Protein AF-N1MIC0-F1 (afdb_monomer_lite)

Radius of gyration: 35.91 Å; chains: 1; bounding box: 96×60×116 Å

Sequence (1059 aa):
MDDAAGTAGYLASITGNVTGSTLSNDSNSARALARGNEVSNATTIDANSIATGSLASPSSGTVAAIASQQDVTVATGTQTIVAQVGGAGSDGPIVSNAITGDVTGSSAITASNNSVLADAAANRGGNAITASATTISTLGTEAPAAGVSGSVATANAAFAVANEQSVASGTSVRAGLTDAFTSQTKSTDVSTAISGSLTSS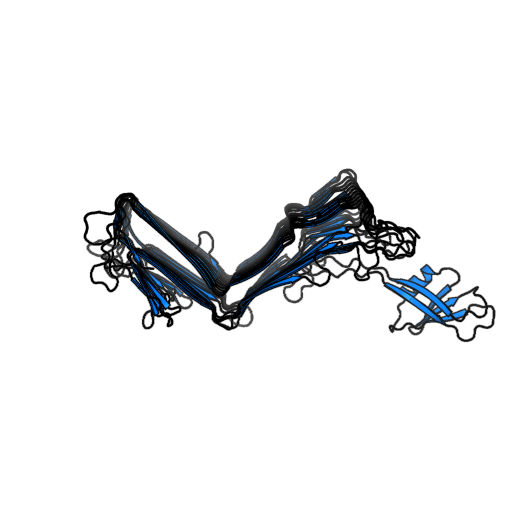SVASDGNSLAANAAGNATLGSGNAITLSGTNLGTSAAVANDQVMNGTAAVLIGKAGTAATAPTTHNFTFTSTGNTGSGPYTFNGATTDGGHTADEVTALTAQYGAGFTFTLSGGNIVVQATGQGANNPSIAASYNSGGSAGTPSTGGVIVTVGNDITGSSVTVDGNSTSGSARGNSATNTLSAMATNLTRGNGVSNSSQATANVTGTAAADMAVSSGQTNTGALSSTVGALFGVSATGVASPSLSDVSTSTVSVSNNAESSTVTGNAGTNSVALDATNVSTTSALANNQTSSGALTATISDFSGANVTVGRDIANSSVLVDGNVLSGATTGNAASNSIKVTGSSALAASDTTVGATAAPNAGTGPAAYATADHALANIQAVSGSETTTVTGTYNIATLGAGAPGAVDDTSDITGSTLSVSDNAQSATTAGNSAANSVSLSGGSVSTNGALLSKQSASTTVTFGAASTMTIAAPAANSSSTLSLDDNSNVASSTVNAASNSMTVAADTSLVSTTVSGSNYGANASLSGSSGNYTSAADYVVNNAQSVNSNVTVTAAAATNLWNNDGGATGQSQFVSNGINQSTVDLSGNATSSTALSNRSTNTLTLSANSDSASAGVINQQVSSATVTANATTKADVVVAGYDGATASDPSPLDTSSVALNSNATTARAGGNNATNALSASATSFANTSTGGAATLTSSRADSVSASFAVLNEQVNNGGVTAAANVTYGASFNNLGTAPSVTNSAVTVNGNSAVSVAYGNAATNSLTLTALNSPATGTTPTTTAIASNQSNTGAINASSGVTSGALAINAVASGTGNTGGVTNASLSINGNALASAAYGNSATNTLTIGGNNVNVTVAH

Organism: NCBI:txid1301087

Structure (mmCIF, N/CA/C/O backbone):
data_AF-N1MIC0-F1
#
_entry.id   AF-N1MIC0-F1
#
loop_
_atom_site.group_PDB
_atom_site.id
_atom_site.type_symbol
_atom_site.label_atom_id
_atom_site.label_alt_id
_atom_site.label_comp_id
_atom_site.label_asym_id
_atom_site.label_entity_id
_atom_site.label_seq_id
_atom_site.pdbx_PDB_ins_code
_atom_site.Cartn_x
_atom_site.Cartn_y
_atom_site.Cartn_z
_atom_site.occupancy
_atom_site.B_iso_or_equiv
_atom_site.auth_seq_id
_atom_site.auth_comp_id
_atom_site.auth_asym_id
_atom_site.auth_atom_id
_atom_site.pdbx_PDB_model_num
ATOM 1 N N . MET A 1 1 ? 30.772 8.398 11.815 1.00 34.84 1 MET A N 1
ATOM 2 C CA . MET A 1 1 ? 32.083 8.134 11.204 1.00 34.84 1 MET A CA 1
ATOM 3 C C . MET A 1 1 ? 32.574 9.465 10.699 1.00 34.84 1 MET A C 1
ATOM 5 O O . MET A 1 1 ? 32.035 9.959 9.723 1.00 34.84 1 MET A O 1
ATOM 9 N N . ASP A 1 2 ? 33.455 10.088 11.467 1.00 33.06 2 ASP A N 1
ATOM 10 C CA . ASP A 1 2 ? 34.136 11.314 11.073 1.00 33.06 2 ASP A CA 1
ATOM 11 C C . ASP A 1 2 ? 35.573 10.874 10.810 1.00 33.06 2 ASP A C 1
ATOM 13 O O . ASP A 1 2 ? 36.283 10.550 11.760 1.00 33.06 2 ASP A O 1
ATOM 17 N N . ASP A 1 3 ? 35.944 10.695 9.543 1.00 33.78 3 ASP A N 1
ATOM 18 C CA . ASP A 1 3 ? 37.356 10.713 9.183 1.00 33.78 3 ASP A CA 1
ATOM 19 C C . ASP A 1 3 ? 37.562 11.149 7.732 1.00 33.78 3 ASP A C 1
ATOM 21 O O . ASP A 1 3 ? 36.887 10.723 6.791 1.00 33.78 3 ASP A O 1
ATOM 25 N N . ALA A 1 4 ? 38.514 12.056 7.598 1.00 30.58 4 ALA A N 1
ATOM 26 C CA . ALA A 1 4 ? 38.891 12.764 6.403 1.00 30.58 4 ALA A CA 1
ATOM 27 C C . ALA A 1 4 ? 39.928 11.943 5.619 1.00 30.58 4 ALA A C 1
ATOM 29 O O . ALA A 1 4 ? 41.112 12.258 5.636 1.00 30.58 4 ALA A O 1
ATOM 30 N N . ALA A 1 5 ? 39.481 10.904 4.908 1.00 32.53 5 ALA A N 1
ATOM 31 C CA . ALA A 1 5 ? 40.191 10.315 3.765 1.00 32.53 5 ALA A CA 1
ATOM 32 C C . ALA A 1 5 ? 39.213 9.463 2.928 1.00 32.53 5 ALA A C 1
ATOM 34 O O . ALA A 1 5 ? 38.702 8.449 3.396 1.00 32.53 5 ALA A O 1
ATOM 35 N N . GLY A 1 6 ? 38.918 9.909 1.702 1.00 44.16 6 GLY A N 1
ATOM 36 C CA . GLY A 1 6 ? 37.890 9.351 0.814 1.00 44.16 6 GLY A CA 1
ATOM 37 C C . GLY A 1 6 ? 38.125 7.904 0.384 1.00 44.16 6 GLY A C 1
ATOM 38 O O . GLY A 1 6 ? 38.855 7.649 -0.569 1.00 44.16 6 GLY A O 1
ATOM 39 N N . THR A 1 7 ? 37.451 6.969 1.051 1.00 47.19 7 THR A N 1
ATOM 40 C CA . THR A 1 7 ? 37.430 5.548 0.689 1.00 47.19 7 THR A CA 1
ATOM 41 C C . THR A 1 7 ? 36.060 4.977 1.052 1.00 47.19 7 THR A C 1
ATOM 43 O O . THR A 1 7 ? 35.577 5.248 2.149 1.00 47.19 7 THR A O 1
ATOM 46 N N . ALA A 1 8 ? 35.444 4.197 0.153 1.00 55.41 8 ALA A N 1
ATOM 47 C CA . ALA A 1 8 ? 34.204 3.454 0.413 1.00 55.41 8 ALA A CA 1
ATOM 48 C C . ALA A 1 8 ? 34.219 2.778 1.801 1.00 55.41 8 ALA A C 1
ATOM 50 O O . ALA A 1 8 ? 35.267 2.307 2.245 1.00 55.41 8 ALA A O 1
ATOM 51 N N . GLY A 1 9 ? 33.063 2.730 2.481 1.00 69.81 9 GLY A N 1
ATOM 52 C CA . GLY A 1 9 ? 32.977 2.274 3.880 1.00 69.81 9 GLY A CA 1
ATOM 53 C C . GLY A 1 9 ? 33.548 0.867 4.094 1.00 69.81 9 GLY A C 1
ATOM 54 O O . GLY A 1 9 ? 34.279 0.639 5.056 1.00 69.81 9 GLY A O 1
ATOM 55 N N . TYR A 1 10 ? 33.268 -0.040 3.154 1.00 87.69 10 TYR A N 1
ATOM 56 C CA . TYR A 1 10 ? 33.809 -1.394 3.059 1.00 87.69 10 TYR A CA 1
ATOM 57 C C . TYR A 1 10 ? 34.303 -1.644 1.628 1.00 87.69 10 TYR A C 1
ATOM 59 O O . TYR A 1 10 ? 33.550 -2.096 0.761 1.00 87.69 10 TYR A O 1
ATOM 67 N N . LEU A 1 11 ? 35.566 -1.305 1.364 1.00 88.19 11 LEU A N 1
ATOM 68 C CA . LEU A 1 11 ? 36.197 -1.467 0.054 1.00 88.19 11 LEU A CA 1
ATOM 69 C C . LEU A 1 11 ? 37.034 -2.746 -0.015 1.00 88.19 11 LEU A C 1
ATOM 71 O O . LEU A 1 11 ? 37.969 -2.920 0.768 1.00 88.19 11 LEU A O 1
ATOM 75 N N . ALA A 1 12 ? 36.796 -3.557 -1.040 1.00 90.00 12 ALA A N 1
ATOM 76 C CA . ALA A 1 12 ? 37.769 -4.507 -1.546 1.00 90.00 12 ALA A CA 1
ATOM 77 C C . ALA A 1 12 ? 38.225 -4.087 -2.946 1.00 90.00 12 ALA A C 1
ATOM 79 O O . ALA A 1 12 ? 37.427 -4.013 -3.878 1.00 90.00 12 ALA A O 1
ATOM 80 N N . SER A 1 13 ? 39.518 -3.807 -3.102 1.00 90.50 13 SER A N 1
ATOM 81 C CA . SER A 1 13 ? 40.091 -3.380 -4.378 1.00 90.50 13 SER A CA 1
ATOM 82 C C . SER A 1 13 ? 41.230 -4.300 -4.804 1.00 90.50 13 SER A C 1
ATOM 84 O O . SER A 1 13 ? 42.121 -4.598 -4.008 1.00 90.50 13 SER A O 1
ATOM 86 N N . ILE A 1 14 ? 41.197 -4.743 -6.060 1.00 92.75 14 ILE A N 1
ATOM 87 C CA . ILE A 1 14 ? 42.231 -5.567 -6.684 1.00 92.75 14 ILE A CA 1
ATOM 88 C C . ILE A 1 14 ? 42.700 -4.878 -7.964 1.00 92.75 14 ILE A C 1
ATOM 90 O O . ILE A 1 14 ? 41.940 -4.695 -8.916 1.00 92.75 14 ILE A O 1
ATOM 94 N N . THR A 1 15 ? 43.987 -4.541 -8.005 1.00 93.25 15 THR A N 1
ATOM 95 C CA . THR A 1 15 ? 44.647 -4.095 -9.232 1.00 93.25 15 THR A CA 1
ATOM 96 C C . THR A 1 15 ? 45.141 -5.315 -10.011 1.00 93.25 15 THR A C 1
ATOM 98 O O . THR A 1 15 ? 46.029 -6.029 -9.546 1.00 93.25 15 THR A O 1
ATOM 101 N N . GLY A 1 16 ? 44.599 -5.534 -11.209 1.00 91.38 16 GLY A N 1
ATOM 102 C CA . GLY A 1 16 ? 44.935 -6.658 -12.088 1.00 91.38 16 GLY A CA 1
ATOM 103 C C . GLY A 1 16 ? 43.885 -7.774 -12.094 1.00 91.38 16 GLY A C 1
ATOM 104 O O . GLY A 1 16 ? 42.744 -7.567 -11.686 1.00 91.38 16 GLY A O 1
ATOM 105 N N . ASN A 1 17 ? 44.275 -8.942 -12.612 1.00 93.62 17 ASN A N 1
ATOM 106 C CA . ASN A 1 17 ? 43.369 -10.070 -12.844 1.00 93.62 17 ASN A CA 1
ATOM 107 C C . ASN A 1 17 ? 43.097 -10.875 -11.565 1.00 93.62 17 ASN A C 1
ATOM 109 O O . ASN A 1 17 ? 43.978 -11.043 -10.720 1.00 93.62 17 ASN A O 1
ATOM 113 N N . VAL A 1 18 ? 41.903 -11.458 -11.486 1.00 96.00 18 VAL A N 1
ATOM 114 C CA . VAL A 1 18 ? 41.501 -12.448 -10.482 1.00 96.00 18 VAL A CA 1
ATOM 115 C C . VAL A 1 18 ? 41.314 -13.792 -11.185 1.00 96.00 18 VAL A C 1
ATOM 117 O O . VAL A 1 18 ? 40.524 -13.905 -12.120 1.00 96.00 18 VAL A O 1
ATOM 120 N N . THR A 1 19 ? 42.038 -14.828 -10.758 1.00 96.94 19 THR A N 1
ATOM 121 C CA . THR A 1 19 ? 41.988 -16.155 -11.396 1.00 96.94 19 THR A CA 1
ATOM 122 C C . THR A 1 19 ? 41.838 -17.251 -10.348 1.00 96.94 19 THR A C 1
ATOM 124 O O . THR A 1 19 ? 42.628 -17.308 -9.405 1.00 96.94 19 THR A O 1
ATOM 127 N N . GLY A 1 20 ? 40.836 -18.124 -10.505 1.00 95.88 20 GLY A N 1
ATOM 128 C CA . GLY A 1 20 ? 40.560 -19.247 -9.596 1.00 95.88 20 GLY A CA 1
ATOM 129 C C . GLY A 1 20 ? 40.462 -18.868 -8.122 1.00 95.88 20 GLY A C 1
ATOM 130 O O . GLY A 1 20 ? 40.913 -19.625 -7.266 1.00 95.88 20 GLY A O 1
ATOM 131 N N . SER A 1 21 ? 39.946 -17.672 -7.835 1.00 97.12 21 SER A N 1
ATOM 132 C CA . SER A 1 21 ? 39.992 -17.064 -6.505 1.00 97.12 21 SER A CA 1
ATOM 133 C C . SER A 1 21 ? 38.614 -16.602 -6.040 1.00 97.12 21 SER A C 1
ATOM 135 O O . SER A 1 21 ? 37.717 -16.354 -6.840 1.00 97.12 21 SER A O 1
ATOM 137 N N . THR A 1 22 ? 38.456 -16.438 -4.729 1.00 96.75 22 THR A N 1
ATOM 138 C CA . THR A 1 22 ? 37.238 -15.887 -4.128 1.00 96.75 22 THR A CA 1
ATOM 139 C C . THR A 1 22 ? 37.527 -14.514 -3.539 1.00 96.75 22 THR A C 1
ATOM 141 O O . THR A 1 22 ? 38.457 -14.372 -2.746 1.00 96.75 22 THR A O 1
ATOM 144 N N . LEU A 1 23 ? 36.713 -13.521 -3.896 1.00 96.62 23 LEU A N 1
ATOM 145 C CA . LEU A 1 23 ? 36.648 -12.232 -3.219 1.00 96.62 23 LEU A CA 1
ATOM 146 C C . LEU A 1 23 ? 35.267 -12.096 -2.576 1.00 96.62 23 LEU A C 1
ATOM 148 O O . LEU A 1 23 ? 34.276 -12.050 -3.291 1.00 96.62 23 LEU A O 1
ATOM 152 N N . SER A 1 24 ? 35.209 -12.012 -1.248 1.00 96.06 24 SER A N 1
ATOM 153 C CA . SER A 1 24 ? 33.955 -11.863 -0.504 1.00 96.06 24 SER A CA 1
ATOM 154 C C . SER A 1 24 ? 33.959 -10.565 0.295 1.00 96.06 24 SER A C 1
ATOM 156 O O . SER A 1 24 ? 34.891 -10.297 1.055 1.00 96.06 24 SER A O 1
ATOM 158 N N . ASN A 1 25 ? 32.912 -9.768 0.099 1.00 96.00 25 ASN A N 1
ATOM 159 C CA . ASN A 1 25 ? 32.622 -8.526 0.809 1.00 96.00 25 ASN A CA 1
ATOM 160 C C . ASN A 1 25 ? 31.168 -8.565 1.306 1.00 96.00 25 ASN A C 1
ATOM 162 O O . ASN A 1 25 ? 30.322 -7.735 0.962 1.00 96.00 25 ASN A O 1
ATOM 166 N N . ASP A 1 26 ? 30.881 -9.614 2.071 1.00 97.19 26 ASP A N 1
ATOM 167 C CA . ASP A 1 26 ? 29.533 -10.001 2.468 1.00 97.19 26 ASP A CA 1
ATOM 168 C C . ASP A 1 26 ? 29.241 -9.658 3.930 1.00 97.19 26 ASP A C 1
ATOM 170 O O . ASP A 1 26 ? 30.139 -9.595 4.770 1.00 97.19 26 ASP A O 1
ATOM 174 N N . SER A 1 27 ? 27.955 -9.556 4.270 1.00 96.56 27 SER A N 1
ATOM 175 C CA . SER A 1 27 ? 27.478 -9.453 5.660 1.00 96.56 27 SER A CA 1
ATOM 176 C C . SER A 1 27 ? 28.039 -8.262 6.451 1.00 96.56 27 SER A C 1
ATOM 178 O O . SER A 1 27 ? 28.073 -8.285 7.685 1.00 96.56 27 SER A O 1
ATOM 180 N N . ASN A 1 28 ? 28.455 -7.194 5.768 1.00 94.75 28 ASN A N 1
ATOM 181 C CA . ASN A 1 28 ? 28.854 -5.953 6.420 1.00 94.75 28 ASN A CA 1
ATOM 182 C C . ASN A 1 28 ? 27.631 -5.214 6.971 1.00 94.75 28 ASN A C 1
ATOM 184 O O . ASN A 1 28 ? 26.521 -5.337 6.454 1.00 94.75 28 ASN A O 1
ATOM 188 N N . SER A 1 29 ? 27.825 -4.408 8.017 1.00 93.88 29 SER A N 1
ATOM 189 C CA . SER A 1 29 ? 26.738 -3.653 8.646 1.00 93.88 29 SER A CA 1
ATOM 190 C C . SER A 1 29 ? 27.142 -2.215 8.966 1.00 93.88 29 SER A C 1
ATOM 192 O O . SER A 1 29 ? 27.887 -1.987 9.917 1.00 93.88 29 SER A O 1
ATOM 194 N N . ALA A 1 30 ? 26.547 -1.239 8.278 1.00 91.19 30 ALA A N 1
ATOM 195 C CA . ALA A 1 30 ? 26.654 0.184 8.603 1.00 91.19 30 ALA A CA 1
ATOM 196 C C . ALA A 1 30 ? 25.367 0.679 9.277 1.00 91.19 30 ALA A C 1
ATOM 198 O O . ALA A 1 30 ? 24.276 0.540 8.727 1.00 91.19 30 ALA A O 1
ATOM 199 N N . ARG A 1 31 ? 25.469 1.263 10.479 1.00 93.44 31 ARG A N 1
ATOM 200 C CA . ARG A 1 31 ? 24.297 1.731 11.238 1.00 93.44 31 ARG A CA 1
ATOM 201 C C . ARG A 1 31 ? 24.505 3.128 11.811 1.00 93.44 31 ARG A C 1
ATOM 203 O O . ARG A 1 31 ? 25.509 3.379 12.472 1.00 93.44 31 ARG A O 1
ATOM 210 N N . ALA A 1 32 ? 23.524 4.002 11.620 1.00 93.75 32 ALA A N 1
ATOM 211 C CA . ALA A 1 32 ? 23.409 5.292 12.287 1.00 93.75 32 ALA A CA 1
ATOM 212 C C . ALA A 1 32 ? 22.111 5.326 13.097 1.00 93.75 32 ALA A C 1
ATOM 214 O O . ALA A 1 32 ? 21.033 5.085 12.557 1.00 93.75 32 ALA A O 1
ATOM 215 N N . LEU A 1 33 ? 22.222 5.629 14.390 1.00 95.81 33 LEU A N 1
ATOM 216 C CA . LEU A 1 33 ? 21.089 5.739 15.305 1.00 95.81 33 LEU A CA 1
ATOM 217 C C . LEU A 1 33 ? 21.069 7.140 15.912 1.00 95.81 33 LEU A C 1
ATOM 219 O O . LEU A 1 33 ? 22.070 7.580 16.473 1.00 95.81 33 LEU A O 1
ATOM 223 N N . ALA A 1 34 ? 19.925 7.814 15.836 1.00 95.19 34 ALA A N 1
ATOM 224 C CA . ALA A 1 34 ? 19.684 9.079 16.521 1.00 95.19 34 ALA A CA 1
ATOM 225 C C . ALA A 1 34 ? 18.398 8.980 17.350 1.00 95.19 34 ALA A C 1
ATOM 227 O O . ALA A 1 34 ? 17.358 8.536 16.853 1.00 95.19 34 ALA A O 1
ATOM 228 N N . ARG A 1 35 ? 18.476 9.366 18.626 1.00 93.31 35 ARG A N 1
ATOM 229 C CA . ARG A 1 35 ? 17.366 9.328 19.588 1.00 93.31 35 ARG A CA 1
ATOM 230 C C . ARG A 1 35 ? 17.304 10.655 20.331 1.00 93.31 35 ARG A C 1
ATOM 232 O O . ARG A 1 35 ? 18.340 11.116 20.801 1.00 93.31 35 ARG A O 1
ATOM 239 N N . GLY A 1 36 ? 16.119 11.257 20.416 1.00 92.94 36 GLY A N 1
ATOM 240 C CA . GLY A 1 36 ? 15.874 12.392 21.306 1.00 92.94 36 GLY A CA 1
ATOM 241 C C . GLY A 1 36 ? 15.725 11.907 22.745 1.00 92.94 36 GLY A C 1
ATOM 242 O O . GLY A 1 36 ? 16.673 11.966 23.520 1.00 92.94 36 GLY A O 1
ATOM 243 N N . ASN A 1 37 ? 14.553 11.365 23.073 1.00 93.62 37 ASN A N 1
ATOM 244 C CA . ASN A 1 37 ? 14.245 10.782 24.375 1.00 93.62 37 ASN A CA 1
ATOM 245 C C . ASN A 1 37 ? 13.895 9.298 24.236 1.00 93.62 37 ASN A C 1
ATOM 247 O O . ASN A 1 37 ? 13.144 8.910 23.338 1.00 93.62 37 ASN A O 1
ATOM 251 N N . GLU A 1 38 ? 14.389 8.472 25.156 1.00 94.44 38 GLU A N 1
ATOM 252 C CA . GLU A 1 38 ? 14.039 7.055 25.239 1.00 94.44 38 GLU A CA 1
ATOM 253 C C . GLU A 1 38 ? 13.780 6.662 26.698 1.00 94.44 38 GLU A C 1
ATOM 255 O O . GLU A 1 38 ? 14.634 6.862 27.560 1.00 94.44 38 GLU A O 1
ATOM 260 N N . VAL A 1 39 ? 12.588 6.136 26.986 1.00 92.38 39 VAL A N 1
ATOM 261 C CA . VAL A 1 39 ? 12.146 5.765 28.335 1.00 92.38 39 VAL A CA 1
ATOM 262 C C . VAL A 1 39 ? 11.490 4.388 28.309 1.00 92.38 39 VAL A C 1
ATOM 264 O O . VAL A 1 39 ? 10.628 4.107 27.479 1.00 92.38 39 VAL A O 1
ATOM 267 N N . SER A 1 40 ? 11.879 3.536 29.255 1.00 93.50 40 SER A N 1
ATOM 268 C CA . SER A 1 40 ? 11.259 2.235 29.500 1.00 93.50 40 SER A CA 1
ATOM 269 C C . SER A 1 40 ? 11.130 2.025 31.002 1.00 93.50 40 SER A C 1
ATOM 271 O O . SER A 1 40 ? 12.138 1.850 31.684 1.00 93.50 40 SER A O 1
ATOM 273 N N . ASN A 1 41 ? 9.904 2.005 31.515 1.00 94.56 41 ASN A N 1
ATOM 274 C CA . ASN A 1 41 ? 9.627 1.732 32.921 1.00 94.56 41 ASN A CA 1
ATOM 275 C C . ASN A 1 41 ? 8.881 0.409 33.063 1.00 94.56 41 ASN A C 1
ATOM 277 O O . ASN A 1 41 ? 7.958 0.119 32.303 1.00 94.56 41 ASN A O 1
ATOM 281 N N . ALA A 1 42 ? 9.237 -0.373 34.076 1.00 95.06 42 ALA A N 1
ATOM 282 C CA . ALA A 1 42 ? 8.537 -1.605 34.400 1.00 95.06 42 ALA A CA 1
ATOM 283 C C . ALA A 1 42 ? 8.403 -1.768 35.917 1.00 95.06 42 ALA A C 1
ATOM 285 O O . ALA A 1 42 ? 9.355 -1.531 36.657 1.00 95.06 42 ALA A O 1
ATOM 286 N N . THR A 1 43 ? 7.233 -2.203 36.380 1.00 95.62 43 THR A N 1
ATOM 287 C CA . THR A 1 43 ? 6.993 -2.639 37.762 1.00 95.62 43 THR A CA 1
ATOM 288 C C . THR A 1 43 ? 6.456 -4.061 37.743 1.00 95.62 43 THR A C 1
ATOM 290 O O . THR A 1 43 ? 5.499 -4.355 37.032 1.00 95.62 43 THR A O 1
ATOM 293 N N . THR A 1 44 ? 7.063 -4.945 38.535 1.00 96.81 44 THR A N 1
ATOM 294 C CA . THR A 1 44 ? 6.561 -6.305 38.763 1.00 96.81 44 THR A CA 1
ATOM 295 C C . THR A 1 44 ? 6.207 -6.468 40.234 1.00 96.81 44 THR A C 1
ATOM 297 O O . THR A 1 44 ? 7.033 -6.179 41.097 1.00 96.81 44 THR A O 1
ATOM 300 N N . ILE A 1 45 ? 4.989 -6.926 40.515 1.00 96.25 45 ILE A N 1
ATOM 301 C CA . ILE A 1 45 ? 4.513 -7.265 41.856 1.00 96.25 45 ILE A CA 1
ATOM 302 C C . ILE A 1 45 ? 4.173 -8.750 41.863 1.00 96.25 45 ILE A C 1
ATOM 304 O O . ILE A 1 45 ? 3.262 -9.182 41.163 1.00 96.25 45 ILE A O 1
ATOM 308 N N . ASP A 1 46 ? 4.893 -9.513 42.675 1.00 95.94 46 ASP A N 1
ATOM 309 C CA . ASP A 1 46 ? 4.588 -10.910 42.967 1.00 95.94 46 ASP A CA 1
ATOM 310 C C . ASP A 1 46 ? 4.328 -11.026 44.468 1.00 95.94 46 ASP A C 1
ATOM 312 O O . ASP A 1 46 ? 5.212 -10.775 45.293 1.00 95.94 46 ASP A O 1
ATOM 316 N N . ALA A 1 47 ? 3.075 -11.284 44.830 1.00 91.56 47 ALA A N 1
ATOM 317 C CA . ALA A 1 47 ? 2.625 -11.259 46.212 1.00 91.56 47 ALA A CA 1
ATOM 318 C C . ALA A 1 47 ? 1.584 -12.345 46.471 1.00 91.56 47 ALA A C 1
ATOM 320 O O . ALA A 1 47 ? 0.832 -12.743 45.594 1.00 91.56 47 ALA A O 1
ATOM 321 N N . ASN A 1 48 ? 1.442 -12.775 47.724 1.00 88.81 48 ASN A N 1
ATOM 322 C CA . ASN A 1 48 ? 0.343 -13.680 48.076 1.00 88.81 48 ASN A CA 1
ATOM 323 C C . ASN A 1 48 ? -1.025 -12.977 47.967 1.00 88.81 48 ASN A C 1
ATOM 325 O O . ASN A 1 48 ? -2.006 -13.584 47.540 1.00 88.81 48 ASN A O 1
ATOM 329 N N . SER A 1 49 ? -1.090 -11.696 48.347 1.00 90.44 49 SER A N 1
ATOM 330 C CA . SER A 1 49 ? -2.300 -10.871 48.309 1.00 90.44 49 SER A CA 1
ATOM 331 C C . SER A 1 49 ? -1.947 -9.394 48.121 1.00 90.44 49 SER A C 1
ATOM 333 O O . SER A 1 49 ? -0.958 -8.923 48.686 1.00 90.44 49 SER A O 1
ATOM 335 N N . ILE A 1 50 ? -2.771 -8.667 47.368 1.00 90.12 50 ILE A N 1
ATOM 336 C CA . ILE A 1 50 ? -2.680 -7.219 47.142 1.00 90.12 50 ILE A CA 1
ATOM 337 C C . ILE A 1 50 ? -4.016 -6.596 47.555 1.00 90.12 50 ILE A C 1
ATOM 339 O O . ILE A 1 50 ? -5.060 -6.982 47.031 1.00 90.12 50 ILE A O 1
ATOM 343 N N . ALA A 1 51 ? -4.007 -5.627 48.473 1.00 85.44 51 ALA A N 1
ATOM 344 C CA . ALA A 1 51 ? -5.230 -4.952 48.907 1.00 85.44 51 ALA A CA 1
ATOM 345 C C . ALA A 1 51 ? -5.001 -3.489 49.307 1.00 85.44 51 ALA A C 1
ATOM 347 O O . ALA A 1 51 ? -3.968 -3.152 49.882 1.00 85.44 51 ALA A O 1
ATOM 348 N N . THR A 1 52 ? -5.998 -2.637 49.053 1.00 74.50 52 THR A N 1
ATOM 349 C CA . THR A 1 52 ? -6.032 -1.226 49.479 1.00 74.50 52 THR A CA 1
ATOM 350 C C . THR A 1 52 ? -7.233 -1.013 50.406 1.00 74.50 52 THR A C 1
ATOM 352 O O . THR A 1 52 ? -8.307 -0.584 49.989 1.00 74.50 52 THR A O 1
ATOM 355 N N . GLY A 1 53 ? -7.075 -1.383 51.680 1.00 64.81 53 GLY A N 1
ATOM 356 C CA . GLY A 1 53 ? -8.127 -1.287 52.703 1.00 64.81 53 GLY A CA 1
ATOM 357 C C . GLY A 1 53 ? -8.988 -2.551 52.846 1.00 64.81 53 GLY A C 1
ATOM 358 O O . GLY A 1 53 ? -8.622 -3.625 52.372 1.00 64.81 53 GLY A O 1
ATOM 359 N N . SER A 1 54 ? -10.125 -2.438 53.545 1.00 59.09 54 SER A N 1
ATOM 360 C CA . SER A 1 54 ? -11.092 -3.538 53.744 1.00 59.09 54 SER A CA 1
ATOM 361 C C . SER A 1 54 ? -12.495 -3.147 53.268 1.00 59.09 54 SER A C 1
ATOM 363 O O . SER A 1 54 ? -12.802 -1.960 53.196 1.00 59.09 54 SER A O 1
ATOM 365 N N . LEU A 1 55 ? -13.384 -4.123 53.030 1.00 47.56 55 LEU A N 1
ATOM 366 C CA . LEU A 1 55 ? -14.805 -3.880 52.702 1.00 47.56 55 LEU A CA 1
ATOM 367 C C . LEU A 1 55 ? -15.527 -2.979 53.728 1.00 47.56 55 LEU A C 1
ATOM 369 O O . LEU A 1 55 ? -16.474 -2.288 53.372 1.00 47.56 55 LEU A O 1
ATOM 373 N N . ALA A 1 56 ? -15.075 -2.966 54.989 1.00 45.94 56 ALA A N 1
ATOM 374 C CA . ALA A 1 56 ? -15.644 -2.148 56.065 1.00 45.94 56 ALA A CA 1
ATOM 375 C C . ALA A 1 56 ? -14.997 -0.753 56.193 1.00 45.94 56 ALA A C 1
ATOM 377 O O . ALA A 1 56 ? -15.490 0.096 56.935 1.00 45.94 56 ALA A O 1
ATOM 378 N N . SER A 1 57 ? -13.867 -0.510 55.522 1.00 55.59 57 SER A N 1
ATOM 379 C CA . SER A 1 57 ? -13.129 0.760 55.522 1.00 55.59 57 SER A CA 1
ATOM 380 C C . SER A 1 57 ? -12.259 0.835 54.258 1.00 55.59 57 SER A C 1
ATOM 382 O O . SER A 1 57 ? -11.070 0.497 54.320 1.00 55.59 57 SER A O 1
ATOM 384 N N . PRO A 1 58 ? -12.840 1.193 53.096 1.00 55.59 58 PRO A N 1
ATOM 385 C CA . PRO A 1 58 ? -12.075 1.362 51.867 1.00 55.59 58 PRO A CA 1
ATOM 386 C C . PRO A 1 58 ? -11.089 2.521 52.048 1.00 55.59 58 PRO A C 1
ATOM 388 O O . PRO A 1 58 ? -11.479 3.623 52.432 1.00 55.59 58 PRO A O 1
ATOM 391 N N . SER A 1 59 ? -9.805 2.272 51.799 1.00 57.28 59 SER A N 1
ATOM 392 C CA . SER A 1 59 ? -8.798 3.330 51.699 1.00 57.28 59 SER A CA 1
ATOM 393 C C . SER A 1 59 ? -8.565 3.603 50.220 1.00 57.28 59 SER A C 1
ATOM 395 O O . SER A 1 59 ? -8.237 2.664 49.494 1.00 57.28 59 SER A O 1
ATOM 397 N N . SER A 1 60 ? -8.687 4.854 49.766 1.00 55.25 60 SER A N 1
ATOM 398 C CA . SER A 1 60 ? -8.257 5.213 48.411 1.00 55.25 60 SER A CA 1
ATOM 399 C C . SER A 1 60 ? -6.786 4.830 48.249 1.00 55.25 60 SER A C 1
ATOM 401 O O . SER A 1 60 ? -5.945 5.291 49.024 1.00 55.25 60 SER A O 1
ATOM 403 N N . GLY A 1 61 ? -6.466 3.975 47.285 1.00 64.31 61 GLY A N 1
ATOM 404 C CA . GLY A 1 61 ? -5.090 3.554 47.081 1.00 64.31 61 GLY A CA 1
ATOM 405 C C . GLY A 1 61 ? -4.842 3.122 45.651 1.00 64.31 61 GLY A C 1
ATOM 406 O O . GLY A 1 61 ? -5.377 2.119 45.191 1.00 64.31 61 GLY A O 1
ATOM 407 N N . THR A 1 62 ? -3.990 3.867 44.963 1.00 83.75 62 THR A N 1
ATOM 408 C CA . THR A 1 62 ? -3.214 3.344 43.844 1.00 83.75 62 THR A CA 1
ATOM 409 C C . THR A 1 62 ? -2.271 2.269 44.390 1.00 83.75 62 THR A C 1
ATOM 411 O O . THR A 1 62 ? -1.527 2.530 45.334 1.00 83.75 62 THR A O 1
ATOM 414 N N . VAL A 1 63 ? -2.301 1.062 43.824 1.00 90.00 63 VAL A N 1
ATOM 415 C CA . VAL A 1 63 ? -1.325 0.003 44.130 1.00 90.00 63 VAL A CA 1
ATOM 416 C C . VAL A 1 63 ? -0.016 0.284 43.410 1.00 90.00 63 VAL A C 1
ATOM 418 O O . VAL A 1 63 ? 1.046 0.276 44.026 1.00 90.00 63 VAL A O 1
ATOM 421 N N . ALA A 1 64 ? -0.097 0.535 42.105 1.00 93.06 64 ALA A N 1
ATOM 422 C CA . ALA A 1 64 ? 1.044 0.900 41.285 1.00 93.06 64 ALA A CA 1
ATOM 423 C C . ALA A 1 64 ? 0.603 1.865 40.189 1.00 93.06 64 ALA A C 1
ATOM 425 O O . ALA A 1 64 ? -0.380 1.621 39.489 1.00 93.06 64 ALA A O 1
ATOM 426 N N . ALA A 1 65 ? 1.355 2.947 40.029 1.00 93.62 65 ALA A N 1
ATOM 427 C CA . ALA A 1 65 ? 1.207 3.854 38.908 1.00 93.62 65 ALA A CA 1
ATOM 428 C C . ALA A 1 65 ? 2.567 4.112 38.276 1.00 93.62 65 ALA A C 1
ATOM 430 O O . ALA A 1 65 ? 3.550 4.353 38.977 1.00 93.62 65 ALA A O 1
ATOM 431 N N . ILE A 1 66 ? 2.602 4.080 36.950 1.00 95.38 66 ILE A N 1
ATOM 432 C CA . ILE A 1 66 ? 3.752 4.491 36.158 1.00 95.38 66 ILE A CA 1
ATOM 433 C C . ILE A 1 66 ? 3.271 5.570 35.198 1.00 95.38 66 ILE A C 1
ATOM 435 O O . ILE A 1 66 ? 2.362 5.341 34.403 1.00 95.38 66 ILE A O 1
ATOM 439 N N . ALA A 1 67 ? 3.896 6.739 35.270 1.00 93.50 67 ALA A N 1
ATOM 440 C CA . ALA A 1 67 ? 3.675 7.818 34.325 1.00 93.50 67 ALA A CA 1
ATOM 441 C C . ALA A 1 67 ? 5.010 8.240 33.716 1.00 93.50 67 ALA A C 1
ATOM 443 O O . ALA A 1 67 ? 6.013 8.339 34.427 1.00 93.50 67 ALA A O 1
ATOM 444 N N . SER A 1 68 ? 5.025 8.511 32.415 1.00 93.69 68 SER A N 1
ATOM 445 C CA . SER A 1 68 ? 6.180 9.114 31.757 1.00 93.69 68 SER A CA 1
ATOM 446 C C . SER A 1 68 ? 5.757 10.160 30.740 1.00 93.69 68 SER A C 1
ATOM 448 O O . SER A 1 68 ? 4.803 9.943 30.000 1.00 93.69 68 SER A O 1
ATOM 450 N N . GLN A 1 69 ? 6.513 11.252 30.683 1.00 93.69 69 GLN A N 1
ATOM 451 C CA . GLN A 1 69 ? 6.369 12.321 29.702 1.00 93.69 69 GLN A CA 1
ATOM 452 C C . GLN A 1 69 ? 7.703 12.479 28.963 1.00 93.69 69 GLN A C 1
ATOM 454 O O . GLN A 1 69 ? 8.759 12.496 29.604 1.00 93.69 69 GLN A O 1
ATOM 459 N N . GLN A 1 70 ? 7.676 12.546 27.632 1.00 94.00 70 GLN A N 1
ATOM 460 C CA . GLN A 1 70 ? 8.845 12.853 26.807 1.00 94.00 70 GLN A CA 1
ATOM 461 C C . GLN A 1 70 ? 8.533 13.968 25.815 1.00 94.00 70 GLN A C 1
ATOM 463 O O . GLN A 1 70 ? 7.785 13.764 24.861 1.00 94.00 70 GLN A O 1
ATOM 468 N N . ASP A 1 71 ? 9.192 15.110 25.991 1.00 92.25 71 ASP A N 1
ATOM 469 C CA . ASP A 1 71 ? 8.995 16.277 25.138 1.00 92.25 71 ASP A CA 1
ATOM 470 C C . ASP A 1 71 ? 10.284 16.655 24.411 1.00 92.25 71 ASP A C 1
ATOM 472 O O . ASP A 1 71 ? 11.332 16.870 25.026 1.00 92.25 71 ASP A O 1
ATOM 476 N N . VAL A 1 72 ? 10.202 16.799 23.086 1.00 92.50 72 VAL A N 1
ATOM 477 C CA . VAL A 1 72 ? 11.234 17.479 22.293 1.00 92.50 72 VAL A CA 1
ATOM 478 C C . VAL A 1 72 ? 10.771 18.905 22.032 1.00 92.50 72 VAL A C 1
ATOM 480 O O . VAL A 1 72 ? 9.918 19.158 21.175 1.00 92.50 72 VAL A O 1
ATOM 483 N N . THR A 1 73 ? 11.346 19.839 22.786 1.00 87.62 73 THR A N 1
ATOM 484 C CA . THR A 1 73 ? 11.035 21.272 22.724 1.00 87.62 73 THR A CA 1
ATOM 485 C C . THR A 1 73 ? 12.102 22.043 21.947 1.00 87.62 73 THR A C 1
ATOM 487 O O . THR A 1 73 ? 13.240 21.599 21.808 1.00 87.62 73 THR A O 1
ATOM 490 N N . VAL A 1 74 ? 11.737 23.217 21.422 1.00 82.31 74 VAL A N 1
ATOM 491 C CA . VAL A 1 74 ? 12.660 24.107 20.701 1.00 82.31 74 VAL A CA 1
ATOM 492 C C . VAL A 1 74 ? 12.591 25.493 21.328 1.00 82.31 74 VAL A C 1
ATOM 494 O O . VAL A 1 74 ? 11.551 26.143 21.269 1.00 82.31 74 VAL A O 1
ATOM 497 N N . ALA A 1 75 ? 13.691 25.945 21.939 1.00 72.31 75 ALA A N 1
ATOM 498 C CA . ALA A 1 75 ? 13.757 27.262 22.578 1.00 72.31 75 ALA A CA 1
ATOM 499 C C . ALA A 1 75 ? 13.867 28.404 21.547 1.00 72.31 75 ALA A C 1
ATOM 501 O O . ALA A 1 75 ? 13.180 29.415 21.672 1.00 72.31 75 ALA A O 1
ATOM 502 N N . THR A 1 76 ? 14.701 28.236 20.513 1.00 69.25 76 THR A N 1
ATOM 503 C CA . THR A 1 76 ? 14.829 29.119 19.339 1.00 69.25 76 THR A CA 1
ATOM 504 C C . THR A 1 76 ? 15.318 28.307 18.126 1.00 69.25 76 THR A C 1
ATOM 506 O O . THR A 1 76 ? 16.053 27.336 18.284 1.00 69.25 76 THR A O 1
ATOM 509 N N . GLY A 1 77 ? 14.932 28.691 16.903 1.00 75.50 77 GLY A N 1
ATOM 510 C CA . GLY A 1 77 ? 15.424 28.058 15.668 1.00 75.50 77 GLY A CA 1
ATOM 511 C C . GLY A 1 77 ? 14.766 26.713 15.324 1.00 75.50 77 GLY A C 1
ATOM 512 O O . GLY A 1 77 ? 13.556 26.559 15.462 1.00 75.50 77 GLY A O 1
ATOM 513 N N . THR A 1 78 ? 15.559 25.759 14.824 1.00 82.12 78 THR A N 1
ATOM 514 C CA . THR A 1 78 ? 15.122 24.406 14.437 1.00 82.12 78 THR A CA 1
ATOM 515 C C . THR A 1 78 ? 15.971 23.375 15.172 1.00 82.12 78 THR A C 1
ATOM 517 O O . THR A 1 78 ? 17.195 23.420 15.068 1.00 82.12 78 THR A O 1
ATOM 520 N N . GLN A 1 79 ? 15.345 22.429 15.874 1.00 89.81 79 GLN A N 1
ATOM 521 C CA . GLN A 1 79 ? 16.047 21.268 16.428 1.00 89.81 79 GLN A CA 1
ATOM 522 C C . GLN A 1 79 ? 16.063 20.155 15.384 1.00 89.81 79 GLN A C 1
ATOM 524 O O . GLN A 1 79 ? 15.015 19.764 14.874 1.00 89.81 79 GLN A O 1
ATOM 529 N N . THR A 1 80 ? 17.235 19.613 15.070 1.00 91.44 80 THR A N 1
ATOM 530 C CA . THR A 1 80 ? 17.367 18.486 14.142 1.00 91.44 80 THR A CA 1
ATOM 531 C C . THR A 1 80 ? 17.790 17.223 14.886 1.00 91.44 80 THR A C 1
ATOM 533 O O . THR A 1 80 ? 18.643 17.268 15.771 1.00 91.44 80 THR A O 1
ATOM 536 N N . ILE A 1 81 ? 17.169 16.094 14.548 1.00 95.12 81 ILE A N 1
ATOM 537 C CA . ILE A 1 81 ? 17.561 14.751 14.991 1.00 95.12 81 ILE A CA 1
ATOM 538 C C . ILE A 1 81 ? 17.842 13.970 13.718 1.00 95.12 81 ILE A C 1
ATOM 540 O O . ILE A 1 81 ? 16.920 13.686 12.956 1.00 95.12 81 ILE A O 1
ATOM 544 N N . VAL A 1 82 ? 19.115 13.688 13.451 1.00 94.44 82 VAL A N 1
ATOM 545 C CA . VAL A 1 82 ? 19.551 13.164 12.154 1.00 94.44 82 VAL A CA 1
ATOM 546 C C . VAL A 1 82 ? 20.288 11.849 12.342 1.00 94.44 82 VAL A C 1
ATOM 548 O O . VAL A 1 82 ? 21.322 11.808 13.004 1.00 94.44 82 VAL A O 1
ATOM 551 N N . ALA A 1 83 ? 19.776 10.791 11.722 1.00 95.06 83 ALA A N 1
ATOM 552 C CA . ALA A 1 83 ? 20.528 9.572 11.470 1.00 95.06 83 ALA A CA 1
ATOM 553 C C . ALA A 1 83 ? 20.907 9.547 9.992 1.00 95.06 83 ALA A C 1
ATOM 555 O O . ALA A 1 83 ? 20.050 9.603 9.113 1.00 95.06 83 ALA A O 1
ATOM 556 N N . GLN A 1 84 ? 22.196 9.484 9.704 1.00 91.19 84 GLN A N 1
ATOM 557 C CA . GLN A 1 84 ? 22.680 9.523 8.336 1.00 91.19 84 GLN A CA 1
ATOM 558 C C . GLN A 1 84 ? 23.778 8.491 8.170 1.00 91.19 84 GLN A C 1
ATOM 560 O O . GLN A 1 84 ? 24.733 8.461 8.946 1.00 91.19 84 GLN A O 1
ATOM 565 N N . VAL A 1 85 ? 23.634 7.665 7.143 1.00 87.06 85 VAL A N 1
ATOM 566 C CA . VAL A 1 85 ? 24.743 6.885 6.608 1.00 87.06 85 VAL A CA 1
ATOM 567 C C . VAL A 1 85 ? 25.016 7.463 5.229 1.00 87.06 85 VAL A C 1
ATOM 569 O O . VAL A 1 85 ? 24.246 7.248 4.303 1.00 87.06 85 VAL A O 1
ATOM 572 N N . GLY A 1 86 ? 26.062 8.275 5.127 1.00 72.06 86 GLY A N 1
ATOM 573 C CA . GLY A 1 86 ? 26.660 8.623 3.843 1.00 72.06 86 GLY A CA 1
ATOM 574 C C . GLY A 1 86 ? 27.812 7.662 3.566 1.00 72.06 86 GLY A C 1
ATOM 575 O O . GLY A 1 86 ? 28.423 7.156 4.512 1.00 72.06 86 GLY A O 1
ATOM 576 N N . GLY A 1 87 ? 28.124 7.407 2.292 1.00 54.88 87 GLY A N 1
ATOM 577 C CA . GLY A 1 87 ? 29.402 6.783 1.934 1.00 54.88 87 GLY A CA 1
ATOM 578 C C . GLY A 1 87 ? 30.550 7.548 2.605 1.00 54.88 87 GLY A C 1
ATOM 579 O O . GLY A 1 87 ? 30.514 8.777 2.685 1.00 54.88 87 GLY A O 1
ATOM 580 N N . ALA A 1 88 ? 31.519 6.840 3.183 1.00 43.66 88 ALA A N 1
ATOM 581 C CA . ALA A 1 88 ? 32.633 7.472 3.879 1.00 43.66 88 ALA A CA 1
ATOM 582 C C . ALA A 1 88 ? 33.486 8.292 2.886 1.00 43.66 88 ALA A C 1
ATOM 584 O O . ALA A 1 88 ? 34.110 7.750 1.979 1.00 43.66 88 ALA A O 1
ATOM 585 N N . GLY A 1 89 ? 33.505 9.617 3.049 1.00 50.66 89 GLY A N 1
ATOM 586 C CA . GLY A 1 89 ? 34.321 10.532 2.244 1.00 50.66 89 GLY A CA 1
ATOM 587 C C . GLY A 1 89 ? 33.937 10.635 0.757 1.00 50.66 89 GLY A C 1
ATOM 588 O O . GLY A 1 89 ? 32.885 10.179 0.313 1.00 50.66 89 GLY A O 1
ATOM 589 N N . SER A 1 90 ? 34.754 11.349 -0.023 1.00 42.69 90 SER A N 1
ATOM 590 C CA . SER A 1 90 ? 34.454 11.657 -1.422 1.00 42.69 90 SER A CA 1
ATOM 591 C C . SER A 1 90 ? 34.500 10.400 -2.303 1.00 42.69 90 SER A C 1
ATOM 593 O O . SER A 1 90 ? 35.573 9.857 -2.535 1.00 42.69 90 SER A O 1
ATOM 595 N N . ASP A 1 91 ? 33.336 10.022 -2.846 1.00 52.81 91 ASP A N 1
ATOM 596 C CA . ASP A 1 91 ? 33.151 9.452 -4.200 1.00 52.81 91 ASP A CA 1
ATOM 597 C C . ASP A 1 91 ? 32.824 7.949 -4.338 1.00 52.81 91 ASP A C 1
ATOM 599 O O . ASP A 1 91 ? 32.711 7.492 -5.471 1.00 52.81 91 ASP A O 1
ATOM 603 N N . GLY A 1 92 ? 32.603 7.179 -3.261 1.00 60.62 92 GLY A N 1
ATOM 604 C CA . GLY A 1 92 ? 32.410 5.717 -3.371 1.00 60.62 92 GLY A CA 1
ATOM 605 C C . GLY A 1 92 ? 31.114 5.126 -2.774 1.00 60.62 92 GLY A C 1
ATOM 606 O O . GLY A 1 92 ? 30.546 5.725 -1.855 1.00 60.62 92 GLY A O 1
ATOM 607 N N . PRO A 1 93 ? 30.699 3.921 -3.226 1.00 77.38 93 PRO A N 1
ATOM 608 C CA . PRO A 1 93 ? 29.644 3.108 -2.600 1.00 77.38 93 PRO A CA 1
ATOM 609 C C . PRO A 1 93 ? 29.929 2.829 -1.116 1.00 77.38 93 PRO A C 1
ATOM 611 O O . PRO A 1 93 ? 31.077 2.915 -0.676 1.00 77.38 93 PRO A O 1
ATOM 614 N N . ILE A 1 94 ? 28.931 2.432 -0.313 1.00 87.12 94 ILE A N 1
ATOM 615 C CA . ILE A 1 94 ? 29.217 2.033 1.085 1.00 87.12 94 ILE A CA 1
ATOM 616 C C . ILE A 1 94 ? 29.891 0.663 1.155 1.00 87.12 94 ILE A C 1
ATOM 618 O O . ILE A 1 94 ? 30.767 0.467 1.992 1.00 87.12 94 ILE A O 1
ATOM 622 N N . VAL A 1 95 ? 29.517 -0.255 0.264 1.00 91.25 95 VAL A N 1
ATOM 623 C CA . VAL A 1 95 ? 30.177 -1.548 0.056 1.00 91.25 95 VAL A CA 1
ATOM 624 C C . VAL A 1 95 ? 30.606 -1.592 -1.398 1.00 91.25 95 VAL A C 1
ATOM 626 O O . VAL A 1 95 ? 29.772 -1.435 -2.288 1.00 91.25 95 VAL A O 1
ATOM 629 N N . SER A 1 96 ? 31.902 -1.772 -1.636 1.00 91.25 96 SER A N 1
ATOM 630 C CA . SER A 1 96 ? 32.456 -1.741 -2.982 1.00 91.25 96 SER A CA 1
ATOM 631 C C . SER A 1 96 ? 33.449 -2.870 -3.214 1.00 91.25 96 SER A C 1
ATOM 633 O O . SER A 1 96 ? 34.392 -3.038 -2.441 1.00 91.25 96 SER A O 1
ATOM 635 N N . ASN A 1 97 ? 33.262 -3.603 -4.308 1.00 93.50 97 ASN A N 1
ATOM 636 C CA . ASN A 1 97 ? 34.291 -4.438 -4.917 1.00 93.50 97 ASN A CA 1
ATOM 637 C C . ASN A 1 97 ? 34.784 -3.749 -6.195 1.00 93.50 97 ASN A C 1
ATOM 639 O O . ASN A 1 97 ? 33.972 -3.437 -7.060 1.00 93.50 97 ASN A O 1
ATOM 643 N N . ALA A 1 98 ? 36.089 -3.519 -6.332 1.00 92.06 98 ALA A N 1
ATOM 644 C CA . ALA A 1 98 ? 36.680 -2.859 -7.496 1.00 92.06 98 ALA A CA 1
ATOM 645 C C . ALA A 1 98 ? 37.858 -3.671 -8.050 1.00 92.06 98 ALA A C 1
ATOM 647 O O . ALA A 1 98 ? 38.902 -3.772 -7.406 1.00 92.06 98 ALA A O 1
ATOM 648 N N . ILE A 1 99 ? 37.702 -4.235 -9.246 1.00 93.31 99 ILE A N 1
ATOM 649 C CA . ILE A 1 99 ? 38.697 -5.086 -9.908 1.00 93.31 99 ILE A CA 1
ATOM 650 C C . ILE A 1 99 ? 39.084 -4.437 -11.234 1.00 93.31 99 ILE A C 1
ATOM 652 O O . ILE A 1 99 ? 38.229 -4.227 -12.088 1.00 93.31 99 ILE A O 1
ATOM 656 N N . THR A 1 100 ? 40.363 -4.114 -11.430 1.00 91.81 100 THR A N 1
ATOM 657 C CA . THR A 1 100 ? 40.796 -3.404 -12.651 1.00 91.81 100 THR A CA 1
ATOM 658 C C . THR A 1 100 ? 41.121 -4.328 -13.830 1.00 91.81 100 THR A C 1
ATOM 660 O O . THR A 1 100 ? 41.341 -3.828 -14.928 1.00 91.81 100 THR A O 1
ATOM 663 N N . GLY A 1 101 ? 41.241 -5.641 -13.609 1.00 90.00 101 GLY A N 1
ATOM 664 C CA . GLY A 1 101 ? 41.541 -6.639 -14.643 1.00 90.00 101 GLY A CA 1
ATOM 665 C C . GLY A 1 101 ? 40.414 -7.650 -14.855 1.00 90.00 101 GLY A C 1
ATOM 666 O O . GLY A 1 101 ? 39.282 -7.432 -14.424 1.00 90.00 101 GLY A O 1
ATOM 667 N N . ASP A 1 102 ? 40.740 -8.758 -15.520 1.00 93.38 102 ASP A N 1
ATOM 668 C CA . ASP A 1 102 ? 39.792 -9.829 -15.846 1.00 93.38 102 ASP A CA 1
ATOM 669 C C . ASP A 1 102 ? 39.531 -10.751 -14.650 1.00 93.38 102 ASP A C 1
ATOM 671 O O . ASP A 1 102 ? 40.421 -11.002 -13.832 1.00 93.38 102 ASP A O 1
ATOM 675 N N . VAL A 1 103 ? 38.334 -11.332 -14.593 1.00 96.88 103 VAL A N 1
ATOM 676 C CA . VAL A 1 103 ? 37.939 -12.337 -13.600 1.00 96.88 103 VAL A CA 1
ATOM 677 C C . VAL A 1 103 ? 37.715 -13.676 -14.303 1.00 96.88 103 VAL A C 1
ATOM 679 O O . VAL A 1 103 ? 36.825 -13.815 -15.139 1.00 96.88 103 VAL A O 1
ATOM 682 N N . THR A 1 104 ? 38.549 -14.670 -13.991 1.00 96.56 104 THR A N 1
ATOM 683 C CA . THR A 1 104 ? 38.666 -15.921 -14.762 1.00 96.56 104 THR A CA 1
ATOM 684 C C . THR A 1 104 ? 38.812 -17.168 -13.885 1.00 96.56 104 THR A C 1
ATOM 686 O O . THR A 1 104 ? 39.054 -17.092 -12.678 1.00 96.56 104 THR A O 1
ATOM 689 N N . GLY A 1 105 ? 38.721 -18.350 -14.500 1.00 93.56 105 GLY A N 1
ATOM 690 C CA . GLY A 1 105 ? 39.147 -19.615 -13.892 1.00 93.56 105 GLY A CA 1
ATOM 691 C C . GLY A 1 105 ? 38.276 -20.099 -12.734 1.00 93.56 105 GLY A C 1
ATOM 692 O O . GLY A 1 105 ? 38.823 -20.643 -11.782 1.00 93.56 105 GLY A O 1
ATOM 693 N N . SER A 1 106 ? 36.955 -19.903 -12.800 1.00 96.44 106 SER A N 1
ATOM 694 C CA . SER A 1 106 ? 36.013 -20.235 -11.717 1.00 96.44 106 SER A CA 1
ATOM 695 C C . SER A 1 106 ? 36.214 -19.393 -10.462 1.00 96.44 106 SER A C 1
ATOM 697 O O . SER A 1 106 ? 36.122 -19.892 -9.342 1.00 96.44 106 SER A O 1
ATOM 699 N N . SER A 1 107 ? 36.489 -18.102 -10.658 1.00 98.12 107 SER A N 1
ATOM 700 C CA . SER A 1 107 ? 36.512 -17.141 -9.557 1.00 98.12 107 SER A CA 1
ATOM 701 C C . SER A 1 107 ? 35.095 -16.799 -9.090 1.00 98.12 107 SER A C 1
ATOM 703 O O . SER A 1 107 ? 34.152 -16.863 -9.876 1.00 98.12 107 SER A O 1
ATOM 705 N N . ALA A 1 108 ? 34.956 -16.406 -7.824 1.00 97.75 108 ALA A N 1
ATOM 706 C CA . ALA A 1 108 ? 33.686 -15.996 -7.224 1.00 97.75 108 ALA A CA 1
ATOM 707 C C . ALA A 1 108 ? 33.842 -14.643 -6.521 1.00 97.75 108 ALA A C 1
ATOM 709 O O . ALA A 1 108 ? 34.657 -14.518 -5.607 1.00 97.75 108 ALA A O 1
ATOM 710 N N . ILE A 1 109 ? 33.075 -13.642 -6.948 1.00 98.25 109 ILE A N 1
ATOM 711 C CA . ILE A 1 109 ? 33.080 -12.287 -6.387 1.00 98.25 109 ILE A CA 1
ATOM 712 C C . ILE A 1 109 ? 31.734 -12.032 -5.710 1.00 98.25 109 ILE A C 1
ATOM 714 O O . ILE A 1 109 ? 30.698 -12.134 -6.362 1.00 98.25 109 ILE A O 1
ATOM 718 N N . THR A 1 110 ? 31.718 -11.696 -4.423 1.00 98.00 110 THR A N 1
ATOM 719 C CA . THR A 1 110 ? 30.468 -11.504 -3.677 1.00 98.00 110 THR A CA 1
ATOM 720 C C . THR A 1 110 ? 30.433 -10.182 -2.907 1.00 98.00 110 THR A C 1
ATOM 722 O O . THR A 1 110 ? 31.437 -9.740 -2.340 1.00 98.00 110 THR A O 1
ATOM 725 N N . ALA A 1 111 ? 29.275 -9.518 -2.945 1.00 97.25 111 ALA A N 1
ATOM 726 C CA . ALA A 1 111 ? 28.903 -8.366 -2.122 1.00 97.25 111 ALA A CA 1
ATOM 727 C C . ALA A 1 111 ? 27.454 -8.532 -1.630 1.00 97.25 111 ALA A C 1
ATOM 729 O O . ALA A 1 111 ? 26.560 -7.759 -1.969 1.00 97.25 111 ALA A O 1
ATOM 730 N N . SER A 1 112 ? 27.213 -9.599 -0.875 1.00 98.38 112 SER A N 1
ATOM 731 C CA . SER A 1 112 ? 25.888 -10.100 -0.511 1.00 98.38 112 SER A CA 1
ATOM 732 C C . SER A 1 112 ? 25.569 -9.945 0.980 1.00 98.38 112 SER A C 1
ATOM 734 O O . SER A 1 112 ? 26.454 -9.917 1.836 1.00 98.38 112 SER A O 1
ATOM 736 N N . ASN A 1 113 ? 24.281 -9.915 1.324 1.00 98.00 113 ASN A N 1
ATOM 737 C CA . ASN A 1 113 ? 23.762 -9.863 2.696 1.00 98.00 113 ASN A CA 1
ATOM 738 C C . ASN A 1 113 ? 24.248 -8.657 3.524 1.00 98.00 113 ASN A C 1
ATOM 740 O O . ASN A 1 113 ? 24.264 -8.708 4.756 1.00 98.00 113 ASN A O 1
ATOM 744 N N . ASN A 1 114 ? 24.661 -7.566 2.876 1.00 96.94 114 ASN A N 1
ATOM 745 C CA . ASN A 1 114 ? 25.086 -6.357 3.576 1.00 96.94 114 ASN A CA 1
ATOM 746 C C . ASN A 1 114 ? 23.876 -5.576 4.107 1.00 96.94 114 ASN A C 1
ATOM 748 O O . ASN A 1 114 ? 22.827 -5.513 3.471 1.00 96.94 114 ASN A O 1
ATOM 752 N N . SER A 1 115 ? 24.020 -4.946 5.272 1.00 96.25 115 SER A N 1
ATOM 753 C CA . SER A 1 115 ? 22.959 -4.202 5.954 1.00 96.25 115 SER A CA 1
ATOM 754 C C . SER A 1 115 ? 23.362 -2.746 6.187 1.00 96.25 115 SER A C 1
ATOM 756 O O . SER A 1 115 ? 24.372 -2.451 6.823 1.00 96.25 115 SER A O 1
ATOM 758 N N . VAL A 1 116 ? 22.546 -1.810 5.716 1.00 94.62 116 VAL A N 1
ATOM 759 C CA . VAL A 1 116 ? 22.729 -0.372 5.920 1.00 94.62 116 VAL A CA 1
ATOM 760 C C . VAL A 1 116 ? 21.469 0.182 6.568 1.00 94.62 116 VAL A C 1
ATOM 762 O O . VAL A 1 116 ? 20.378 0.030 6.028 1.00 94.62 116 VAL A O 1
ATOM 765 N N . LEU A 1 117 ? 21.601 0.819 7.731 1.00 96.25 117 LEU A N 1
ATOM 766 C CA . LEU A 1 117 ? 20.466 1.346 8.488 1.00 96.25 117 LEU A CA 1
ATOM 767 C C . LEU A 1 117 ? 20.733 2.767 8.985 1.00 96.25 117 LEU A C 1
ATOM 769 O O . LEU A 1 117 ? 21.638 2.987 9.786 1.00 96.25 117 LEU A O 1
ATOM 773 N N . ALA A 1 118 ? 19.879 3.710 8.601 1.00 96.69 118 ALA A N 1
ATOM 774 C CA . ALA A 1 118 ? 19.741 5.002 9.265 1.00 96.69 118 ALA A CA 1
ATOM 775 C C . ALA A 1 118 ? 18.414 5.032 10.034 1.00 96.69 118 ALA A C 1
ATOM 777 O O . ALA A 1 118 ? 17.352 4.888 9.442 1.00 96.69 118 ALA A O 1
ATOM 778 N N . ASP A 1 119 ? 18.437 5.210 11.351 1.00 97.44 119 ASP A N 1
ATOM 779 C CA . ASP A 1 119 ? 17.222 5.219 12.169 1.00 97.44 119 ASP A CA 1
ATOM 780 C C . ASP A 1 119 ? 17.241 6.391 13.160 1.00 97.44 119 ASP A C 1
ATOM 782 O O . ASP A 1 119 ? 18.047 6.443 14.091 1.00 97.44 119 ASP A O 1
ATOM 786 N N . ALA A 1 120 ? 16.336 7.344 12.942 1.00 97.69 120 ALA A N 1
ATOM 787 C CA . ALA A 1 120 ? 16.140 8.537 13.749 1.00 97.69 120 ALA A CA 1
ATOM 788 C C . ALA A 1 120 ? 14.764 8.502 14.425 1.00 97.69 120 ALA A C 1
ATOM 790 O O . ALA A 1 120 ? 13.747 8.298 13.766 1.00 97.69 120 ALA A O 1
ATOM 791 N N . ALA A 1 121 ? 14.716 8.759 15.731 1.00 97.12 121 ALA A N 1
ATOM 792 C CA . ALA A 1 121 ? 13.466 8.879 16.476 1.00 97.12 121 ALA A CA 1
ATOM 793 C C . ALA A 1 121 ? 13.515 10.075 17.434 1.00 97.12 121 ALA A C 1
ATOM 795 O O . ALA A 1 121 ? 14.523 10.257 18.120 1.00 97.12 121 ALA A O 1
ATOM 796 N N . ALA A 1 122 ? 12.443 10.869 17.512 1.00 97.06 122 ALA A N 1
ATOM 797 C CA . ALA A 1 122 ? 12.355 11.940 18.503 1.00 97.06 122 ALA A CA 1
ATOM 798 C C . ALA A 1 122 ? 12.071 11.378 19.900 1.00 97.06 122 ALA A C 1
ATOM 800 O O . ALA A 1 122 ? 12.937 11.485 20.762 1.00 97.06 122 ALA A O 1
ATOM 801 N N . ASN A 1 123 ? 10.931 10.719 20.114 1.00 96.31 123 ASN A N 1
ATOM 802 C CA . ASN A 1 123 ? 10.579 10.126 21.405 1.00 96.31 123 ASN A CA 1
ATOM 803 C C . ASN A 1 123 ? 10.263 8.633 21.281 1.00 96.31 123 ASN A C 1
ATOM 805 O O . ASN A 1 123 ? 9.518 8.205 20.396 1.00 96.31 123 ASN A O 1
ATOM 809 N N . ARG A 1 124 ? 10.783 7.840 22.221 1.00 95.31 124 ARG A N 1
ATOM 810 C CA . ARG A 1 124 ? 10.445 6.427 22.418 1.00 95.31 124 ARG A CA 1
ATOM 811 C C . ARG A 1 124 ? 10.095 6.176 23.884 1.00 95.31 124 ARG A C 1
ATOM 813 O O . ARG A 1 124 ? 10.885 6.513 24.754 1.00 95.31 124 ARG A O 1
ATOM 820 N N . GLY A 1 125 ? 8.924 5.616 24.172 1.00 93.62 125 GLY A N 1
ATOM 821 C CA . GLY A 1 125 ? 8.402 5.546 25.545 1.00 93.62 125 GLY A CA 1
ATOM 822 C C . GLY A 1 125 ? 7.586 4.284 25.788 1.00 93.62 125 GLY A C 1
ATOM 823 O O . GLY A 1 125 ? 6.795 3.897 24.936 1.00 93.62 125 GLY A O 1
ATOM 824 N N . GLY A 1 126 ? 7.773 3.611 26.917 1.00 94.81 126 GLY A N 1
ATOM 825 C CA . GLY A 1 126 ? 6.980 2.436 27.278 1.00 94.81 126 GLY A CA 1
ATOM 826 C C . GLY A 1 126 ? 6.906 2.245 28.785 1.00 94.81 126 GLY A C 1
ATOM 827 O O . GLY A 1 126 ? 7.899 2.425 29.489 1.00 94.81 126 GLY A O 1
ATOM 828 N N . ASN A 1 127 ? 5.725 1.874 29.274 1.00 96.00 127 ASN A N 1
ATOM 829 C CA . ASN A 1 127 ? 5.438 1.709 30.695 1.00 96.00 127 ASN A CA 1
ATOM 830 C C . ASN A 1 127 ? 4.691 0.394 30.921 1.00 96.00 127 ASN A C 1
ATOM 832 O O . ASN A 1 127 ? 3.610 0.199 30.372 1.00 96.00 127 ASN A O 1
ATOM 836 N N . ALA A 1 128 ? 5.235 -0.496 31.746 1.00 96.88 128 ALA A N 1
ATOM 837 C CA . ALA A 1 128 ? 4.653 -1.811 31.988 1.00 96.88 128 ALA A CA 1
ATOM 838 C C . ALA A 1 128 ? 4.420 -2.086 33.479 1.00 96.88 128 ALA A C 1
ATOM 840 O O . ALA A 1 128 ? 5.316 -1.921 34.304 1.00 96.88 128 ALA A O 1
ATOM 841 N N . ILE A 1 129 ? 3.236 -2.582 33.830 1.00 97.88 129 ILE A N 1
ATOM 842 C CA . ILE A 1 129 ? 2.931 -3.137 35.152 1.00 97.88 129 ILE A CA 1
ATOM 843 C C . ILE A 1 129 ? 2.550 -4.604 34.985 1.00 97.88 129 ILE A C 1
ATOM 845 O O . ILE A 1 129 ? 1.650 -4.937 34.219 1.00 97.88 129 ILE A O 1
ATOM 849 N N . THR A 1 130 ? 3.207 -5.483 35.733 1.00 97.88 130 THR A N 1
ATOM 850 C CA . THR A 1 130 ? 2.801 -6.884 35.889 1.00 97.88 130 THR A CA 1
ATOM 851 C C . THR A 1 130 ? 2.518 -7.149 37.360 1.00 97.88 130 THR A C 1
ATOM 853 O O . THR A 1 130 ? 3.382 -6.905 38.199 1.00 97.88 130 THR A O 1
ATOM 856 N N . ALA A 1 131 ? 1.323 -7.633 37.693 1.00 97.38 131 ALA A N 1
ATOM 857 C CA . ALA A 1 131 ? 0.954 -7.978 39.061 1.00 97.38 131 ALA A CA 1
ATOM 858 C C . ALA A 1 131 ? 0.339 -9.378 39.125 1.00 97.38 131 ALA A C 1
ATOM 860 O O . ALA A 1 131 ? -0.657 -9.658 38.460 1.00 97.38 131 ALA A O 1
ATOM 861 N N . SER A 1 132 ? 0.916 -10.238 39.960 1.00 97.31 132 SER A N 1
ATOM 862 C CA . SER A 1 132 ? 0.427 -11.586 40.224 1.00 97.31 132 SER A CA 1
ATOM 863 C C . SER A 1 132 ? 0.175 -11.763 41.714 1.00 97.31 132 SER A C 1
ATOM 865 O O . SER A 1 132 ? 1.054 -11.489 42.534 1.00 97.31 132 SER A O 1
ATOM 867 N N . ALA A 1 133 ? -1.030 -12.207 42.069 1.00 94.19 133 ALA A N 1
ATOM 868 C CA . ALA A 1 133 ? -1.350 -12.605 43.432 1.00 94.19 133 ALA A CA 1
ATOM 869 C C . ALA A 1 133 ? -2.505 -13.597 43.492 1.00 94.19 133 ALA A C 1
ATOM 871 O O . ALA A 1 133 ? -3.330 -13.650 42.591 1.00 94.19 133 ALA A O 1
ATOM 872 N N . THR A 1 134 ? -2.639 -14.350 44.589 1.00 94.56 134 THR A N 1
ATOM 873 C CA . THR A 1 134 ? -3.831 -15.207 44.766 1.00 94.56 134 THR A CA 1
ATOM 874 C C . THR A 1 134 ? -5.102 -14.352 44.810 1.00 94.56 134 THR A C 1
ATOM 876 O O . THR A 1 134 ? -6.102 -14.679 44.164 1.00 94.56 134 THR A O 1
ATOM 879 N N . THR A 1 135 ? -5.038 -13.221 45.517 1.00 92.00 135 THR A N 1
ATOM 880 C CA . THR A 1 135 ? -6.127 -12.244 45.603 1.00 92.00 135 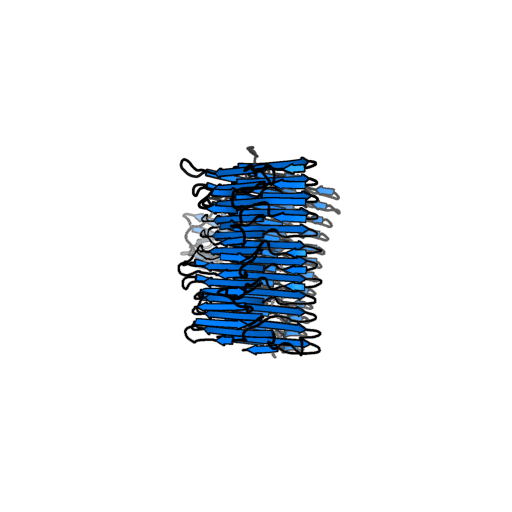THR A CA 1
ATOM 881 C C . THR A 1 135 ? -5.601 -10.835 45.347 1.00 92.00 135 THR A C 1
ATOM 883 O O . THR A 1 135 ? -4.651 -10.400 45.995 1.00 92.00 135 THR A O 1
ATOM 886 N N . ILE A 1 136 ? -6.260 -10.103 44.451 1.00 91.94 136 ILE A N 1
ATOM 887 C CA . ILE A 1 136 ? -6.082 -8.663 44.246 1.00 91.94 136 ILE A CA 1
ATOM 888 C C . ILE A 1 136 ? -7.426 -8.003 44.551 1.00 91.94 136 ILE A C 1
ATOM 890 O O . ILE A 1 136 ? -8.396 -8.236 43.840 1.00 91.94 136 ILE A O 1
ATOM 894 N N . SER A 1 137 ? -7.503 -7.208 45.615 1.00 88.00 137 SER A N 1
ATOM 895 C CA . SER A 1 137 ? -8.739 -6.569 46.083 1.00 88.00 137 SER A CA 1
ATOM 896 C C . SER A 1 137 ? -8.491 -5.101 46.409 1.00 88.00 137 SER A C 1
ATOM 898 O O . SER A 1 137 ? -8.167 -4.741 47.543 1.00 88.00 137 SER A O 1
ATOM 900 N N . THR A 1 138 ? -8.645 -4.232 45.419 1.00 83.06 138 THR A N 1
ATOM 901 C CA . THR A 1 138 ? -8.309 -2.810 45.538 1.00 83.06 138 THR A CA 1
ATOM 902 C C . THR A 1 138 ? -9.585 -1.985 45.473 1.00 83.06 138 THR A C 1
ATOM 904 O O . THR A 1 138 ? -10.087 -1.716 44.384 1.00 83.06 138 THR A O 1
ATOM 907 N N . LEU A 1 139 ? -10.135 -1.623 46.632 1.00 67.75 139 LEU A N 1
ATOM 908 C CA . LEU A 1 139 ? -11.390 -0.878 46.717 1.00 67.75 139 LEU A CA 1
ATOM 909 C C . LEU A 1 139 ? -11.117 0.626 46.610 1.00 67.75 139 LEU A C 1
ATOM 911 O O . LEU A 1 139 ? -10.578 1.229 47.535 1.00 67.75 139 LEU A O 1
ATOM 915 N N . GLY A 1 140 ? -11.490 1.222 45.477 1.00 62.78 140 GLY A N 1
ATOM 916 C CA . GLY A 1 140 ? -11.395 2.666 45.238 1.00 62.78 140 GLY A CA 1
ATOM 917 C C . GLY A 1 140 ? -12.720 3.401 45.472 1.00 62.78 140 GLY A C 1
ATOM 918 O O . GLY A 1 140 ? -13.794 2.863 45.198 1.00 62.78 140 GLY A O 1
ATOM 919 N N . THR A 1 141 ? -12.644 4.645 45.956 1.00 61.91 141 THR A N 1
ATOM 920 C CA . THR A 1 141 ? -13.777 5.594 46.003 1.00 61.91 141 THR A CA 1
ATOM 921 C C . THR A 1 141 ? -13.911 6.425 44.723 1.00 61.91 141 THR A C 1
ATOM 923 O O . THR A 1 141 ? -14.917 7.107 44.549 1.00 61.91 141 THR A O 1
ATOM 926 N N . GLU A 1 142 ? -12.907 6.399 43.844 1.00 64.62 142 GLU A N 1
ATOM 927 C CA . GLU A 1 142 ? -12.900 7.130 42.573 1.00 64.62 142 GLU A CA 1
ATOM 928 C C . GLU A 1 142 ? -13.385 6.250 41.412 1.00 64.62 142 GLU A C 1
ATOM 930 O O . GLU A 1 142 ? -13.241 5.026 41.441 1.00 64.62 142 GLU A O 1
ATOM 935 N N . ALA A 1 143 ? -13.987 6.878 40.396 1.00 76.81 143 ALA A N 1
ATOM 936 C CA . ALA A 1 143 ? -14.448 6.199 39.189 1.00 76.81 143 ALA A CA 1
ATOM 937 C C . ALA A 1 143 ? -13.248 5.907 38.270 1.00 76.81 143 ALA A C 1
ATOM 939 O O . ALA A 1 143 ? -12.602 6.864 37.830 1.00 76.81 143 ALA A O 1
ATOM 940 N N . PRO A 1 144 ? -12.943 4.632 37.963 1.00 84.38 144 PRO A N 1
ATOM 941 C CA . PRO A 1 144 ? -11.784 4.323 37.146 1.00 84.38 144 PRO A CA 1
ATOM 942 C C . PRO A 1 144 ? -11.953 4.820 35.707 1.00 84.38 144 PRO A C 1
ATOM 944 O O . PRO A 1 144 ? -13.023 4.679 35.105 1.00 84.38 144 PRO A O 1
ATOM 947 N N . ALA A 1 145 ? -10.899 5.429 35.167 1.00 89.75 145 ALA A N 1
ATOM 948 C CA . ALA A 1 145 ? -10.906 5.990 33.823 1.00 89.75 145 ALA A CA 1
ATOM 949 C C . ALA A 1 145 ? -9.494 6.146 33.246 1.00 89.75 145 ALA A C 1
ATOM 951 O O . ALA A 1 145 ? -8.535 6.436 33.961 1.00 89.75 145 ALA A O 1
ATOM 952 N N . ALA A 1 146 ? -9.398 6.035 31.926 1.00 92.00 146 ALA A N 1
ATOM 953 C CA . ALA A 1 146 ? -8.271 6.489 31.127 1.00 92.00 146 ALA A CA 1
ATOM 954 C C . ALA A 1 146 ? -8.729 7.666 30.256 1.00 92.00 146 ALA A C 1
ATOM 956 O O . ALA A 1 146 ? -9.778 7.608 29.614 1.00 92.00 146 ALA A O 1
ATOM 957 N N . GLY A 1 147 ? -7.959 8.745 30.224 1.00 91.00 147 GLY A N 1
ATOM 958 C CA . GLY A 1 147 ? -8.291 9.960 29.492 1.00 91.00 147 GLY A CA 1
ATOM 959 C C . GLY A 1 147 ? -7.078 10.547 28.792 1.00 91.00 147 GLY A C 1
ATOM 960 O O . GLY A 1 147 ? -5.972 10.503 29.327 1.00 91.00 147 GLY A O 1
ATOM 961 N N . VAL A 1 148 ? -7.301 11.121 27.614 1.00 85.31 148 VAL A N 1
ATOM 962 C CA . VAL A 1 148 ? -6.314 11.937 26.901 1.00 85.31 148 VAL A CA 1
ATOM 963 C C . VAL A 1 148 ? -6.939 13.289 26.582 1.00 85.31 148 VAL A C 1
ATOM 965 O O . VAL A 1 148 ? -7.973 13.357 25.924 1.00 85.31 148 VAL A O 1
ATOM 968 N N . SER A 1 149 ? -6.371 14.380 27.091 1.00 77.69 149 SER A N 1
ATOM 969 C CA . SER A 1 149 ? -6.912 15.719 26.838 1.00 77.69 149 SER A CA 1
ATOM 970 C C . SER A 1 149 ? -5.812 16.766 26.758 1.00 77.69 149 SER A C 1
ATOM 972 O O . SER A 1 149 ? -5.206 17.098 27.771 1.00 77.69 149 SER A O 1
ATOM 974 N N . GLY A 1 150 ? -5.618 17.339 25.567 1.00 66.25 150 GLY A N 1
ATOM 975 C CA . GLY A 1 150 ? -4.758 18.506 25.371 1.00 66.25 150 GLY A CA 1
ATOM 976 C C . GLY A 1 150 ? -3.292 18.274 25.734 1.00 66.25 150 GLY A C 1
ATOM 977 O O . GLY A 1 150 ? -2.746 19.099 26.460 1.00 66.25 150 GLY A O 1
ATOM 978 N N . SER A 1 151 ? -2.676 17.194 25.234 1.00 70.25 151 SER A N 1
ATOM 979 C CA . SER A 1 151 ? -1.306 16.798 25.603 1.00 70.25 151 SER A CA 1
ATOM 980 C C . SER A 1 151 ? -1.208 16.417 27.077 1.00 70.25 151 SER A C 1
ATOM 982 O O . SER A 1 151 ? -0.346 16.894 27.793 1.00 70.25 151 SER A O 1
ATOM 984 N N . VAL A 1 152 ? -2.157 15.614 27.561 1.00 82.50 152 VAL A N 1
ATOM 985 C CA . VAL A 1 152 ? -2.135 15.075 28.928 1.00 82.50 152 VAL A CA 1
ATOM 986 C C . VAL A 1 152 ? -2.766 13.693 28.910 1.00 82.50 152 VAL A C 1
ATOM 988 O O . VAL A 1 152 ? -3.958 13.554 28.623 1.00 82.50 152 VAL A O 1
ATOM 991 N N . ALA A 1 153 ? -1.989 12.678 29.283 1.00 90.50 153 ALA A N 1
ATOM 992 C CA . ALA A 1 153 ? -2.482 11.331 29.544 1.00 90.50 153 ALA A CA 1
ATOM 993 C C . ALA A 1 153 ? -2.802 11.166 31.040 1.00 90.50 153 ALA A C 1
ATOM 995 O O . ALA A 1 153 ? -1.924 11.283 31.892 1.00 90.50 153 ALA A O 1
ATOM 996 N N . THR A 1 154 ? -4.062 10.875 31.369 1.00 91.00 154 THR A N 1
ATOM 997 C CA . THR A 1 154 ? -4.522 10.643 32.747 1.00 91.00 154 THR A CA 1
ATOM 998 C C . THR A 1 154 ? -5.042 9.219 32.891 1.00 91.00 154 THR A C 1
ATOM 1000 O O . THR A 1 154 ? -5.979 8.827 32.200 1.00 91.00 154 THR A O 1
ATOM 1003 N N . ALA A 1 155 ? -4.474 8.454 33.819 1.00 92.38 155 ALA A N 1
ATOM 1004 C CA . ALA A 1 155 ? -4.959 7.130 34.192 1.00 92.38 155 ALA A CA 1
ATOM 1005 C C . ALA A 1 155 ? -5.336 7.137 35.678 1.00 92.38 155 ALA A C 1
ATOM 1007 O O . ALA A 1 155 ? -4.480 7.332 36.538 1.00 92.38 155 ALA A O 1
ATOM 1008 N N . ASN A 1 156 ? -6.620 6.936 35.970 1.00 89.19 156 ASN A N 1
ATOM 1009 C CA . ASN A 1 156 ? -7.149 6.841 37.322 1.00 89.19 156 ASN A CA 1
ATOM 1010 C C . ASN A 1 156 ? -7.643 5.417 37.577 1.00 89.19 156 ASN A C 1
ATOM 1012 O O . ASN A 1 156 ? -8.693 5.025 37.072 1.00 89.19 156 ASN A O 1
ATOM 1016 N N . ALA A 1 157 ? -6.860 4.635 38.314 1.00 89.62 157 ALA A N 1
ATOM 1017 C CA . ALA A 1 157 ? -7.169 3.258 38.676 1.00 89.62 157 ALA A CA 1
ATOM 1018 C C . ALA A 1 157 ? -6.228 2.771 39.790 1.00 89.62 157 ALA A C 1
ATOM 1020 O O . ALA A 1 157 ? -5.241 3.428 40.133 1.00 89.62 157 ALA A O 1
ATOM 1021 N N . ALA A 1 158 ? -6.504 1.581 40.328 1.00 91.06 158 ALA A N 1
ATOM 1022 C CA . ALA A 1 158 ? -5.594 0.918 41.260 1.00 91.06 158 ALA A CA 1
ATOM 1023 C C . ALA A 1 158 ? -4.253 0.563 40.595 1.00 91.06 158 ALA A C 1
ATOM 1025 O O . ALA A 1 158 ? -3.201 0.700 41.222 1.00 91.06 158 ALA A O 1
ATOM 1026 N N . PHE A 1 159 ? -4.293 0.161 39.324 1.00 94.44 159 PHE A N 1
ATOM 1027 C CA . PHE A 1 159 ? -3.122 0.010 38.467 1.00 94.44 159 PHE A CA 1
ATOM 1028 C C . PHE A 1 159 ? -3.212 1.002 37.311 1.00 94.44 159 PHE A C 1
ATOM 1030 O O . PHE A 1 159 ? -4.131 0.923 36.499 1.00 94.44 159 PHE A O 1
ATOM 1037 N N . ALA A 1 160 ? -2.279 1.944 37.233 1.00 95.06 160 ALA A N 1
ATOM 1038 C CA . ALA A 1 160 ? -2.355 3.038 36.272 1.00 95.06 160 ALA A CA 1
ATOM 1039 C C . ALA A 1 160 ? -1.076 3.145 35.438 1.00 95.06 160 ALA A C 1
ATOM 1041 O O . ALA A 1 160 ? 0.030 3.195 35.971 1.00 95.06 160 ALA A O 1
ATOM 1042 N N . VAL A 1 161 ? -1.232 3.218 34.120 1.00 97.06 161 VAL A N 1
ATOM 1043 C CA . VAL A 1 161 ? -0.150 3.520 33.184 1.00 97.06 161 VAL A CA 1
ATOM 1044 C C . VAL A 1 161 ? -0.538 4.744 32.367 1.00 97.06 161 VAL A C 1
ATOM 1046 O O . VAL A 1 161 ? -1.566 4.734 31.695 1.00 97.06 161 VAL A O 1
ATOM 1049 N N . ALA A 1 162 ? 0.289 5.785 32.404 1.00 95.56 162 ALA A N 1
ATOM 1050 C CA . ALA A 1 162 ? 0.131 6.978 31.581 1.00 95.56 162 ALA A CA 1
ATOM 1051 C C . ALA A 1 162 ? 1.411 7.250 30.781 1.00 95.56 162 ALA A C 1
ATOM 1053 O O . ALA A 1 162 ? 2.512 7.215 31.329 1.00 95.56 162 ALA A O 1
ATOM 1054 N N . ASN A 1 163 ? 1.285 7.522 29.487 1.00 95.69 163 ASN A N 1
ATOM 1055 C CA . ASN A 1 163 ? 2.415 7.884 28.639 1.00 95.69 163 ASN A CA 1
ATOM 1056 C C . ASN A 1 163 ? 2.069 9.083 27.765 1.00 95.69 163 ASN A C 1
ATOM 1058 O O . ASN A 1 163 ? 1.078 9.059 27.040 1.00 95.69 163 ASN A O 1
ATOM 1062 N N . GLU A 1 164 ? 2.900 10.112 27.819 1.00 95.31 164 GLU A N 1
ATOM 1063 C CA . GLU A 1 164 ? 2.767 11.304 26.993 1.00 95.31 164 GLU A CA 1
ATOM 1064 C C . GLU A 1 164 ? 4.049 11.519 26.190 1.00 95.31 164 GLU A C 1
ATOM 1066 O O . GLU A 1 164 ? 5.151 11.477 26.742 1.00 95.31 164 GLU A O 1
ATOM 1071 N N . GLN A 1 165 ? 3.915 11.746 24.884 1.00 95.44 165 GLN A N 1
ATOM 1072 C CA . GLN A 1 165 ? 5.050 12.065 24.021 1.00 95.44 165 GLN A CA 1
ATOM 1073 C C . GLN A 1 165 ? 4.715 13.223 23.090 1.00 95.44 165 GLN A C 1
ATOM 1075 O O . GLN A 1 165 ? 3.745 13.151 22.333 1.00 95.44 165 GLN A O 1
ATOM 1080 N N . SER A 1 166 ? 5.539 14.266 23.093 1.00 95.06 166 SER A N 1
ATOM 1081 C CA . SER A 1 166 ? 5.306 15.460 22.285 1.00 95.06 166 SER A CA 1
ATOM 1082 C C . SER A 1 166 ? 6.540 15.876 21.489 1.00 95.06 166 SER A C 1
ATOM 1084 O O . SER A 1 166 ? 7.671 15.888 21.985 1.00 95.06 166 SER A O 1
ATOM 1086 N N . VAL A 1 167 ? 6.323 16.254 20.228 1.00 96.19 167 VAL A N 1
ATOM 1087 C CA . VAL A 1 167 ? 7.339 16.832 19.340 1.00 96.19 167 VAL A CA 1
ATOM 1088 C C . VAL A 1 167 ? 6.862 18.195 18.854 1.00 96.19 167 VAL A C 1
ATOM 1090 O O . VAL A 1 167 ? 5.857 18.301 18.148 1.00 96.19 167 VAL A O 1
ATOM 1093 N N . ALA A 1 168 ? 7.610 19.245 19.191 1.00 94.38 168 ALA A N 1
ATOM 1094 C CA . ALA A 1 168 ? 7.300 20.615 18.793 1.00 94.38 168 ALA A CA 1
ATOM 1095 C C . ALA A 1 168 ? 7.458 20.863 17.276 1.00 94.38 168 ALA A C 1
ATOM 1097 O O . ALA A 1 168 ? 8.244 20.206 16.593 1.00 94.38 168 ALA A O 1
ATOM 1098 N N . SER A 1 169 ? 6.759 21.875 16.747 1.00 91.12 169 SER A N 1
ATOM 1099 C CA . SER A 1 169 ? 6.749 22.224 15.313 1.00 91.12 169 SER A CA 1
ATOM 1100 C C . SER A 1 169 ? 8.092 22.692 14.742 1.00 91.12 169 SER A C 1
ATOM 1102 O O . SER A 1 169 ? 8.308 22.612 13.536 1.00 91.12 169 SER A O 1
ATOM 1104 N N . GLY A 1 170 ? 9.020 23.135 15.593 1.00 90.44 170 GLY A N 1
ATOM 1105 C CA . GLY A 1 170 ? 10.391 23.486 15.209 1.00 90.44 170 GLY A CA 1
ATOM 1106 C C . GLY A 1 170 ? 11.346 22.292 15.088 1.00 90.44 170 GLY A C 1
ATOM 1107 O O . GLY A 1 170 ? 12.532 22.501 14.843 1.00 90.44 170 GLY A O 1
ATOM 1108 N N . THR A 1 171 ? 10.880 21.059 15.296 1.00 95.38 171 THR A N 1
ATOM 1109 C CA . THR A 1 171 ? 11.726 19.858 15.274 1.00 95.38 171 THR A CA 1
ATOM 1110 C C . THR A 1 171 ? 11.702 19.187 13.899 1.00 95.38 171 THR A C 1
ATOM 1112 O O . THR A 1 171 ? 10.648 19.048 13.280 1.00 95.38 171 THR A O 1
ATOM 1115 N N . SER A 1 172 ? 12.858 18.728 13.416 1.00 95.06 172 SER A N 1
ATOM 1116 C CA . SER A 1 172 ? 12.990 17.930 12.193 1.00 95.06 172 SER A CA 1
ATOM 1117 C C . SER A 1 172 ? 13.724 16.624 12.482 1.00 95.06 172 SER A C 1
ATOM 1119 O O . SER A 1 172 ? 14.909 16.632 12.820 1.00 95.06 172 SER A O 1
ATOM 1121 N N . VAL A 1 173 ? 13.021 15.502 12.340 1.00 97.69 173 VAL A N 1
ATOM 1122 C CA . VAL A 1 173 ? 13.585 14.151 12.428 1.00 97.69 173 VAL A CA 1
ATOM 1123 C C . VAL A 1 173 ? 13.928 13.686 11.020 1.00 97.69 173 VAL A C 1
ATOM 1125 O O . VAL A 1 173 ? 13.069 13.680 10.142 1.00 97.69 173 VAL A O 1
ATOM 1128 N N . ARG A 1 174 ? 15.184 13.323 10.770 1.00 96.38 174 ARG A N 1
ATOM 1129 C CA . ARG A 1 174 ? 15.648 12.947 9.433 1.00 96.38 174 ARG A CA 1
ATOM 1130 C C . ARG A 1 174 ? 16.431 11.652 9.472 1.00 96.38 174 ARG A C 1
ATOM 1132 O O . ARG A 1 174 ? 17.335 11.503 10.292 1.00 96.38 174 ARG A O 1
ATOM 1139 N N . ALA A 1 175 ? 16.114 10.750 8.556 1.00 96.75 175 ALA A N 1
ATOM 1140 C CA . ALA A 1 175 ? 16.910 9.560 8.311 1.00 96.75 175 ALA A CA 1
ATOM 1141 C C . ALA A 1 175 ? 17.250 9.463 6.830 1.00 96.75 175 ALA A C 1
ATOM 1143 O O . ALA A 1 175 ? 16.392 9.692 5.983 1.00 96.75 175 ALA A O 1
ATOM 1144 N N . GLY A 1 176 ? 18.495 9.154 6.491 1.00 94.38 176 GLY A N 1
ATOM 1145 C CA . GLY A 1 176 ? 18.866 9.130 5.085 1.00 94.38 176 GLY A CA 1
ATOM 1146 C C . GLY A 1 176 ? 20.123 8.348 4.776 1.00 94.38 176 GLY A C 1
ATOM 1147 O O . GLY A 1 176 ? 21.053 8.277 5.582 1.00 94.38 176 GLY A O 1
ATOM 1148 N N . LEU A 1 177 ? 20.114 7.791 3.571 1.00 92.50 177 LEU A N 1
ATOM 1149 C CA . LEU A 1 177 ? 21.223 7.083 2.942 1.00 92.50 177 LEU A CA 1
ATOM 1150 C C . LEU A 1 177 ? 21.815 7.992 1.860 1.00 92.50 177 LEU A C 1
ATOM 1152 O O . LEU A 1 177 ? 21.709 7.753 0.658 1.00 92.50 177 LEU A O 1
ATOM 1156 N N . THR A 1 178 ? 22.293 9.149 2.301 1.00 87.44 178 THR A N 1
ATOM 1157 C CA . THR A 1 178 ? 22.609 10.313 1.469 1.00 87.44 178 THR A CA 1
ATOM 1158 C C . THR A 1 178 ? 23.730 11.115 2.110 1.00 87.44 178 THR A C 1
ATOM 1160 O O . THR A 1 178 ? 23.928 11.023 3.321 1.00 87.44 178 THR A O 1
ATOM 1163 N N . ASP A 1 179 ? 24.435 11.936 1.336 1.00 80.12 179 ASP A N 1
ATOM 1164 C CA . ASP A 1 179 ? 25.456 12.861 1.841 1.00 80.12 179 ASP A CA 1
ATOM 1165 C C . ASP A 1 179 ? 24.855 14.134 2.463 1.00 80.12 179 ASP A C 1
ATOM 1167 O O . ASP A 1 179 ? 25.371 14.664 3.448 1.00 80.12 179 ASP A O 1
ATOM 1171 N N . ALA A 1 180 ? 23.712 14.589 1.950 1.00 82.25 180 ALA A N 1
ATOM 1172 C CA . ALA A 1 180 ? 22.971 15.731 2.470 1.00 82.25 180 ALA A CA 1
ATOM 1173 C C . ALA A 1 180 ? 21.462 15.613 2.197 1.00 82.25 180 ALA A C 1
ATOM 1175 O O . ALA A 1 180 ? 21.024 14.938 1.267 1.00 82.25 180 ALA A O 1
ATOM 1176 N N . PHE A 1 181 ? 20.656 16.322 2.996 1.00 82.81 181 PHE A N 1
ATOM 1177 C CA . PHE A 1 181 ? 19.188 16.360 2.865 1.00 82.81 181 PHE A CA 1
ATOM 1178 C C . PHE A 1 181 ? 18.656 17.554 2.058 1.00 82.81 181 PHE A C 1
ATOM 1180 O O . PHE A 1 181 ? 17.480 17.578 1.716 1.00 82.81 181 PHE A O 1
ATOM 1187 N N . THR A 1 182 ? 19.476 18.581 1.817 1.00 78.56 182 THR A N 1
ATOM 1188 C CA . THR A 1 182 ? 19.041 19.846 1.187 1.00 78.56 182 THR A CA 1
ATOM 1189 C C . THR A 1 182 ? 19.687 20.108 -0.169 1.00 78.56 182 THR A C 1
ATOM 1191 O O . THR A 1 182 ? 19.091 20.775 -1.004 1.00 78.56 182 THR A O 1
ATOM 1194 N N . SER A 1 183 ? 20.893 19.592 -0.394 1.00 77.12 183 SER A N 1
ATOM 1195 C CA . SER A 1 183 ? 21.622 19.693 -1.658 1.00 77.12 183 SER A CA 1
ATOM 1196 C C . SER A 1 183 ? 22.376 18.390 -1.871 1.00 77.12 183 SER A C 1
ATOM 1198 O O . SER A 1 183 ? 23.593 18.335 -1.709 1.00 77.12 183 SER A O 1
ATOM 1200 N N . GLN A 1 184 ? 21.624 17.327 -2.146 1.00 76.88 184 GLN A N 1
ATOM 1201 C CA . GLN A 1 184 ? 22.179 15.992 -2.304 1.00 76.88 184 GLN A CA 1
ATOM 1202 C C . GLN A 1 184 ? 23.184 15.972 -3.457 1.00 76.88 184 GLN A C 1
ATOM 1204 O O . GLN A 1 184 ? 22.831 16.167 -4.629 1.00 76.88 184 GLN A O 1
ATOM 1209 N N . THR A 1 185 ? 24.451 15.709 -3.145 1.00 73.06 185 THR A N 1
ATOM 1210 C CA . THR A 1 185 ? 25.437 15.464 -4.192 1.00 73.06 185 THR A CA 1
ATOM 1211 C C . THR A 1 185 ? 25.576 13.972 -4.477 1.00 73.06 185 THR A C 1
ATOM 1213 O O . THR A 1 185 ? 25.908 13.650 -5.619 1.00 73.06 185 THR A O 1
ATOM 1216 N N . LYS A 1 186 ? 25.251 13.078 -3.520 1.00 75.50 186 LYS A N 1
ATOM 1217 C CA . LYS A 1 186 ? 25.506 11.620 -3.590 1.00 75.50 186 LYS A CA 1
ATOM 1218 C C . LYS A 1 186 ? 24.518 10.794 -2.736 1.00 75.50 186 LYS A C 1
ATOM 1220 O O . LYS A 1 186 ? 23.895 11.323 -1.819 1.00 75.50 186 LYS A O 1
ATOM 1225 N N . SER A 1 187 ? 24.408 9.489 -2.996 1.00 83.38 187 SER A N 1
ATOM 1226 C CA . SER A 1 187 ? 23.649 8.528 -2.171 1.00 83.38 187 SER A CA 1
ATOM 1227 C C . SER A 1 187 ? 24.475 7.275 -1.856 1.00 83.38 187 SER A C 1
ATOM 1229 O O . SER A 1 187 ? 25.585 7.128 -2.355 1.00 83.38 187 SER A O 1
ATOM 1231 N N . THR A 1 188 ? 23.966 6.417 -0.973 1.00 86.69 188 THR A N 1
ATOM 1232 C CA . THR A 1 188 ? 24.602 5.166 -0.556 1.00 86.69 188 THR A CA 1
ATOM 1233 C C . THR A 1 188 ? 24.044 3.977 -1.334 1.00 86.69 188 THR A C 1
ATOM 1235 O O . THR A 1 188 ? 22.833 3.777 -1.379 1.00 86.69 188 THR A O 1
ATOM 1238 N N . ASP A 1 189 ? 24.944 3.164 -1.873 1.00 89.88 189 ASP A N 1
ATOM 1239 C CA . ASP A 1 189 ? 24.685 1.969 -2.676 1.00 89.88 189 ASP A CA 1
ATOM 1240 C C . ASP A 1 189 ? 25.704 0.850 -2.382 1.00 89.88 189 ASP A C 1
ATOM 1242 O O . ASP A 1 189 ? 26.736 1.071 -1.735 1.00 89.88 189 ASP A O 1
ATOM 1246 N N . VAL A 1 190 ? 25.401 -0.360 -2.853 1.00 93.19 190 VAL A N 1
ATOM 1247 C CA . VAL A 1 190 ? 26.345 -1.488 -2.928 1.00 93.19 190 VAL A CA 1
ATOM 1248 C C . VAL A 1 190 ? 26.771 -1.651 -4.381 1.00 93.19 190 VAL A C 1
ATOM 1250 O O . VAL A 1 190 ? 25.919 -1.729 -5.264 1.00 93.19 190 VAL A O 1
ATOM 1253 N N . SER A 1 191 ? 28.075 -1.730 -4.639 1.00 92.31 191 SER A N 1
ATOM 1254 C CA . SER A 1 191 ? 28.575 -1.838 -6.009 1.00 92.31 191 SER A CA 1
ATOM 1255 C C . SER A 1 191 ? 29.676 -2.879 -6.169 1.00 92.31 191 SER A C 1
ATOM 1257 O O . SER A 1 191 ? 30.626 -2.929 -5.389 1.00 92.31 191 SER A O 1
ATOM 1259 N N . THR A 1 192 ? 29.589 -3.669 -7.236 1.00 94.19 192 THR A N 1
ATOM 1260 C CA . THR A 1 192 ? 30.696 -4.501 -7.717 1.00 94.19 192 THR A CA 1
ATOM 1261 C C . THR A 1 192 ? 31.085 -4.049 -9.117 1.00 94.19 192 THR A C 1
ATOM 1263 O O . THR A 1 192 ? 30.291 -4.164 -10.041 1.00 94.19 192 THR A O 1
ATOM 1266 N N . ALA A 1 193 ? 32.307 -3.554 -9.286 1.00 92.00 193 ALA A N 1
ATOM 1267 C CA . ALA A 1 193 ? 32.840 -3.081 -10.555 1.00 92.00 193 ALA A CA 1
ATOM 1268 C C . ALA A 1 193 ? 34.051 -3.920 -10.985 1.00 92.00 193 ALA A C 1
ATOM 1270 O O . ALA A 1 193 ? 35.048 -4.018 -10.266 1.00 92.00 193 ALA A O 1
ATOM 1271 N N . ILE A 1 194 ? 33.976 -4.491 -12.183 1.00 92.38 194 ILE A N 1
ATOM 1272 C CA . ILE A 1 194 ? 35.053 -5.210 -12.863 1.00 92.38 194 ILE A CA 1
ATOM 1273 C C . ILE A 1 194 ? 35.354 -4.432 -14.138 1.00 92.38 194 ILE A C 1
ATOM 1275 O O . ILE A 1 194 ? 34.459 -4.245 -14.946 1.00 92.38 194 ILE A O 1
ATOM 1279 N N . SER A 1 195 ? 36.577 -3.947 -14.339 1.00 89.94 195 SER A N 1
ATOM 1280 C CA . SER A 1 195 ? 36.943 -3.238 -15.576 1.00 89.94 195 SER A CA 1
ATOM 1281 C C . SER A 1 195 ? 37.259 -4.188 -16.736 1.00 89.94 195 SER A C 1
ATOM 1283 O O . SER A 1 195 ? 37.127 -3.785 -17.885 1.00 89.94 195 SER A O 1
ATOM 1285 N N . GLY A 1 196 ? 37.692 -5.419 -16.447 1.00 88.75 196 GLY A N 1
ATOM 1286 C CA . GLY A 1 196 ? 37.974 -6.449 -17.449 1.00 88.75 196 GLY A CA 1
ATOM 1287 C C . GLY A 1 196 ? 36.762 -7.311 -17.818 1.00 88.75 196 GLY A C 1
ATOM 1288 O O . GLY A 1 196 ? 35.613 -6.962 -17.536 1.00 88.75 196 GLY A O 1
ATOM 1289 N N . SER A 1 197 ? 37.036 -8.456 -18.443 1.00 91.38 197 SER A N 1
ATOM 1290 C CA . SER A 1 197 ? 36.033 -9.469 -18.791 1.00 91.38 197 SER A CA 1
ATOM 1291 C C . SER A 1 197 ? 35.741 -10.403 -17.616 1.00 91.38 197 SER A C 1
ATOM 1293 O O . SER A 1 197 ? 36.600 -10.662 -16.768 1.00 91.38 197 SER A O 1
ATOM 1295 N N . LEU A 1 198 ? 34.535 -10.968 -17.598 1.00 95.69 198 LEU A N 1
ATOM 1296 C CA . LEU A 1 198 ? 34.130 -12.036 -16.689 1.00 95.69 198 LEU A CA 1
ATOM 1297 C C . LEU A 1 198 ? 34.023 -13.346 -17.478 1.00 95.69 198 LEU A C 1
ATOM 1299 O O . LEU A 1 198 ? 33.173 -13.488 -18.354 1.00 95.69 198 LEU A O 1
ATOM 1303 N N . THR A 1 199 ? 34.891 -14.319 -17.193 1.00 97.06 199 THR A N 1
ATOM 1304 C CA . THR A 1 199 ? 34.932 -15.593 -17.930 1.00 97.06 199 THR A CA 1
ATOM 1305 C C . THR A 1 199 ? 34.882 -16.795 -16.998 1.00 97.06 199 THR A C 1
ATOM 1307 O O . THR A 1 199 ? 35.724 -16.946 -16.107 1.00 97.06 199 THR A O 1
ATOM 1310 N N . SER A 1 200 ? 33.920 -17.692 -17.231 1.00 97.25 200 SER A N 1
ATOM 1311 C CA . SER A 1 200 ? 33.730 -18.932 -16.468 1.00 97.25 200 SER A CA 1
ATOM 1312 C C . SER A 1 200 ? 33.773 -18.719 -14.951 1.00 97.25 200 SER A C 1
ATOM 1314 O O . SER A 1 200 ? 34.448 -19.471 -14.250 1.00 97.25 200 SER A O 1
ATOM 1316 N N . SER A 1 201 ? 33.137 -17.652 -14.462 1.00 98.50 201 SER A N 1
ATOM 1317 C CA . SER A 1 201 ? 33.224 -17.155 -13.079 1.00 98.50 201 SER A CA 1
ATOM 1318 C C . SER A 1 201 ? 31.866 -16.616 -12.604 1.00 98.50 201 SER A C 1
ATOM 1320 O O . SER A 1 201 ? 30.924 -16.530 -13.393 1.00 98.50 201 SER A O 1
ATOM 1322 N N . SER A 1 202 ? 31.743 -16.259 -11.323 1.00 98.12 202 SER A N 1
ATOM 1323 C CA . SER A 1 202 ? 30.495 -15.747 -10.746 1.00 98.12 202 SER A CA 1
ATOM 1324 C C . SER A 1 202 ? 30.655 -14.406 -10.029 1.00 98.12 202 SER A C 1
ATOM 1326 O O . SER A 1 202 ? 31.673 -14.142 -9.386 1.00 98.12 202 SER A O 1
ATOM 1328 N N . VAL A 1 203 ? 29.619 -13.571 -10.123 1.00 98.56 203 VAL A N 1
ATOM 1329 C CA . VAL A 1 203 ? 29.434 -12.348 -9.337 1.00 98.56 203 VAL A CA 1
ATOM 1330 C C . VAL A 1 203 ? 28.056 -12.393 -8.681 1.00 98.56 203 VAL A C 1
ATOM 1332 O O . VAL A 1 203 ? 27.071 -12.585 -9.386 1.00 98.56 203 VAL A O 1
ATOM 1335 N N . ALA A 1 204 ? 27.982 -12.195 -7.365 1.00 98.38 204 ALA A N 1
ATOM 1336 C CA . ALA A 1 204 ? 26.717 -12.154 -6.629 1.00 98.38 204 ALA A CA 1
ATOM 1337 C C . ALA A 1 204 ? 26.656 -10.949 -5.684 1.00 98.38 204 ALA A C 1
ATOM 1339 O O . ALA A 1 204 ? 27.469 -10.821 -4.762 1.00 98.38 204 ALA A O 1
ATOM 1340 N N . SER A 1 205 ? 25.691 -10.061 -5.903 1.00 98.19 205 SER A N 1
ATOM 1341 C CA . SER A 1 205 ? 25.386 -8.937 -5.008 1.00 98.19 205 SER A CA 1
ATOM 1342 C C . SER A 1 205 ? 23.951 -9.075 -4.509 1.00 98.19 205 SER A C 1
ATOM 1344 O O . SER A 1 205 ? 23.082 -8.271 -4.841 1.00 98.19 205 SER A O 1
ATOM 1346 N N . ASP A 1 206 ? 23.716 -10.125 -3.724 1.00 98.44 206 ASP A N 1
ATOM 1347 C CA . ASP A 1 206 ? 22.377 -10.608 -3.395 1.00 98.44 206 ASP A CA 1
ATOM 1348 C C . ASP A 1 206 ? 22.002 -10.327 -1.935 1.00 98.44 206 ASP A C 1
ATOM 1350 O O . ASP A 1 206 ? 22.859 -10.248 -1.053 1.00 98.44 206 ASP A O 1
ATOM 1354 N N . GLY A 1 207 ? 20.708 -10.213 -1.635 1.00 98.25 207 GLY A N 1
ATOM 1355 C CA . GLY A 1 207 ? 20.213 -10.152 -0.253 1.00 98.25 207 GLY A CA 1
ATOM 1356 C C . GLY A 1 207 ? 20.638 -8.911 0.545 1.00 98.25 207 GLY A C 1
ATOM 1357 O O . GLY A 1 207 ? 20.588 -8.923 1.777 1.00 98.25 207 GLY A O 1
ATOM 1358 N N . ASN A 1 208 ? 21.096 -7.841 -0.108 1.00 98.38 208 ASN A N 1
ATOM 1359 C CA . ASN A 1 208 ? 21.491 -6.608 0.572 1.00 98.38 208 ASN A CA 1
ATOM 1360 C C . ASN A 1 208 ? 20.262 -5.818 1.048 1.00 98.38 208 ASN A C 1
ATOM 1362 O O . ASN A 1 208 ? 19.251 -5.751 0.358 1.00 98.38 208 ASN A O 1
ATOM 1366 N N . SER A 1 209 ? 20.351 -5.176 2.214 1.00 97.56 209 SER A N 1
ATOM 1367 C CA . SER A 1 209 ? 19.260 -4.422 2.844 1.00 97.56 209 SER A CA 1
ATOM 1368 C C . SER A 1 209 ? 19.689 -2.993 3.167 1.00 97.56 209 SER A C 1
ATOM 1370 O O . SER A 1 209 ? 20.487 -2.776 4.079 1.00 97.56 209 SER A O 1
ATOM 1372 N N . LEU A 1 210 ? 19.093 -2.007 2.500 1.00 96.38 210 LEU A N 1
ATOM 1373 C CA . LEU A 1 210 ? 19.318 -0.576 2.707 1.00 96.38 210 LEU A CA 1
ATOM 1374 C C . LEU A 1 210 ? 18.047 0.073 3.274 1.00 96.38 210 LEU A C 1
ATOM 1376 O O . LEU A 1 210 ? 17.023 0.134 2.603 1.00 96.38 210 LEU A O 1
ATOM 1380 N N . ALA A 1 211 ? 18.081 0.577 4.508 1.00 97.56 211 ALA A N 1
ATOM 1381 C CA . ALA A 1 211 ? 16.901 1.135 5.167 1.00 97.56 211 ALA A CA 1
ATOM 1382 C C . ALA A 1 211 ? 17.148 2.499 5.825 1.00 97.56 211 ALA A C 1
ATOM 1384 O O . ALA A 1 211 ? 18.157 2.710 6.501 1.00 97.56 211 ALA A O 1
ATOM 1385 N N . ALA A 1 212 ? 16.174 3.404 5.706 1.00 97.81 212 ALA A N 1
ATOM 1386 C CA . ALA A 1 212 ? 16.122 4.652 6.461 1.00 97.81 212 ALA A CA 1
ATOM 1387 C C . ALA A 1 212 ? 14.754 4.848 7.136 1.00 97.81 212 ALA A C 1
ATOM 1389 O O . ALA A 1 212 ? 13.709 4.758 6.494 1.00 97.81 212 ALA A O 1
ATOM 1390 N N . ASN A 1 213 ? 14.759 5.136 8.439 1.00 98.38 213 ASN A N 1
ATOM 1391 C CA . ASN A 1 213 ? 13.566 5.261 9.274 1.00 98.38 213 ASN A CA 1
ATOM 1392 C C . ASN A 1 213 ? 13.589 6.565 10.078 1.00 98.38 213 ASN A C 1
ATOM 1394 O O . ASN A 1 213 ? 14.495 6.769 10.880 1.00 98.38 213 ASN A O 1
ATOM 1398 N N . ALA A 1 214 ? 12.582 7.421 9.914 1.00 98.31 214 ALA A N 1
ATOM 1399 C CA . ALA A 1 214 ? 12.394 8.632 10.709 1.00 98.31 214 ALA A CA 1
ATOM 1400 C C . ALA A 1 214 ? 11.069 8.553 11.480 1.00 98.31 214 ALA A C 1
ATOM 1402 O O . ALA A 1 214 ? 10.007 8.427 10.877 1.00 98.31 214 ALA A O 1
ATOM 1403 N N . ALA A 1 215 ? 11.111 8.635 12.808 1.00 97.50 215 ALA A N 1
ATOM 1404 C CA . ALA A 1 215 ? 9.929 8.567 13.663 1.00 97.50 215 ALA A CA 1
ATOM 1405 C C . ALA A 1 215 ? 9.809 9.793 14.580 1.00 97.50 215 ALA A C 1
ATOM 1407 O O . ALA A 1 215 ? 10.779 10.207 15.211 1.00 97.50 215 ALA A O 1
ATOM 1408 N N . GLY A 1 216 ? 8.606 10.350 14.696 1.00 97.44 216 GLY A N 1
ATOM 1409 C CA . GLY A 1 216 ? 8.268 11.324 15.728 1.00 97.44 216 GLY A CA 1
ATOM 1410 C C . GLY A 1 216 ? 8.202 10.659 17.100 1.00 97.44 216 GLY A C 1
ATOM 1411 O O . GLY A 1 216 ? 9.201 10.568 17.812 1.00 97.44 216 GLY A O 1
ATOM 1412 N N . ASN A 1 217 ? 7.025 10.151 17.449 1.00 96.56 217 ASN A N 1
ATOM 1413 C CA . ASN A 1 217 ? 6.754 9.452 18.698 1.00 96.56 217 ASN A CA 1
ATOM 1414 C C . ASN A 1 217 ? 6.501 7.964 18.443 1.00 96.56 217 ASN A C 1
ATOM 1416 O O . ASN A 1 217 ? 5.750 7.594 17.538 1.00 96.56 217 ASN A O 1
ATOM 1420 N N . ALA A 1 218 ? 7.083 7.100 19.268 1.00 95.50 218 ALA A N 1
ATOM 1421 C CA . ALA A 1 218 ? 6.828 5.668 19.217 1.00 95.50 218 ALA A CA 1
ATOM 1422 C C . ALA A 1 218 ? 6.767 5.046 20.614 1.00 95.50 218 ALA A C 1
ATOM 1424 O O . ALA A 1 218 ? 7.556 5.376 21.500 1.00 95.50 218 ALA A O 1
ATOM 1425 N N . THR A 1 219 ? 5.885 4.069 20.799 1.00 92.38 219 THR A N 1
ATOM 1426 C CA . THR A 1 219 ? 5.934 3.213 21.983 1.00 92.38 219 THR A CA 1
ATOM 1427 C C . THR A 1 219 ? 7.090 2.215 21.902 1.00 92.38 219 THR A C 1
ATOM 1429 O O . THR A 1 219 ? 7.352 1.646 20.841 1.00 92.38 219 THR A O 1
ATOM 1432 N N . LEU A 1 220 ? 7.785 1.989 23.016 1.00 90.56 220 LEU A N 1
ATOM 1433 C CA . LEU A 1 220 ? 8.948 1.100 23.111 1.00 90.56 220 LEU A CA 1
ATOM 1434 C C . LEU A 1 220 ? 8.578 -0.270 23.709 1.00 90.56 220 LEU A C 1
ATOM 1436 O O . LEU A 1 220 ? 7.738 -0.358 24.601 1.00 90.56 220 LEU A O 1
ATOM 1440 N N . GLY A 1 221 ? 9.247 -1.339 23.263 1.00 84.44 221 GLY A N 1
ATOM 1441 C CA . GLY A 1 221 ? 9.129 -2.675 23.861 1.00 84.44 221 GLY A CA 1
ATOM 1442 C C . GLY A 1 221 ? 7.716 -3.254 23.756 1.00 84.44 221 GLY A C 1
ATOM 1443 O O . GLY A 1 221 ? 7.131 -3.264 22.676 1.00 84.44 221 GLY A O 1
ATOM 1444 N N . SER A 1 222 ? 7.161 -3.718 24.881 1.00 79.31 222 SER A N 1
ATOM 1445 C CA . SER A 1 222 ? 5.770 -4.194 24.986 1.00 79.31 222 SER A CA 1
ATOM 1446 C C . SER A 1 222 ? 4.722 -3.072 24.919 1.00 79.31 222 SER A C 1
ATOM 1448 O O . SER A 1 222 ? 3.532 -3.344 25.048 1.00 79.31 222 SER A O 1
ATOM 1450 N N . GLY A 1 223 ? 5.145 -1.817 24.742 1.00 90.56 223 GLY A N 1
ATOM 1451 C CA . GLY A 1 223 ? 4.278 -0.646 24.758 1.00 90.56 223 GLY A CA 1
ATOM 1452 C C . GLY A 1 223 ? 3.846 -0.249 26.167 1.00 90.56 223 GLY A C 1
ATOM 1453 O O . GLY A 1 223 ? 4.561 -0.488 27.143 1.00 90.56 223 GLY A O 1
ATOM 1454 N N . ASN A 1 224 ? 2.675 0.375 26.266 1.00 96.00 224 ASN A N 1
ATOM 1455 C CA . ASN A 1 224 ? 2.040 0.675 27.543 1.00 96.00 224 ASN A CA 1
ATOM 1456 C C . ASN A 1 224 ? 1.177 -0.514 27.960 1.00 96.00 224 ASN A C 1
ATOM 1458 O O . ASN A 1 224 ? 0.159 -0.797 27.325 1.00 96.00 224 ASN A O 1
ATOM 1462 N N . ALA A 1 225 ? 1.593 -1.229 29.001 1.00 97.19 225 ALA A N 1
ATOM 1463 C CA . ALA A 1 225 ? 1.035 -2.529 29.333 1.00 97.19 225 ALA A CA 1
ATOM 1464 C C . ALA A 1 225 ? 0.639 -2.653 30.807 1.00 97.19 225 ALA A C 1
ATOM 1466 O O . ALA A 1 225 ? 1.407 -2.300 31.699 1.00 97.19 225 ALA A O 1
ATOM 1467 N N . ILE A 1 226 ? -0.530 -3.237 31.071 1.00 98.31 226 ILE A N 1
ATOM 1468 C CA . ILE A 1 226 ? -0.904 -3.755 32.392 1.00 98.31 226 ILE A CA 1
ATOM 1469 C C . ILE A 1 226 ? -1.283 -5.227 32.240 1.00 98.31 226 ILE A C 1
ATOM 1471 O O . ILE A 1 226 ? -2.155 -5.560 31.442 1.00 98.31 226 ILE A O 1
ATOM 1475 N N . THR A 1 227 ? -0.640 -6.104 33.010 1.00 98.19 227 THR A N 1
ATOM 1476 C CA . THR A 1 227 ? -0.960 -7.537 33.084 1.00 98.19 227 THR A CA 1
ATOM 1477 C C . THR A 1 227 ? -1.257 -7.927 34.525 1.00 98.19 227 THR A C 1
ATOM 1479 O O . THR A 1 227 ? -0.406 -7.755 35.398 1.00 98.19 227 THR A O 1
ATOM 1482 N N . LEU A 1 228 ? -2.454 -8.460 34.774 1.00 97.88 228 LEU A N 1
ATOM 1483 C CA . LEU A 1 228 ? -2.913 -8.895 36.094 1.00 97.88 228 LEU A CA 1
ATOM 1484 C C . LEU A 1 228 ? -3.223 -10.398 36.087 1.00 97.88 228 LEU A C 1
ATOM 1486 O O . LEU A 1 228 ? -3.907 -10.883 35.187 1.00 97.88 228 LEU A O 1
ATOM 1490 N N . SER A 1 229 ? -2.779 -11.134 37.104 1.00 97.75 229 SER A N 1
ATOM 1491 C CA . SER A 1 229 ? -3.091 -12.562 37.246 1.00 97.75 229 SER A CA 1
ATOM 1492 C C . SER A 1 229 ? -3.404 -12.968 38.681 1.00 97.75 229 SER A C 1
ATOM 1494 O O . SER A 1 229 ? -2.770 -12.490 39.623 1.00 97.75 229 SER A O 1
ATOM 1496 N N . GLY A 1 230 ? -4.356 -13.887 38.858 1.00 95.12 230 GLY A N 1
ATOM 1497 C CA . GLY A 1 230 ? -4.681 -14.418 40.180 1.00 95.12 230 GLY A CA 1
ATOM 1498 C C . GLY A 1 230 ? -5.854 -15.383 40.234 1.00 95.12 230 GLY A C 1
ATOM 1499 O O . GLY A 1 230 ? -6.328 -15.863 39.215 1.00 95.12 230 GLY A O 1
ATOM 1500 N N . THR A 1 231 ? -6.341 -15.692 41.436 1.00 94.81 231 THR A N 1
ATOM 1501 C CA . THR A 1 231 ? -7.587 -16.459 41.612 1.00 94.81 231 THR A CA 1
ATOM 1502 C C . THR A 1 231 ? -8.782 -15.516 41.710 1.00 94.81 231 THR A C 1
ATOM 1504 O O . THR A 1 231 ? -9.772 -15.712 41.011 1.00 94.81 231 THR A O 1
ATOM 1507 N N . ASN A 1 232 ? -8.682 -14.469 42.535 1.00 93.00 232 ASN A N 1
ATOM 1508 C CA . ASN A 1 232 ? -9.750 -13.487 42.740 1.00 93.00 232 ASN A CA 1
ATOM 1509 C C . ASN A 1 232 ? -9.233 -12.071 42.474 1.00 93.00 232 ASN A C 1
ATOM 1511 O O . ASN A 1 232 ? -8.412 -11.563 43.239 1.00 93.00 232 ASN A O 1
ATOM 1515 N N . LEU A 1 233 ? -9.716 -11.435 41.410 1.00 93.19 233 LEU A N 1
ATOM 1516 C CA . LEU A 1 233 ? -9.375 -10.067 41.027 1.00 93.19 233 LEU A CA 1
ATOM 1517 C C . LEU A 1 233 ? -10.617 -9.178 41.173 1.00 93.19 233 LEU A C 1
ATOM 1519 O O . LEU A 1 233 ? -11.534 -9.261 40.367 1.00 93.19 233 LEU A O 1
ATOM 1523 N N . GLY A 1 234 ? -10.630 -8.318 42.188 1.00 89.38 234 GLY A N 1
ATOM 1524 C CA . GLY A 1 234 ? -11.573 -7.213 42.368 1.00 89.38 234 GLY A CA 1
ATOM 1525 C C . GLY A 1 234 ? -10.808 -5.896 42.344 1.00 89.38 234 GLY A C 1
ATOM 1526 O O . GLY A 1 234 ? -10.372 -5.400 43.383 1.00 89.38 234 GLY A O 1
ATOM 1527 N N . THR A 1 235 ? -10.556 -5.361 41.152 1.00 89.50 235 THR A N 1
ATOM 1528 C CA . THR A 1 235 ? -9.636 -4.231 40.962 1.00 89.50 235 THR A CA 1
ATOM 1529 C C . THR A 1 235 ? -10.030 -3.366 39.766 1.00 89.50 235 THR A C 1
ATOM 1531 O O . THR A 1 235 ? -11.074 -3.575 39.157 1.00 89.50 235 THR A O 1
ATOM 1534 N N . SER A 1 236 ? -9.221 -2.351 39.477 1.00 90.56 236 SER A N 1
ATOM 1535 C CA . SER A 1 236 ? -9.354 -1.492 38.305 1.00 90.56 236 SER A CA 1
ATOM 1536 C C . SER A 1 236 ? -7.981 -1.249 37.694 1.00 90.56 236 SER A C 1
ATOM 1538 O O . SER A 1 236 ? -6.983 -1.152 38.419 1.00 90.56 236 SER A O 1
ATOM 1540 N N . ALA A 1 237 ? -7.935 -1.126 36.373 1.00 94.12 237 ALA A N 1
ATOM 1541 C CA . ALA A 1 237 ? -6.725 -0.817 35.638 1.00 94.12 237 ALA A CA 1
ATOM 1542 C C . ALA A 1 237 ? -7.008 0.173 34.504 1.00 94.12 237 ALA A C 1
ATOM 1544 O O . ALA A 1 237 ? -8.014 0.064 33.804 1.00 94.12 237 ALA A O 1
ATOM 1545 N N . ALA A 1 238 ? -6.104 1.134 34.323 1.00 95.12 238 ALA A N 1
ATOM 1546 C CA . ALA A 1 238 ? -6.226 2.169 33.307 1.00 95.12 238 ALA A CA 1
ATOM 1547 C C . ALA A 1 238 ? -4.902 2.368 32.562 1.00 95.12 238 ALA A C 1
ATOM 1549 O O . ALA A 1 238 ? -3.861 2.572 33.187 1.00 95.12 238 ALA A O 1
ATOM 1550 N N . VAL A 1 239 ? -4.953 2.347 31.229 1.00 97.50 239 VAL A N 1
ATOM 1551 C CA . VAL A 1 239 ? -3.833 2.698 30.345 1.00 97.50 239 VAL A CA 1
ATOM 1552 C C . VAL A 1 239 ? -4.226 3.914 29.512 1.00 97.50 239 VAL A C 1
ATOM 1554 O O . VAL A 1 239 ? -5.182 3.845 28.744 1.00 97.50 239 VAL A O 1
ATOM 1557 N N . ALA A 1 240 ? -3.499 5.019 29.645 1.00 96.06 240 ALA A N 1
ATOM 1558 C CA . ALA A 1 240 ? -3.688 6.233 28.857 1.00 96.06 240 ALA A CA 1
ATOM 1559 C C . ALA A 1 240 ? -2.411 6.567 28.078 1.00 96.06 240 ALA A C 1
ATOM 1561 O O . ALA A 1 240 ? -1.322 6.593 28.650 1.00 96.06 240 ALA A O 1
ATOM 1562 N N . ASN A 1 241 ? -2.535 6.850 26.784 1.00 95.75 241 ASN A N 1
ATOM 1563 C CA . ASN A 1 241 ? -1.404 7.237 25.947 1.00 95.75 241 ASN A CA 1
ATOM 1564 C C . ASN A 1 241 ? -1.764 8.404 25.031 1.00 95.75 241 ASN A C 1
ATOM 1566 O O . ASN A 1 241 ? -2.647 8.254 24.191 1.00 95.75 241 ASN A O 1
ATOM 1570 N N . ASP A 1 242 ? -1.043 9.516 25.143 1.00 95.06 242 ASP A N 1
ATOM 1571 C CA . ASP A 1 242 ? -1.209 10.699 24.295 1.00 95.06 242 ASP A CA 1
ATOM 1572 C C . ASP A 1 242 ? 0.086 10.983 23.519 1.00 95.06 242 ASP A C 1
ATOM 1574 O O . ASP A 1 242 ? 1.161 11.104 24.107 1.00 95.06 242 ASP A O 1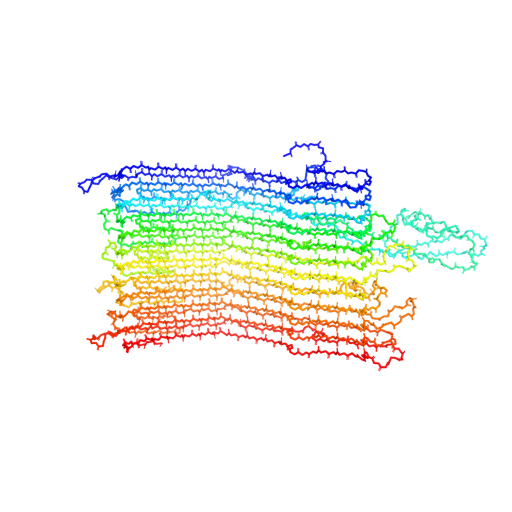
ATOM 1578 N N . GLN A 1 243 ? 0.009 11.049 22.190 1.00 95.81 243 GLN A N 1
ATOM 1579 C CA . GLN A 1 243 ? 1.158 11.333 21.327 1.00 95.81 243 GLN A CA 1
ATOM 1580 C C . GLN A 1 243 ? 0.855 12.488 20.373 1.00 95.81 243 GLN A C 1
ATOM 1582 O O . GLN A 1 243 ? -0.102 12.438 19.599 1.00 95.81 243 GLN A O 1
ATOM 1587 N N . VAL A 1 244 ? 1.709 13.511 20.370 1.00 96.12 244 VAL A N 1
ATOM 1588 C CA . VAL A 1 244 ? 1.559 14.695 19.517 1.00 96.12 244 VAL A CA 1
ATOM 1589 C C . VAL A 1 244 ? 2.816 14.919 18.677 1.00 96.12 244 VAL A C 1
ATOM 1591 O O . VAL A 1 244 ? 3.909 15.119 19.204 1.00 96.12 244 VAL A O 1
ATOM 1594 N N . MET A 1 245 ? 2.658 14.929 17.352 1.00 95.88 245 MET A N 1
ATOM 1595 C CA . MET A 1 245 ? 3.711 15.214 16.377 1.00 95.88 245 MET A CA 1
ATOM 1596 C C . MET A 1 245 ? 3.376 16.498 15.618 1.00 95.88 245 MET A C 1
ATOM 1598 O O . MET A 1 245 ? 2.563 16.493 14.692 1.00 95.88 245 MET A O 1
ATOM 1602 N N . ASN A 1 246 ? 4.013 17.607 15.992 1.00 95.31 246 ASN A N 1
ATOM 1603 C CA . ASN A 1 246 ? 3.882 18.877 15.272 1.00 95.31 246 ASN A CA 1
ATOM 1604 C C . ASN A 1 246 ? 5.093 19.184 14.376 1.00 95.31 246 ASN A C 1
ATOM 1606 O O . ASN A 1 246 ? 4.995 20.038 13.497 1.00 95.31 246 ASN A O 1
ATOM 1610 N N . GLY A 1 247 ? 6.235 18.528 14.613 1.00 94.31 247 GLY A N 1
ATOM 1611 C CA . GLY A 1 247 ? 7.465 18.682 13.826 1.00 94.31 247 GLY A CA 1
ATOM 1612 C C . GLY A 1 247 ? 7.419 17.965 12.474 1.00 94.31 247 GLY A C 1
ATOM 1613 O O . GLY A 1 247 ? 6.390 17.453 12.062 1.00 94.31 247 GLY A O 1
ATOM 1614 N N . THR A 1 248 ? 8.553 17.856 11.788 1.00 96.50 248 THR A N 1
ATOM 1615 C CA . THR A 1 248 ? 8.664 17.113 10.516 1.00 96.50 248 THR A CA 1
ATOM 1616 C C . THR A 1 248 ? 9.392 15.785 10.693 1.00 96.50 248 THR A C 1
ATOM 1618 O O . THR A 1 248 ? 10.303 15.692 11.519 1.00 96.50 248 THR A O 1
ATOM 1621 N N . ALA A 1 249 ? 9.035 14.777 9.894 1.00 97.81 249 ALA A N 1
ATOM 1622 C CA . ALA A 1 249 ? 9.827 13.558 9.730 1.00 97.81 249 ALA A CA 1
ATOM 1623 C C . ALA A 1 249 ? 10.104 13.324 8.242 1.00 97.81 249 ALA A C 1
ATOM 1625 O O . ALA A 1 249 ? 9.168 13.280 7.448 1.00 97.81 249 ALA A O 1
ATOM 1626 N N . ALA A 1 250 ? 11.373 13.197 7.860 1.00 97.19 250 ALA A N 1
ATOM 1627 C CA . ALA A 1 250 ? 11.766 13.062 6.462 1.00 97.19 250 ALA A CA 1
ATOM 1628 C C . ALA A 1 250 ? 12.745 11.904 6.257 1.00 97.19 250 ALA A C 1
ATOM 1630 O O . ALA A 1 250 ? 13.734 11.776 6.987 1.00 97.19 250 ALA A O 1
ATOM 1631 N N . VAL A 1 251 ? 12.491 11.106 5.224 1.00 97.75 251 VAL A N 1
ATOM 1632 C CA . VAL A 1 251 ? 13.404 10.076 4.732 1.00 97.75 251 VAL A CA 1
ATOM 1633 C C . VAL A 1 251 ? 13.881 10.403 3.323 1.00 97.75 251 VAL A C 1
ATOM 1635 O O . VAL A 1 251 ? 13.079 10.798 2.478 1.00 97.75 251 VAL A O 1
ATOM 1638 N N . LEU A 1 252 ? 15.186 10.237 3.085 1.00 95.12 252 LEU A N 1
ATOM 1639 C CA . LEU A 1 252 ? 15.798 10.409 1.768 1.00 95.12 252 LEU A CA 1
ATOM 1640 C C . LEU A 1 252 ? 16.805 9.290 1.470 1.00 95.12 252 LEU A C 1
ATOM 1642 O O . LEU A 1 252 ? 17.810 9.141 2.171 1.00 95.12 252 LEU A O 1
ATOM 1646 N N . ILE A 1 253 ? 16.542 8.533 0.410 1.00 93.81 253 ILE A N 1
ATOM 1647 C CA . ILE A 1 253 ? 17.429 7.519 -0.166 1.00 93.81 253 ILE A CA 1
ATOM 1648 C C . ILE A 1 253 ? 17.466 7.750 -1.676 1.00 93.81 253 ILE A C 1
ATOM 1650 O O . ILE A 1 253 ? 16.433 8.039 -2.273 1.00 93.81 253 ILE A O 1
ATOM 1654 N N . GLY A 1 254 ? 18.634 7.588 -2.285 1.00 88.81 254 GLY A N 1
ATOM 1655 C CA . GLY A 1 254 ? 18.809 7.642 -3.729 1.00 88.81 254 GLY A CA 1
ATOM 1656 C C . GLY A 1 254 ? 19.121 9.022 -4.275 1.00 88.81 254 GLY A C 1
ATOM 1657 O O . GLY A 1 254 ? 18.688 10.024 -3.711 1.00 88.81 254 GLY A O 1
ATOM 1658 N N . LYS A 1 255 ? 19.842 9.064 -5.397 1.00 86.38 255 LYS A N 1
ATOM 1659 C CA . LYS A 1 255 ? 20.033 10.246 -6.246 1.00 86.38 255 LYS A CA 1
ATOM 1660 C C . LYS A 1 255 ? 20.043 9.825 -7.712 1.00 86.38 255 LYS A C 1
ATOM 1662 O O . LYS A 1 255 ? 20.770 8.898 -8.069 1.00 86.38 255 LYS A O 1
ATOM 1667 N N . ALA A 1 256 ? 19.329 10.572 -8.552 1.00 81.94 256 ALA A N 1
ATOM 1668 C CA . ALA A 1 256 ? 19.354 10.388 -9.998 1.00 81.94 256 ALA A CA 1
ATOM 1669 C C . ALA A 1 256 ? 20.782 10.472 -10.563 1.00 81.94 256 ALA A C 1
ATOM 1671 O O . ALA A 1 256 ? 21.571 11.344 -10.177 1.00 81.94 256 ALA A O 1
ATOM 1672 N N . GLY A 1 257 ? 21.085 9.570 -11.490 1.00 73.81 257 GLY A N 1
ATOM 1673 C CA . GLY A 1 257 ? 22.295 9.605 -12.300 1.00 73.81 257 GLY A CA 1
ATOM 1674 C C . GLY A 1 257 ? 22.237 10.662 -13.407 1.00 73.81 257 GLY A C 1
ATOM 1675 O O . GLY A 1 257 ? 21.279 11.432 -13.512 1.00 73.81 257 GLY A O 1
ATOM 1676 N N . THR A 1 258 ? 23.261 10.707 -14.258 1.00 73.00 258 THR A N 1
ATOM 1677 C CA . THR A 1 258 ? 23.219 11.467 -15.513 1.00 73.00 258 THR A CA 1
ATOM 1678 C C . THR A 1 258 ? 22.810 10.533 -16.646 1.00 73.00 258 THR A C 1
ATOM 1680 O O . THR A 1 258 ? 23.296 9.409 -16.735 1.00 73.00 258 THR A O 1
ATOM 1683 N N . ALA A 1 259 ? 21.894 10.975 -17.506 1.00 65.12 259 ALA A N 1
ATOM 1684 C CA . ALA A 1 259 ? 21.448 10.165 -18.635 1.00 65.12 259 ALA A CA 1
ATOM 1685 C C . ALA A 1 259 ? 22.590 9.910 -19.631 1.00 65.12 259 ALA A C 1
ATOM 1687 O O . ALA A 1 259 ? 23.476 10.753 -19.805 1.00 65.12 259 ALA A O 1
ATOM 1688 N N . ALA A 1 260 ? 22.526 8.775 -20.326 1.00 56.41 260 ALA A N 1
ATOM 1689 C CA . ALA A 1 260 ? 23.376 8.526 -21.479 1.00 56.41 260 ALA A CA 1
ATOM 1690 C C . ALA A 1 260 ? 23.095 9.560 -22.583 1.00 56.41 260 ALA A C 1
ATOM 1692 O O . ALA A 1 260 ? 21.941 9.891 -22.865 1.00 56.41 260 ALA A O 1
ATOM 1693 N N . THR A 1 261 ? 24.144 10.067 -23.225 1.00 53.31 261 THR A N 1
ATOM 1694 C CA . THR A 1 261 ? 24.031 10.932 -24.404 1.00 53.31 261 THR A CA 1
ATOM 1695 C C . THR A 1 261 ? 24.348 10.114 -25.645 1.00 53.31 261 THR A C 1
ATOM 1697 O O . THR A 1 261 ? 25.426 9.527 -25.734 1.00 53.31 261 THR A O 1
ATOM 1700 N N . ALA A 1 262 ? 23.437 10.083 -26.618 1.00 46.19 262 ALA A N 1
ATOM 1701 C CA . ALA A 1 262 ? 23.693 9.423 -27.894 1.00 46.19 262 ALA A CA 1
ATOM 1702 C C . ALA A 1 262 ? 24.862 10.099 -28.649 1.00 46.19 262 ALA A C 1
ATOM 1704 O O . ALA A 1 262 ? 25.083 11.305 -28.478 1.00 46.19 262 ALA A O 1
ATOM 1705 N N . PRO A 1 263 ? 25.596 9.362 -29.501 1.00 49.88 263 PRO A N 1
ATOM 1706 C CA . PRO A 1 263 ? 26.542 9.960 -30.434 1.00 49.88 263 PRO A CA 1
ATOM 1707 C C . PRO A 1 263 ? 25.823 10.962 -31.343 1.00 49.88 263 PRO A C 1
ATOM 1709 O O . PRO A 1 263 ? 24.728 10.685 -31.836 1.00 49.88 263 PRO A O 1
ATOM 1712 N N . THR A 1 264 ? 26.432 12.118 -31.594 1.00 49.91 264 THR A N 1
ATOM 1713 C CA . THR A 1 264 ? 25.904 13.102 -32.548 1.00 49.91 264 THR A CA 1
ATOM 1714 C C . THR A 1 264 ? 26.854 13.236 -33.732 1.00 49.91 264 THR A C 1
ATOM 1716 O O . THR A 1 264 ? 28.068 13.359 -33.569 1.00 49.91 264 THR A O 1
ATOM 1719 N N . THR A 1 265 ? 26.306 13.159 -34.948 1.00 59.69 265 THR A N 1
ATOM 1720 C CA . THR A 1 265 ? 27.056 13.414 -36.183 1.00 59.69 265 THR A CA 1
ATOM 1721 C C . THR A 1 265 ? 27.061 14.907 -36.461 1.00 59.69 265 THR A C 1
ATOM 1723 O O . THR A 1 265 ? 26.032 15.498 -36.796 1.00 59.69 265 THR A O 1
ATOM 1726 N N . HIS A 1 266 ? 28.237 15.510 -36.359 1.00 64.81 266 HIS A N 1
ATOM 1727 C CA . HIS A 1 266 ? 28.467 16.909 -36.679 1.00 64.81 266 HIS A CA 1
ATOM 1728 C C . HIS A 1 266 ? 28.882 17.022 -38.138 1.00 64.81 266 HIS A C 1
ATOM 1730 O O . HIS A 1 266 ? 29.914 16.487 -38.542 1.00 64.81 266 HIS A O 1
ATOM 1736 N N . ASN A 1 267 ? 28.072 17.715 -38.938 1.00 67.50 267 ASN A N 1
ATOM 1737 C CA . ASN A 1 267 ? 28.331 17.938 -40.358 1.00 67.50 267 ASN A CA 1
ATOM 1738 C C . ASN A 1 267 ? 28.891 19.346 -40.592 1.00 67.50 267 ASN A C 1
ATOM 1740 O O . ASN A 1 267 ? 28.309 20.347 -40.177 1.00 67.50 267 ASN A O 1
ATOM 1744 N N . PHE A 1 268 ? 29.982 19.422 -41.343 1.00 68.38 268 PHE A N 1
ATOM 1745 C CA . PHE A 1 268 ? 30.681 20.638 -41.729 1.00 68.38 268 PHE A CA 1
ATOM 1746 C C . PHE A 1 268 ? 30.683 20.770 -43.247 1.00 68.38 268 PHE A C 1
ATOM 1748 O O . PHE A 1 268 ? 31.015 19.840 -43.981 1.00 68.38 268 PHE A O 1
ATOM 1755 N N . THR A 1 269 ? 30.358 21.965 -43.731 1.00 71.12 269 THR A N 1
ATOM 1756 C CA . THR A 1 269 ? 30.591 22.343 -45.126 1.00 71.12 269 THR A CA 1
ATOM 1757 C C . THR A 1 269 ? 31.585 23.490 -45.143 1.00 71.12 269 THR A C 1
ATOM 1759 O O . THR A 1 269 ? 31.286 24.597 -44.700 1.00 71.12 269 THR A O 1
ATOM 1762 N N . PHE A 1 270 ? 32.782 23.225 -45.650 1.00 73.50 270 PHE A N 1
ATOM 1763 C CA . PHE A 1 270 ? 33.818 24.227 -45.835 1.00 73.50 270 PHE A CA 1
ATOM 1764 C C . PHE A 1 270 ? 33.722 24.773 -47.255 1.00 73.50 270 PHE A C 1
ATOM 1766 O O . PHE A 1 270 ? 33.729 24.004 -48.211 1.00 73.50 270 PHE A O 1
ATOM 1773 N N . THR A 1 271 ? 33.645 26.090 -47.417 1.00 67.69 271 THR A N 1
ATOM 1774 C CA . THR A 1 271 ? 33.550 26.740 -48.736 1.00 67.69 271 THR A CA 1
ATOM 1775 C C . THR A 1 271 ? 34.832 27.505 -49.049 1.00 67.69 271 THR A C 1
ATOM 1777 O O . THR A 1 271 ? 35.520 27.969 -48.137 1.00 67.69 271 THR A O 1
ATOM 1780 N N . SER A 1 272 ? 35.189 27.614 -50.333 1.00 65.75 272 SER A N 1
ATOM 1781 C CA . SER A 1 272 ? 36.335 28.430 -50.763 1.00 65.75 272 SER A CA 1
ATOM 1782 C C . SER A 1 272 ? 35.909 29.635 -51.595 1.00 65.75 272 SER A C 1
ATOM 1784 O O . SER A 1 272 ? 35.001 29.561 -52.422 1.00 65.75 272 SER A O 1
ATOM 1786 N N . THR A 1 273 ? 36.614 30.749 -51.414 1.00 57.62 273 THR A N 1
ATOM 1787 C CA . THR A 1 273 ? 36.526 31.942 -52.261 1.00 57.62 273 THR A CA 1
ATOM 1788 C C . THR A 1 273 ? 37.787 32.041 -53.123 1.00 57.62 273 THR A C 1
ATOM 1790 O O . THR A 1 273 ? 38.824 32.507 -52.667 1.00 57.62 273 THR A O 1
ATOM 1793 N N . GLY A 1 274 ? 37.698 31.625 -54.394 1.00 57.00 274 GLY A N 1
ATOM 1794 C CA . GLY A 1 274 ? 38.675 32.010 -55.428 1.00 57.00 274 GLY A CA 1
ATOM 1795 C C . GLY A 1 274 ? 39.867 31.076 -55.691 1.00 57.00 274 GLY A C 1
ATOM 1796 O O . GLY A 1 274 ? 40.936 31.557 -56.056 1.00 57.00 274 GLY A O 1
ATOM 1797 N N . ASN A 1 275 ? 39.709 29.756 -55.574 1.00 56.59 275 ASN A N 1
ATOM 1798 C CA . ASN A 1 275 ? 40.793 28.797 -55.829 1.00 56.59 275 ASN A CA 1
ATOM 1799 C C . ASN A 1 275 ? 40.944 28.423 -57.322 1.00 56.59 275 ASN A C 1
ATOM 1801 O O . ASN A 1 275 ? 40.268 27.520 -57.812 1.00 56.59 275 ASN A O 1
ATOM 1805 N N . THR A 1 276 ? 41.848 29.096 -58.049 1.00 52.03 276 THR A N 1
ATOM 1806 C CA . THR A 1 276 ? 42.082 28.900 -59.502 1.00 52.03 276 THR A CA 1
ATOM 1807 C C . THR A 1 276 ? 43.462 28.320 -59.880 1.00 52.03 276 THR A C 1
ATOM 1809 O O . THR A 1 276 ? 43.823 28.339 -61.057 1.00 52.03 276 THR A O 1
ATOM 1812 N N . GLY A 1 277 ? 44.243 27.765 -58.939 1.00 56.62 277 GLY A N 1
ATOM 1813 C CA . GLY A 1 277 ? 45.576 27.191 -59.220 1.00 56.62 277 GLY A CA 1
ATOM 1814 C C . GLY A 1 277 ? 45.976 26.017 -58.314 1.00 56.62 277 GLY A C 1
ATOM 1815 O O . GLY A 1 277 ? 45.364 25.808 -57.280 1.00 56.62 277 GLY A O 1
ATOM 1816 N N . SER A 1 278 ? 47.011 25.250 -58.686 1.00 53.53 278 SER A N 1
ATOM 1817 C CA . SER A 1 278 ? 47.469 24.057 -57.950 1.00 53.53 278 SER A CA 1
ATOM 1818 C C . SER A 1 278 ? 48.293 24.410 -56.698 1.00 53.53 278 SER A C 1
ATOM 1820 O O . SER A 1 278 ? 49.468 24.761 -56.810 1.00 53.53 278 SER A O 1
ATOM 1822 N N . GLY A 1 279 ? 47.699 24.289 -55.508 1.00 58.41 279 GLY A N 1
ATOM 1823 C CA . GLY A 1 279 ? 48.350 24.487 -54.204 1.00 58.41 279 GLY A CA 1
ATOM 1824 C C . GLY A 1 279 ? 47.456 24.019 -53.044 1.00 58.41 279 GLY A C 1
ATOM 1825 O O . GLY A 1 279 ? 46.361 23.524 -53.309 1.00 58.41 279 GLY A O 1
ATOM 1826 N N . PRO A 1 280 ? 47.893 24.131 -51.770 1.00 55.09 280 PRO A N 1
ATOM 1827 C CA . PRO A 1 280 ? 47.023 23.869 -50.624 1.00 55.09 280 PRO A CA 1
ATOM 1828 C C . PRO A 1 280 ? 45.841 24.843 -50.644 1.00 55.09 280 PRO A C 1
ATOM 1830 O O . PRO A 1 280 ? 46.014 26.061 -50.599 1.00 55.09 280 PRO A O 1
ATOM 1833 N N . TYR A 1 281 ? 44.636 24.298 -50.727 1.00 60.22 281 TYR A N 1
ATOM 1834 C CA . TYR A 1 281 ? 43.403 25.064 -50.791 1.00 60.22 281 TYR A CA 1
ATOM 1835 C C . TYR A 1 281 ? 42.862 25.265 -49.378 1.00 60.22 281 TYR A C 1
ATOM 1837 O O . TYR A 1 281 ? 42.616 24.290 -48.670 1.00 60.22 281 TYR A O 1
ATOM 1845 N N . THR A 1 282 ? 42.687 26.524 -48.970 1.00 61.25 282 THR A N 1
ATOM 1846 C CA . THR A 1 282 ? 42.077 26.869 -47.677 1.00 61.25 282 THR A CA 1
ATOM 1847 C C . THR A 1 282 ? 40.570 27.016 -47.859 1.00 61.25 282 THR A C 1
ATOM 1849 O O . THR A 1 282 ? 40.127 27.770 -48.728 1.00 61.25 282 THR A O 1
ATOM 1852 N N . PHE A 1 283 ? 39.790 26.303 -47.051 1.00 65.19 283 PHE A N 1
ATOM 1853 C CA . PHE A 1 283 ? 38.335 26.406 -47.016 1.00 65.19 283 PHE A CA 1
ATOM 1854 C C . PHE A 1 283 ? 37.887 26.807 -45.609 1.00 65.19 283 PHE A C 1
ATOM 1856 O O . PHE A 1 283 ? 38.381 26.273 -44.612 1.00 65.19 283 PHE A O 1
ATOM 1863 N N . ASN A 1 284 ? 36.924 27.725 -45.536 1.00 63.53 284 ASN A N 1
ATOM 1864 C CA . ASN A 1 284 ? 36.363 28.201 -44.277 1.00 63.53 284 ASN A CA 1
ATOM 1865 C C . ASN A 1 284 ? 34.988 27.563 -44.073 1.00 63.53 284 ASN A C 1
ATOM 1867 O O . ASN A 1 284 ? 34.131 27.623 -44.958 1.00 63.53 284 ASN A O 1
ATOM 1871 N N . GLY A 1 285 ? 34.785 26.946 -42.914 1.00 59.16 285 GLY A N 1
ATOM 1872 C CA . GLY A 1 285 ? 33.491 26.430 -42.488 1.00 59.16 285 GLY A CA 1
ATOM 1873 C C . GLY A 1 285 ? 32.873 27.373 -41.464 1.00 59.16 285 GLY A C 1
ATOM 1874 O O . GLY A 1 285 ? 33.556 27.819 -40.544 1.00 59.16 285 GLY A O 1
ATOM 1875 N N . ALA A 1 286 ? 31.585 27.665 -41.619 1.00 53.88 286 ALA A N 1
ATOM 1876 C CA . ALA A 1 286 ? 30.749 28.191 -40.548 1.00 53.88 286 ALA A CA 1
ATOM 1877 C C . ALA A 1 286 ? 29.610 27.191 -40.330 1.00 53.88 286 ALA A C 1
ATOM 1879 O O . ALA A 1 286 ? 28.976 26.768 -41.298 1.00 53.88 286 ALA A O 1
ATOM 1880 N N . THR A 1 287 ? 29.370 26.798 -39.082 1.00 52.25 287 THR A N 1
ATOM 1881 C CA . THR A 1 287 ? 28.188 26.017 -38.693 1.00 52.25 287 THR A CA 1
ATOM 1882 C C . THR A 1 287 ? 27.141 26.945 -38.076 1.00 52.25 287 THR A C 1
ATOM 1884 O O . THR A 1 287 ? 27.414 28.106 -37.763 1.00 52.25 287 THR A O 1
ATOM 1887 N N . THR A 1 288 ? 25.920 26.444 -37.919 1.00 44.44 288 THR A N 1
ATOM 1888 C CA . THR A 1 288 ? 24.759 27.183 -37.404 1.00 44.44 288 THR A CA 1
ATOM 1889 C C . THR A 1 288 ? 24.703 27.324 -35.874 1.00 44.44 288 THR A C 1
ATOM 1891 O O . THR A 1 288 ? 23.761 27.949 -35.400 1.00 44.44 288 THR A O 1
ATOM 1894 N N . ASP A 1 289 ? 25.671 26.789 -35.110 1.00 47.50 289 ASP A N 1
ATOM 1895 C CA . ASP A 1 289 ? 25.536 26.581 -33.647 1.00 47.50 289 ASP A CA 1
ATOM 1896 C C . ASP A 1 289 ? 26.537 27.346 -32.742 1.00 47.50 289 ASP A C 1
ATOM 1898 O O . ASP A 1 289 ? 26.571 27.160 -31.535 1.00 47.50 289 ASP A O 1
ATOM 1902 N N . GLY A 1 290 ? 27.337 28.271 -33.284 1.00 45.69 290 GLY A N 1
ATOM 1903 C CA . GLY A 1 290 ? 28.020 29.293 -32.470 1.00 45.69 290 GLY A CA 1
ATOM 1904 C C . GLY A 1 290 ? 29.051 28.812 -31.425 1.00 45.69 290 GLY A C 1
ATOM 1905 O O . GLY A 1 290 ? 28.837 28.983 -30.230 1.00 45.69 290 GLY A O 1
ATOM 1906 N N . GLY A 1 291 ? 30.237 28.388 -31.885 1.00 55.62 291 GLY A N 1
ATOM 1907 C CA . GLY A 1 291 ? 31.477 28.290 -31.091 1.00 55.62 291 GLY A CA 1
ATOM 1908 C C . GLY A 1 291 ? 32.141 26.909 -31.155 1.00 55.62 291 GLY A C 1
ATOM 1909 O O . GLY A 1 291 ? 31.541 25.938 -30.723 1.00 55.62 291 GLY A O 1
ATOM 1910 N N . HIS A 1 292 ? 33.383 26.825 -31.658 1.00 68.81 292 HIS A N 1
ATOM 1911 C CA . HIS A 1 292 ? 34.085 25.540 -31.870 1.00 68.81 292 HIS A CA 1
ATOM 1912 C C . HIS A 1 292 ? 35.202 25.275 -30.852 1.00 68.81 292 HIS A C 1
ATOM 1914 O O . HIS A 1 292 ? 35.837 26.213 -30.354 1.00 68.81 292 HIS A O 1
ATOM 1920 N N . THR A 1 293 ? 35.495 23.995 -30.603 1.00 68.38 293 THR A N 1
ATOM 1921 C CA . THR A 1 293 ? 36.502 23.529 -29.633 1.00 68.38 293 THR A CA 1
ATOM 1922 C C . THR A 1 293 ? 37.697 22.822 -30.295 1.00 68.38 293 THR A C 1
ATOM 1924 O O . THR A 1 293 ? 37.678 22.459 -31.471 1.00 68.38 293 THR A O 1
ATOM 1927 N N . ALA A 1 294 ? 38.792 22.649 -29.545 1.00 71.06 294 ALA A N 1
ATOM 1928 C CA . ALA A 1 294 ? 39.994 21.957 -30.024 1.00 71.06 294 ALA A CA 1
ATOM 1929 C C . ALA A 1 294 ? 39.785 20.438 -30.209 1.00 71.06 294 ALA A C 1
ATOM 1931 O O . ALA A 1 294 ? 40.476 19.810 -31.018 1.00 71.06 294 ALA A O 1
ATOM 1932 N N . ASP A 1 295 ? 38.812 19.861 -29.502 1.00 64.50 295 ASP A N 1
ATOM 1933 C CA . ASP A 1 295 ? 38.496 18.432 -29.565 1.00 64.50 295 ASP A CA 1
ATOM 1934 C C . ASP A 1 295 ? 37.877 18.065 -30.922 1.00 64.50 295 ASP A C 1
ATOM 1936 O O . ASP A 1 295 ? 38.219 17.040 -31.511 1.00 64.50 295 ASP A O 1
ATOM 1940 N N . GLU A 1 296 ? 37.072 18.961 -31.496 1.00 70.75 296 GLU A N 1
ATOM 1941 C CA . GLU A 1 296 ? 36.461 18.787 -32.824 1.00 70.75 296 GLU A CA 1
ATOM 1942 C C . GLU A 1 296 ? 37.512 18.786 -33.938 1.00 70.75 296 GLU A C 1
ATOM 1944 O O . GLU A 1 296 ? 37.471 17.970 -34.859 1.00 70.75 296 GLU A O 1
ATOM 1949 N N . VAL A 1 297 ? 38.508 19.675 -33.835 1.00 73.94 297 VAL A N 1
ATOM 1950 C CA . VAL A 1 297 ? 39.648 19.718 -34.763 1.00 73.94 297 VAL A CA 1
ATOM 1951 C C . VAL A 1 297 ? 40.461 18.431 -34.678 1.00 73.94 297 VAL A C 1
ATOM 1953 O O . VAL A 1 297 ? 40.903 17.915 -35.706 1.00 73.94 297 VAL A O 1
ATOM 1956 N N . THR A 1 298 ? 40.640 17.900 -33.469 1.00 74.75 298 THR A N 1
ATOM 1957 C CA . THR A 1 298 ? 41.358 16.643 -33.242 1.00 74.75 298 THR A CA 1
ATOM 1958 C C . THR A 1 298 ? 40.610 15.467 -33.872 1.00 74.75 298 THR A C 1
ATOM 1960 O O . THR A 1 298 ? 41.225 14.685 -34.598 1.00 74.75 298 THR A O 1
ATOM 1963 N N . ALA A 1 299 ? 39.289 15.388 -33.686 1.00 70.31 299 ALA A N 1
ATOM 1964 C CA . ALA A 1 299 ? 38.441 14.354 -34.280 1.00 70.31 299 ALA A CA 1
ATOM 1965 C C . ALA A 1 299 ? 38.455 14.395 -35.819 1.00 70.31 299 ALA A C 1
ATOM 1967 O O . ALA A 1 299 ? 38.714 13.380 -36.466 1.00 70.31 299 ALA A O 1
ATOM 1968 N N . LEU A 1 300 ? 38.275 15.579 -36.416 1.00 73.94 300 LEU A N 1
ATOM 1969 C CA . LEU A 1 300 ? 38.346 15.765 -37.871 1.00 73.94 300 LEU A CA 1
ATOM 1970 C C . LEU A 1 300 ? 39.741 15.428 -38.425 1.00 73.94 300 LEU A C 1
ATOM 1972 O O . LEU A 1 300 ? 39.870 14.754 -39.444 1.00 73.94 300 LEU A O 1
ATOM 1976 N N . THR A 1 301 ? 40.810 15.847 -37.746 1.00 77.62 301 THR A N 1
ATOM 1977 C CA . THR A 1 301 ? 42.183 15.558 -38.194 1.00 77.62 301 THR A CA 1
ATOM 1978 C C . THR A 1 301 ? 42.489 14.061 -38.151 1.00 77.62 301 THR A C 1
ATOM 1980 O O . THR A 1 301 ? 43.103 13.536 -39.081 1.00 77.62 301 THR A O 1
ATOM 1983 N N . ALA A 1 302 ? 42.025 13.361 -37.112 1.00 71.88 302 ALA A N 1
ATOM 1984 C CA . ALA A 1 302 ? 42.164 11.912 -37.001 1.00 71.88 302 ALA A CA 1
ATOM 1985 C C . ALA A 1 302 ? 41.391 11.166 -38.103 1.00 71.88 302 ALA A C 1
ATOM 1987 O O . ALA A 1 302 ? 41.891 10.177 -38.633 1.00 71.88 302 ALA A O 1
ATOM 1988 N N . GLN A 1 303 ? 40.205 11.657 -38.476 1.00 73.38 303 GLN A N 1
ATOM 1989 C CA . GLN A 1 303 ? 39.325 10.987 -39.434 1.00 73.38 303 GLN A CA 1
ATOM 1990 C C . GLN A 1 303 ? 39.758 11.139 -40.902 1.00 73.38 303 GLN A C 1
ATOM 1992 O O . GLN A 1 303 ? 39.666 10.178 -41.661 1.00 73.38 303 GLN A O 1
ATOM 1997 N N . TYR A 1 304 ? 40.222 12.320 -41.327 1.00 75.75 304 TYR A N 1
ATOM 1998 C CA . TYR A 1 304 ? 40.519 12.586 -42.749 1.00 75.75 304 TYR A CA 1
ATOM 1999 C C . TYR A 1 304 ? 42.000 12.400 -43.130 1.00 75.75 304 TYR A C 1
ATOM 2001 O O . TYR A 1 304 ? 42.308 12.257 -44.314 1.00 75.75 304 TYR A O 1
ATOM 2009 N N . GLY A 1 305 ? 42.920 12.353 -42.158 1.00 67.00 305 GLY A N 1
ATOM 2010 C CA . GLY A 1 305 ? 44.306 11.921 -42.370 1.00 67.00 305 GLY A CA 1
ATOM 2011 C C . GLY A 1 305 ? 45.162 12.791 -43.313 1.00 67.00 305 GLY A C 1
ATOM 2012 O O . GLY A 1 305 ? 44.925 13.983 -43.515 1.00 67.00 305 GLY A O 1
ATOM 2013 N N . ALA A 1 306 ? 46.229 12.190 -43.865 1.00 63.47 306 ALA A N 1
ATOM 2014 C CA . ALA A 1 306 ? 47.260 12.887 -44.640 1.00 63.47 306 ALA A CA 1
ATOM 2015 C C . ALA A 1 306 ? 46.703 13.487 -45.944 1.00 63.47 306 ALA A C 1
ATOM 2017 O O . ALA A 1 306 ? 46.318 12.768 -46.862 1.00 63.47 306 ALA A O 1
ATOM 2018 N N . GLY A 1 307 ? 46.702 14.818 -46.028 1.00 67.62 307 GLY A N 1
ATOM 2019 C CA . GLY A 1 307 ? 46.137 15.571 -47.150 1.00 67.62 307 GLY A CA 1
ATOM 2020 C C . GLY A 1 307 ? 45.193 16.686 -46.704 1.00 67.62 307 GLY A C 1
ATOM 2021 O O . GLY A 1 307 ? 45.029 17.652 -47.450 1.00 67.62 307 GLY A O 1
ATOM 2022 N N . PHE A 1 308 ? 44.650 16.592 -45.484 1.00 78.19 308 PHE A N 1
ATOM 2023 C CA . PHE A 1 308 ? 43.794 17.593 -44.850 1.00 78.19 308 PHE A CA 1
ATOM 2024 C C . PHE A 1 308 ? 44.386 18.045 -43.513 1.00 78.19 308 PHE A C 1
ATOM 2026 O O . PHE A 1 308 ? 44.718 17.228 -42.660 1.00 78.19 308 PHE A O 1
ATOM 2033 N N . THR A 1 309 ? 44.479 19.355 -43.311 1.00 82.94 309 THR A N 1
ATOM 2034 C CA . THR A 1 309 ? 44.913 19.957 -42.047 1.00 82.94 309 THR A CA 1
ATOM 2035 C C . THR A 1 309 ? 43.792 20.834 -41.514 1.00 82.94 309 THR A C 1
ATOM 2037 O O . THR A 1 309 ? 43.507 21.880 -42.099 1.00 82.94 309 THR A O 1
ATOM 2040 N N . PHE A 1 310 ? 43.160 20.424 -40.414 1.00 83.50 310 PHE A N 1
ATOM 2041 C CA . PHE A 1 310 ? 42.142 21.221 -39.727 1.00 83.50 310 PHE A CA 1
ATOM 2042 C C . PHE A 1 310 ? 42.800 22.077 -38.642 1.00 83.50 310 PHE A C 1
ATOM 2044 O O . PHE A 1 310 ? 43.677 21.615 -37.917 1.00 83.50 310 PHE A O 1
ATOM 2051 N N . THR A 1 311 ? 42.394 23.340 -38.524 1.00 82.06 311 THR A N 1
ATOM 2052 C CA . THR A 1 311 ? 42.902 24.273 -37.506 1.00 82.06 311 THR A CA 1
ATOM 2053 C C . THR A 1 311 ? 41.776 25.139 -36.954 1.00 82.06 311 THR A C 1
ATOM 2055 O O . THR A 1 311 ? 40.882 25.541 -37.697 1.00 82.06 311 THR A O 1
ATOM 2058 N N . LEU A 1 312 ? 41.821 25.446 -35.655 1.00 79.94 312 LEU A N 1
ATOM 2059 C CA . LEU A 1 312 ? 40.894 26.382 -35.020 1.00 79.94 312 LEU A CA 1
ATOM 2060 C C . LEU A 1 312 ? 41.463 27.804 -35.110 1.00 79.94 312 LEU A C 1
ATOM 2062 O O . LEU A 1 312 ? 42.526 28.083 -34.559 1.00 79.94 312 LEU A O 1
ATOM 2066 N N . SER A 1 313 ? 40.762 28.712 -35.789 1.00 73.06 313 SER A N 1
ATOM 2067 C CA . SER A 1 313 ? 41.183 30.107 -35.961 1.00 73.06 313 SER A CA 1
ATOM 2068 C C . SER A 1 313 ? 40.008 31.061 -35.764 1.00 73.06 313 SER A C 1
ATOM 2070 O O . SER A 1 313 ? 39.017 31.001 -36.488 1.00 73.06 313 SER A O 1
ATOM 2072 N N . GLY A 1 314 ? 40.097 31.942 -34.761 1.00 66.00 314 GLY A N 1
ATOM 2073 C CA . GLY A 1 314 ? 39.076 32.965 -34.494 1.00 66.00 314 GLY A CA 1
ATOM 2074 C C . GLY A 1 314 ? 37.681 32.408 -34.188 1.00 66.00 314 GLY A C 1
ATOM 2075 O O . GLY A 1 314 ? 36.693 33.057 -34.514 1.00 66.00 314 GLY A O 1
ATOM 2076 N N . GLY A 1 315 ? 37.602 31.200 -33.617 1.00 68.62 315 GLY A N 1
ATOM 2077 C CA . GLY A 1 315 ? 36.332 30.515 -33.378 1.00 68.62 315 GLY A CA 1
ATOM 2078 C C . GLY A 1 315 ? 35.690 29.940 -34.642 1.00 68.62 315 GLY A C 1
ATOM 2079 O O . GLY A 1 315 ? 34.492 29.706 -34.618 1.00 68.62 315 GLY A O 1
ATOM 2080 N N . ASN A 1 316 ? 36.463 29.711 -35.717 1.00 69.50 316 ASN A N 1
ATOM 2081 C CA . ASN A 1 316 ? 36.089 28.962 -36.925 1.00 69.50 316 ASN A CA 1
ATOM 2082 C C . ASN A 1 316 ? 37.061 27.795 -37.165 1.00 69.50 316 ASN A C 1
ATOM 2084 O O . ASN A 1 316 ? 38.269 27.956 -36.978 1.00 69.50 316 ASN A O 1
ATOM 2088 N N . ILE A 1 317 ? 36.556 26.636 -37.599 1.00 74.06 317 ILE A N 1
ATOM 2089 C CA . ILE A 1 317 ? 37.406 25.543 -38.092 1.00 74.06 317 ILE A CA 1
ATOM 2090 C C . ILE A 1 317 ? 37.772 25.849 -39.550 1.00 74.06 317 ILE A C 1
ATOM 2092 O O . ILE A 1 317 ? 36.911 26.116 -40.392 1.00 74.06 317 ILE A O 1
ATOM 2096 N N . VAL A 1 318 ? 39.067 25.823 -39.848 1.00 76.31 318 VAL A N 1
ATOM 2097 C CA . VAL A 1 318 ? 39.633 26.040 -41.181 1.00 76.31 318 VAL A CA 1
ATOM 2098 C C . VAL A 1 318 ? 40.295 24.750 -41.635 1.00 76.31 318 VAL A C 1
ATOM 2100 O O . VAL A 1 318 ? 41.101 24.189 -40.892 1.00 76.31 318 VAL A O 1
ATOM 2103 N N . VAL A 1 319 ? 39.994 24.300 -42.854 1.00 80.25 319 VAL A N 1
ATOM 2104 C CA . VAL A 1 319 ? 40.642 23.128 -43.457 1.00 80.25 319 VAL A CA 1
ATOM 2105 C C . VAL A 1 319 ? 41.554 23.553 -44.604 1.00 80.25 319 VAL A C 1
ATOM 2107 O O . VAL A 1 319 ? 41.142 24.274 -45.514 1.00 80.25 319 VAL A O 1
ATOM 2110 N N . GLN A 1 320 ? 42.804 23.100 -44.569 1.00 78.44 320 GLN A N 1
ATOM 2111 C CA . GLN A 1 320 ? 43.709 23.126 -45.715 1.00 78.44 320 GLN A CA 1
ATOM 2112 C C . GLN A 1 320 ? 43.755 21.747 -46.355 1.00 78.44 320 GLN A C 1
ATOM 2114 O O . GLN A 1 320 ? 44.189 20.794 -45.718 1.00 78.44 320 GLN A O 1
ATOM 2119 N N . ALA A 1 321 ? 43.339 21.645 -47.615 1.00 71.88 321 ALA A N 1
ATOM 2120 C CA . ALA A 1 321 ? 43.399 20.401 -48.375 1.00 71.88 321 ALA A CA 1
ATOM 2121 C C . ALA A 1 321 ? 44.482 20.467 -49.464 1.00 71.88 321 ALA A C 1
ATOM 2123 O O . ALA A 1 321 ? 44.585 21.450 -50.200 1.00 71.88 321 ALA A O 1
ATOM 2124 N N . THR A 1 322 ? 45.271 19.405 -49.607 1.00 70.31 322 THR A N 1
ATOM 2125 C CA . THR A 1 322 ? 46.303 19.237 -50.643 1.00 70.31 322 THR A CA 1
ATOM 2126 C C . THR A 1 322 ? 45.900 18.127 -51.615 1.00 70.31 322 THR A C 1
ATOM 2128 O O . THR A 1 322 ? 45.328 17.124 -51.207 1.00 70.31 322 THR A O 1
ATOM 2131 N N . GLY A 1 323 ? 46.155 18.313 -52.918 1.00 65.19 323 GLY A N 1
ATOM 2132 C CA . GLY A 1 323 ? 45.841 17.308 -53.950 1.00 65.19 323 GLY A CA 1
ATOM 2133 C C . GLY A 1 323 ? 44.412 17.338 -54.516 1.00 65.19 323 GLY A C 1
ATOM 2134 O O . GLY A 1 323 ? 44.035 16.426 -55.244 1.00 65.19 323 GLY A O 1
ATOM 2135 N N . GLN A 1 324 ? 43.618 18.373 -54.220 1.00 62.94 324 GLN A N 1
ATOM 2136 C CA . GLN A 1 324 ? 42.249 18.500 -54.739 1.00 62.94 324 GLN A CA 1
ATOM 2137 C C . GLN A 1 324 ? 42.216 18.970 -56.207 1.00 62.94 324 GLN A C 1
ATOM 2139 O O . GLN A 1 324 ? 43.095 19.706 -56.664 1.00 62.94 324 GLN A O 1
ATOM 2144 N N . GLY A 1 325 ? 41.184 18.566 -56.954 1.00 58.41 325 GLY A N 1
ATOM 2145 C CA . GLY A 1 325 ? 40.957 19.023 -58.331 1.00 58.41 325 GLY A CA 1
ATOM 2146 C C . GLY A 1 325 ? 40.654 20.527 -58.413 1.00 58.41 325 GLY A C 1
ATOM 2147 O O . GLY A 1 325 ? 40.018 21.089 -57.520 1.00 58.41 325 GLY A O 1
ATOM 2148 N N . ALA A 1 326 ? 41.105 21.193 -59.483 1.00 57.81 326 ALA A N 1
ATOM 2149 C CA . ALA A 1 326 ? 40.802 22.607 -59.722 1.00 57.81 326 ALA A CA 1
ATOM 2150 C C . ALA A 1 326 ? 39.277 22.840 -59.824 1.00 57.81 326 ALA A C 1
ATOM 2152 O O . ALA A 1 326 ? 38.580 22.053 -60.464 1.00 57.81 326 ALA A O 1
ATOM 2153 N N . ASN A 1 327 ? 38.783 23.944 -59.244 1.00 61.12 327 ASN A N 1
ATOM 2154 C CA . ASN A 1 327 ? 37.368 24.360 -59.187 1.00 61.12 327 ASN A CA 1
ATOM 2155 C C . ASN A 1 327 ? 36.446 23.610 -58.205 1.00 61.12 327 ASN A C 1
ATOM 2157 O O . ASN A 1 327 ? 35.236 23.617 -58.418 1.00 61.12 327 ASN A O 1
ATOM 2161 N N . ASN A 1 328 ? 36.949 22.994 -57.129 1.00 63.19 328 ASN A N 1
ATOM 2162 C CA . ASN A 1 328 ? 36.065 22.453 -56.089 1.00 63.19 328 ASN A CA 1
ATOM 2163 C C . ASN A 1 328 ? 35.520 23.585 -55.175 1.00 63.19 328 ASN A C 1
ATOM 2165 O O . ASN A 1 328 ? 36.309 24.188 -54.441 1.00 63.19 328 ASN A O 1
ATOM 2169 N N . PRO A 1 329 ? 34.209 23.914 -55.200 1.00 65.88 329 PRO A N 1
ATOM 2170 C CA . PRO A 1 329 ? 33.666 25.049 -54.448 1.00 65.88 329 PRO A CA 1
ATOM 2171 C C . PRO A 1 329 ? 33.498 24.765 -52.946 1.00 65.88 329 PRO A C 1
ATOM 2173 O O . PRO A 1 329 ? 33.441 25.713 -52.157 1.00 65.88 329 PRO A O 1
ATOM 2176 N N . SER A 1 330 ? 33.448 23.492 -52.532 1.00 72.00 330 SER A N 1
ATOM 2177 C CA . SER A 1 330 ? 33.214 23.111 -51.137 1.00 72.00 330 SER A CA 1
ATOM 2178 C C . SER A 1 330 ? 33.745 21.725 -50.776 1.00 72.00 330 SER A C 1
ATOM 2180 O O . SER A 1 330 ? 33.680 20.800 -51.579 1.00 72.00 330 SER A O 1
ATOM 2182 N N . ILE A 1 331 ? 34.172 21.552 -49.528 1.00 72.50 331 ILE A N 1
ATOM 2183 C CA . ILE A 1 331 ? 34.485 20.254 -48.927 1.00 72.50 331 ILE A CA 1
ATOM 2184 C C . ILE A 1 331 ? 33.444 19.975 -47.848 1.00 72.50 331 ILE A C 1
ATOM 2186 O O . ILE A 1 331 ? 33.277 20.778 -46.931 1.00 72.50 331 ILE A O 1
ATOM 2190 N N . ALA A 1 332 ? 32.756 18.842 -47.955 1.00 71.44 332 ALA A N 1
ATOM 2191 C CA . ALA A 1 332 ? 31.959 18.314 -46.858 1.00 71.44 332 ALA A CA 1
ATOM 2192 C C . ALA A 1 332 ? 32.864 17.457 -45.970 1.00 71.44 332 ALA A C 1
ATOM 2194 O O . ALA A 1 332 ? 33.582 16.594 -46.475 1.00 71.44 332 ALA A O 1
ATOM 2195 N N . ALA A 1 333 ? 32.834 17.704 -44.667 1.00 71.94 333 ALA A N 1
ATOM 2196 C CA . ALA A 1 333 ? 33.431 16.823 -43.679 1.00 71.94 333 ALA A CA 1
ATOM 2197 C C . ALA A 1 333 ? 32.42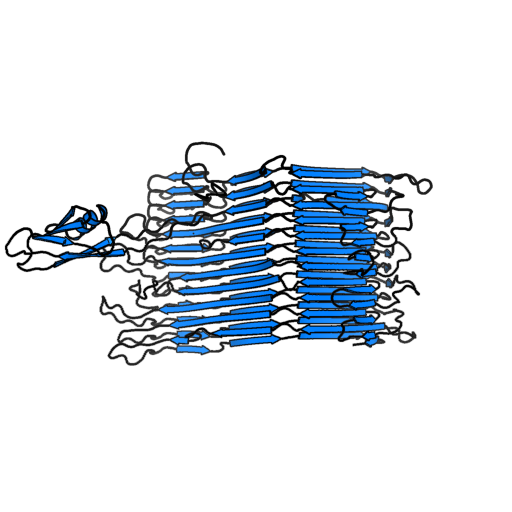3 16.612 -42.556 1.00 71.94 333 ALA A C 1
ATOM 2199 O O . ALA A 1 333 ? 31.708 17.530 -42.183 1.00 71.94 333 ALA A O 1
ATOM 2200 N N . SER A 1 334 ? 32.372 15.427 -41.990 1.00 69.56 334 SER A N 1
ATOM 2201 C CA . SER A 1 334 ? 31.661 15.145 -40.756 1.00 69.56 334 SER A CA 1
ATOM 2202 C C . SER A 1 334 ? 32.570 14.430 -39.777 1.00 69.56 334 SER A C 1
ATOM 2204 O O . SER A 1 334 ? 33.516 13.763 -40.202 1.00 69.56 334 SER A O 1
ATOM 2206 N N . TYR A 1 335 ? 32.263 14.567 -38.490 1.00 63.16 335 TYR A N 1
ATOM 2207 C CA . TYR A 1 335 ? 32.756 13.675 -37.448 1.00 63.16 335 TYR A CA 1
ATOM 2208 C C . TYR A 1 335 ? 31.612 13.317 -36.499 1.00 63.16 335 TYR A C 1
ATOM 2210 O O . TYR A 1 335 ? 30.661 14.082 -36.339 1.00 63.16 335 TYR A O 1
ATOM 2218 N N . ASN A 1 336 ? 31.701 12.156 -35.861 1.00 57.12 336 ASN A N 1
ATOM 2219 C CA . ASN A 1 336 ? 30.766 11.769 -34.812 1.00 57.12 336 ASN A CA 1
ATOM 2220 C C . ASN A 1 336 ? 31.409 12.082 -33.462 1.00 57.12 336 ASN A C 1
ATOM 2222 O O . ASN A 1 336 ? 32.481 11.550 -33.166 1.00 57.12 336 ASN A O 1
ATOM 2226 N N . SER A 1 337 ? 30.779 12.914 -32.630 1.00 55.03 337 SER A N 1
ATOM 2227 C CA . SER A 1 337 ? 31.167 12.949 -31.220 1.00 55.03 337 SER A CA 1
ATOM 2228 C C . SER A 1 337 ? 30.693 11.653 -30.566 1.00 55.03 337 SER A C 1
ATOM 2230 O O . SER A 1 337 ? 29.562 11.221 -30.804 1.00 55.03 337 SER A O 1
ATOM 2232 N N . GLY A 1 338 ? 31.551 11.021 -29.763 1.00 50.75 338 GLY A N 1
ATOM 2233 C CA . GLY A 1 338 ? 31.186 9.808 -29.034 1.00 50.75 338 GLY A CA 1
ATOM 2234 C C . GLY A 1 338 ? 29.974 10.042 -28.133 1.00 50.75 338 GLY A C 1
ATOM 2235 O O . GLY A 1 338 ? 29.829 11.116 -27.548 1.00 50.75 338 GLY A O 1
ATOM 2236 N N . GLY A 1 339 ? 29.101 9.038 -28.032 1.00 48.88 339 GLY A N 1
ATOM 2237 C CA . GLY A 1 339 ? 28.096 9.016 -26.977 1.00 48.88 339 GLY A CA 1
ATOM 2238 C C . GLY A 1 339 ? 28.755 8.912 -25.597 1.00 48.88 339 GLY A C 1
ATOM 2239 O O . GLY A 1 339 ? 29.914 8.517 -25.475 1.00 48.88 339 GLY A O 1
ATOM 2240 N N . SER A 1 340 ? 28.017 9.255 -24.548 1.00 53.56 340 SER A N 1
ATOM 2241 C CA . SER A 1 340 ? 28.400 8.986 -23.161 1.00 53.56 340 SER A CA 1
ATOM 2242 C C . SER A 1 340 ? 27.395 8.004 -22.582 1.00 53.56 340 SER A C 1
ATOM 2244 O O . SER A 1 340 ? 26.199 8.171 -22.798 1.00 53.56 340 SER A O 1
ATOM 2246 N N . ALA A 1 341 ? 27.852 7.009 -21.822 1.00 51.62 341 ALA A N 1
ATOM 2247 C CA . ALA A 1 341 ? 26.970 6.054 -21.146 1.00 51.62 341 ALA A CA 1
ATOM 2248 C C . ALA A 1 341 ? 26.159 6.686 -19.991 1.00 51.62 341 ALA A C 1
ATOM 2250 O O . ALA A 1 341 ? 25.288 6.029 -19.427 1.00 51.62 341 ALA A O 1
ATOM 2251 N N . GLY A 1 342 ? 26.424 7.954 -19.647 1.00 61.91 342 GLY A N 1
ATOM 2252 C CA . GLY A 1 342 ? 25.874 8.588 -18.450 1.00 61.91 342 GLY A CA 1
ATOM 2253 C C . GLY A 1 342 ? 26.512 8.034 -17.173 1.00 61.91 342 GLY A C 1
ATOM 2254 O O . GLY A 1 342 ? 27.497 7.296 -17.221 1.00 61.91 342 GLY A O 1
ATOM 2255 N N . THR A 1 343 ? 25.968 8.393 -16.013 1.00 70.31 343 THR A N 1
ATOM 2256 C CA . THR A 1 343 ? 26.301 7.759 -14.730 1.00 70.31 343 THR A CA 1
ATOM 2257 C C . THR A 1 343 ? 25.056 7.079 -14.180 1.00 70.31 343 THR A C 1
ATOM 2259 O O . THR A 1 343 ? 23.994 7.704 -14.199 1.00 70.31 343 THR A O 1
ATOM 2262 N N . PRO A 1 344 ? 25.150 5.855 -13.631 1.00 69.94 344 PRO A N 1
ATOM 2263 C CA . PRO A 1 344 ? 24.016 5.228 -12.971 1.00 69.94 344 PRO A CA 1
ATOM 2264 C C . PRO A 1 344 ? 23.476 6.092 -11.833 1.00 69.94 344 PRO A C 1
ATOM 2266 O O . PRO A 1 344 ? 24.202 6.882 -11.218 1.00 69.94 344 PRO A O 1
ATOM 2269 N N . SER A 1 345 ? 22.191 5.926 -11.542 1.00 79.00 345 SER A N 1
ATOM 2270 C CA . SER A 1 345 ? 21.624 6.449 -10.306 1.00 79.00 345 SER A CA 1
ATOM 2271 C C . SER A 1 345 ? 22.284 5.790 -9.107 1.00 79.00 345 SER A C 1
ATOM 2273 O O . SER A 1 345 ? 22.638 4.616 -9.142 1.00 79.00 345 SER A O 1
ATOM 2275 N N . THR A 1 346 ? 22.447 6.564 -8.043 1.00 77.06 346 THR A N 1
ATOM 2276 C CA . THR A 1 346 ? 22.960 6.052 -6.769 1.00 77.06 346 THR A CA 1
ATOM 2277 C C . THR A 1 346 ? 21.786 5.731 -5.853 1.00 77.06 346 THR A C 1
ATOM 2279 O O . THR A 1 346 ? 20.758 6.407 -5.917 1.00 77.06 346 THR A O 1
ATOM 2282 N N . GLY A 1 347 ? 21.948 4.713 -5.012 1.00 80.81 347 GLY A N 1
ATOM 2283 C CA . GLY A 1 347 ? 20.868 4.046 -4.280 1.00 80.81 347 GLY A CA 1
ATOM 2284 C C . GLY A 1 347 ? 20.578 2.671 -4.886 1.00 80.81 347 GLY A C 1
ATOM 2285 O O . GLY A 1 347 ? 20.437 2.557 -6.100 1.00 80.81 347 GLY A O 1
ATOM 2286 N N . GLY A 1 348 ? 20.497 1.630 -4.054 1.00 91.75 348 GLY A N 1
ATOM 2287 C CA . GLY A 1 348 ? 20.294 0.247 -4.504 1.00 91.75 348 GLY A CA 1
ATOM 2288 C C . GLY A 1 348 ? 21.590 -0.558 -4.631 1.00 91.75 348 GLY A C 1
ATOM 2289 O O . GLY A 1 348 ? 22.498 -0.410 -3.805 1.00 91.75 348 GLY A O 1
ATOM 2290 N N . VAL A 1 349 ? 21.642 -1.450 -5.625 1.00 95.38 349 VAL A N 1
ATOM 2291 C CA . VAL A 1 349 ? 22.730 -2.421 -5.826 1.00 95.38 349 VAL A CA 1
ATOM 2292 C C . VAL A 1 349 ? 23.061 -2.545 -7.309 1.00 95.38 349 VAL A C 1
ATOM 2294 O O . VAL A 1 349 ? 22.183 -2.840 -8.116 1.00 95.38 349 VAL A O 1
ATOM 2297 N N . ILE A 1 350 ? 24.326 -2.337 -7.674 1.00 93.12 350 ILE A N 1
ATOM 2298 C CA . ILE A 1 350 ? 24.750 -2.321 -9.078 1.00 93.12 350 ILE A CA 1
ATOM 2299 C C . ILE A 1 350 ? 25.984 -3.197 -9.283 1.00 93.12 350 ILE A C 1
ATOM 2301 O O . ILE A 1 350 ? 26.987 -3.062 -8.580 1.00 93.12 350 ILE A O 1
ATOM 2305 N N . VAL A 1 351 ? 25.945 -4.050 -10.302 1.00 95.06 351 VAL A N 1
ATOM 2306 C CA . VAL A 1 351 ? 27.122 -4.757 -10.813 1.00 95.06 351 VAL A CA 1
ATOM 2307 C C . VAL A 1 351 ? 27.496 -4.189 -12.178 1.00 95.06 351 VAL A C 1
ATOM 2309 O O . VAL A 1 351 ? 26.668 -4.143 -13.081 1.00 95.06 351 VAL A O 1
ATOM 2312 N N . THR A 1 352 ? 28.753 -3.796 -12.350 1.00 92.00 352 THR A N 1
ATOM 2313 C CA . THR A 1 352 ? 29.295 -3.324 -13.626 1.00 92.00 352 THR A CA 1
ATOM 2314 C C . THR A 1 352 ? 30.425 -4.241 -14.072 1.00 92.00 352 THR A C 1
ATOM 2316 O O . THR A 1 352 ? 31.398 -4.423 -13.340 1.00 92.00 352 THR A O 1
ATOM 2319 N N . VAL A 1 353 ? 30.324 -4.781 -15.284 1.00 90.81 353 VAL A N 1
ATOM 2320 C CA . VAL A 1 353 ? 31.394 -5.507 -15.975 1.00 90.81 353 VAL A CA 1
ATOM 2321 C C . VAL A 1 353 ? 31.830 -4.675 -17.174 1.00 90.81 353 VAL A C 1
ATOM 2323 O O . VAL A 1 353 ? 31.018 -4.210 -17.967 1.00 90.81 353 VAL A O 1
ATOM 2326 N N . GLY A 1 354 ? 33.124 -4.408 -17.261 1.00 84.25 354 GLY A N 1
ATOM 2327 C CA . GLY A 1 354 ? 33.668 -3.451 -18.206 1.00 84.25 354 GLY A CA 1
ATOM 2328 C C . GLY A 1 354 ? 33.838 -4.020 -19.602 1.00 84.25 354 GLY A C 1
ATOM 2329 O O . GLY A 1 354 ? 33.809 -3.239 -20.542 1.00 84.25 354 GLY A O 1
ATOM 2330 N N . ASN A 1 355 ? 33.976 -5.340 -19.728 1.00 86.81 355 ASN A N 1
ATOM 2331 C CA . ASN A 1 355 ? 34.051 -6.068 -20.992 1.00 86.81 355 ASN A CA 1
ATOM 2332 C C . ASN A 1 355 ? 33.072 -7.265 -20.976 1.00 86.81 355 ASN A C 1
ATOM 2334 O O . ASN A 1 355 ? 32.071 -7.257 -20.259 1.00 86.81 355 ASN A O 1
ATOM 2338 N N . ASP A 1 356 ? 33.349 -8.297 -21.773 1.00 90.12 356 ASP A N 1
ATOM 2339 C CA . ASP A 1 356 ? 32.434 -9.413 -22.018 1.00 90.12 356 ASP A CA 1
ATOM 2340 C C . ASP A 1 356 ? 32.133 -10.258 -20.775 1.00 90.12 356 ASP A C 1
ATOM 2342 O O . ASP A 1 356 ? 33.002 -10.518 -19.936 1.00 90.12 356 ASP A O 1
ATOM 2346 N N . ILE A 1 357 ? 30.909 -10.785 -20.726 1.00 95.00 357 ILE A N 1
ATOM 2347 C CA . ILE A 1 357 ? 30.476 -11.827 -19.794 1.00 95.00 357 ILE A CA 1
ATOM 2348 C C . ILE A 1 357 ? 30.346 -13.131 -20.587 1.00 95.00 357 ILE A C 1
ATOM 2350 O O . ILE A 1 357 ? 29.464 -13.275 -21.429 1.00 95.00 357 ILE A O 1
ATOM 2354 N N . THR A 1 358 ? 31.230 -14.097 -20.337 1.00 96.31 358 THR A N 1
ATOM 2355 C CA . THR A 1 358 ? 31.277 -15.369 -21.078 1.00 96.31 358 THR A CA 1
ATOM 2356 C C . THR A 1 358 ? 31.258 -16.568 -20.135 1.00 96.31 358 THR A C 1
ATOM 2358 O O . THR A 1 358 ? 32.091 -16.668 -19.231 1.00 96.31 358 THR A O 1
ATOM 2361 N N . GLY A 1 359 ? 30.330 -17.507 -20.330 1.00 96.81 359 GLY A N 1
ATOM 2362 C CA . GLY A 1 359 ? 30.226 -18.732 -19.529 1.00 96.81 359 GLY A CA 1
ATOM 2363 C C . GLY A 1 359 ? 30.032 -18.491 -18.028 1.00 96.81 359 GLY A C 1
ATOM 2364 O O . GLY A 1 359 ? 30.522 -19.287 -17.230 1.00 96.81 359 GLY A O 1
ATOM 2365 N N . SER A 1 360 ? 29.443 -17.358 -17.637 1.00 98.44 360 SER A N 1
ATOM 2366 C CA . SER A 1 360 ? 29.497 -16.815 -16.272 1.00 98.44 360 SER A CA 1
ATOM 2367 C C . SER A 1 360 ? 28.108 -16.546 -15.689 1.00 98.44 360 SER A C 1
ATOM 2369 O O . SER A 1 360 ? 27.112 -16.548 -16.411 1.00 98.44 360 SER A O 1
ATOM 2371 N N . SER A 1 361 ? 28.036 -16.297 -14.379 1.00 98.06 361 SER A N 1
ATOM 2372 C CA . SER A 1 361 ? 26.794 -15.911 -13.695 1.00 98.06 361 SER A CA 1
ATOM 2373 C C . SER A 1 361 ? 26.938 -14.564 -12.988 1.00 98.06 361 SER A C 1
ATOM 2375 O O . SER A 1 361 ? 27.866 -14.392 -12.197 1.00 98.06 361 SER A O 1
ATOM 2377 N N . VAL A 1 362 ? 26.010 -13.638 -13.219 1.00 98.50 362 VAL A N 1
ATOM 2378 C CA . VAL A 1 362 ? 25.936 -12.347 -12.523 1.00 98.50 362 VAL A CA 1
ATOM 2379 C C . VAL A 1 362 ? 24.550 -12.181 -11.913 1.00 98.50 362 VAL A C 1
ATOM 2381 O O . VAL A 1 362 ? 23.564 -12.208 -12.645 1.00 98.50 362 VAL A O 1
ATOM 2384 N N . THR A 1 363 ? 24.473 -12.005 -10.595 1.00 98.44 363 THR A N 1
ATOM 2385 C CA . THR A 1 363 ? 23.206 -11.851 -9.866 1.00 98.44 363 THR A CA 1
ATOM 2386 C C . THR A 1 363 ? 23.177 -10.569 -9.035 1.00 98.44 363 THR A C 1
ATOM 2388 O O . THR A 1 363 ? 24.165 -10.178 -8.400 1.00 98.44 363 THR A O 1
ATOM 2391 N N . VAL A 1 364 ? 22.027 -9.898 -9.089 1.00 98.56 364 VAL A N 1
ATOM 2392 C CA . VAL A 1 364 ? 21.612 -8.806 -8.206 1.00 98.56 364 VAL A CA 1
ATOM 2393 C C . VAL A 1 364 ? 20.210 -9.159 -7.738 1.00 98.56 364 VAL A C 1
ATOM 2395 O O . VAL A 1 364 ? 19.225 -8.580 -8.193 1.00 98.56 364 VAL A O 1
ATOM 2398 N N . ASP A 1 365 ? 20.126 -10.163 -6.868 1.00 98.50 365 ASP A N 1
ATOM 2399 C CA . ASP A 1 365 ? 18.861 -10.795 -6.515 1.00 98.50 365 ASP A CA 1
ATOM 2400 C C . ASP A 1 365 ? 18.487 -10.608 -5.039 1.00 98.50 365 ASP A C 1
ATOM 2402 O O . ASP A 1 365 ? 19.330 -10.606 -4.140 1.00 98.50 365 ASP A O 1
ATOM 2406 N N . GLY A 1 366 ? 17.190 -10.485 -4.753 1.00 98.44 366 GLY A N 1
ATOM 2407 C CA . GLY A 1 366 ? 16.690 -10.475 -3.373 1.00 98.44 366 GLY A CA 1
ATOM 2408 C C . GLY A 1 366 ? 17.120 -9.259 -2.544 1.00 98.44 366 GLY A C 1
ATOM 2409 O O . GLY A 1 366 ? 17.099 -9.323 -1.313 1.00 98.44 366 GLY A O 1
ATOM 2410 N N . ASN A 1 367 ? 17.551 -8.167 -3.179 1.00 98.56 367 ASN A N 1
ATOM 2411 C CA . ASN A 1 367 ? 17.963 -6.955 -2.475 1.00 98.56 367 ASN A CA 1
ATOM 2412 C C . ASN A 1 367 ? 16.748 -6.119 -2.059 1.00 98.56 367 ASN A C 1
ATOM 2414 O O . ASN A 1 367 ? 15.702 -6.153 -2.699 1.00 98.56 367 ASN A O 1
ATOM 2418 N N . SER A 1 368 ? 16.879 -5.326 -0.996 1.00 98.12 368 SER A N 1
ATOM 2419 C CA . SER A 1 368 ? 15.810 -4.467 -0.493 1.00 98.12 368 SER A CA 1
ATOM 2420 C C . SER A 1 368 ? 16.292 -3.054 -0.184 1.00 98.12 368 SER A C 1
ATOM 2422 O O . SER A 1 368 ? 17.289 -2.872 0.516 1.00 98.12 368 SER A O 1
ATOM 2424 N N . THR A 1 369 ? 15.544 -2.051 -0.647 1.00 97.50 369 THR A N 1
ATOM 2425 C CA . THR A 1 369 ? 15.696 -0.650 -0.239 1.00 97.50 369 THR A CA 1
ATOM 2426 C C . THR A 1 369 ? 14.386 -0.122 0.354 1.00 97.50 369 THR A C 1
ATOM 2428 O O . THR A 1 369 ? 13.330 -0.232 -0.260 1.00 97.50 369 THR A O 1
ATOM 2431 N N . SER A 1 370 ? 14.414 0.452 1.559 1.00 98.06 370 SER A N 1
ATOM 2432 C CA . SER A 1 370 ? 13.196 0.856 2.276 1.00 98.06 370 SER A CA 1
ATOM 2433 C C . SER A 1 370 ? 13.327 2.205 2.978 1.00 98.06 370 SER A C 1
ATOM 2435 O O . SER A 1 370 ? 14.195 2.398 3.829 1.00 98.06 370 SER A O 1
ATOM 2437 N N . GLY A 1 371 ? 12.384 3.108 2.718 1.00 98.38 371 GLY A N 1
ATOM 2438 C CA . GLY A 1 371 ? 12.190 4.356 3.455 1.00 98.38 371 GLY A CA 1
ATOM 2439 C C . GLY A 1 371 ? 10.910 4.346 4.294 1.00 98.38 371 GLY A C 1
ATOM 2440 O O . GLY A 1 371 ? 9.857 3.905 3.828 1.00 98.38 371 GLY A O 1
ATOM 2441 N N . SER A 1 372 ? 10.970 4.826 5.541 1.00 98.50 372 SER A N 1
ATOM 2442 C CA . SER A 1 372 ? 9.778 4.956 6.390 1.00 98.50 372 SER A CA 1
ATOM 2443 C C . SER A 1 372 ? 9.773 6.222 7.249 1.00 98.50 372 SER A C 1
ATOM 2445 O O . SER A 1 372 ? 10.638 6.392 8.110 1.00 98.50 372 SER A O 1
ATOM 2447 N N . ALA A 1 373 ? 8.771 7.086 7.066 1.00 98.56 373 ALA A N 1
ATOM 2448 C CA . ALA A 1 373 ? 8.508 8.233 7.937 1.00 98.56 373 ALA A CA 1
ATOM 2449 C C . ALA A 1 373 ? 7.233 8.002 8.761 1.00 98.56 373 ALA A C 1
ATOM 2451 O O . ALA A 1 373 ? 6.166 7.732 8.210 1.00 98.56 373 ALA A O 1
ATOM 2452 N N . ARG A 1 374 ? 7.313 8.122 10.088 1.00 98.00 374 ARG A N 1
ATOM 2453 C CA . ARG A 1 374 ? 6.167 7.923 10.990 1.00 98.00 374 ARG A CA 1
ATOM 2454 C C . ARG A 1 374 ? 5.995 9.105 11.935 1.00 98.00 374 ARG A C 1
ATOM 2456 O O . ARG A 1 374 ? 6.973 9.562 12.520 1.00 98.00 374 ARG A O 1
ATOM 2463 N N . GLY A 1 375 ? 4.764 9.576 12.110 1.00 97.81 375 GLY A N 1
ATOM 2464 C CA . GLY A 1 375 ? 4.432 10.620 13.077 1.00 97.81 375 GLY A CA 1
ATOM 2465 C C . GLY A 1 375 ? 4.332 10.038 14.481 1.00 97.81 375 GLY A C 1
ATOM 2466 O O . GLY A 1 375 ? 5.265 10.166 15.266 1.00 97.81 375 GLY A O 1
ATOM 2467 N N . ASN A 1 376 ? 3.224 9.358 14.774 1.00 96.88 376 ASN A N 1
ATOM 2468 C CA . ASN A 1 376 ? 2.932 8.742 16.067 1.00 96.88 376 ASN A CA 1
ATOM 2469 C C . ASN A 1 376 ? 2.652 7.239 15.917 1.00 96.88 376 ASN A C 1
ATOM 2471 O O . ASN A 1 376 ? 1.898 6.830 15.035 1.00 96.88 376 ASN A O 1
ATOM 2475 N N . SER A 1 377 ? 3.213 6.415 16.802 1.00 96.81 377 SER A N 1
ATOM 2476 C CA . SER A 1 377 ? 2.948 4.974 16.879 1.00 96.81 377 SER A CA 1
ATOM 2477 C C . SER A 1 377 ? 2.723 4.544 18.326 1.00 96.81 377 SER A C 1
ATOM 2479 O O . SER A 1 377 ? 3.629 4.675 19.149 1.00 96.81 377 SER A O 1
ATOM 2481 N N . ALA A 1 378 ? 1.551 3.988 18.632 1.00 94.69 378 ALA A N 1
ATOM 2482 C CA . ALA A 1 378 ? 1.150 3.612 19.983 1.00 94.69 378 ALA A CA 1
ATOM 2483 C C . ALA A 1 378 ? 0.699 2.152 20.071 1.00 94.69 378 ALA A C 1
ATOM 2485 O O . ALA A 1 378 ? -0.133 1.703 19.284 1.00 94.69 378 ALA A O 1
ATOM 2486 N N . THR A 1 379 ? 1.196 1.446 21.083 1.00 96.88 379 THR A N 1
ATOM 2487 C CA . THR A 1 379 ? 0.727 0.120 21.493 1.00 96.88 379 THR A CA 1
ATOM 2488 C C . THR A 1 379 ? 0.287 0.180 22.952 1.00 96.88 379 THR A C 1
ATOM 2490 O O . THR A 1 379 ? 1.107 0.469 23.825 1.00 96.88 379 THR A O 1
ATOM 2493 N N . ASN A 1 380 ? -0.993 -0.100 23.215 1.00 97.19 380 ASN A N 1
ATOM 2494 C CA . ASN A 1 380 ? -1.586 -0.084 24.553 1.00 97.19 380 ASN A CA 1
ATOM 2495 C C . ASN A 1 380 ? -2.318 -1.403 24.825 1.00 97.19 380 ASN A C 1
ATOM 2497 O O . ASN A 1 380 ? -3.225 -1.791 24.086 1.00 97.19 380 ASN A O 1
ATOM 2501 N N . THR A 1 381 ? -1.938 -2.107 25.886 1.00 97.69 381 THR A N 1
ATOM 2502 C CA . THR A 1 381 ? -2.474 -3.439 26.190 1.00 97.69 381 THR A CA 1
ATOM 2503 C C . THR A 1 381 ? -2.860 -3.555 27.656 1.00 97.69 381 THR A C 1
ATOM 2505 O O . THR A 1 381 ? -2.051 -3.277 28.540 1.00 97.69 381 THR A O 1
ATOM 2508 N N . LEU A 1 382 ? -4.067 -4.035 27.923 1.00 98.25 382 LEU A N 1
ATOM 2509 C CA . LEU A 1 382 ? -4.525 -4.375 29.263 1.00 98.25 382 LEU A CA 1
ATOM 2510 C C . LEU A 1 382 ? -5.006 -5.824 29.260 1.00 98.25 382 LEU A C 1
ATOM 2512 O O . LEU A 1 382 ? -5.890 -6.182 28.485 1.00 98.25 382 LEU A O 1
ATOM 2516 N N . SER A 1 383 ? -4.425 -6.653 30.122 1.00 98.25 383 SER A N 1
ATOM 2517 C CA . SER A 1 383 ? -4.767 -8.068 30.254 1.00 98.25 383 SER A CA 1
ATOM 2518 C C . SER A 1 383 ? -5.034 -8.441 31.709 1.00 98.25 383 SER A C 1
ATOM 2520 O O . SER A 1 383 ? -4.274 -8.049 32.598 1.00 98.25 383 SER A O 1
ATOM 2522 N N . ALA A 1 384 ? -6.091 -9.213 31.960 1.00 97.69 384 ALA A N 1
ATOM 2523 C CA . ALA A 1 384 ? -6.388 -9.775 33.273 1.00 97.69 384 ALA A CA 1
ATOM 2524 C C . ALA A 1 384 ? -6.864 -11.226 33.173 1.00 97.69 384 ALA A C 1
ATOM 2526 O O . ALA A 1 384 ? -7.815 -11.521 32.450 1.00 97.69 384 ALA A O 1
ATOM 2527 N N . MET A 1 385 ? -6.228 -12.110 33.945 1.00 98.00 385 MET A N 1
ATOM 2528 C CA . MET A 1 385 ? -6.555 -13.534 34.011 1.00 98.00 385 MET A CA 1
ATOM 2529 C C . MET A 1 385 ? -6.895 -13.954 35.445 1.00 98.00 385 MET A C 1
ATOM 2531 O O . MET A 1 385 ? -6.098 -13.732 36.361 1.00 98.00 385 MET A O 1
ATOM 2535 N N . ALA A 1 386 ? -8.065 -14.562 35.656 1.00 96.88 386 ALA A N 1
ATOM 2536 C CA . ALA A 1 386 ? -8.524 -14.942 36.992 1.00 96.88 386 ALA A CA 1
ATOM 2537 C C . ALA A 1 386 ? -9.392 -16.209 37.032 1.00 96.88 386 ALA A C 1
ATOM 2539 O O . ALA A 1 386 ? -9.827 -16.721 36.011 1.00 96.88 386 ALA A O 1
ATOM 2540 N N . THR A 1 387 ? -9.728 -16.705 38.225 1.00 96.50 387 THR A N 1
ATOM 2541 C CA . THR A 1 387 ? -10.927 -17.550 38.382 1.00 96.50 387 THR A CA 1
ATOM 2542 C C . THR A 1 387 ? -12.166 -16.663 38.478 1.00 96.50 387 THR A C 1
ATOM 2544 O O . THR A 1 387 ? -13.133 -16.871 37.751 1.00 96.50 387 THR A O 1
ATOM 2547 N N . ASN A 1 388 ? -12.115 -15.632 39.322 1.00 94.38 388 ASN A N 1
ATOM 2548 C CA . ASN A 1 388 ? -13.164 -14.628 39.466 1.00 94.38 388 ASN A CA 1
ATOM 2549 C C . ASN A 1 388 ? -12.591 -13.242 39.165 1.00 94.38 388 ASN A C 1
ATOM 2551 O O . ASN A 1 388 ? -11.661 -12.805 39.845 1.00 94.38 388 ASN A O 1
ATOM 2555 N N . LEU A 1 389 ? -13.165 -12.556 38.179 1.00 93.94 389 LEU A N 1
ATOM 2556 C CA . LEU A 1 389 ? -12.851 -11.176 37.832 1.00 93.94 389 LEU A CA 1
ATOM 2557 C C . LEU A 1 389 ? -14.085 -10.303 38.082 1.00 93.94 389 LEU A C 1
ATOM 2559 O O . LEU A 1 389 ? -15.047 -10.311 37.314 1.00 93.94 389 LEU A O 1
ATOM 2563 N N . THR A 1 390 ? -14.062 -9.567 39.184 1.00 88.25 390 THR A N 1
ATOM 2564 C CA . THR A 1 390 ? -15.173 -8.746 39.670 1.00 88.25 390 THR A CA 1
ATOM 2565 C C . THR A 1 390 ? -14.799 -7.268 39.667 1.00 88.25 390 THR A C 1
ATOM 2567 O O . THR A 1 390 ? -13.633 -6.903 39.512 1.00 88.25 390 THR A O 1
ATOM 2570 N N . ARG A 1 391 ? -15.784 -6.397 39.897 1.00 80.00 391 ARG A N 1
ATOM 2571 C CA . ARG A 1 391 ? -15.553 -4.953 40.036 1.00 80.00 391 ARG A CA 1
ATOM 2572 C C . ARG A 1 391 ? -14.556 -4.632 41.152 1.00 80.00 391 ARG A C 1
ATOM 2574 O O . ARG A 1 391 ? -14.549 -5.287 42.197 1.00 80.00 391 ARG A O 1
ATOM 2581 N N . GLY A 1 392 ? -13.769 -3.578 40.950 1.00 67.69 392 GLY A N 1
ATOM 2582 C CA . GLY A 1 392 ? -12.864 -3.018 41.960 1.00 67.69 392 GLY A CA 1
ATOM 2583 C C . GLY A 1 392 ? -13.414 -1.831 42.756 1.00 67.69 392 GLY A C 1
ATOM 2584 O O . GLY A 1 392 ? -12.782 -1.410 43.714 1.00 67.69 392 GLY A O 1
ATOM 2585 N N . ASN A 1 393 ? -14.565 -1.251 42.401 1.00 62.72 393 ASN A N 1
ATOM 2586 C CA . ASN A 1 393 ? -15.132 -0.088 43.102 1.00 62.72 393 ASN A CA 1
ATOM 2587 C C . ASN A 1 393 ? -16.427 -0.438 43.854 1.00 62.72 393 ASN A C 1
ATOM 2589 O O . ASN A 1 393 ? -17.224 -1.257 43.411 1.00 62.72 393 ASN A O 1
ATOM 2593 N N . GLY A 1 394 ? -16.636 0.201 45.010 1.00 50.69 394 GLY A N 1
ATOM 2594 C CA . GLY A 1 394 ? -17.875 0.103 45.797 1.00 50.69 394 GLY A CA 1
ATOM 2595 C C . GLY A 1 394 ? -18.914 1.183 45.462 1.00 50.69 394 GLY A C 1
ATOM 2596 O O . GLY A 1 394 ? -19.870 1.353 46.213 1.00 50.69 394 GLY A O 1
ATOM 2597 N N . VAL A 1 395 ? -18.709 1.958 44.387 1.00 47.50 395 VAL A N 1
ATOM 2598 C CA . VAL A 1 395 ? -19.531 3.122 44.010 1.00 47.50 395 VAL A CA 1
ATOM 2599 C C . VAL A 1 395 ? -20.271 2.840 42.695 1.00 47.50 395 VAL A C 1
ATOM 2601 O O . VAL A 1 395 ? -19.638 2.619 41.666 1.00 47.50 395 VAL A O 1
ATOM 2604 N N . SER A 1 396 ? -21.608 2.892 42.722 1.00 43.59 396 SER A N 1
ATOM 2605 C CA . SER A 1 396 ? -22.552 2.558 41.630 1.00 43.59 396 SER A CA 1
ATOM 2606 C C . SER A 1 396 ? -22.461 3.392 40.336 1.00 43.59 396 SER A C 1
ATOM 2608 O O . SER A 1 396 ? -23.290 3.228 39.447 1.00 43.59 396 SER A O 1
ATOM 2610 N N . ASN A 1 397 ? -21.485 4.290 40.178 1.00 40.28 397 ASN A N 1
ATOM 2611 C CA . ASN A 1 397 ? -21.481 5.258 39.069 1.00 40.28 397 ASN A CA 1
ATOM 2612 C C . ASN A 1 397 ? -20.766 4.756 37.798 1.00 40.28 397 ASN A C 1
ATOM 2614 O O . ASN A 1 397 ? -20.772 5.453 36.790 1.00 40.28 397 ASN A O 1
ATOM 2618 N N . SER A 1 398 ? -20.169 3.561 37.827 1.00 47.38 398 SER A N 1
ATOM 2619 C CA . SER A 1 398 ? -19.577 2.887 36.656 1.00 47.38 398 SER A CA 1
ATOM 2620 C C . SER A 1 398 ? -20.450 1.690 36.229 1.00 47.38 398 SER A C 1
ATOM 2622 O O . SER A 1 398 ? -19.960 0.607 35.919 1.00 47.38 398 SER A O 1
ATOM 2624 N N . SER A 1 399 ? -21.778 1.844 36.264 1.00 53.50 399 SER A N 1
ATOM 2625 C CA . SER A 1 399 ? -22.709 0.806 35.790 1.00 53.50 399 SER A CA 1
ATOM 2626 C C . SER A 1 399 ? -22.666 0.615 34.269 1.00 53.50 399 SER A C 1
ATOM 2628 O O . SER A 1 399 ? -23.170 -0.386 33.781 1.00 53.50 399 SER A O 1
ATOM 2630 N N . GLN A 1 400 ? -22.054 1.547 33.524 1.00 63.25 400 GLN A N 1
ATOM 2631 C CA . GLN A 1 400 ? -21.817 1.444 32.084 1.00 63.25 400 GLN A CA 1
ATOM 2632 C C . GLN A 1 400 ? -20.436 2.005 31.730 1.00 63.25 400 GLN A C 1
ATOM 2634 O O . GLN A 1 400 ? -20.094 3.130 32.107 1.00 63.25 400 GLN A O 1
ATOM 2639 N N . ALA A 1 401 ? -19.662 1.238 30.970 1.00 70.56 401 ALA A N 1
ATOM 2640 C CA . ALA A 1 401 ? -18.463 1.715 30.311 1.00 70.56 401 ALA A CA 1
ATOM 2641 C C . ALA A 1 401 ? -18.805 2.776 29.254 1.00 70.56 401 ALA A C 1
ATOM 2643 O O . ALA A 1 401 ? -19.810 2.662 28.555 1.00 70.56 401 ALA A O 1
ATOM 2644 N N . THR A 1 402 ? -17.975 3.812 29.117 1.00 82.31 402 THR A N 1
ATOM 2645 C CA . THR A 1 402 ? -18.134 4.845 28.077 1.00 82.31 402 THR A CA 1
ATOM 2646 C C . THR A 1 402 ? -16.816 5.116 27.367 1.00 82.31 402 THR A C 1
ATOM 2648 O O . THR A 1 402 ? -15.794 5.291 28.025 1.00 82.31 402 THR A O 1
ATOM 2651 N N . ALA A 1 403 ? -16.856 5.205 26.037 1.00 77.19 403 ALA A N 1
ATOM 2652 C CA . ALA A 1 403 ? -15.746 5.625 25.183 1.00 77.19 403 ALA A CA 1
ATOM 2653 C C . ALA A 1 403 ? -16.203 6.764 24.250 1.00 77.19 403 ALA A C 1
ATOM 2655 O O . ALA A 1 403 ? -17.283 6.656 23.667 1.00 77.19 403 ALA A O 1
ATOM 2656 N N . ASN A 1 404 ? -15.444 7.863 24.113 1.00 80.38 404 ASN A N 1
ATOM 2657 C CA . ASN A 1 404 ? -15.925 9.069 23.409 1.00 80.38 404 ASN A CA 1
ATOM 2658 C C . ASN A 1 404 ? -14.864 9.852 22.591 1.00 80.38 404 ASN A C 1
ATOM 2660 O O . ASN A 1 404 ? -13.669 9.558 22.631 1.00 80.38 404 ASN A O 1
ATOM 2664 N N . VAL A 1 405 ? -15.307 10.899 21.870 1.00 73.00 405 VAL A N 1
ATOM 2665 C CA . VAL A 1 405 ? -14.439 11.790 21.056 1.00 73.00 405 VAL A CA 1
ATOM 2666 C C . VAL A 1 405 ? -13.428 12.607 21.843 1.00 73.00 405 VAL A C 1
ATOM 2668 O O . VAL A 1 405 ? -12.484 13.114 21.247 1.00 73.00 405 VAL A O 1
ATOM 2671 N N . THR A 1 406 ? -13.610 12.787 23.149 1.00 75.31 406 THR A N 1
ATOM 2672 C CA . THR A 1 406 ? -12.623 13.498 23.966 1.00 75.31 406 THR A CA 1
ATOM 2673 C C . THR A 1 406 ? -11.511 12.561 24.414 1.00 75.31 406 THR A C 1
ATOM 2675 O O . THR A 1 406 ? -10.729 12.943 25.269 1.00 75.31 406 THR A O 1
ATOM 2678 N N . GLY A 1 407 ? -11.449 11.334 23.877 1.00 78.19 407 GLY A N 1
ATOM 2679 C CA . GLY A 1 407 ? -10.433 10.356 24.246 1.00 78.19 407 GLY A CA 1
ATOM 2680 C C . GLY A 1 407 ? -10.598 9.872 25.685 1.00 78.19 407 GLY A C 1
ATOM 2681 O O . GLY A 1 407 ? -9.616 9.619 26.376 1.00 78.19 407 GLY A O 1
ATOM 2682 N N . THR A 1 408 ? -11.829 9.784 26.185 1.00 87.94 408 THR A N 1
ATOM 2683 C CA . THR A 1 408 ? -12.105 9.258 27.525 1.00 87.94 408 THR A CA 1
ATOM 2684 C C . THR A 1 408 ? -12.666 7.848 27.420 1.00 87.94 408 THR A C 1
ATOM 2686 O O . THR A 1 408 ? -13.653 7.637 26.720 1.00 87.94 408 THR A O 1
ATOM 2689 N N . ALA A 1 409 ? -12.049 6.911 28.137 1.00 92.19 409 ALA A N 1
ATOM 2690 C CA . ALA A 1 409 ? -12.523 5.562 28.399 1.00 92.19 409 ALA A CA 1
ATOM 2691 C C . ALA A 1 409 ? -12.802 5.437 29.906 1.00 92.19 409 ALA A C 1
ATOM 2693 O O . ALA A 1 409 ? -11.877 5.471 30.712 1.00 92.19 409 ALA A O 1
ATOM 2694 N N . ALA A 1 410 ? -14.066 5.324 30.300 1.00 90.62 410 ALA A N 1
ATOM 2695 C CA . ALA A 1 410 ? -14.474 5.152 31.694 1.00 90.62 410 ALA A CA 1
ATOM 2696 C C . ALA A 1 410 ? -15.012 3.734 31.881 1.00 90.62 410 ALA A C 1
ATOM 2698 O O . ALA A 1 410 ? -16.032 3.409 31.285 1.00 90.62 410 ALA A O 1
ATOM 2699 N N . ALA A 1 411 ? -14.309 2.897 32.641 1.00 90.00 411 ALA A N 1
ATOM 2700 C CA . ALA A 1 411 ? -14.647 1.508 32.964 1.00 90.00 411 ALA A CA 1
ATOM 2701 C C . ALA A 1 411 ? -13.675 0.997 34.032 1.00 90.00 411 ALA A C 1
ATOM 2703 O O . ALA A 1 411 ? -12.616 1.594 34.213 1.00 90.00 411 ALA A O 1
ATOM 2704 N N . ASP A 1 412 ? -13.977 -0.129 34.682 1.00 89.50 412 ASP A N 1
ATOM 2705 C CA . ASP A 1 412 ? -13.018 -0.780 35.587 1.00 89.50 412 ASP A CA 1
ATOM 2706 C C . ASP A 1 412 ? -11.701 -1.118 34.866 1.00 89.50 412 ASP A C 1
ATOM 2708 O O . ASP A 1 412 ? -10.624 -0.934 35.433 1.00 89.50 412 ASP A O 1
ATOM 2712 N N . MET A 1 413 ? -11.803 -1.571 33.612 1.00 93.56 413 MET A N 1
ATOM 2713 C CA . MET A 1 413 ? -10.684 -1.866 32.720 1.00 93.56 413 MET A CA 1
ATOM 2714 C C . MET A 1 413 ? -10.704 -0.899 31.532 1.00 93.56 413 MET A C 1
ATOM 2716 O O . MET A 1 413 ? -11.456 -1.088 30.574 1.00 93.56 413 MET A O 1
ATOM 2720 N N . ALA A 1 414 ? -9.906 0.164 31.597 1.00 94.50 414 ALA A N 1
ATOM 2721 C CA . ALA A 1 414 ? -9.961 1.268 30.644 1.00 94.50 414 ALA A CA 1
ATOM 2722 C C . ALA A 1 414 ? -8.666 1.418 29.838 1.00 94.50 414 ALA A C 1
ATOM 2724 O O . ALA A 1 414 ? -7.568 1.461 30.391 1.00 94.50 414 ALA A O 1
ATOM 2725 N N . VAL A 1 415 ? -8.794 1.568 28.520 1.00 97.19 415 VAL A N 1
ATOM 2726 C CA . VAL A 1 415 ? -7.684 1.915 27.626 1.00 97.19 415 VAL A CA 1
ATOM 2727 C C . VAL A 1 415 ? -8.069 3.138 26.805 1.00 97.19 415 VAL A C 1
ATOM 2729 O O . VAL A 1 415 ? -9.100 3.143 26.135 1.00 97.19 415 VAL A O 1
ATOM 2732 N N . SER A 1 416 ? -7.238 4.176 26.837 1.00 95.62 416 SER A N 1
ATOM 2733 C CA . SER A 1 416 ? -7.389 5.359 25.995 1.00 95.62 416 SER A CA 1
ATOM 2734 C C . SER A 1 416 ? -6.106 5.666 25.230 1.00 95.62 416 SER A C 1
ATOM 2736 O O . SER A 1 416 ? -5.016 5.674 25.803 1.00 95.62 416 SER A O 1
ATOM 2738 N N . SER A 1 417 ? -6.244 5.937 23.934 1.00 95.31 417 SER A N 1
ATOM 2739 C CA . SER A 1 417 ? -5.150 6.321 23.047 1.00 95.31 417 SER A CA 1
ATOM 2740 C C . SER A 1 417 ? -5.530 7.551 22.227 1.00 95.31 417 SER A C 1
ATOM 2742 O O . SER A 1 417 ? -6.484 7.512 21.448 1.00 95.31 417 SER A O 1
ATOM 2744 N N . GLY A 1 418 ? -4.770 8.630 22.392 1.00 94.50 418 GLY A N 1
ATOM 2745 C CA . GLY A 1 418 ? -4.846 9.865 21.617 1.00 94.50 418 GLY A CA 1
ATOM 2746 C C . GLY A 1 418 ? -3.596 10.033 20.766 1.00 94.50 418 GLY A C 1
ATOM 2747 O O . GLY A 1 418 ? -2.482 9.888 21.265 1.00 94.50 418 GLY A O 1
ATOM 2748 N N . GLN A 1 419 ? -3.760 10.306 19.472 1.00 95.62 419 GLN A N 1
ATOM 2749 C CA . GLN A 1 419 ? -2.630 10.596 18.589 1.00 95.62 419 GLN A CA 1
ATOM 2750 C C . GLN A 1 419 ? -2.966 11.748 17.644 1.00 95.62 419 GLN A C 1
ATOM 2752 O O . GLN A 1 419 ? -3.957 11.702 16.915 1.00 95.62 419 GLN A O 1
ATOM 2757 N N . THR A 1 420 ? -2.136 12.786 17.639 1.00 95.75 420 THR A N 1
ATOM 2758 C CA . THR A 1 420 ? -2.309 13.960 16.776 1.00 95.75 420 THR A CA 1
ATOM 2759 C C . THR A 1 420 ? -1.049 14.207 15.959 1.00 95.75 420 THR A C 1
ATOM 2761 O O . THR A 1 420 ? 0.021 14.422 16.523 1.00 95.75 420 THR A O 1
ATOM 2764 N N . ASN A 1 421 ? -1.168 14.228 14.632 1.00 96.81 421 ASN A N 1
ATOM 2765 C CA . ASN A 1 421 ? -0.094 14.604 13.717 1.00 96.81 421 ASN A CA 1
ATOM 2766 C C . ASN A 1 421 ? -0.483 15.871 12.949 1.00 96.81 421 ASN A C 1
ATOM 2768 O O . ASN A 1 421 ? -1.349 15.829 12.079 1.00 96.81 421 ASN A O 1
ATOM 2772 N N . THR A 1 422 ? 0.169 16.992 13.239 1.00 96.06 422 THR A N 1
ATOM 2773 C CA . THR A 1 422 ? 0.068 18.217 12.422 1.00 96.06 422 THR A CA 1
ATOM 2774 C C . THR A 1 422 ? 1.305 18.430 11.546 1.00 96.06 422 THR A C 1
ATOM 2776 O O . THR A 1 422 ? 1.302 19.260 10.638 1.00 96.06 422 THR A O 1
ATOM 2779 N N . GLY A 1 423 ? 2.348 17.637 11.796 1.00 95.12 423 GLY A N 1
ATOM 2780 C CA . GLY A 1 423 ? 3.620 17.640 11.100 1.00 95.12 423 GLY A CA 1
ATOM 2781 C C . GLY A 1 423 ? 3.577 17.117 9.668 1.00 95.12 423 GLY A C 1
ATOM 2782 O O . GLY A 1 423 ? 2.899 16.131 9.377 1.00 95.12 423 GLY A O 1
ATOM 2783 N N . ALA A 1 424 ? 4.352 17.740 8.777 1.00 96.56 424 ALA A N 1
ATOM 2784 C CA . ALA A 1 424 ? 4.581 17.201 7.438 1.00 96.56 424 ALA A CA 1
ATOM 2785 C C . ALA A 1 424 ? 5.554 16.015 7.497 1.00 96.56 424 ALA A C 1
ATOM 2787 O O . ALA A 1 424 ? 6.643 16.130 8.073 1.00 96.56 424 ALA A O 1
ATOM 2788 N N . LEU A 1 425 ? 5.167 14.896 6.883 1.00 98.56 425 LEU A N 1
ATOM 2789 C CA . LEU A 1 425 ? 5.960 13.672 6.840 1.00 98.56 425 LEU A CA 1
ATOM 2790 C C . LEU A 1 425 ? 6.239 13.284 5.386 1.00 98.56 425 LEU A C 1
ATOM 2792 O O . LEU A 1 425 ? 5.325 13.259 4.558 1.00 98.56 425 LEU A O 1
ATOM 2796 N N . SER A 1 426 ? 7.489 12.953 5.073 1.00 98.31 426 SER A N 1
ATOM 2797 C CA . SER A 1 426 ? 7.874 12.547 3.724 1.00 98.31 426 SER A CA 1
ATOM 2798 C C . SER A 1 426 ? 8.862 11.389 3.705 1.00 98.31 426 SER A C 1
ATOM 2800 O O . SER A 1 426 ? 9.735 11.273 4.562 1.00 98.31 426 SER A O 1
ATOM 2802 N N . SER A 1 427 ? 8.746 10.545 2.689 1.00 98.50 427 SER A N 1
ATOM 2803 C CA . SER A 1 427 ? 9.730 9.519 2.364 1.00 98.50 427 SER A CA 1
ATOM 2804 C C . SER A 1 427 ? 9.969 9.543 0.862 1.00 98.50 427 SER A C 1
ATOM 2806 O O . SER A 1 427 ? 9.046 9.300 0.088 1.00 98.50 427 SER A O 1
ATOM 2808 N N . THR A 1 428 ? 11.197 9.845 0.455 1.00 97.19 428 THR A N 1
ATOM 2809 C CA . THR A 1 428 ? 11.641 9.744 -0.937 1.00 97.19 428 THR A CA 1
ATOM 2810 C C . THR A 1 428 ? 12.698 8.663 -1.017 1.00 97.19 428 THR A C 1
ATOM 2812 O O . THR A 1 428 ? 13.736 8.753 -0.358 1.00 97.19 428 THR A O 1
ATOM 2815 N N . VAL A 1 429 ? 12.416 7.645 -1.816 1.00 96.75 429 VAL A N 1
ATOM 2816 C CA . VAL A 1 429 ? 13.337 6.551 -2.102 1.00 96.75 429 VAL A CA 1
ATOM 2817 C C . VAL A 1 429 ? 13.603 6.559 -3.599 1.00 96.75 429 VAL A C 1
ATOM 2819 O O . VAL A 1 429 ? 12.726 6.888 -4.400 1.00 96.75 429 VAL A O 1
ATOM 2822 N N . GLY A 1 430 ? 14.846 6.319 -3.969 1.00 92.88 430 GLY A N 1
ATOM 2823 C CA . GLY A 1 430 ? 15.204 5.960 -5.321 1.00 92.88 430 GLY A CA 1
ATOM 2824 C C . GLY A 1 430 ? 16.302 4.919 -5.263 1.00 92.88 430 GLY A C 1
ATOM 2825 O O . GLY A 1 430 ? 17.334 5.137 -4.623 1.00 92.88 430 GLY A O 1
ATOM 2826 N N . ALA A 1 431 ? 16.075 3.782 -5.897 1.00 92.06 431 ALA A N 1
ATOM 2827 C CA . ALA A 1 431 ? 17.058 2.722 -5.967 1.00 92.06 431 ALA A CA 1
ATOM 2828 C C . ALA A 1 431 ? 17.067 2.092 -7.354 1.00 92.06 431 ALA A C 1
ATOM 2830 O O . ALA A 1 431 ? 16.026 1.783 -7.927 1.00 92.06 431 ALA A O 1
ATOM 2831 N N . LEU A 1 432 ? 18.269 1.886 -7.878 1.00 92.75 432 LEU A N 1
ATOM 2832 C CA . LEU A 1 432 ? 18.486 1.094 -9.070 1.00 92.75 432 LEU A CA 1
ATOM 2833 C C . LEU A 1 432 ? 19.082 -0.249 -8.653 1.00 92.75 432 LEU A C 1
ATOM 2835 O O . LEU A 1 432 ? 20.128 -0.303 -8.004 1.00 92.75 432 LEU A O 1
ATOM 2839 N N . PHE A 1 433 ? 18.419 -1.327 -9.050 1.00 96.19 433 PHE A N 1
ATOM 2840 C CA . PHE A 1 433 ? 19.012 -2.657 -9.079 1.00 96.19 433 PHE A CA 1
ATOM 2841 C C . PHE A 1 433 ? 19.465 -2.921 -10.504 1.00 96.19 433 PHE A C 1
ATOM 2843 O O . PHE A 1 433 ? 18.684 -2.739 -11.439 1.00 96.19 433 PHE A O 1
ATOM 2850 N N . GLY A 1 434 ? 20.717 -3.305 -10.723 1.00 94.44 434 GLY A N 1
ATOM 2851 C CA . GLY A 1 434 ? 21.092 -3.562 -12.103 1.00 94.44 434 GLY A CA 1
ATOM 2852 C C . GLY A 1 434 ? 22.434 -4.190 -12.368 1.00 94.44 434 GLY A C 1
ATOM 2853 O O . GLY A 1 434 ? 23.349 -4.159 -11.547 1.00 94.44 434 GLY A O 1
ATOM 2854 N N . VAL A 1 435 ? 22.529 -4.723 -13.582 1.00 93.00 435 VAL A N 1
ATOM 2855 C CA . VAL A 1 435 ? 23.762 -5.222 -14.180 1.00 93.00 435 VAL A CA 1
ATOM 2856 C C . VAL A 1 435 ? 24.058 -4.406 -15.431 1.00 93.00 435 VAL A C 1
ATOM 2858 O O . VAL A 1 435 ? 23.212 -4.270 -16.311 1.00 93.00 435 VAL A O 1
ATOM 2861 N N . SER A 1 436 ? 25.267 -3.866 -15.516 1.00 89.62 436 SER A N 1
ATOM 2862 C CA . SER A 1 436 ? 25.751 -3.115 -16.670 1.00 89.62 436 SER A CA 1
ATOM 2863 C C . SER A 1 436 ? 26.971 -3.805 -17.270 1.00 89.62 436 SER A C 1
ATOM 2865 O O . SER A 1 436 ? 27.954 -4.030 -16.569 1.00 89.62 436 SER A O 1
ATOM 2867 N N . ALA A 1 437 ? 26.918 -4.125 -18.559 1.00 85.31 437 ALA A N 1
ATOM 2868 C CA . ALA A 1 437 ? 28.003 -4.714 -19.337 1.00 85.31 437 ALA A CA 1
ATOM 2869 C C . ALA A 1 437 ? 28.197 -3.924 -20.639 1.00 85.31 437 ALA A C 1
ATOM 2871 O O . ALA A 1 437 ? 27.854 -4.403 -21.714 1.00 85.31 437 ALA A O 1
ATOM 2872 N N . THR A 1 438 ? 28.636 -2.664 -20.550 1.00 71.19 438 THR A N 1
ATOM 2873 C CA . THR A 1 438 ? 28.560 -1.704 -21.673 1.00 71.19 438 THR A CA 1
ATOM 2874 C C . THR A 1 438 ? 29.867 -1.455 -22.428 1.00 71.19 438 THR A C 1
ATOM 2876 O O . THR A 1 438 ? 29.813 -0.840 -23.489 1.00 71.19 438 THR A O 1
ATOM 2879 N N . GLY A 1 439 ? 31.027 -1.887 -21.925 1.00 66.50 439 GLY A N 1
ATOM 2880 C CA . GLY A 1 439 ? 32.338 -1.502 -22.472 1.00 66.50 439 GLY A CA 1
ATOM 2881 C C . GLY A 1 439 ? 32.943 -0.299 -21.733 1.00 66.50 439 GLY A C 1
ATOM 2882 O O . GLY A 1 439 ? 32.353 0.780 -21.740 1.00 66.50 439 GLY A O 1
ATOM 2883 N N . VAL A 1 440 ? 34.118 -0.434 -21.100 1.00 54.16 440 VAL A N 1
ATOM 2884 C CA . VAL A 1 440 ? 34.824 0.681 -20.407 1.00 54.16 440 VAL A CA 1
ATOM 2885 C C . VAL A 1 440 ? 35.839 1.426 -21.284 1.00 54.16 440 VAL A C 1
ATOM 2887 O O . VAL A 1 440 ? 36.383 2.447 -20.862 1.00 54.16 440 VAL A O 1
ATOM 2890 N N . ALA A 1 441 ? 36.079 0.968 -22.515 1.00 48.69 441 ALA A N 1
ATOM 2891 C CA . ALA A 1 441 ? 36.960 1.634 -23.469 1.00 48.69 441 ALA A CA 1
ATOM 2892 C C . ALA A 1 441 ? 36.319 1.678 -24.861 1.00 48.69 441 ALA A C 1
ATOM 2894 O O . ALA A 1 441 ? 36.122 0.655 -25.513 1.00 48.69 441 ALA A O 1
ATOM 2895 N N . SER A 1 442 ? 36.030 2.890 -25.337 1.00 45.28 442 SER A N 1
ATOM 2896 C CA . SER A 1 442 ? 35.706 3.115 -26.746 1.00 45.28 442 SER A CA 1
ATOM 2897 C C . SER A 1 442 ? 36.855 2.558 -27.611 1.00 45.28 442 SER A C 1
ATOM 2899 O O . SER A 1 442 ? 38.003 2.937 -27.352 1.00 45.28 442 SER A O 1
ATOM 2901 N N . PRO A 1 443 ? 36.612 1.665 -28.594 1.00 44.69 443 PRO A N 1
ATOM 2902 C CA . PRO A 1 443 ? 35.323 1.369 -29.230 1.00 44.69 443 PRO A CA 1
ATOM 2903 C C . PRO A 1 443 ? 34.696 -0.018 -28.929 1.00 44.69 443 PRO A C 1
ATOM 2905 O O . PRO A 1 443 ? 33.754 -0.387 -29.625 1.00 44.69 443 PRO A O 1
ATOM 2908 N N . SER A 1 444 ? 35.171 -0.819 -27.963 1.00 58.94 444 SER A N 1
ATOM 2909 C CA . SER A 1 444 ? 34.643 -2.186 -27.764 1.00 58.94 444 SER A CA 1
ATOM 2910 C C . SER A 1 444 ? 33.449 -2.222 -26.803 1.00 58.94 444 SER A C 1
ATOM 2912 O O . SER A 1 444 ? 33.621 -2.186 -25.583 1.00 58.94 444 SER A O 1
ATOM 2914 N N . LEU A 1 445 ? 32.240 -2.312 -27.358 1.00 69.75 445 LEU A N 1
ATOM 2915 C CA . LEU A 1 445 ? 31.039 -2.717 -26.621 1.00 69.75 445 LEU A CA 1
ATOM 2916 C C . LEU A 1 445 ? 31.171 -4.179 -26.162 1.00 69.75 445 LEU A C 1
ATOM 2918 O O . LEU A 1 445 ? 31.811 -4.974 -26.849 1.00 69.75 445 LEU A O 1
ATOM 2922 N N . SER A 1 446 ? 30.585 -4.516 -25.009 1.00 78.44 446 SER A N 1
ATOM 2923 C CA . SER A 1 446 ? 30.674 -5.860 -24.418 1.00 78.44 446 SER A CA 1
ATOM 2924 C C . SER A 1 446 ? 29.540 -6.789 -24.839 1.00 78.44 446 SER A C 1
ATOM 2926 O O . SER A 1 446 ? 28.394 -6.346 -24.963 1.00 78.44 446 SER A O 1
ATOM 2928 N N . ASP A 1 447 ? 29.854 -8.079 -24.936 1.00 86.38 447 ASP A N 1
ATOM 2929 C CA . ASP A 1 447 ? 28.903 -9.154 -25.221 1.00 86.38 447 ASP A CA 1
ATOM 2930 C C . ASP A 1 447 ? 28.572 -9.990 -23.978 1.00 86.38 447 ASP A C 1
ATOM 2932 O O . ASP A 1 447 ? 29.374 -10.133 -23.049 1.00 86.38 447 ASP A O 1
ATOM 2936 N N . VAL A 1 448 ? 27.396 -10.618 -23.990 1.00 92.31 448 VAL A N 1
ATOM 2937 C CA . VAL A 1 448 ? 26.972 -11.621 -23.006 1.00 92.31 448 VAL A CA 1
ATOM 2938 C C . VAL A 1 448 ? 26.741 -12.955 -23.710 1.00 92.31 448 VAL A C 1
ATOM 2940 O O . VAL A 1 448 ? 25.736 -13.154 -24.394 1.00 92.31 448 VAL A O 1
ATOM 2943 N N . SER A 1 449 ? 27.645 -13.915 -23.513 1.00 94.56 449 SER A N 1
ATOM 2944 C CA . SER A 1 449 ? 27.582 -15.217 -24.180 1.00 94.56 449 SER A CA 1
ATOM 2945 C C . SER A 1 449 ? 27.576 -16.394 -23.207 1.00 94.56 449 SER A C 1
ATOM 2947 O O . SER A 1 449 ? 28.353 -16.434 -22.251 1.00 94.56 449 SER A O 1
ATOM 2949 N N . THR A 1 450 ? 26.736 -17.405 -23.446 1.00 96.81 450 THR A N 1
ATOM 2950 C CA . THR A 1 450 ? 26.659 -18.641 -22.634 1.00 96.81 450 THR A CA 1
ATOM 2951 C C . THR A 1 450 ? 26.524 -18.392 -21.124 1.00 96.81 450 THR A C 1
ATOM 2953 O O . THR A 1 450 ? 27.078 -19.133 -20.315 1.00 96.81 450 THR A O 1
ATOM 2956 N N . SER A 1 451 ? 25.843 -17.310 -20.738 1.00 98.25 451 SER A N 1
ATOM 2957 C CA . SER A 1 451 ? 25.866 -16.772 -19.372 1.00 98.25 451 SER A CA 1
ATOM 2958 C C . SER A 1 451 ? 24.470 -16.586 -18.785 1.00 98.25 451 SER A C 1
ATOM 2960 O O . SER A 1 451 ? 23.468 -16.579 -19.500 1.00 98.25 451 SER A O 1
ATOM 2962 N N . THR A 1 452 ? 24.407 -16.396 -17.470 1.00 98.19 452 THR A N 1
ATOM 2963 C CA . THR A 1 452 ? 23.191 -15.991 -16.758 1.00 98.19 452 THR A CA 1
ATOM 2964 C C . THR A 1 452 ? 23.399 -14.619 -16.135 1.00 98.19 452 THR A C 1
ATOM 2966 O O . THR A 1 452 ? 24.360 -14.416 -15.396 1.00 98.19 452 THR A O 1
ATOM 2969 N N . VAL A 1 453 ? 22.493 -13.690 -16.415 1.00 98.31 453 VAL A N 1
ATOM 2970 C CA . VAL A 1 453 ? 22.433 -12.367 -15.793 1.00 98.31 453 VAL A CA 1
ATOM 2971 C C . VAL A 1 453 ? 21.047 -12.212 -15.179 1.00 98.31 453 VAL A C 1
ATOM 2973 O O . VAL A 1 453 ? 20.056 -12.297 -15.896 1.00 98.31 453 VAL A O 1
ATOM 2976 N N . SER A 1 454 ? 20.969 -12.022 -13.865 1.00 98.31 454 SER A N 1
ATOM 2977 C CA . SER A 1 454 ? 19.703 -11.902 -13.137 1.00 98.31 454 SER A CA 1
ATOM 2978 C C . SER A 1 454 ? 19.678 -10.637 -12.290 1.00 98.31 454 SER A C 1
ATOM 2980 O O . SER A 1 454 ? 20.637 -10.336 -11.577 1.00 98.31 454 SER A O 1
ATOM 2982 N N . VAL A 1 455 ? 18.568 -9.910 -12.382 1.00 98.56 455 VAL A N 1
ATOM 2983 C CA . VAL A 1 455 ? 18.194 -8.807 -11.497 1.00 98.56 455 VAL A CA 1
ATOM 2984 C C . VAL A 1 455 ? 16.770 -9.076 -11.031 1.00 98.56 455 VAL A C 1
ATOM 2986 O O . VAL A 1 455 ? 15.810 -8.512 -11.558 1.00 98.56 455 VAL A O 1
ATOM 2989 N N . SER A 1 456 ? 16.631 -9.996 -10.082 1.00 98.44 456 SER A N 1
ATOM 2990 C CA . SER A 1 456 ? 15.340 -10.593 -9.752 1.00 98.44 456 SER A CA 1
ATOM 2991 C C . SER A 1 456 ? 14.992 -10.505 -8.270 1.00 98.44 456 SER A C 1
ATOM 2993 O O . SER A 1 456 ? 15.854 -10.495 -7.393 1.00 98.44 456 SER A O 1
ATOM 2995 N N . ASN A 1 457 ? 13.699 -10.508 -7.951 1.00 98.44 457 ASN A N 1
ATOM 2996 C CA . ASN A 1 457 ? 13.192 -10.505 -6.573 1.00 98.44 457 ASN A CA 1
ATOM 2997 C C . ASN A 1 457 ? 13.692 -9.326 -5.715 1.00 98.44 457 ASN A C 1
ATOM 2999 O O . ASN A 1 457 ? 13.764 -9.440 -4.489 1.00 98.44 457 ASN A O 1
ATOM 3003 N N . ASN A 1 458 ? 14.061 -8.198 -6.329 1.00 98.62 458 ASN A N 1
ATOM 3004 C CA . ASN A 1 458 ? 14.458 -7.008 -5.584 1.00 98.62 458 ASN A CA 1
ATOM 3005 C C . ASN A 1 458 ? 13.228 -6.214 -5.142 1.00 98.62 458 ASN A C 1
ATOM 3007 O O . ASN A 1 458 ? 12.223 -6.165 -5.846 1.00 98.62 458 ASN A O 1
ATOM 3011 N N . ALA A 1 459 ? 13.306 -5.563 -3.986 1.00 98.25 459 ALA A N 1
ATOM 3012 C CA . ALA A 1 459 ? 12.201 -4.824 -3.398 1.00 98.25 459 ALA A CA 1
ATOM 3013 C C . ALA A 1 459 ? 12.589 -3.381 -3.065 1.00 98.25 459 ALA A C 1
ATOM 3015 O O . ALA A 1 459 ? 13.560 -3.128 -2.354 1.00 98.25 459 ALA A O 1
ATOM 3016 N N . GLU A 1 460 ? 11.772 -2.424 -3.480 1.00 97.81 460 GLU A N 1
ATOM 3017 C CA . GLU A 1 460 ? 11.858 -1.035 -3.051 1.00 97.81 460 GLU A CA 1
ATOM 3018 C C . GLU A 1 460 ? 10.555 -0.602 -2.383 1.00 97.81 460 GLU A C 1
ATOM 3020 O O . GLU A 1 460 ? 9.459 -0.890 -2.868 1.00 97.81 460 GLU A O 1
ATOM 3025 N N . SER A 1 461 ? 10.649 0.105 -1.256 1.00 98.38 461 SER A N 1
ATOM 3026 C CA . SER A 1 461 ? 9.461 0.632 -0.590 1.00 98.38 461 SER A CA 1
ATOM 3027 C C . SER A 1 461 ? 9.645 2.018 0.008 1.00 98.38 461 SER A C 1
ATOM 3029 O O . SER A 1 461 ? 10.698 2.355 0.544 1.00 98.38 461 SER A O 1
ATOM 3031 N N . SER A 1 462 ? 8.583 2.820 -0.048 1.00 98.62 462 SER A N 1
ATOM 3032 C CA . SER A 1 462 ? 8.518 4.145 0.566 1.00 98.62 462 SER A CA 1
ATOM 3033 C C . SER A 1 462 ? 7.211 4.275 1.337 1.00 98.62 462 SER A C 1
ATOM 3035 O O . SER A 1 462 ? 6.131 4.228 0.752 1.00 98.62 462 SER A O 1
ATOM 3037 N N . THR A 1 463 ? 7.291 4.397 2.662 1.00 98.69 463 THR A N 1
ATOM 3038 C CA . THR A 1 463 ? 6.115 4.374 3.544 1.00 98.69 463 THR A CA 1
ATOM 3039 C C . THR A 1 463 ? 6.032 5.627 4.401 1.00 98.69 463 THR A C 1
ATOM 3041 O O . THR A 1 463 ? 7.020 6.070 4.986 1.00 98.69 463 THR A O 1
ATOM 3044 N N . VAL A 1 464 ? 4.837 6.202 4.507 1.00 98.81 464 VAL A N 1
ATOM 3045 C CA . VAL A 1 464 ? 4.572 7.344 5.380 1.00 98.81 464 VAL A CA 1
ATOM 3046 C C . VAL A 1 464 ? 3.298 7.110 6.178 1.00 98.81 464 VAL A C 1
ATOM 3048 O O . VAL A 1 464 ? 2.243 6.850 5.607 1.00 98.81 464 VAL A O 1
ATOM 3051 N N . THR A 1 465 ? 3.372 7.223 7.502 1.00 98.50 465 THR A N 1
ATOM 3052 C CA . THR A 1 465 ? 2.209 7.047 8.383 1.00 98.50 465 THR A CA 1
ATOM 3053 C C . THR A 1 465 ? 2.095 8.191 9.382 1.00 98.50 465 THR A C 1
ATOM 3055 O O . THR A 1 465 ? 3.018 8.415 10.160 1.00 98.50 465 THR A O 1
ATOM 3058 N N . GLY A 1 466 ? 0.964 8.898 9.391 1.00 98.25 466 GLY A N 1
ATOM 3059 C CA . GLY A 1 466 ? 0.682 9.965 10.352 1.00 98.25 466 GLY A CA 1
ATOM 3060 C C . GLY A 1 466 ? 0.551 9.416 11.771 1.00 98.25 466 GLY A C 1
ATOM 3061 O O . GLY A 1 466 ? 1.421 9.646 12.608 1.00 98.25 466 GLY A O 1
ATOM 3062 N N . ASN A 1 467 ? -0.508 8.648 12.026 1.00 97.38 467 ASN A N 1
ATOM 3063 C CA . ASN A 1 467 ? -0.785 8.015 13.315 1.00 97.38 467 ASN A CA 1
ATOM 3064 C C . ASN A 1 467 ? -1.068 6.517 13.149 1.00 97.38 467 ASN A C 1
ATOM 3066 O O . ASN A 1 467 ? -1.864 6.127 12.298 1.00 97.38 467 ASN A O 1
ATOM 3070 N N . ALA A 1 468 ? -0.472 5.684 13.999 1.00 97.19 468 ALA A N 1
ATOM 3071 C CA . ALA A 1 468 ? -0.727 4.248 14.074 1.00 97.19 468 ALA A CA 1
ATOM 3072 C C . ALA A 1 468 ? -0.990 3.818 15.525 1.00 97.19 468 ALA A C 1
ATOM 3074 O O . ALA A 1 468 ? -0.184 4.113 16.405 1.00 97.19 468 ALA A O 1
ATOM 3075 N N . GLY A 1 469 ? -2.090 3.110 15.782 1.00 95.38 469 GLY A N 1
ATOM 3076 C CA . GLY A 1 469 ? -2.504 2.695 17.124 1.00 95.38 469 GLY A CA 1
ATOM 3077 C C . GLY A 1 469 ? -2.911 1.224 17.175 1.00 95.38 469 GLY A C 1
ATOM 3078 O O . GLY A 1 469 ? -3.735 0.784 16.376 1.00 95.38 469 GLY A O 1
ATOM 3079 N N . THR A 1 470 ? -2.360 0.464 18.119 1.00 97.12 470 THR A N 1
ATOM 3080 C CA . THR A 1 470 ? -2.788 -0.903 18.450 1.00 97.12 470 THR A CA 1
ATOM 3081 C C . THR A 1 470 ? -3.216 -0.949 19.910 1.00 97.12 470 THR A C 1
ATOM 3083 O O . THR A 1 470 ? -2.381 -0.840 20.805 1.00 97.12 470 THR A O 1
ATOM 3086 N N . ASN A 1 471 ? -4.514 -1.109 20.158 1.00 97.50 471 ASN A N 1
ATOM 3087 C CA . ASN A 1 471 ? -5.092 -1.050 21.497 1.00 97.50 471 ASN A CA 1
ATOM 3088 C C . ASN A 1 471 ? -5.865 -2.333 21.810 1.00 97.50 471 ASN A C 1
ATOM 3090 O O . ASN A 1 471 ? -6.650 -2.816 20.989 1.00 97.50 471 ASN A O 1
ATOM 3094 N N . SER A 1 472 ? -5.677 -2.887 23.006 1.00 98.00 472 SER A N 1
ATOM 3095 C CA . SER A 1 472 ? -6.375 -4.111 23.408 1.00 98.00 472 SER A CA 1
ATOM 3096 C C . SER A 1 472 ? -6.751 -4.147 24.885 1.00 98.00 472 SER A C 1
ATOM 3098 O O . SER A 1 472 ? -5.979 -3.725 25.747 1.00 98.00 472 SER A O 1
ATOM 3100 N N . VAL A 1 473 ? -7.932 -4.704 25.157 1.00 98.62 473 VAL A N 1
ATOM 3101 C CA . VAL A 1 473 ? -8.374 -5.158 26.480 1.00 98.62 473 VAL A CA 1
ATOM 3102 C C . VAL A 1 473 ? -8.705 -6.646 26.385 1.00 98.62 473 VAL A C 1
ATOM 3104 O O . VAL A 1 473 ? -9.570 -7.032 25.601 1.00 98.62 473 VAL A O 1
ATOM 3107 N N . ALA A 1 474 ? -8.029 -7.481 27.171 1.00 98.50 474 ALA A N 1
ATOM 3108 C CA . ALA A 1 474 ? -8.236 -8.926 27.215 1.00 98.50 474 ALA A CA 1
ATOM 3109 C C . ALA A 1 474 ? -8.544 -9.385 28.646 1.00 98.50 474 ALA A C 1
ATOM 3111 O O . ALA A 1 474 ? -7.710 -9.263 29.538 1.00 98.50 474 ALA A O 1
ATOM 3112 N N . LEU A 1 475 ? -9.741 -9.922 28.865 1.00 98.19 475 LEU A N 1
ATOM 3113 C CA . LEU A 1 475 ? -10.211 -10.406 30.160 1.00 98.19 475 LEU A CA 1
ATOM 3114 C C . LEU A 1 475 ? -10.561 -11.891 30.041 1.00 98.19 475 LEU A C 1
ATOM 3116 O O . LEU A 1 475 ? -11.373 -12.267 29.193 1.00 98.19 475 LEU A O 1
ATOM 3120 N N . ASP A 1 476 ? -9.960 -12.727 30.879 1.00 98.19 476 ASP A N 1
ATOM 3121 C CA . ASP A 1 476 ? -10.169 -14.175 30.861 1.00 98.19 476 ASP A CA 1
ATOM 3122 C C . ASP A 1 476 ? -10.375 -14.704 32.281 1.00 98.19 476 ASP A C 1
ATOM 3124 O O . ASP A 1 476 ? -9.474 -14.643 33.122 1.00 98.19 476 ASP A O 1
ATOM 3128 N N . ALA A 1 477 ? -11.580 -15.185 32.578 1.00 97.56 477 ALA A N 1
ATOM 3129 C CA . ALA A 1 477 ? -11.863 -15.818 33.852 1.00 97.56 477 ALA A CA 1
ATOM 3130 C C . ALA A 1 477 ? -12.950 -16.893 33.774 1.00 97.56 477 ALA A C 1
ATOM 3132 O O . ALA A 1 477 ? -13.644 -17.055 32.773 1.00 97.56 477 ALA A O 1
ATOM 3133 N N . THR A 1 478 ? -13.137 -17.631 34.872 1.00 96.81 478 THR A N 1
ATOM 3134 C CA . THR A 1 478 ? -14.309 -18.509 35.019 1.00 96.81 478 THR A CA 1
ATOM 3135 C C . THR A 1 478 ? -15.584 -17.688 35.175 1.00 96.81 478 THR A C 1
ATOM 3137 O O . THR A 1 478 ? -16.577 -17.956 34.502 1.00 96.81 478 THR A O 1
ATOM 3140 N N . ASN A 1 479 ? -15.542 -16.656 36.018 1.00 95.44 479 ASN A N 1
ATOM 3141 C CA . ASN A 1 479 ? -16.640 -15.717 36.215 1.00 95.44 479 ASN A CA 1
ATOM 3142 C C . ASN A 1 479 ? -16.141 -14.287 35.996 1.00 95.44 479 ASN A C 1
ATOM 3144 O O . ASN A 1 479 ? -15.174 -13.874 36.639 1.00 95.44 479 ASN A O 1
ATOM 3148 N N . VAL A 1 480 ? -16.815 -13.531 35.129 1.00 95.06 480 VAL A N 1
ATOM 3149 C CA . VAL A 1 480 ? -16.516 -12.120 34.847 1.00 95.06 480 VAL A CA 1
ATOM 3150 C C . VAL A 1 480 ? -17.747 -11.265 35.134 1.00 95.06 480 VAL A C 1
ATOM 3152 O O . VAL A 1 480 ? -18.838 -11.576 34.660 1.00 95.06 480 VAL A O 1
ATOM 3155 N N . SER A 1 481 ? -17.569 -10.179 35.887 1.00 90.38 481 SER A N 1
ATOM 3156 C CA . SER A 1 481 ? -18.617 -9.181 36.155 1.00 90.38 481 SER A CA 1
ATOM 3157 C C . SER A 1 481 ? -18.091 -7.736 36.163 1.00 90.38 481 SER A C 1
ATOM 3159 O O . SER A 1 481 ? -18.643 -6.866 36.841 1.00 90.38 481 SER A O 1
ATOM 3161 N N . THR A 1 482 ? -16.967 -7.486 35.491 1.00 89.12 482 THR A N 1
ATOM 3162 C CA . THR A 1 482 ? -16.312 -6.170 35.392 1.00 89.12 482 THR A CA 1
ATOM 3163 C C . THR A 1 482 ? -16.625 -5.499 34.052 1.00 89.12 482 THR A C 1
ATOM 3165 O O . THR A 1 482 ? -17.015 -6.175 33.102 1.00 89.12 482 THR A O 1
ATOM 3168 N N . THR A 1 483 ? -16.435 -4.182 33.960 1.00 91.31 483 THR A N 1
ATOM 3169 C CA . THR A 1 483 ? -16.655 -3.408 32.728 1.00 91.31 483 THR A CA 1
ATOM 3170 C C . THR A 1 483 ? -15.349 -3.128 31.986 1.00 91.31 483 THR A C 1
ATOM 3172 O O . THR A 1 483 ? -14.275 -3.057 32.590 1.00 91.31 483 THR A O 1
ATOM 3175 N N . SER A 1 484 ? -15.423 -2.920 30.667 1.00 94.44 484 SER A N 1
ATOM 3176 C CA . SER A 1 484 ? -14.263 -2.518 29.862 1.00 94.44 484 SER A CA 1
ATOM 3177 C C . SER A 1 484 ? -14.577 -1.410 28.861 1.00 94.44 484 SER A C 1
ATOM 3179 O O . SER A 1 484 ? -15.555 -1.504 28.122 1.00 94.44 484 SER A O 1
ATOM 3181 N N . ALA A 1 485 ? -13.696 -0.416 28.761 1.00 95.06 485 ALA A N 1
ATOM 3182 C CA . ALA A 1 485 ? -13.784 0.662 27.780 1.00 95.06 485 ALA A CA 1
ATOM 3183 C C . ALA A 1 485 ? -12.489 0.774 26.976 1.00 95.06 485 ALA A C 1
ATOM 3185 O O . ALA A 1 485 ? -11.397 0.745 27.545 1.00 95.06 485 ALA A O 1
ATOM 3186 N N . LEU A 1 486 ? -12.616 0.990 25.669 1.00 97.19 486 LEU A N 1
ATOM 3187 C CA . LEU A 1 486 ? -11.502 1.325 24.792 1.00 97.19 486 LEU A CA 1
ATOM 3188 C C . LEU A 1 486 ? -11.860 2.540 23.935 1.00 97.19 486 LEU A C 1
ATOM 3190 O O . LEU A 1 486 ? -12.782 2.480 23.120 1.00 97.19 486 LEU A O 1
ATOM 3194 N N . ALA A 1 487 ? -11.113 3.631 24.102 1.00 94.81 487 ALA A N 1
ATOM 3195 C CA . ALA A 1 487 ? -11.226 4.837 23.288 1.00 94.81 487 ALA A CA 1
ATOM 3196 C C . ALA A 1 487 ? -9.949 5.039 22.462 1.00 94.81 487 ALA A C 1
ATOM 3198 O O . ALA A 1 487 ? -8.856 5.144 23.012 1.00 94.81 487 ALA A O 1
ATOM 3199 N N . ASN A 1 488 ? -10.082 5.122 21.142 1.00 95.31 488 ASN A N 1
ATOM 3200 C CA . ASN A 1 488 ? -8.990 5.486 20.244 1.00 95.31 488 ASN A CA 1
ATOM 3201 C C . ASN A 1 488 ? -9.382 6.730 19.446 1.00 95.31 488 ASN A C 1
ATOM 3203 O O . ASN A 1 488 ? -10.390 6.711 18.739 1.00 95.31 488 ASN A O 1
ATOM 3207 N N . ASN A 1 489 ? -8.590 7.794 19.553 1.00 93.38 489 ASN A N 1
ATOM 3208 C CA . ASN A 1 489 ? -8.795 9.037 18.822 1.00 93.38 489 ASN A CA 1
ATOM 3209 C C . ASN A 1 489 ? -7.523 9.428 18.063 1.00 93.38 489 ASN A C 1
ATOM 3211 O O . ASN A 1 489 ? -6.479 9.656 18.674 1.00 93.38 489 ASN A O 1
ATOM 3215 N N . GLN A 1 490 ? -7.610 9.513 16.736 1.00 95.25 490 GLN A N 1
ATOM 3216 C CA . GLN A 1 490 ? -6.480 9.876 15.884 1.00 95.25 490 GLN A CA 1
ATOM 3217 C C . GLN A 1 490 ? -6.837 11.030 14.950 1.00 95.25 490 GLN A C 1
ATOM 3219 O O . GLN A 1 490 ? -7.845 10.989 14.247 1.00 95.25 490 GLN A O 1
ATOM 3224 N N . THR A 1 491 ? -5.992 12.057 14.907 1.00 94.44 491 THR A N 1
ATOM 3225 C CA . THR A 1 491 ? -6.147 13.193 13.991 1.00 94.44 491 THR A CA 1
ATOM 3226 C C . THR A 1 491 ? -4.861 13.426 13.207 1.00 94.44 491 THR A C 1
ATOM 3228 O O . THR A 1 491 ? -3.799 13.591 13.804 1.00 94.44 491 THR A O 1
ATOM 3231 N N . SER A 1 492 ? -4.946 13.489 11.877 1.00 96.38 492 SER A N 1
ATOM 3232 C CA . SER A 1 492 ? -3.816 13.829 11.002 1.00 96.38 492 SER A CA 1
ATOM 3233 C C . SER A 1 492 ? -4.170 15.013 10.102 1.00 96.38 492 SER A C 1
ATOM 3235 O O . SER A 1 492 ? -5.084 14.940 9.282 1.00 96.38 492 SER A O 1
ATOM 3237 N N . SER A 1 493 ? -3.462 16.126 10.259 1.00 95.44 493 SER A N 1
ATOM 3238 C CA . SER A 1 493 ? -3.649 17.350 9.471 1.00 95.44 493 SER A CA 1
ATOM 3239 C C . SER A 1 493 ? -2.406 17.775 8.689 1.00 95.44 493 SER A C 1
ATOM 3241 O O . SER A 1 493 ? -2.510 18.624 7.803 1.00 95.44 493 SER A O 1
ATOM 3243 N N . GLY A 1 494 ? -1.246 17.186 8.987 1.00 94.88 494 GLY A N 1
ATOM 3244 C CA . GLY A 1 494 ? -0.019 17.404 8.230 1.00 94.88 494 GLY A CA 1
ATOM 3245 C C . GLY A 1 494 ? -0.046 16.737 6.853 1.00 94.88 494 GLY A C 1
ATOM 3246 O O . GLY A 1 494 ? -0.777 15.773 6.631 1.00 94.88 494 GLY A O 1
ATOM 3247 N N . ALA A 1 495 ? 0.751 17.257 5.918 1.00 96.56 495 ALA A N 1
ATOM 3248 C CA . ALA A 1 495 ? 0.893 16.657 4.594 1.00 96.56 495 ALA A CA 1
ATOM 3249 C C . ALA A 1 495 ? 1.725 15.367 4.661 1.00 96.56 495 ALA A C 1
ATOM 3251 O O . ALA A 1 495 ? 2.774 15.352 5.309 1.00 96.56 495 ALA A O 1
ATOM 3252 N N . LEU A 1 496 ? 1.278 14.319 3.967 1.00 98.56 496 LEU A N 1
ATOM 3253 C CA . LEU A 1 496 ? 1.967 13.031 3.876 1.00 98.56 496 LEU A CA 1
ATOM 3254 C C . LEU A 1 496 ? 2.369 12.747 2.424 1.00 98.56 496 LEU A C 1
ATOM 3256 O O . LEU A 1 496 ? 1.521 12.760 1.527 1.00 98.56 496 LEU A O 1
ATOM 3260 N N . THR A 1 497 ? 3.649 12.458 2.189 1.00 98.62 497 THR A N 1
ATOM 3261 C CA . THR A 1 497 ? 4.161 12.192 0.835 1.00 98.62 497 THR A CA 1
ATOM 3262 C C . THR A 1 497 ? 5.114 11.005 0.806 1.00 98.62 497 THR A C 1
ATOM 3264 O O . THR A 1 497 ? 6.208 11.075 1.361 1.00 98.62 497 THR A O 1
ATOM 3267 N N . ALA A 1 498 ? 4.726 9.939 0.112 1.00 98.75 498 ALA A N 1
ATOM 3268 C CA . ALA A 1 498 ? 5.600 8.816 -0.211 1.00 98.75 498 ALA A CA 1
ATOM 3269 C C . ALA A 1 498 ? 5.952 8.843 -1.702 1.00 98.75 498 ALA A C 1
ATOM 3271 O O . ALA A 1 498 ? 5.062 8.841 -2.551 1.00 98.75 498 ALA A O 1
ATOM 3272 N N . THR A 1 499 ? 7.242 8.837 -2.016 1.00 98.56 499 THR A N 1
ATOM 3273 C CA . THR A 1 499 ? 7.750 8.857 -3.388 1.00 98.56 499 THR A CA 1
ATOM 3274 C C . THR A 1 499 ? 8.755 7.730 -3.591 1.00 98.56 499 THR A C 1
ATOM 3276 O O . THR A 1 499 ? 9.684 7.590 -2.792 1.00 98.56 499 THR A O 1
ATOM 3279 N N . ILE A 1 500 ? 8.573 6.964 -4.665 1.00 97.62 500 ILE A N 1
ATOM 3280 C CA . ILE A 1 500 ? 9.622 6.187 -5.331 1.00 97.62 500 ILE A CA 1
ATOM 3281 C C . ILE A 1 500 ? 9.973 6.937 -6.619 1.00 97.62 500 ILE A C 1
ATOM 3283 O O . ILE A 1 500 ? 9.084 7.284 -7.402 1.00 97.62 500 ILE A O 1
ATOM 3287 N N . SER A 1 501 ? 11.251 7.271 -6.770 1.00 93.94 501 SER A N 1
ATOM 3288 C CA . SER A 1 501 ? 11.754 8.209 -7.779 1.00 93.94 501 SER A CA 1
ATOM 3289 C C . SER A 1 501 ? 11.743 7.598 -9.181 1.00 93.94 501 SER A C 1
ATOM 3291 O O . SER A 1 501 ? 11.804 6.387 -9.331 1.00 93.94 501 SER A O 1
ATOM 3293 N N . ASP A 1 502 ? 11.700 8.421 -10.225 1.00 88.56 502 ASP A N 1
ATOM 3294 C CA . ASP A 1 502 ? 11.572 7.981 -11.625 1.00 88.56 502 ASP A CA 1
ATOM 3295 C C . ASP A 1 502 ? 12.756 7.190 -12.186 1.00 88.56 502 ASP A C 1
ATOM 3297 O O . ASP A 1 502 ? 12.595 6.417 -13.127 1.00 88.56 502 ASP A O 1
ATOM 3301 N N . PHE A 1 503 ? 13.926 7.340 -11.581 1.00 87.19 503 PHE A N 1
ATOM 3302 C CA . PHE A 1 503 ? 15.118 6.574 -11.911 1.00 87.19 503 PHE A CA 1
ATOM 3303 C C . PHE A 1 503 ? 15.187 5.195 -11.235 1.00 87.19 503 PHE A C 1
ATOM 3305 O O . PHE A 1 503 ? 16.221 4.530 -11.332 1.00 87.19 503 PHE A O 1
ATOM 3312 N N . SER A 1 504 ? 14.134 4.796 -10.518 1.00 94.06 504 SER A N 1
ATOM 3313 C CA . SER A 1 504 ? 14.089 3.537 -9.776 1.00 94.06 504 SER A CA 1
ATOM 3314 C C . SER A 1 504 ? 13.703 2.348 -10.651 1.00 94.06 504 SER A C 1
ATOM 3316 O O . SER A 1 504 ? 13.094 2.506 -11.714 1.00 94.06 504 SER A O 1
ATOM 3318 N N . GLY A 1 505 ? 14.004 1.146 -10.169 1.00 94.69 505 GLY A N 1
ATOM 3319 C CA . GLY A 1 505 ? 13.596 -0.109 -10.794 1.00 94.69 505 GLY A CA 1
ATOM 3320 C C . GLY A 1 505 ? 14.748 -1.092 -10.962 1.00 94.69 505 GLY A C 1
ATOM 3321 O O . GLY A 1 505 ? 15.729 -1.046 -10.215 1.00 94.69 505 GLY A O 1
ATOM 3322 N N . ALA A 1 506 ? 14.612 -1.998 -11.926 1.00 96.19 506 ALA A N 1
ATOM 3323 C CA . ALA A 1 506 ? 15.544 -3.094 -12.152 1.00 96.19 506 ALA A CA 1
ATOM 3324 C C . ALA A 1 506 ? 15.953 -3.156 -13.625 1.00 96.19 506 ALA A C 1
ATOM 3326 O O . ALA A 1 506 ? 15.095 -3.224 -14.500 1.00 96.19 506 ALA A O 1
ATOM 3327 N N . ASN A 1 507 ? 17.253 -3.109 -13.914 1.00 92.50 507 ASN A N 1
ATOM 3328 C CA . ASN A 1 507 ? 17.730 -2.995 -15.290 1.00 92.50 507 ASN A CA 1
ATOM 3329 C C . ASN A 1 507 ? 18.925 -3.903 -15.587 1.00 92.50 507 ASN A C 1
ATOM 3331 O O . ASN A 1 507 ? 19.869 -3.985 -14.800 1.00 92.50 507 ASN A O 1
ATOM 3335 N N . VAL A 1 508 ? 18.934 -4.492 -16.780 1.00 92.44 508 VAL A N 1
ATOM 3336 C CA . VAL A 1 508 ? 20.134 -5.073 -17.388 1.00 92.44 508 VAL A CA 1
ATOM 3337 C C . VAL A 1 508 ? 20.471 -4.294 -18.650 1.00 92.44 508 VAL A C 1
ATOM 3339 O O . VAL A 1 508 ? 19.643 -4.174 -19.549 1.00 92.44 508 VAL A O 1
ATOM 3342 N N . THR A 1 509 ? 21.698 -3.791 -18.739 1.00 87.44 509 THR A N 1
ATOM 3343 C CA . THR A 1 509 ? 22.197 -3.105 -19.936 1.00 87.44 509 THR A CA 1
ATOM 3344 C C . THR A 1 509 ? 23.396 -3.855 -20.493 1.00 87.44 509 THR A C 1
ATOM 3346 O O . THR A 1 509 ? 24.389 -4.043 -19.793 1.00 87.44 509 THR A O 1
ATOM 3349 N N . VAL A 1 510 ? 23.322 -4.243 -21.762 1.00 84.56 510 VAL A N 1
ATOM 3350 C CA . VAL A 1 510 ? 24.388 -4.928 -22.502 1.00 84.56 510 VAL A CA 1
ATOM 3351 C C . VAL A 1 510 ? 24.918 -4.016 -23.607 1.00 84.56 510 VAL A C 1
ATOM 3353 O O . VAL A 1 510 ? 24.176 -3.235 -24.199 1.00 84.56 510 VAL A O 1
ATOM 3356 N N . GLY A 1 511 ? 26.218 -4.080 -23.874 1.00 76.75 511 GLY A N 1
ATOM 3357 C CA . GLY A 1 511 ? 26.876 -3.270 -24.887 1.00 76.75 511 GLY A CA 1
ATOM 3358 C C . GLY A 1 511 ? 26.398 -3.634 -26.287 1.00 76.75 511 GLY A C 1
ATOM 3359 O O . GLY A 1 511 ? 25.793 -2.798 -26.956 1.00 76.75 511 GLY A O 1
ATOM 3360 N N . ARG A 1 512 ? 26.659 -4.872 -26.719 1.00 76.38 512 ARG A N 1
ATOM 3361 C CA . ARG A 1 512 ? 26.378 -5.329 -28.083 1.00 76.38 512 ARG A CA 1
ATOM 3362 C C . ARG A 1 512 ? 25.563 -6.624 -28.114 1.00 76.38 512 ARG A C 1
ATOM 3364 O O . ARG A 1 512 ? 24.350 -6.510 -28.258 1.00 76.38 512 ARG A O 1
ATOM 3371 N N . ASP A 1 513 ? 26.157 -7.808 -27.975 1.00 82.62 513 ASP A N 1
ATOM 3372 C CA . ASP A 1 513 ? 25.458 -9.069 -28.293 1.00 82.62 513 ASP A CA 1
ATOM 3373 C C . ASP A 1 513 ? 24.970 -9.853 -27.069 1.00 82.62 513 ASP A C 1
ATOM 3375 O O . ASP A 1 513 ? 25.585 -9.831 -26.001 1.00 82.62 513 ASP A O 1
ATOM 3379 N N . ILE A 1 514 ? 23.879 -10.612 -27.240 1.00 90.00 514 ILE A N 1
ATOM 3380 C CA . ILE A 1 514 ? 23.393 -11.591 -26.253 1.00 90.00 514 ILE A CA 1
ATOM 3381 C C . ILE A 1 514 ? 23.218 -12.955 -26.932 1.00 90.00 514 ILE A C 1
ATOM 3383 O O . ILE A 1 514 ? 22.237 -13.199 -27.639 1.00 90.00 514 ILE A O 1
ATOM 3387 N N . ALA A 1 515 ? 24.138 -13.887 -26.679 1.00 92.69 515 ALA A N 1
ATOM 3388 C CA . ALA A 1 515 ? 24.182 -15.178 -27.367 1.00 92.69 515 ALA A CA 1
ATOM 3389 C C . ALA A 1 515 ? 24.128 -16.382 -26.414 1.00 92.69 515 ALA A C 1
ATOM 3391 O O . ALA A 1 515 ? 25.003 -16.549 -25.568 1.00 92.69 515 ALA A O 1
ATOM 3392 N N . ASN A 1 516 ? 23.172 -17.294 -26.600 1.00 95.62 516 ASN A N 1
ATOM 3393 C CA . ASN A 1 516 ? 23.017 -18.510 -25.787 1.00 95.62 516 ASN A CA 1
ATOM 3394 C C . ASN A 1 516 ? 22.952 -18.231 -24.272 1.00 95.62 516 ASN A C 1
ATOM 3396 O O . ASN A 1 516 ? 23.506 -18.991 -23.477 1.00 95.62 516 ASN A O 1
ATOM 3400 N N . SER A 1 517 ? 22.338 -17.115 -23.879 1.00 97.81 517 SER A N 1
ATOM 3401 C CA . SER A 1 517 ? 22.350 -16.606 -22.502 1.00 97.81 517 SER A CA 1
ATOM 3402 C C . SER A 1 517 ? 20.939 -16.473 -21.930 1.00 97.81 517 SER A C 1
ATOM 3404 O O . SER A 1 517 ? 19.960 -16.410 -22.669 1.00 97.81 517 SER A O 1
ATOM 3406 N N . SER A 1 518 ? 20.839 -16.397 -20.604 1.00 98.12 518 SER A N 1
ATOM 3407 C CA . SER A 1 518 ? 19.606 -16.071 -19.881 1.00 98.12 518 SER A CA 1
ATOM 3408 C C . SER A 1 518 ? 19.757 -14.706 -19.219 1.00 98.12 518 SER A C 1
ATOM 3410 O O . SER A 1 518 ? 20.643 -14.540 -18.382 1.00 98.12 518 SER A O 1
ATOM 3412 N N . VAL A 1 519 ? 18.906 -13.745 -19.572 1.00 97.88 519 VAL A N 1
ATOM 3413 C CA . VAL A 1 519 ? 18.887 -12.393 -19.000 1.00 97.88 519 VAL A CA 1
ATOM 3414 C C . VAL A 1 519 ? 17.517 -12.135 -18.384 1.00 97.88 519 VAL A C 1
ATOM 3416 O O . VAL A 1 519 ? 16.519 -12.117 -19.100 1.00 97.88 519 VAL A O 1
ATOM 3419 N N . LEU A 1 520 ? 17.475 -11.973 -17.063 1.00 98.38 520 LEU A N 1
ATOM 3420 C CA . LEU A 1 520 ? 16.247 -11.968 -16.269 1.00 98.38 520 LEU A CA 1
ATOM 3421 C C . LEU A 1 520 ? 16.124 -10.674 -15.462 1.00 98.38 520 LEU A C 1
ATOM 3423 O O . LEU A 1 520 ? 17.066 -10.273 -14.774 1.00 98.38 520 LEU A O 1
ATOM 3427 N N . VAL A 1 521 ? 14.952 -10.050 -15.522 1.00 98.56 521 VAL A N 1
ATOM 3428 C CA . VAL A 1 521 ? 14.532 -8.915 -14.695 1.00 98.56 521 VAL A CA 1
ATOM 3429 C C . VAL A 1 521 ? 13.158 -9.261 -14.129 1.00 98.56 521 VAL A C 1
ATOM 3431 O O . VAL A 1 521 ? 12.143 -8.694 -14.534 1.00 98.56 521 VAL A O 1
ATOM 3434 N N . ASP A 1 522 ? 13.127 -10.244 -13.227 1.00 98.56 522 ASP A N 1
ATOM 3435 C CA . ASP A 1 522 ? 11.879 -10.908 -12.846 1.00 98.56 522 ASP A CA 1
ATOM 3436 C C . ASP A 1 522 ? 11.508 -10.715 -11.371 1.00 98.56 522 ASP A C 1
ATOM 3438 O O . ASP A 1 522 ? 12.361 -10.666 -10.483 1.00 98.56 522 ASP A O 1
ATOM 3442 N N . GLY A 1 523 ? 10.211 -10.642 -11.073 1.00 98.56 523 GLY A N 1
ATOM 3443 C CA . GLY A 1 523 ? 9.717 -10.665 -9.691 1.00 98.56 523 GLY A CA 1
ATOM 3444 C C . GLY A 1 523 ? 10.125 -9.458 -8.835 1.00 98.56 523 GLY A C 1
ATOM 3445 O O . GLY A 1 523 ? 10.100 -9.539 -7.605 1.00 98.56 523 GLY A O 1
ATOM 3446 N N . ASN A 1 524 ? 10.545 -8.344 -9.442 1.00 98.75 524 ASN A N 1
ATOM 3447 C CA . ASN A 1 524 ? 10.927 -7.146 -8.697 1.00 98.75 524 ASN A CA 1
ATOM 3448 C C . ASN A 1 524 ? 9.683 -6.374 -8.226 1.00 98.75 524 ASN A C 1
ATOM 3450 O O . ASN A 1 524 ? 8.670 -6.325 -8.920 1.00 98.75 524 ASN A O 1
ATOM 3454 N N . VAL A 1 525 ? 9.752 -5.753 -7.046 1.00 98.56 525 VAL A N 1
ATOM 3455 C CA . VAL A 1 525 ? 8.602 -5.135 -6.372 1.00 98.56 525 VAL A CA 1
ATOM 3456 C C . VAL A 1 525 ? 8.894 -3.700 -5.945 1.00 98.56 525 VAL A C 1
ATOM 3458 O O . VAL A 1 525 ? 9.736 -3.472 -5.083 1.00 98.56 525 VAL A O 1
ATOM 3461 N N . LEU A 1 526 ? 8.129 -2.730 -6.446 1.00 98.44 526 LEU A N 1
ATOM 3462 C CA . LEU A 1 526 ? 8.163 -1.328 -6.006 1.00 98.44 526 LEU A CA 1
ATOM 3463 C C . LEU A 1 526 ? 6.846 -0.955 -5.306 1.00 98.44 526 LEU A C 1
ATOM 3465 O O . LEU A 1 526 ? 5.773 -1.032 -5.904 1.00 98.44 526 LEU A O 1
ATOM 3469 N N . SER A 1 527 ? 6.896 -0.517 -4.044 1.00 98.44 527 SER A N 1
ATOM 3470 C CA . SER A 1 527 ? 5.694 -0.221 -3.248 1.00 98.44 527 SER A CA 1
ATOM 3471 C C . SER A 1 527 ? 5.771 1.100 -2.477 1.00 98.44 527 SER A C 1
ATOM 3473 O O . SER A 1 527 ? 6.483 1.232 -1.482 1.00 98.44 527 SER A O 1
ATOM 3475 N N . GLY A 1 528 ? 4.947 2.068 -2.866 1.00 98.62 528 GLY A N 1
ATOM 3476 C CA . GLY A 1 528 ? 4.727 3.317 -2.141 1.00 98.62 528 GLY A CA 1
ATOM 3477 C C . GLY A 1 528 ? 3.440 3.272 -1.318 1.00 98.62 528 GLY A C 1
ATOM 3478 O O . GLY A 1 528 ? 2.414 2.781 -1.797 1.00 98.62 528 GLY A O 1
ATOM 3479 N N . ALA A 1 529 ? 3.459 3.827 -0.102 1.00 98.69 529 ALA A N 1
ATOM 3480 C CA . ALA A 1 529 ? 2.255 3.957 0.713 1.00 98.69 529 ALA A CA 1
ATOM 3481 C C . ALA A 1 529 ? 2.221 5.212 1.600 1.00 98.69 529 ALA A C 1
ATOM 3483 O O . ALA A 1 529 ? 3.175 5.501 2.322 1.00 98.69 529 ALA A O 1
ATOM 3484 N N . THR A 1 530 ? 1.075 5.893 1.636 1.00 98.69 530 THR A N 1
ATOM 3485 C CA . THR A 1 530 ? 0.728 6.889 2.661 1.00 98.69 530 THR A CA 1
ATOM 3486 C C . THR A 1 530 ? -0.475 6.433 3.477 1.00 98.69 530 THR A C 1
ATOM 3488 O O . THR A 1 530 ? -1.424 5.847 2.949 1.00 98.69 530 THR A O 1
ATOM 3491 N N . THR A 1 531 ? -0.449 6.684 4.786 1.00 98.38 531 THR A N 1
ATOM 3492 C CA . THR A 1 531 ? -1.601 6.460 5.661 1.00 98.38 531 THR A CA 1
ATOM 3493 C C . THR A 1 531 ? -1.750 7.563 6.702 1.00 98.38 531 THR A C 1
ATOM 3495 O O . THR A 1 531 ? -0.859 7.740 7.531 1.00 98.38 531 THR A O 1
ATOM 3498 N N . GLY A 1 532 ? -2.872 8.282 6.701 1.00 97.94 532 GLY A N 1
ATOM 3499 C CA . GLY A 1 532 ? -3.175 9.318 7.690 1.00 97.94 532 GLY A CA 1
ATOM 3500 C C . GLY A 1 532 ? -3.269 8.767 9.108 1.00 97.94 532 GLY A C 1
ATOM 3501 O O . GLY A 1 532 ? -2.425 9.050 9.958 1.00 97.94 532 GLY A O 1
ATOM 3502 N N . ASN A 1 533 ? -4.292 7.951 9.350 1.00 97.44 533 ASN A N 1
ATOM 3503 C CA . ASN A 1 533 ? -4.591 7.315 10.626 1.00 97.44 533 ASN A CA 1
ATOM 3504 C C . ASN A 1 533 ? -4.852 5.818 10.424 1.00 97.44 533 ASN A C 1
ATOM 3506 O O . ASN A 1 533 ? -5.709 5.434 9.629 1.00 97.44 533 ASN A O 1
ATOM 3510 N N . ALA A 1 534 ? -4.169 4.971 11.187 1.00 97.62 534 ALA A N 1
ATOM 3511 C CA . ALA A 1 534 ? -4.372 3.528 11.222 1.00 97.62 534 ALA A CA 1
ATOM 3512 C C . ALA A 1 534 ? -4.636 3.065 12.658 1.00 97.62 534 ALA A C 1
ATOM 3514 O O . ALA A 1 534 ? -3.858 3.370 13.562 1.00 97.62 534 ALA A O 1
ATOM 3515 N N . ALA A 1 535 ? -5.705 2.302 12.877 1.00 96.62 535 ALA A N 1
ATOM 3516 C CA . ALA A 1 535 ? -6.048 1.792 14.199 1.00 96.62 535 ALA A CA 1
ATOM 3517 C C . ALA A 1 535 ? -6.482 0.326 14.165 1.00 96.62 535 ALA A C 1
ATOM 3519 O O . ALA A 1 535 ? -7.332 -0.054 13.360 1.00 96.62 535 ALA A O 1
ATOM 3520 N N . SER A 1 536 ? -5.946 -0.462 15.094 1.00 97.81 536 SER A N 1
ATOM 3521 C CA . SER A 1 536 ? -6.399 -1.811 15.425 1.00 97.81 536 SER A CA 1
ATOM 3522 C C . SER A 1 536 ? -6.828 -1.838 16.889 1.00 97.81 536 SER A C 1
ATOM 3524 O O . SER A 1 536 ? -6.006 -1.630 17.781 1.00 97.81 536 SER A O 1
ATOM 3526 N N . ASN A 1 537 ? -8.118 -2.050 17.143 1.00 98.19 537 ASN A N 1
ATOM 3527 C CA . ASN A 1 537 ? -8.696 -2.027 18.483 1.00 98.19 537 ASN A CA 1
ATOM 3528 C C . ASN A 1 537 ? -9.422 -3.338 18.777 1.00 98.19 537 ASN A C 1
ATOM 3530 O O . ASN A 1 537 ? -10.213 -3.821 17.961 1.00 98.19 537 ASN A O 1
ATOM 3534 N N . SER A 1 538 ? -9.189 -3.901 19.959 1.00 98.44 538 SER A N 1
ATOM 3535 C CA . SER A 1 538 ? -9.836 -5.144 20.377 1.00 98.44 538 SER A CA 1
ATOM 3536 C C . SER A 1 538 ? -10.281 -5.115 21.836 1.00 98.44 538 SER A C 1
ATOM 3538 O O . SER A 1 538 ? -9.540 -4.694 22.722 1.00 98.44 538 SER A O 1
ATOM 3540 N N . ILE A 1 539 ? -11.494 -5.597 22.089 1.00 98.69 539 ILE A N 1
ATOM 3541 C CA . ILE A 1 539 ? -11.961 -5.987 23.419 1.00 98.69 539 ILE A CA 1
ATOM 3542 C C . ILE A 1 539 ? -12.305 -7.471 23.349 1.00 98.69 539 ILE A C 1
ATOM 3544 O O . ILE A 1 539 ? -13.150 -7.875 22.552 1.00 98.69 539 ILE A O 1
ATOM 3548 N N . LYS A 1 540 ? -11.658 -8.288 24.176 1.00 98.56 540 LYS A N 1
ATOM 3549 C CA . LYS A 1 540 ? -11.938 -9.719 24.298 1.00 98.56 540 LYS A CA 1
ATOM 3550 C C . LYS A 1 540 ? -12.252 -10.047 25.750 1.00 98.56 540 LYS A C 1
ATOM 3552 O O . LYS A 1 540 ? -11.426 -9.797 26.620 1.00 98.56 540 LYS A O 1
ATOM 3557 N N . VAL A 1 541 ? -13.415 -10.642 25.999 1.00 98.38 541 VAL A N 1
ATOM 3558 C CA . VAL A 1 541 ? -13.879 -11.012 27.339 1.00 98.38 541 VAL A CA 1
ATOM 3559 C C . VAL A 1 541 ? -14.390 -12.447 27.329 1.00 98.38 541 VAL A C 1
ATOM 3561 O O . VAL A 1 541 ? -15.264 -12.804 26.538 1.00 98.38 541 VAL A O 1
ATOM 3564 N N . THR A 1 542 ? -13.824 -13.276 28.203 1.00 98.12 542 THR A N 1
ATOM 3565 C CA . THR A 1 542 ? -14.169 -14.693 28.349 1.00 98.12 542 THR A CA 1
ATOM 3566 C C . THR A 1 542 ? -14.539 -14.976 29.800 1.00 98.12 542 THR A C 1
ATOM 3568 O O . THR A 1 542 ? -13.720 -14.782 30.692 1.00 98.12 542 THR A O 1
ATOM 3571 N N . GLY A 1 543 ? -15.776 -15.416 30.026 1.00 96.94 543 GLY A N 1
ATOM 3572 C CA . GLY A 1 543 ? -16.290 -15.892 31.308 1.00 96.94 543 GLY A CA 1
ATOM 3573 C C . GLY A 1 543 ? -16.721 -17.348 31.181 1.00 96.94 543 GLY A C 1
ATOM 3574 O O . GLY A 1 543 ? -17.898 -17.608 30.943 1.00 96.94 543 GLY A O 1
ATOM 3575 N N . SER A 1 544 ? -15.789 -18.301 31.281 1.00 95.00 544 SER A N 1
ATOM 3576 C CA . SER A 1 544 ? -16.032 -19.697 30.864 1.00 95.00 544 SER A CA 1
ATOM 3577 C C . SER A 1 544 ? -17.230 -20.370 31.548 1.00 95.00 544 SER A C 1
ATOM 3579 O O . SER A 1 544 ? -17.864 -21.230 30.949 1.00 95.00 544 SER A O 1
ATOM 3581 N N . SER A 1 545 ? -17.600 -19.939 32.757 1.00 95.00 545 SER A N 1
ATOM 3582 C CA . SER A 1 545 ? -18.879 -20.268 33.396 1.00 95.00 545 SER A CA 1
ATOM 3583 C C . SER A 1 545 ? -19.909 -19.156 33.191 1.00 95.00 545 SER A C 1
ATOM 3585 O O . SER A 1 545 ? -21.011 -19.418 32.710 1.00 95.00 545 SER A O 1
ATOM 3587 N N . ALA A 1 546 ? -19.574 -17.914 33.549 1.00 93.50 546 ALA A N 1
ATOM 3588 C CA . ALA A 1 546 ? -20.496 -16.787 33.441 1.00 93.50 546 ALA A CA 1
ATOM 3589 C C . ALA A 1 546 ? -19.796 -15.479 33.054 1.00 93.50 546 ALA A C 1
ATOM 3591 O O . ALA A 1 546 ? -18.780 -15.102 33.642 1.00 93.50 546 ALA A O 1
ATOM 3592 N N . LEU A 1 547 ? -20.410 -14.754 32.120 1.00 94.81 547 LEU A N 1
ATOM 3593 C CA . LEU A 1 547 ? -20.127 -13.359 31.806 1.00 94.81 547 LEU A CA 1
ATOM 3594 C C . LEU A 1 547 ? -21.378 -12.538 32.130 1.00 94.81 547 LEU A C 1
ATOM 3596 O O . LEU A 1 547 ? -22.369 -12.577 31.400 1.00 94.81 547 LEU A O 1
ATOM 3600 N N . ALA A 1 548 ? -21.351 -11.836 33.254 1.00 90.88 548 ALA A N 1
ATOM 3601 C CA . ALA A 1 548 ? -22.496 -11.109 33.780 1.00 90.88 548 ALA A CA 1
ATOM 3602 C C . ALA A 1 548 ? -22.291 -9.599 33.684 1.00 90.88 548 ALA A C 1
ATOM 3604 O O . ALA A 1 548 ? -21.172 -9.098 33.793 1.00 90.88 548 ALA A O 1
ATOM 3605 N N . ALA A 1 549 ? -23.399 -8.881 33.539 1.00 84.00 549 ALA A N 1
ATOM 3606 C CA . ALA A 1 549 ? -23.437 -7.445 33.677 1.00 84.00 549 ALA A CA 1
ATOM 3607 C C . ALA A 1 549 ? -22.973 -7.040 35.067 1.00 84.00 549 ALA A C 1
ATOM 3609 O O . ALA A 1 549 ? -23.117 -7.762 36.060 1.00 84.00 549 ALA A O 1
ATOM 3610 N N . SER A 1 550 ? -22.414 -5.845 35.116 1.00 74.25 550 SER A N 1
ATOM 3611 C CA . SER A 1 550 ? -21.823 -5.331 36.333 1.00 74.25 550 SER A CA 1
ATOM 3612 C C . SER A 1 550 ? -22.862 -4.747 37.307 1.00 74.25 550 SER A C 1
ATOM 3614 O O . SER A 1 550 ? -22.602 -4.680 38.507 1.00 74.25 550 SER A O 1
ATOM 3616 N N . ASP A 1 551 ? -24.037 -4.354 36.796 1.00 70.56 551 ASP A N 1
ATOM 3617 C CA . ASP A 1 551 ? -25.227 -3.883 37.528 1.00 70.56 551 ASP A CA 1
ATOM 3618 C C . ASP A 1 551 ? -26.487 -4.038 36.629 1.00 70.56 551 ASP A C 1
ATOM 3620 O O . ASP A 1 551 ? -26.432 -4.643 35.559 1.00 70.56 551 ASP A O 1
ATOM 3624 N N . THR A 1 552 ? -27.632 -3.482 37.032 1.00 61.97 552 THR A N 1
ATOM 3625 C CA . THR A 1 552 ? -28.836 -3.278 36.211 1.00 61.97 552 THR A CA 1
ATOM 3626 C C . THR A 1 552 ? -28.563 -2.287 35.070 1.00 61.97 552 THR A C 1
ATOM 3628 O O . THR A 1 552 ? -28.809 -1.086 35.163 1.00 61.97 552 THR A O 1
ATOM 3631 N N . THR A 1 553 ? -27.993 -2.783 33.975 1.00 60.88 553 THR A N 1
ATOM 3632 C CA . THR A 1 553 ? -27.597 -1.961 32.826 1.00 60.88 553 THR A CA 1
ATOM 3633 C C . THR A 1 553 ? -28.793 -1.455 32.023 1.00 60.88 553 THR A C 1
ATOM 3635 O O . THR A 1 553 ? -29.763 -2.173 31.800 1.00 60.88 553 THR A O 1
ATOM 3638 N N . VAL A 1 554 ? -28.688 -0.234 31.501 1.00 66.25 554 VAL A N 1
ATOM 3639 C CA . VAL A 1 554 ? -29.481 0.218 30.348 1.00 66.25 554 VAL A CA 1
ATOM 3640 C C . VAL A 1 554 ? -28.825 -0.380 29.090 1.00 66.25 554 VAL A C 1
ATOM 3642 O O . VAL A 1 554 ? -27.615 -0.598 29.098 1.00 66.25 554 VAL A O 1
ATOM 3645 N N . GLY A 1 555 ? -29.591 -0.722 28.047 1.00 77.25 555 GLY A N 1
ATOM 3646 C CA . GLY A 1 555 ? -29.044 -1.325 26.819 1.00 77.25 555 GLY A CA 1
ATOM 3647 C C . GLY A 1 555 ? -27.879 -0.526 26.206 1.00 77.25 555 GLY A C 1
ATOM 3648 O O . GLY A 1 555 ? -27.752 0.683 26.412 1.00 77.25 555 GLY A O 1
ATOM 3649 N N . ALA A 1 556 ? -27.033 -1.203 25.433 1.00 90.50 556 ALA A N 1
ATOM 3650 C CA . ALA A 1 556 ? -25.904 -0.620 24.722 1.00 90.50 556 ALA A CA 1
ATOM 3651 C C . ALA A 1 556 ? -26.336 0.478 23.733 1.00 90.50 556 ALA A C 1
ATOM 3653 O O . ALA A 1 556 ? -27.332 0.344 23.025 1.00 90.50 556 ALA A O 1
ATOM 3654 N N . THR A 1 557 ? -25.559 1.560 23.649 1.00 91.38 557 THR A N 1
ATOM 3655 C CA . THR A 1 557 ? -25.782 2.696 22.741 1.00 91.38 557 THR A CA 1
ATOM 3656 C C . THR A 1 557 ? -24.499 3.055 21.992 1.00 91.38 557 THR A C 1
ATOM 3658 O O . THR A 1 557 ? -23.432 3.150 22.593 1.00 91.38 557 THR A O 1
ATOM 3661 N N . ALA A 1 558 ? -24.603 3.327 20.690 1.00 93.38 558 ALA A N 1
ATOM 3662 C CA . ALA A 1 558 ? -23.527 3.904 19.884 1.00 93.38 558 ALA A CA 1
ATOM 3663 C C . ALA A 1 558 ? -24.055 5.083 19.051 1.00 93.38 558 ALA A C 1
ATOM 3665 O O . ALA A 1 558 ? -24.981 4.931 18.247 1.00 93.38 558 ALA A O 1
ATOM 3666 N N . ALA A 1 559 ? -23.466 6.263 19.258 1.00 90.75 559 ALA A N 1
ATOM 3667 C CA . ALA A 1 559 ? -23.920 7.530 18.695 1.00 90.75 559 ALA A CA 1
ATOM 3668 C C . ALA A 1 559 ? -22.751 8.301 18.040 1.00 90.75 559 ALA A C 1
ATOM 3670 O O . ALA A 1 559 ? -21.852 8.762 18.743 1.00 90.75 559 ALA A O 1
ATOM 3671 N N . PRO A 1 560 ? -22.748 8.513 16.709 1.00 87.94 560 PRO A N 1
ATOM 3672 C CA . PRO A 1 560 ? -21.697 9.241 15.995 1.00 87.94 560 PRO A CA 1
ATOM 3673 C C . PRO A 1 560 ? -21.786 10.769 16.178 1.00 87.94 560 PRO A C 1
ATOM 3675 O O . PRO A 1 560 ? -20.826 11.493 15.884 1.00 87.94 560 PRO A O 1
ATOM 3678 N N . ASN A 1 561 ? -22.927 11.267 16.661 1.00 78.00 561 ASN A N 1
ATOM 3679 C CA . ASN A 1 561 ? -23.176 12.652 17.046 1.00 78.00 561 ASN A CA 1
ATOM 3680 C C . ASN A 1 561 ? -24.420 12.705 17.948 1.00 78.00 561 ASN A C 1
ATOM 3682 O O . ASN A 1 561 ? -25.444 12.134 17.588 1.00 78.00 561 ASN A O 1
ATOM 3686 N N . ALA A 1 562 ? -24.360 13.378 19.096 1.00 54.12 562 ALA A N 1
ATOM 3687 C CA . ALA A 1 562 ? -25.449 13.354 20.076 1.00 54.12 562 ALA A CA 1
ATOM 3688 C C . ALA A 1 562 ? -26.355 14.596 20.059 1.00 54.12 562 ALA A C 1
ATOM 3690 O O . ALA A 1 562 ? -27.112 14.816 21.005 1.00 54.12 562 ALA A O 1
ATOM 3691 N N . GLY A 1 563 ? -26.277 15.448 19.032 1.00 57.38 563 GLY A N 1
ATOM 3692 C CA . GLY A 1 563 ? -26.999 16.724 19.048 1.00 57.38 563 GLY A CA 1
ATOM 3693 C C . GLY A 1 563 ? -26.527 17.602 20.217 1.00 57.38 563 GLY A C 1
ATOM 3694 O O . GLY A 1 563 ? -25.366 17.991 20.248 1.00 57.38 563 GLY A O 1
ATOM 3695 N N . THR A 1 564 ? -27.405 17.905 21.182 1.00 42.66 564 THR A N 1
ATOM 3696 C CA . THR A 1 564 ? -27.106 18.725 22.380 1.00 42.66 564 THR A CA 1
ATOM 3697 C C . THR A 1 564 ? -26.408 17.967 23.530 1.00 42.66 564 THR A C 1
ATOM 3699 O O . THR A 1 564 ? -26.232 18.543 24.602 1.00 42.66 564 THR A O 1
ATOM 3702 N N . GLY A 1 565 ? -26.052 16.686 23.354 1.00 49.12 565 GLY A N 1
ATOM 3703 C CA . GLY A 1 565 ? -25.321 15.856 24.333 1.00 49.12 565 GLY A CA 1
ATOM 3704 C C . GLY A 1 565 ? -23.793 15.803 24.120 1.00 49.12 565 GLY A C 1
ATOM 3705 O O . GLY A 1 565 ? -23.276 16.518 23.259 1.00 49.12 565 GLY A O 1
ATOM 3706 N N . PRO A 1 566 ? -23.044 14.963 24.875 1.00 49.19 566 PRO A N 1
ATOM 3707 C CA . PRO A 1 566 ? -21.609 14.772 24.651 1.00 49.19 566 PRO A CA 1
ATOM 3708 C C . PRO A 1 566 ? -21.351 14.293 23.219 1.00 49.19 566 PRO A C 1
ATOM 3710 O O . PRO A 1 566 ? -22.114 13.505 22.665 1.00 49.19 566 PRO A O 1
ATOM 3713 N N . ALA A 1 567 ? -20.278 14.787 22.604 1.00 74.88 567 ALA A N 1
ATOM 3714 C CA . ALA A 1 567 ? -19.897 14.403 21.250 1.00 74.88 567 ALA A CA 1
ATOM 3715 C C . ALA A 1 567 ? -19.607 12.882 21.139 1.00 74.88 567 ALA A C 1
ATOM 3717 O O . ALA A 1 567 ? -19.513 12.207 22.157 1.00 74.88 567 ALA A O 1
ATOM 3718 N N . ALA A 1 568 ? -19.542 12.345 19.910 1.00 87.81 568 ALA A N 1
ATOM 3719 C CA . ALA A 1 568 ? -19.673 10.911 19.574 1.00 87.81 568 ALA A CA 1
ATOM 3720 C C . ALA A 1 568 ? -19.180 9.894 20.633 1.00 87.81 568 ALA A C 1
ATOM 3722 O O . ALA A 1 568 ? -18.064 10.025 21.139 1.00 87.81 568 ALA A O 1
ATOM 3723 N N . TYR A 1 569 ? -19.982 8.865 20.928 1.00 90.12 569 TYR A N 1
ATOM 3724 C CA . TYR A 1 569 ? -19.708 7.923 22.017 1.00 90.12 569 TYR A CA 1
ATOM 3725 C C . TYR A 1 569 ? -20.279 6.511 21.808 1.00 90.12 569 TYR A C 1
ATOM 3727 O O . TYR A 1 569 ? -21.234 6.306 21.057 1.00 90.12 569 TYR A O 1
ATOM 3735 N N . ALA A 1 570 ? -19.704 5.554 22.537 1.00 92.44 570 ALA A N 1
ATOM 3736 C CA . ALA A 1 570 ? -20.240 4.219 22.779 1.00 92.44 570 ALA A CA 1
ATOM 3737 C C . ALA A 1 570 ? -20.418 4.005 24.291 1.00 92.44 570 ALA A C 1
ATOM 3739 O O . ALA A 1 570 ? -19.520 4.351 25.062 1.00 92.44 570 ALA A O 1
ATOM 3740 N N . THR A 1 571 ? -21.549 3.428 24.698 1.00 90.88 571 THR A N 1
ATOM 3741 C CA . THR A 1 571 ? -21.883 3.142 26.100 1.00 90.88 571 THR A CA 1
ATOM 3742 C C . THR A 1 571 ? -22.483 1.742 26.222 1.00 90.88 571 THR A C 1
ATOM 3744 O O . THR A 1 571 ? -23.438 1.436 25.515 1.00 90.88 571 THR A O 1
ATOM 3747 N N . ALA A 1 572 ? -21.899 0.895 27.068 1.00 91.38 572 ALA A N 1
ATOM 3748 C CA . ALA A 1 572 ? -22.275 -0.505 27.334 1.00 91.38 572 ALA A CA 1
ATOM 3749 C C . ALA A 1 572 ? -21.447 -1.025 28.528 1.00 91.38 572 ALA A C 1
ATOM 3751 O O . ALA A 1 572 ? -20.592 -0.296 29.001 1.00 91.38 572 ALA A O 1
ATOM 3752 N N . ASP A 1 573 ? -21.588 -2.263 28.996 1.00 91.44 573 ASP A N 1
ATOM 3753 C CA . ASP A 1 573 ? -20.605 -2.897 29.896 1.00 91.44 573 ASP A CA 1
ATOM 3754 C C . ASP A 1 573 ? -19.234 -3.022 29.217 1.00 91.44 573 ASP A C 1
ATOM 3756 O O . ASP A 1 573 ? -18.187 -2.817 29.839 1.00 91.44 573 ASP A O 1
ATOM 3760 N N . HIS A 1 574 ? -19.256 -3.321 27.915 1.00 94.81 574 HIS A N 1
ATOM 3761 C CA . HIS A 1 574 ? -18.081 -3.422 27.063 1.00 94.81 574 HIS A CA 1
ATOM 3762 C C . HIS A 1 574 ? -18.207 -2.451 25.882 1.00 94.81 574 HIS A C 1
ATOM 3764 O O . HIS A 1 574 ? -18.936 -2.707 24.920 1.00 94.81 574 HIS A O 1
ATOM 3770 N N . ALA A 1 575 ? -17.509 -1.316 25.959 1.00 95.38 575 ALA A N 1
ATOM 3771 C CA . ALA A 1 575 ? -17.639 -0.214 25.007 1.00 95.38 575 ALA A CA 1
ATOM 3772 C C . ALA A 1 575 ? -16.332 0.059 24.250 1.00 95.38 575 ALA A C 1
ATOM 3774 O O . ALA A 1 575 ? -15.283 0.285 24.852 1.00 95.38 575 ALA A O 1
ATOM 3775 N N . LEU A 1 576 ? -16.407 0.104 22.920 1.00 97.44 576 LEU A N 1
ATOM 3776 C CA . LEU A 1 576 ? -15.301 0.461 22.035 1.00 97.44 576 LEU A CA 1
ATOM 3777 C C . LEU A 1 576 ? -15.708 1.658 21.171 1.00 97.44 576 LEU A C 1
ATOM 3779 O O . LEU A 1 576 ? -16.685 1.579 20.427 1.00 97.44 576 LEU A O 1
ATOM 3783 N N . ALA A 1 577 ? -14.940 2.746 21.224 1.00 95.88 577 ALA A N 1
ATOM 3784 C CA . ALA A 1 577 ? -15.063 3.863 20.291 1.00 95.88 577 ALA A CA 1
ATOM 3785 C C . ALA A 1 577 ? -13.733 4.117 19.577 1.00 95.88 577 ALA A C 1
ATOM 3787 O O . ALA A 1 577 ? -12.704 4.347 20.212 1.00 95.88 577 ALA A O 1
ATOM 3788 N N . ASN A 1 578 ? -13.765 4.110 18.248 1.00 96.19 578 ASN A N 1
ATOM 3789 C CA . ASN A 1 578 ? -12.630 4.462 17.408 1.00 96.19 578 ASN A CA 1
ATOM 3790 C C . ASN A 1 578 ? -12.999 5.623 16.489 1.00 96.19 578 ASN A C 1
ATOM 3792 O O . ASN A 1 578 ? -13.899 5.505 15.653 1.00 96.19 578 ASN A O 1
ATOM 3796 N N . ILE A 1 579 ? -12.313 6.746 16.660 1.00 93.50 579 ILE A N 1
ATOM 3797 C CA . ILE A 1 579 ? -12.614 8.006 15.997 1.00 93.50 579 ILE A CA 1
ATOM 3798 C C . ILE A 1 579 ? -11.351 8.490 15.289 1.00 93.50 579 ILE A C 1
ATOM 3800 O O . ILE A 1 579 ? -10.315 8.684 15.916 1.00 93.50 579 ILE A O 1
ATOM 3804 N N . GLN A 1 580 ? -11.432 8.676 13.974 1.00 95.62 580 GLN A N 1
ATOM 3805 C CA . GLN A 1 580 ? -10.306 9.119 13.158 1.00 95.62 580 GLN A CA 1
ATOM 3806 C C . GLN A 1 580 ? -10.699 10.313 12.279 1.00 95.62 580 GLN A C 1
ATOM 3808 O O . GLN A 1 580 ? -11.801 10.367 11.719 1.00 95.62 580 GLN A O 1
ATOM 3813 N N . ALA A 1 581 ? -9.804 11.287 12.153 1.00 94.12 581 ALA A N 1
ATOM 3814 C CA . ALA A 1 581 ? -10.015 12.474 11.337 1.00 94.12 581 ALA A CA 1
ATOM 3815 C C . ALA A 1 581 ? -8.767 12.825 10.523 1.00 94.12 581 ALA A C 1
ATOM 3817 O O . ALA A 1 581 ? -7.659 12.885 11.058 1.00 94.12 581 ALA A O 1
ATOM 3818 N N . VAL A 1 582 ? -8.960 13.111 9.235 1.00 95.81 582 VAL A N 1
ATOM 3819 C CA . VAL A 1 582 ? -7.909 13.620 8.345 1.00 95.81 582 VAL A CA 1
ATOM 3820 C C . VAL A 1 582 ? -8.275 14.984 7.778 1.00 95.81 582 VAL A C 1
ATOM 3822 O O . VAL A 1 582 ? -9.429 15.258 7.442 1.00 95.81 582 VAL A O 1
ATOM 3825 N N . SER A 1 583 ? -7.286 15.863 7.675 1.00 94.44 583 SER A N 1
ATOM 3826 C CA . SER A 1 583 ? -7.457 17.198 7.096 1.00 94.44 583 SER A CA 1
ATOM 3827 C C . SER A 1 583 ? -6.212 17.726 6.373 1.00 94.44 583 SER A C 1
ATOM 3829 O O . SER A 1 583 ? -6.183 18.908 6.023 1.00 94.44 583 SER A O 1
ATOM 3831 N N . GLY A 1 584 ? -5.192 16.885 6.173 1.00 92.94 584 GLY A N 1
ATOM 3832 C CA . GLY A 1 584 ? -4.002 17.158 5.360 1.00 92.94 584 GLY A CA 1
ATOM 3833 C C . GLY A 1 584 ? -4.045 16.406 4.025 1.00 92.94 584 GLY A C 1
ATOM 3834 O O . GLY A 1 584 ? -4.813 15.458 3.876 1.00 92.94 584 GLY A O 1
ATOM 3835 N N . SER A 1 585 ? -3.257 16.848 3.042 1.00 95.50 585 SER A N 1
ATOM 3836 C CA . SER A 1 585 ? -3.114 16.126 1.768 1.00 95.50 585 SER A CA 1
ATOM 3837 C C . SER A 1 585 ? -2.215 14.905 1.929 1.00 95.50 585 SER A C 1
ATOM 3839 O O . SER A 1 585 ? -1.191 14.968 2.608 1.00 95.50 585 SER A O 1
ATOM 3841 N N . GLU A 1 586 ? -2.562 13.828 1.236 1.00 97.56 586 GLU A N 1
ATOM 3842 C CA . GLU A 1 586 ? -1.838 12.562 1.249 1.00 97.56 586 GLU A CA 1
ATOM 3843 C C . GLU A 1 586 ? -1.557 12.130 -0.188 1.00 97.56 586 GLU A C 1
ATOM 3845 O O . GLU A 1 586 ? -2.451 12.089 -1.038 1.00 97.56 586 GLU A O 1
ATOM 3850 N N . THR A 1 587 ? -0.290 11.867 -0.487 1.00 98.12 587 THR A N 1
ATOM 3851 C CA . THR A 1 587 ? 0.179 11.634 -1.855 1.00 98.12 587 THR A CA 1
ATOM 3852 C C . THR A 1 587 ? 1.161 10.483 -1.901 1.00 98.12 587 THR A C 1
ATOM 3854 O O . THR A 1 587 ? 2.120 10.424 -1.135 1.00 98.12 587 THR A O 1
ATOM 3857 N N . THR A 1 588 ? 0.936 9.554 -2.815 1.00 98.81 588 THR A N 1
ATOM 3858 C CA . THR A 1 588 ? 1.855 8.455 -3.081 1.00 98.81 588 THR A CA 1
ATOM 3859 C C . THR A 1 588 ? 2.149 8.398 -4.563 1.00 98.81 588 THR A C 1
ATOM 3861 O O . THR A 1 588 ? 1.227 8.265 -5.365 1.00 98.81 588 THR A O 1
ATOM 3864 N N . THR A 1 589 ? 3.427 8.491 -4.912 1.00 98.62 589 THR A N 1
ATOM 3865 C CA . THR A 1 589 ? 3.909 8.422 -6.290 1.00 98.62 589 THR A CA 1
ATOM 3866 C C . THR A 1 589 ? 4.937 7.313 -6.395 1.00 98.62 589 THR A C 1
ATOM 3868 O O . THR A 1 589 ? 5.912 7.299 -5.647 1.00 98.62 589 THR A O 1
ATOM 3871 N N . VAL A 1 590 ? 4.729 6.394 -7.326 1.00 98.75 590 VAL A N 1
ATOM 3872 C CA . VAL A 1 590 ? 5.678 5.332 -7.639 1.00 98.75 590 VAL A CA 1
ATOM 3873 C C . VAL A 1 590 ? 5.943 5.352 -9.128 1.00 98.75 590 VAL A C 1
ATOM 3875 O O . VAL A 1 590 ? 5.013 5.244 -9.927 1.00 98.75 590 VAL A O 1
ATOM 3878 N N . THR A 1 591 ? 7.208 5.490 -9.494 1.00 96.69 591 THR A N 1
ATOM 3879 C CA . THR A 1 591 ? 7.651 5.389 -10.878 1.00 96.69 591 THR A CA 1
ATOM 3880 C C . THR A 1 591 ? 8.772 4.365 -10.940 1.00 96.69 591 THR A C 1
ATOM 3882 O O . THR A 1 591 ? 9.716 4.455 -10.165 1.00 96.69 591 THR A O 1
ATOM 3885 N N . GLY A 1 592 ? 8.645 3.381 -11.825 1.00 94.56 592 GLY A N 1
ATOM 3886 C CA . GLY A 1 592 ? 9.605 2.293 -11.955 1.00 94.56 592 GLY A CA 1
ATOM 3887 C C . GLY A 1 592 ? 9.851 1.926 -13.410 1.00 94.56 592 GLY A C 1
ATOM 3888 O O . GLY A 1 592 ? 8.933 1.963 -14.237 1.00 94.56 592 GLY A O 1
ATOM 3889 N N . THR A 1 593 ? 11.096 1.568 -13.711 1.00 94.06 593 THR A N 1
ATOM 3890 C CA . THR A 1 593 ? 11.501 1.016 -15.007 1.00 94.06 593 THR A CA 1
ATOM 3891 C C . THR A 1 593 ? 12.104 -0.369 -14.808 1.00 94.06 593 THR A C 1
ATOM 3893 O O . THR A 1 593 ? 13.048 -0.529 -14.038 1.00 94.06 593 THR A O 1
ATOM 3896 N N . TYR A 1 594 ? 11.552 -1.354 -15.512 1.00 96.25 594 TYR A N 1
ATOM 3897 C CA . TYR A 1 594 ? 12.047 -2.724 -15.578 1.00 96.25 594 TYR A CA 1
ATOM 3898 C C . TYR A 1 594 ? 12.483 -2.981 -17.010 1.00 96.25 594 TYR A C 1
ATOM 3900 O O . TYR A 1 594 ? 11.653 -2.919 -17.921 1.00 96.25 594 TYR A O 1
ATOM 3908 N N . ASN A 1 595 ? 13.778 -3.160 -17.250 1.00 91.00 595 ASN A N 1
ATOM 3909 C CA . ASN A 1 595 ? 14.254 -3.144 -18.626 1.00 91.00 595 ASN A CA 1
ATOM 3910 C C . ASN A 1 595 ? 15.487 -4.007 -18.889 1.00 91.00 595 ASN A C 1
ATOM 3912 O O . ASN A 1 595 ? 16.451 -3.998 -18.126 1.00 91.00 595 ASN A O 1
ATOM 3916 N N . ILE A 1 596 ? 15.484 -4.658 -20.050 1.00 89.56 596 ILE A N 1
ATOM 3917 C CA . ILE A 1 596 ? 16.683 -5.179 -20.701 1.00 89.56 596 ILE A CA 1
ATOM 3918 C C . ILE A 1 596 ? 16.988 -4.253 -21.881 1.00 89.56 596 ILE A C 1
ATOM 3920 O O . ILE A 1 596 ? 16.158 -4.064 -22.763 1.00 89.56 596 ILE A O 1
ATOM 3924 N N . ALA A 1 597 ? 18.169 -3.649 -21.915 1.00 84.25 597 ALA A N 1
ATOM 3925 C CA . ALA A 1 597 ? 18.614 -2.823 -23.034 1.00 84.25 597 ALA A CA 1
ATOM 3926 C C . ALA A 1 597 ? 19.896 -3.371 -23.652 1.00 84.25 597 ALA A C 1
ATOM 3928 O O . ALA A 1 597 ? 20.779 -3.861 -22.949 1.00 84.25 597 ALA A O 1
ATOM 3929 N N . THR A 1 598 ? 20.022 -3.190 -24.962 1.00 76.56 598 THR A N 1
ATOM 3930 C CA . THR A 1 598 ? 21.289 -3.272 -25.689 1.00 76.56 598 THR A CA 1
ATOM 3931 C C . THR A 1 598 ? 21.619 -1.887 -26.257 1.00 76.56 598 THR A C 1
ATOM 3933 O O . THR A 1 598 ? 20.711 -1.130 -26.607 1.00 76.56 598 THR A O 1
ATOM 3936 N N . LEU A 1 599 ? 22.899 -1.505 -26.305 1.00 69.31 599 LEU A N 1
ATOM 3937 C CA . LEU A 1 599 ? 23.306 -0.176 -26.791 1.00 69.31 599 LEU A CA 1
ATOM 3938 C C . LEU A 1 599 ? 23.462 -0.091 -28.321 1.00 69.31 599 LEU A C 1
ATOM 3940 O O . LEU A 1 599 ? 23.591 1.013 -28.849 1.00 69.31 599 LEU A O 1
ATOM 3944 N N . GLY A 1 600 ? 23.416 -1.224 -29.030 1.00 57.34 600 GLY A N 1
ATOM 3945 C CA . GLY A 1 600 ? 23.442 -1.275 -30.496 1.00 57.34 600 GLY A CA 1
ATOM 3946 C C . GLY 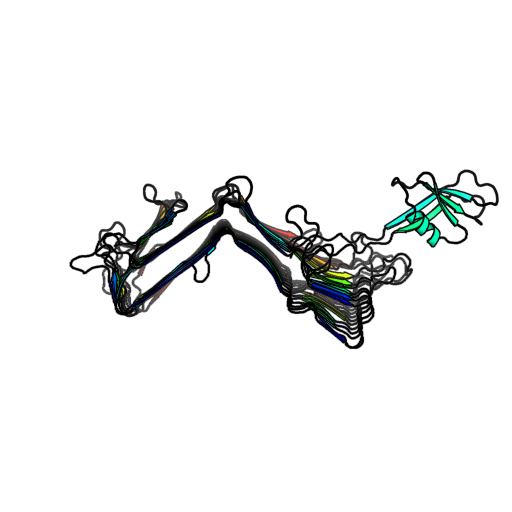A 1 600 ? 24.762 -0.808 -31.133 1.00 57.34 600 GLY A C 1
ATOM 3947 O O . GLY A 1 600 ? 25.735 -0.469 -30.458 1.00 57.34 600 GLY A O 1
ATOM 3948 N N . ALA A 1 601 ? 24.809 -0.773 -32.470 1.00 46.72 601 ALA A N 1
ATOM 3949 C CA . ALA A 1 601 ? 25.951 -0.260 -33.233 1.00 46.72 601 ALA A CA 1
ATOM 3950 C C . ALA A 1 601 ? 25.985 1.281 -33.209 1.00 46.72 601 ALA A C 1
ATOM 3952 O O . ALA A 1 601 ? 25.428 1.950 -34.078 1.00 46.72 601 ALA A O 1
ATOM 3953 N N . GLY A 1 602 ? 26.620 1.855 -32.185 1.00 41.50 602 GLY A N 1
ATOM 3954 C CA . GLY A 1 602 ? 26.728 3.309 -31.999 1.00 41.50 602 GLY A CA 1
ATOM 3955 C C . GLY A 1 602 ? 28.127 3.828 -31.652 1.00 41.50 602 GLY A C 1
ATOM 3956 O O . GLY A 1 602 ? 28.300 5.031 -31.456 1.00 41.50 602 GLY A O 1
ATOM 3957 N N . ALA A 1 603 ? 29.150 2.974 -31.580 1.00 34.84 603 ALA A N 1
ATOM 3958 C CA . ALA A 1 603 ? 30.521 3.448 -31.397 1.00 34.84 603 ALA A CA 1
ATOM 3959 C C . ALA A 1 603 ? 31.022 4.120 -32.698 1.00 34.84 603 ALA A C 1
ATOM 3961 O O . ALA A 1 603 ? 30.901 3.528 -33.774 1.00 34.84 603 ALA A O 1
ATOM 3962 N N . PRO A 1 604 ? 31.586 5.345 -32.654 1.00 32.78 604 PRO A N 1
ATOM 3963 C CA . PRO A 1 604 ? 32.140 5.988 -33.843 1.00 32.78 604 PRO A CA 1
ATOM 3964 C C . PRO A 1 604 ? 33.211 5.108 -34.510 1.00 32.78 604 PRO A C 1
ATOM 3966 O O . PRO A 1 604 ? 34.266 4.882 -33.925 1.00 32.78 604 PRO A O 1
ATOM 3969 N N . GLY A 1 605 ? 32.962 4.651 -35.744 1.00 40.38 605 GLY A N 1
ATOM 3970 C CA . GLY A 1 605 ? 33.998 4.087 -36.623 1.00 40.38 605 GLY A CA 1
ATOM 3971 C C . GLY A 1 605 ? 33.854 2.629 -37.076 1.00 40.38 605 GLY A C 1
ATOM 3972 O O . GLY A 1 605 ? 34.703 2.198 -37.853 1.00 40.38 605 GLY A O 1
ATOM 3973 N N . ALA A 1 606 ? 32.821 1.883 -36.677 1.00 37.12 606 ALA A N 1
ATOM 3974 C CA . ALA A 1 606 ? 32.557 0.554 -37.242 1.00 37.12 606 ALA A CA 1
ATOM 3975 C C . ALA A 1 606 ? 31.534 0.646 -38.386 1.00 37.12 606 ALA A C 1
ATOM 3977 O O . ALA A 1 606 ? 30.401 1.082 -38.194 1.00 37.12 606 ALA A O 1
ATOM 3978 N N . VAL A 1 607 ? 31.965 0.276 -39.590 1.00 37.75 607 VAL A N 1
ATOM 3979 C CA . VAL A 1 607 ? 31.104 0.033 -40.752 1.00 37.75 607 VAL A CA 1
ATOM 3980 C C . VAL A 1 607 ? 30.911 -1.488 -40.768 1.00 37.75 607 VAL A C 1
ATOM 3982 O O . VAL A 1 607 ? 31.892 -2.181 -41.014 1.00 37.75 607 VAL A O 1
ATOM 3985 N N . ASP A 1 608 ? 29.704 -1.969 -40.448 1.00 48.75 608 ASP A N 1
ATOM 3986 C CA . ASP A 1 608 ? 29.272 -3.386 -40.343 1.00 48.75 608 ASP A CA 1
ATOM 3987 C C . ASP A 1 608 ? 29.607 -4.183 -39.059 1.00 48.75 608 ASP A C 1
ATOM 3989 O O . ASP A 1 608 ? 30.206 -5.242 -39.162 1.00 48.75 608 ASP A O 1
ATOM 3993 N N . ASP A 1 609 ? 29.144 -3.773 -37.868 1.00 45.94 609 ASP A N 1
ATOM 3994 C CA . ASP A 1 609 ? 29.001 -4.705 -36.723 1.00 45.94 609 ASP A CA 1
ATOM 3995 C C . ASP A 1 609 ? 27.777 -4.333 -35.876 1.00 45.94 609 ASP A C 1
ATOM 3997 O O . ASP A 1 609 ? 27.748 -3.314 -35.185 1.00 45.94 609 ASP A O 1
ATOM 4001 N N . THR A 1 610 ? 26.743 -5.151 -35.954 1.00 54.78 610 THR A N 1
ATOM 4002 C CA . THR A 1 610 ? 25.404 -4.924 -35.400 1.00 54.78 610 THR A CA 1
ATOM 4003 C C . THR A 1 610 ? 25.135 -5.791 -34.191 1.00 54.78 610 THR A C 1
ATOM 4005 O O . THR A 1 610 ? 25.650 -6.896 -34.114 1.00 54.78 610 THR A O 1
ATOM 4008 N N . SER A 1 611 ? 24.322 -5.289 -33.260 1.00 56.91 611 SER A N 1
ATOM 4009 C CA . SER A 1 611 ? 23.881 -6.070 -32.103 1.00 56.91 611 SER A CA 1
ATOM 4010 C C . SER A 1 611 ? 22.986 -7.227 -32.566 1.00 56.91 611 SER A C 1
ATOM 4012 O O . SER A 1 611 ? 22.075 -7.007 -33.367 1.00 56.91 611 SER A O 1
ATOM 4014 N N . ASP A 1 612 ? 23.244 -8.430 -32.058 1.00 73.38 612 ASP A N 1
ATOM 4015 C CA . ASP A 1 612 ? 22.492 -9.655 -32.305 1.00 73.38 612 ASP A CA 1
ATOM 4016 C C . ASP A 1 612 ? 22.090 -10.328 -30.980 1.00 73.38 612 ASP A C 1
ATOM 4018 O O . ASP A 1 612 ? 22.895 -10.563 -30.073 1.00 73.38 612 ASP A O 1
ATOM 4022 N N . ILE A 1 613 ? 20.814 -10.711 -30.891 1.00 86.19 613 ILE A N 1
ATOM 4023 C CA . ILE A 1 613 ? 20.287 -11.568 -29.824 1.00 86.19 613 ILE A CA 1
ATOM 4024 C C . ILE A 1 613 ? 19.975 -12.926 -30.439 1.00 86.19 613 ILE A C 1
ATOM 4026 O O . ILE A 1 613 ? 19.094 -13.032 -31.294 1.00 86.19 613 ILE A O 1
ATOM 4030 N N . THR A 1 614 ? 20.701 -13.966 -30.023 1.00 90.19 614 THR A N 1
ATOM 4031 C CA . THR A 1 614 ? 20.614 -15.294 -30.649 1.00 90.19 614 THR A CA 1
ATOM 4032 C C . THR A 1 614 ? 20.633 -16.427 -29.631 1.00 90.19 614 THR A C 1
ATOM 4034 O O . THR A 1 614 ? 21.517 -16.479 -28.780 1.00 90.19 614 THR A O 1
ATOM 4037 N N . GLY A 1 615 ? 19.709 -17.386 -29.738 1.00 92.94 615 GLY A N 1
ATOM 4038 C CA . GLY A 1 615 ? 19.700 -18.573 -28.871 1.00 92.94 615 GLY A CA 1
ATOM 4039 C C . GLY A 1 615 ? 19.440 -18.278 -27.389 1.00 92.94 615 GLY A C 1
ATOM 4040 O O . GLY A 1 615 ? 19.814 -19.089 -26.545 1.00 92.94 615 GLY A O 1
ATOM 4041 N N . SER A 1 616 ? 18.881 -17.111 -27.057 1.00 96.44 616 SER A N 1
ATOM 4042 C CA . SER A 1 616 ? 18.850 -16.572 -25.692 1.00 96.44 616 SER A CA 1
ATOM 4043 C C . SER A 1 616 ? 17.435 -16.509 -25.113 1.00 96.44 616 SER A C 1
ATOM 4045 O O . SER A 1 616 ? 16.442 -16.454 -25.840 1.00 96.44 616 SER A O 1
ATOM 4047 N N . THR A 1 617 ? 17.347 -16.468 -23.785 1.00 97.88 617 THR A N 1
ATOM 4048 C CA . THR A 1 617 ? 16.114 -16.201 -23.039 1.00 97.88 617 THR A CA 1
ATOM 4049 C C . THR A 1 617 ? 16.213 -14.838 -22.374 1.00 97.88 617 THR A C 1
ATOM 4051 O O . THR A 1 617 ? 17.118 -14.598 -21.578 1.00 97.88 617 THR A O 1
ATOM 4054 N N . LEU A 1 618 ? 15.291 -13.945 -22.714 1.00 97.00 618 LEU A N 1
ATOM 4055 C CA . LEU A 1 618 ? 15.120 -12.635 -22.105 1.00 97.00 618 LEU A CA 1
ATOM 4056 C C . LEU A 1 618 ? 13.781 -12.631 -21.365 1.00 97.00 618 LEU A C 1
ATOM 4058 O O . LEU A 1 618 ? 12.768 -13.045 -21.931 1.00 97.00 618 LEU A O 1
ATOM 4062 N N . SER A 1 619 ? 13.771 -12.167 -20.121 1.00 98.12 619 SER A N 1
ATOM 4063 C CA . SER A 1 619 ? 12.556 -12.085 -19.310 1.00 98.12 619 SER A CA 1
ATOM 4064 C C . SER A 1 619 ? 12.513 -10.777 -18.532 1.00 98.12 619 SER A C 1
ATOM 4066 O O . SER A 1 619 ? 13.502 -10.397 -17.904 1.00 98.12 619 SER A O 1
ATOM 4068 N N . VAL A 1 620 ? 11.378 -10.084 -18.606 1.00 98.31 620 VAL A N 1
ATOM 4069 C CA . VAL A 1 620 ? 11.023 -8.959 -17.734 1.00 98.31 620 VAL A CA 1
ATOM 4070 C C . VAL A 1 620 ? 9.599 -9.202 -17.240 1.00 98.31 620 VAL A C 1
ATOM 4072 O O . VAL A 1 620 ? 8.645 -8.550 -17.676 1.00 98.31 620 VAL A O 1
ATOM 4075 N N . SER A 1 621 ? 9.461 -10.198 -16.372 1.00 98.44 621 SER A N 1
ATOM 4076 C CA . SER A 1 621 ? 8.174 -10.796 -16.010 1.00 98.44 621 SER A CA 1
ATOM 4077 C C . SER A 1 621 ? 7.929 -10.780 -14.504 1.00 98.44 621 SER A C 1
ATOM 4079 O O . SER A 1 621 ? 8.837 -10.557 -13.704 1.00 98.44 621 SER A O 1
ATOM 4081 N N . ASP A 1 622 ? 6.678 -10.969 -14.088 1.00 98.44 622 ASP A N 1
ATOM 4082 C CA . ASP A 1 622 ? 6.271 -11.011 -12.673 1.00 98.44 622 ASP A CA 1
ATOM 4083 C C . ASP A 1 622 ? 6.628 -9.749 -11.851 1.00 98.44 622 ASP A C 1
ATOM 4085 O O . ASP A 1 622 ? 6.577 -9.760 -10.616 1.00 98.44 622 ASP A O 1
ATOM 4089 N N . ASN A 1 623 ? 6.991 -8.631 -12.491 1.00 98.69 623 ASN A N 1
ATOM 4090 C CA . ASN A 1 623 ? 7.325 -7.409 -11.767 1.00 98.69 623 ASN A CA 1
ATOM 4091 C C . ASN A 1 623 ? 6.047 -6.748 -11.241 1.00 98.69 623 ASN A C 1
ATOM 4093 O O . ASN A 1 623 ? 5.042 -6.628 -11.946 1.00 98.69 623 ASN A O 1
ATOM 4097 N N . ALA A 1 624 ? 6.085 -6.273 -9.999 1.00 98.50 624 ALA A N 1
ATOM 4098 C CA . ALA A 1 624 ? 4.945 -5.677 -9.321 1.00 98.50 624 ALA A CA 1
ATOM 4099 C C . ALA A 1 624 ? 5.230 -4.236 -8.891 1.00 98.50 624 ALA A C 1
ATOM 4101 O O . ALA A 1 624 ? 6.250 -3.923 -8.281 1.00 98.50 624 ALA A O 1
ATOM 4102 N N . GLN A 1 625 ? 4.281 -3.343 -9.139 1.00 98.50 625 GLN A N 1
ATOM 4103 C CA . GLN A 1 625 ? 4.354 -1.951 -8.725 1.00 98.50 625 GLN A CA 1
ATOM 4104 C C . GLN A 1 625 ? 3.046 -1.509 -8.066 1.00 98.50 625 GLN A C 1
ATOM 4106 O O . GLN A 1 625 ? 1.961 -1.792 -8.574 1.00 98.50 625 GLN A O 1
ATOM 4111 N N . SER A 1 626 ? 3.125 -0.806 -6.934 1.00 98.62 626 SER A N 1
ATOM 4112 C CA . SER A 1 626 ? 1.941 -0.353 -6.198 1.00 98.62 626 SER A CA 1
ATOM 4113 C C . SER A 1 626 ? 2.111 1.027 -5.570 1.00 98.62 626 SER A C 1
ATOM 4115 O O . SER A 1 626 ? 3.059 1.263 -4.827 1.00 98.62 626 SER A O 1
ATOM 4117 N N . ALA A 1 627 ? 1.144 1.917 -5.796 1.00 98.88 627 ALA A N 1
ATOM 4118 C CA . ALA A 1 627 ? 0.974 3.168 -5.060 1.00 98.88 627 ALA A CA 1
ATOM 4119 C C . ALA A 1 627 ? -0.328 3.123 -4.248 1.00 98.88 627 ALA A C 1
ATOM 4121 O O . ALA A 1 627 ? -1.409 2.987 -4.822 1.00 98.88 627 ALA A O 1
ATOM 4122 N N . THR A 1 628 ? -0.250 3.262 -2.921 1.00 98.81 628 THR A N 1
ATOM 4123 C CA . THR A 1 628 ? -1.427 3.227 -2.034 1.00 98.81 628 THR A CA 1
ATOM 4124 C C . THR A 1 628 ? -1.538 4.465 -1.142 1.00 98.81 628 THR A C 1
ATOM 4126 O O . THR A 1 628 ? -0.627 4.777 -0.388 1.00 98.81 628 THR A O 1
ATOM 4129 N N . THR A 1 629 ? -2.695 5.120 -1.141 1.00 98.62 629 THR A N 1
ATOM 4130 C CA . THR A 1 629 ? -3.006 6.259 -0.264 1.00 98.62 629 THR A CA 1
ATOM 4131 C C . THR A 1 629 ? -4.248 5.950 0.564 1.00 98.62 629 THR A C 1
ATOM 4133 O O . THR A 1 629 ? -5.299 5.621 0.010 1.00 98.62 629 THR A O 1
ATOM 4136 N N . ALA A 1 630 ? -4.146 6.038 1.891 1.00 97.81 630 ALA A N 1
ATOM 4137 C CA . ALA A 1 630 ? -5.234 5.710 2.809 1.00 97.81 630 ALA A CA 1
ATOM 4138 C C . ALA A 1 630 ? -5.412 6.768 3.911 1.00 97.81 630 ALA A C 1
ATOM 4140 O O . ALA A 1 630 ? -4.612 6.823 4.833 1.00 97.81 630 ALA A O 1
ATOM 4141 N N . GLY A 1 631 ? -6.504 7.534 3.900 1.00 97.56 631 GLY A N 1
ATOM 4142 C CA . GLY A 1 631 ? -6.736 8.566 4.922 1.00 97.56 631 GLY A CA 1
ATOM 4143 C C . GLY A 1 631 ? -6.913 7.988 6.331 1.00 97.56 631 GLY A C 1
ATOM 4144 O O . GLY A 1 631 ? -6.042 8.086 7.188 1.00 97.56 631 GLY A O 1
ATOM 4145 N N . ASN A 1 632 ? -8.056 7.362 6.583 1.00 97.19 632 ASN A N 1
ATOM 4146 C CA . ASN A 1 632 ? -8.412 6.704 7.833 1.00 97.19 632 ASN A CA 1
ATOM 4147 C C . ASN A 1 632 ? -8.623 5.206 7.586 1.00 97.19 632 ASN A C 1
ATOM 4149 O O . ASN A 1 632 ? -9.436 4.818 6.745 1.00 97.19 632 ASN A O 1
ATOM 4153 N N . SER A 1 633 ? -7.944 4.365 8.360 1.00 97.00 633 SER A N 1
ATOM 4154 C CA . SER A 1 633 ? -8.082 2.910 8.352 1.00 97.00 633 SER A CA 1
ATOM 4155 C C . SER A 1 633 ? -8.323 2.389 9.767 1.00 97.00 633 SER A C 1
ATOM 4157 O O . SER A 1 633 ? -7.554 2.675 10.687 1.00 97.00 633 SER A O 1
ATOM 4159 N N . ALA A 1 634 ? -9.392 1.620 9.952 1.00 96.62 634 ALA A N 1
ATOM 4160 C CA . ALA A 1 634 ? -9.818 1.109 11.247 1.00 96.62 634 ALA A CA 1
ATOM 4161 C C . ALA A 1 634 ? -10.167 -0.381 11.182 1.00 96.62 634 ALA A C 1
ATOM 4163 O O . ALA A 1 634 ? -10.995 -0.796 10.373 1.00 96.62 634 ALA A O 1
ATOM 4164 N N . ALA A 1 635 ? -9.602 -1.167 12.093 1.00 98.12 635 ALA A N 1
ATOM 4165 C CA . ALA A 1 635 ? -10.033 -2.521 12.410 1.00 98.12 635 ALA A CA 1
ATOM 4166 C C . ALA A 1 635 ? -10.469 -2.557 13.880 1.00 98.12 635 ALA A C 1
ATOM 4168 O O . ALA A 1 635 ? -9.658 -2.335 14.775 1.00 98.12 635 ALA A O 1
ATOM 4169 N N . ASN A 1 636 ? -11.753 -2.800 14.138 1.00 98.44 636 ASN A N 1
ATOM 4170 C CA . ASN A 1 636 ? -12.312 -2.824 15.488 1.00 98.44 636 ASN A CA 1
ATOM 4171 C C . ASN A 1 636 ? -12.987 -4.170 15.743 1.00 98.44 636 ASN A C 1
ATOM 4173 O O . ASN A 1 636 ? -13.779 -4.637 14.923 1.00 98.44 636 ASN A O 1
ATOM 4177 N N . SER A 1 637 ? -12.694 -4.779 16.889 1.00 98.44 637 SER A N 1
ATOM 4178 C CA . SER A 1 637 ? -13.256 -6.072 17.274 1.00 98.44 637 SER A CA 1
ATOM 4179 C C . SER A 1 637 ? -13.730 -6.084 18.726 1.00 98.44 637 SER A C 1
ATOM 4181 O O . SER A 1 637 ? -13.032 -5.610 19.621 1.00 98.44 637 SER A O 1
ATOM 4183 N N . VAL A 1 638 ? -14.915 -6.642 18.964 1.00 98.75 638 VAL A N 1
ATOM 4184 C CA . VAL A 1 638 ? -15.439 -6.943 20.304 1.00 98.75 638 VAL A CA 1
ATOM 4185 C C . VAL A 1 638 ? -15.839 -8.416 20.342 1.00 98.75 638 VAL A C 1
ATOM 4187 O O . VAL A 1 638 ? -16.666 -8.856 19.554 1.00 98.75 638 VAL A O 1
ATOM 4190 N N . SER A 1 639 ? -15.249 -9.196 21.239 1.00 98.44 639 SER A N 1
ATOM 4191 C CA . SER A 1 639 ? -15.539 -10.622 21.398 1.00 98.44 639 SER A CA 1
ATOM 4192 C C . SER A 1 639 ? -15.943 -10.903 22.836 1.00 98.44 639 SER A C 1
ATOM 4194 O O . SER A 1 639 ? -15.120 -10.764 23.738 1.00 98.44 639 SER A O 1
ATOM 4196 N N . LEU A 1 640 ? -17.181 -11.341 23.038 1.00 98.00 640 LEU A N 1
ATOM 4197 C CA . LEU A 1 640 ? -17.752 -11.674 24.339 1.00 98.00 640 LEU A CA 1
ATOM 4198 C C . LEU A 1 640 ? -18.140 -13.152 24.337 1.00 98.00 640 LEU A C 1
ATOM 4200 O O . LEU A 1 640 ? -18.875 -13.600 23.458 1.00 98.00 640 LEU A O 1
ATOM 4204 N N . SER A 1 641 ? -17.632 -13.925 25.290 1.00 97.44 641 SER A N 1
ATOM 4205 C CA . SER A 1 641 ? -17.922 -15.357 25.360 1.00 97.44 641 SER A CA 1
ATOM 4206 C C . SER A 1 641 ? -18.075 -15.855 26.788 1.00 97.44 641 SER A C 1
ATOM 4208 O O . SER A 1 641 ? -17.395 -15.366 27.690 1.00 97.44 641 SER A O 1
ATOM 4210 N N . GLY A 1 642 ? -18.945 -16.840 26.998 1.00 96.06 642 GLY A N 1
ATOM 4211 C CA . GLY A 1 642 ? -19.059 -17.501 28.291 1.00 96.06 642 GLY A CA 1
ATOM 4212 C C . GLY A 1 642 ? -20.073 -18.635 28.349 1.00 96.06 642 GLY A C 1
ATOM 4213 O O . GLY A 1 642 ? -20.808 -18.873 27.395 1.00 96.06 642 GLY A O 1
ATOM 4214 N N . GLY A 1 643 ? -20.139 -19.321 29.491 1.00 93.88 643 GLY A N 1
ATOM 4215 C CA . GLY A 1 643 ? -21.124 -20.382 29.708 1.00 93.88 643 GLY A CA 1
ATOM 4216 C C . GLY A 1 643 ? -22.552 -19.828 29.653 1.00 93.88 643 GLY A C 1
ATOM 4217 O O . GLY A 1 643 ? -23.359 -20.237 28.819 1.00 93.88 643 GLY A O 1
ATOM 4218 N N . SER A 1 644 ? -22.854 -18.829 30.483 1.00 93.06 644 SER A N 1
ATOM 4219 C CA . SER A 1 644 ? -24.016 -17.937 30.347 1.00 93.06 644 SER A CA 1
ATOM 4220 C C . SER A 1 644 ? -23.546 -16.496 30.144 1.00 93.06 644 SER A C 1
ATOM 4222 O O . SER A 1 644 ? -22.625 -16.050 30.828 1.00 93.06 644 SER A O 1
ATOM 4224 N N . VAL A 1 645 ? -24.190 -15.754 29.241 1.00 94.38 645 VAL A N 1
ATOM 4225 C CA . VAL A 1 645 ? -23.868 -14.351 28.943 1.00 94.38 645 VAL A CA 1
ATOM 4226 C C . VAL A 1 645 ? -25.081 -13.474 29.255 1.00 94.38 645 VAL A C 1
ATOM 4228 O O . VAL A 1 645 ? -26.165 -13.676 28.716 1.00 94.38 645 VAL A O 1
ATOM 4231 N N . SER A 1 646 ? -24.897 -12.499 30.139 1.00 90.81 646 SER A N 1
ATOM 4232 C CA . SER A 1 646 ? -25.922 -11.550 30.585 1.00 90.81 646 SER A CA 1
ATOM 4233 C C . SER A 1 646 ? -25.305 -10.159 30.735 1.00 90.81 646 SER A C 1
ATOM 4235 O O . SER A 1 646 ? -25.363 -9.580 31.813 1.00 90.81 646 SER A O 1
ATOM 4237 N N . THR A 1 647 ? -24.671 -9.656 29.677 1.00 91.00 647 THR A N 1
ATOM 4238 C CA . THR A 1 647 ? -24.005 -8.340 29.580 1.00 91.00 647 THR A CA 1
ATOM 4239 C C . THR A 1 647 ? -24.362 -7.684 28.242 1.00 91.00 647 THR A C 1
ATOM 4241 O O . THR A 1 647 ? -25.041 -8.310 27.429 1.00 91.00 647 THR A O 1
ATOM 4244 N N . ASN A 1 648 ? -23.895 -6.468 27.964 1.00 92.00 648 ASN A N 1
ATOM 4245 C CA . ASN A 1 648 ? -24.144 -5.767 26.704 1.00 92.00 648 ASN A CA 1
ATOM 4246 C C . ASN A 1 648 ? -22.857 -5.172 26.092 1.00 92.00 648 ASN A C 1
ATOM 4248 O O . ASN A 1 648 ? -21.814 -5.081 26.744 1.00 92.00 648 ASN A O 1
ATOM 4252 N N . GLY A 1 649 ? -22.903 -4.820 24.802 1.00 94.38 649 GLY A N 1
ATOM 4253 C CA . GLY A 1 649 ? -21.719 -4.395 24.048 1.00 94.38 649 GLY A CA 1
ATOM 4254 C C . GLY A 1 649 ? -22.002 -3.314 23.007 1.00 94.38 649 GLY A C 1
ATOM 4255 O O . GLY A 1 649 ? -22.945 -3.419 22.224 1.00 94.38 649 GLY A O 1
ATOM 4256 N N . ALA A 1 650 ? -21.148 -2.291 22.951 1.00 95.50 650 ALA A N 1
ATOM 4257 C CA . ALA A 1 650 ? -21.246 -1.204 21.977 1.00 95.50 650 ALA A CA 1
ATOM 4258 C C . ALA A 1 650 ? -19.929 -1.007 21.222 1.00 95.50 650 ALA A C 1
ATOM 4260 O O . ALA A 1 650 ? -18.869 -0.861 21.830 1.00 95.50 650 ALA A O 1
ATOM 4261 N N . LEU A 1 651 ? -20.010 -0.936 19.893 1.00 97.75 651 LEU A N 1
ATOM 4262 C CA . LEU A 1 651 ? -18.898 -0.594 19.012 1.00 97.75 651 LEU A CA 1
ATOM 4263 C C . LEU A 1 651 ? -19.290 0.607 18.145 1.00 97.75 651 LEU A C 1
ATOM 4265 O O . LEU A 1 651 ? -20.217 0.523 17.339 1.00 97.75 651 LEU A O 1
ATOM 4269 N N . LEU A 1 652 ? -18.559 1.713 18.286 1.00 96.25 652 LEU A N 1
ATOM 4270 C CA . LEU A 1 652 ? -18.643 2.880 17.411 1.00 96.25 652 LEU A CA 1
ATOM 4271 C C . LEU A 1 652 ? -17.345 3.041 16.612 1.00 96.25 652 LEU A C 1
ATOM 4273 O O . LEU A 1 652 ? -16.266 3.170 17.189 1.00 96.25 652 LEU A O 1
ATOM 4277 N N . SER A 1 653 ? -17.454 3.130 15.289 1.00 96.94 653 SER A N 1
ATOM 4278 C CA . SER A 1 653 ? -16.372 3.595 14.421 1.00 96.94 653 SER A CA 1
ATOM 4279 C C . SER A 1 653 ? -16.801 4.853 13.681 1.00 96.94 653 SER A C 1
ATOM 4281 O O . SER A 1 653 ? -17.830 4.863 13.009 1.00 96.94 653 SER A O 1
ATOM 4283 N N . LYS A 1 654 ? -16.024 5.930 13.812 1.00 94.62 654 LYS A N 1
ATOM 4284 C CA . LYS A 1 654 ? -16.278 7.206 13.143 1.00 94.62 654 LYS A CA 1
ATOM 4285 C C . LYS A 1 654 ? -15.035 7.676 12.399 1.00 94.62 654 LYS A C 1
ATOM 4287 O O . LYS A 1 654 ? -14.001 7.888 13.020 1.00 94.62 654 LYS A O 1
ATOM 4292 N N . GLN A 1 655 ? -15.139 7.901 11.095 1.00 95.94 655 GLN A N 1
ATOM 4293 C CA . GLN A 1 655 ? -14.035 8.408 10.275 1.00 95.94 655 GLN A CA 1
ATOM 4294 C C . GLN A 1 655 ? -14.474 9.642 9.485 1.00 95.94 655 GLN A C 1
ATOM 4296 O O . GLN A 1 655 ? -15.600 9.706 8.987 1.00 95.94 655 GLN A O 1
ATOM 4301 N N . SER A 1 656 ? -13.614 10.655 9.390 1.00 94.19 656 SER A N 1
ATOM 4302 C CA . SER A 1 656 ? -13.972 11.913 8.727 1.00 94.19 656 SER A CA 1
ATOM 4303 C C . SER A 1 656 ? -12.825 12.571 7.964 1.00 94.19 656 SER A C 1
ATOM 4305 O O . SER A 1 656 ? -11.667 12.465 8.367 1.00 94.19 656 SER A O 1
ATOM 4307 N N . ALA A 1 657 ? -13.174 13.285 6.889 1.00 94.88 657 ALA A N 1
ATOM 4308 C CA . ALA A 1 657 ? -12.281 14.157 6.128 1.00 94.88 657 ALA A CA 1
ATOM 4309 C C . ALA A 1 657 ? -12.972 15.496 5.808 1.00 94.88 657 ALA A C 1
ATOM 4311 O O . ALA A 1 657 ? -14.027 15.505 5.164 1.00 94.88 657 ALA A O 1
ATOM 4312 N N . SER A 1 658 ? -12.426 16.619 6.294 1.00 81.31 658 SER A N 1
ATOM 4313 C CA . SER A 1 658 ? -13.214 17.855 6.472 1.00 81.31 658 SER A CA 1
ATOM 4314 C C . SER A 1 658 ? -12.736 19.117 5.732 1.00 81.31 658 SER A C 1
ATOM 4316 O O . SER A 1 658 ? -13.526 20.058 5.615 1.00 81.31 658 SER A O 1
ATOM 4318 N N . THR A 1 659 ? -11.513 19.152 5.195 1.00 82.00 659 THR A N 1
ATOM 4319 C CA . THR A 1 659 ? -10.887 20.334 4.556 1.00 82.00 659 THR A CA 1
ATOM 4320 C C . THR A 1 659 ? -10.594 20.123 3.064 1.00 82.00 659 THR A C 1
ATOM 4322 O O . THR A 1 659 ? -10.847 19.053 2.514 1.00 82.00 659 THR A O 1
ATOM 4325 N N . THR A 1 660 ? -10.090 21.161 2.382 1.00 77.19 660 THR A N 1
ATOM 4326 C CA . THR A 1 660 ? -9.608 21.059 0.995 1.00 77.19 660 THR A CA 1
ATOM 4327 C C . THR A 1 660 ? -8.294 20.291 0.949 1.00 77.19 660 THR A C 1
ATOM 4329 O O . THR A 1 660 ? -7.251 20.845 1.292 1.00 77.19 660 THR A O 1
ATOM 4332 N N . VAL A 1 661 ? -8.342 19.030 0.526 1.00 89.44 661 VAL A N 1
ATOM 4333 C CA . VAL A 1 661 ? -7.180 18.134 0.480 1.00 89.44 661 VAL A CA 1
ATOM 4334 C C . VAL A 1 661 ? -7.276 17.162 -0.686 1.00 89.44 661 VAL A C 1
ATOM 4336 O O . VAL A 1 661 ? -8.360 16.894 -1.210 1.00 89.44 661 VAL A O 1
ATOM 4339 N N . THR A 1 662 ? -6.128 16.626 -1.087 1.00 94.94 662 THR A N 1
ATOM 4340 C CA . THR A 1 662 ? -6.041 15.566 -2.097 1.00 94.94 662 THR A CA 1
ATOM 4341 C C . THR A 1 662 ? -5.548 14.279 -1.453 1.00 94.94 662 THR A C 1
ATOM 4343 O O . THR A 1 662 ? -4.552 14.311 -0.737 1.00 94.94 662 THR A O 1
ATOM 4346 N N . PHE A 1 663 ? -6.223 13.169 -1.747 1.00 98.12 663 PHE A N 1
ATOM 4347 C CA . PHE A 1 663 ? -5.764 11.802 -1.501 1.00 98.12 663 PHE A CA 1
ATOM 4348 C C . PHE A 1 663 ? -5.408 11.182 -2.850 1.00 98.12 663 PHE A C 1
ATOM 4350 O O . PHE A 1 663 ? -6.292 10.716 -3.574 1.00 98.12 663 PHE A O 1
ATOM 4357 N N . GLY A 1 664 ? -4.132 11.237 -3.219 1.00 98.06 664 GLY A N 1
ATOM 4358 C CA . GLY A 1 664 ? -3.657 10.843 -4.543 1.00 98.06 664 GLY A CA 1
ATOM 4359 C C . GLY A 1 664 ? -2.727 9.642 -4.501 1.00 98.06 664 GLY A C 1
ATOM 4360 O O . GLY A 1 664 ? -1.761 9.651 -3.744 1.00 98.06 664 GLY A O 1
ATOM 4361 N N . ALA A 1 665 ? -2.990 8.637 -5.330 1.00 98.81 665 ALA A N 1
ATOM 4362 C CA . ALA A 1 665 ? -2.080 7.530 -5.602 1.00 98.81 665 ALA A CA 1
ATOM 4363 C C . ALA A 1 665 ? -1.763 7.484 -7.103 1.00 98.81 665 ALA A C 1
ATOM 4365 O O . ALA A 1 665 ? -2.679 7.379 -7.919 1.00 98.81 665 ALA A O 1
ATOM 4366 N N . ALA A 1 666 ? -0.488 7.570 -7.473 1.00 98.75 666 ALA A N 1
ATOM 4367 C CA . ALA A 1 666 ? -0.017 7.534 -8.853 1.00 98.75 666 ALA A CA 1
ATOM 4368 C C . ALA A 1 666 ? 1.077 6.472 -9.012 1.00 98.75 666 ALA A C 1
ATOM 4370 O O . ALA A 1 666 ? 2.075 6.512 -8.300 1.00 98.75 666 ALA A O 1
ATOM 4371 N N . SER A 1 667 ? 0.895 5.541 -9.946 1.00 98.75 667 SER A N 1
ATOM 4372 C CA . SER A 1 667 ? 1.840 4.462 -10.229 1.00 98.75 667 SER A CA 1
ATOM 4373 C C . SER A 1 667 ? 2.126 4.372 -11.730 1.00 98.75 667 SER A C 1
ATOM 4375 O O . SER A 1 667 ? 1.238 4.020 -12.507 1.00 98.75 667 SER A O 1
ATOM 4377 N N . THR A 1 668 ? 3.350 4.702 -12.148 1.00 98.44 668 THR A N 1
ATOM 4378 C CA . THR A 1 668 ? 3.800 4.649 -13.551 1.00 98.44 668 THR A CA 1
ATOM 4379 C C . THR A 1 668 ? 4.866 3.574 -13.725 1.00 98.44 668 THR A C 1
ATOM 4381 O O . THR A 1 668 ? 5.938 3.684 -13.138 1.00 98.44 668 THR A O 1
ATOM 4384 N N . MET A 1 669 ? 4.575 2.541 -14.506 1.00 98.12 669 MET A N 1
ATOM 4385 C CA . MET A 1 669 ? 5.448 1.392 -14.734 1.00 98.12 669 MET A CA 1
ATOM 4386 C C . MET A 1 669 ? 5.882 1.356 -16.199 1.00 98.12 669 MET A C 1
ATOM 4388 O O . MET A 1 669 ? 5.041 1.448 -17.097 1.00 98.12 669 MET A O 1
ATOM 4392 N N . THR A 1 670 ? 7.181 1.209 -16.444 1.00 95.81 670 THR A N 1
ATOM 4393 C CA . THR A 1 670 ? 7.732 0.963 -17.783 1.00 95.81 670 THR A CA 1
ATOM 4394 C C . THR A 1 670 ? 8.395 -0.401 -17.813 1.00 95.81 670 THR A C 1
ATOM 4396 O O . THR A 1 670 ? 9.161 -0.726 -16.910 1.00 95.81 670 THR A O 1
ATOM 4399 N N . ILE A 1 671 ? 8.092 -1.176 -18.848 1.00 95.38 671 ILE A N 1
ATOM 4400 C CA . ILE A 1 671 ? 8.602 -2.526 -19.062 1.00 95.38 671 ILE A CA 1
ATOM 4401 C C . ILE A 1 671 ? 9.090 -2.621 -20.495 1.00 95.38 671 ILE A C 1
ATOM 4403 O O . ILE A 1 671 ? 8.362 -2.243 -21.420 1.00 95.38 671 ILE A O 1
ATOM 4407 N N . ALA A 1 672 ? 10.317 -3.095 -20.667 1.00 90.62 672 ALA A N 1
ATOM 4408 C CA . ALA A 1 672 ? 10.945 -3.082 -21.970 1.00 90.62 672 ALA A CA 1
ATOM 4409 C C . ALA A 1 672 ? 12.046 -4.131 -22.151 1.00 90.62 672 ALA A C 1
ATOM 4411 O O . ALA A 1 672 ? 12.808 -4.429 -21.235 1.00 90.62 672 ALA A O 1
ATOM 4412 N N . ALA A 1 673 ? 12.148 -4.661 -23.367 1.00 89.50 673 ALA A N 1
ATOM 4413 C CA . ALA A 1 673 ? 13.257 -5.498 -23.819 1.00 89.50 673 ALA A CA 1
ATOM 4414 C C . ALA A 1 673 ? 13.330 -5.503 -25.357 1.00 89.50 673 ALA A C 1
ATOM 4416 O O . ALA A 1 673 ? 12.332 -5.180 -26.002 1.00 89.50 673 ALA A O 1
ATOM 4417 N N . PRO A 1 674 ? 14.458 -5.865 -25.987 1.00 85.75 674 PRO A N 1
ATOM 4418 C CA . PRO A 1 674 ? 14.522 -5.987 -27.439 1.00 85.75 674 PRO A CA 1
ATOM 4419 C C . PRO A 1 674 ? 13.787 -7.255 -27.896 1.00 85.75 674 PRO A C 1
ATOM 4421 O O . PRO A 1 674 ? 14.054 -8.357 -27.408 1.00 85.75 674 PRO A O 1
ATOM 4424 N N . ALA A 1 675 ? 12.846 -7.104 -28.825 1.00 85.88 675 ALA A N 1
ATOM 4425 C CA . ALA A 1 675 ? 12.092 -8.201 -29.422 1.00 85.88 675 ALA A CA 1
ATOM 4426 C C . ALA A 1 675 ? 12.731 -8.704 -30.721 1.00 85.88 675 ALA A C 1
ATOM 4428 O O . ALA A 1 675 ? 12.520 -9.865 -31.064 1.00 85.88 675 ALA A O 1
ATOM 4429 N N . ALA A 1 676 ? 13.511 -7.883 -31.432 1.00 82.56 676 ALA A N 1
ATOM 4430 C CA . ALA A 1 676 ? 14.256 -8.322 -32.608 1.00 82.56 676 ALA A CA 1
ATOM 4431 C C . ALA A 1 676 ? 15.361 -9.302 -32.186 1.00 82.56 676 ALA A C 1
ATOM 4433 O O . ALA A 1 676 ? 16.322 -8.936 -31.512 1.00 82.56 676 ALA A O 1
ATOM 4434 N N . ASN A 1 677 ? 15.196 -10.577 -32.535 1.00 85.38 677 ASN A N 1
ATOM 4435 C CA . ASN A 1 677 ? 16.092 -11.652 -32.120 1.00 85.38 677 ASN A CA 1
ATOM 4436 C C . ASN A 1 677 ? 15.951 -12.883 -33.030 1.00 85.38 677 ASN A C 1
ATOM 4438 O O . ASN A 1 677 ? 14.995 -13.000 -33.807 1.00 85.38 677 ASN A O 1
ATOM 4442 N N . SER A 1 678 ? 16.886 -13.827 -32.895 1.00 88.75 678 SER A N 1
ATOM 4443 C CA . SER A 1 678 ? 16.869 -15.099 -33.613 1.00 88.75 678 SER A CA 1
ATOM 4444 C C . SER A 1 678 ? 16.950 -16.310 -32.676 1.00 88.75 678 SER A C 1
ATOM 4446 O O . SER A 1 678 ? 17.711 -16.316 -31.708 1.00 88.75 678 SER A O 1
ATOM 4448 N N . SER A 1 679 ? 16.163 -17.359 -32.930 1.00 92.19 679 SER A N 1
ATOM 4449 C CA . SER A 1 679 ? 16.152 -18.590 -32.114 1.00 92.19 679 SER A CA 1
ATOM 4450 C C . SER A 1 679 ? 16.029 -18.338 -30.598 1.00 92.19 679 SER A C 1
ATOM 4452 O O . SER A 1 679 ? 16.664 -19.028 -29.805 1.00 92.19 679 SER A O 1
ATOM 4454 N N . SER A 1 680 ? 15.283 -17.308 -30.192 1.00 94.62 680 SER A N 1
ATOM 4455 C CA . SER A 1 680 ? 15.264 -16.774 -28.822 1.00 94.62 680 SER A CA 1
ATOM 4456 C C . SER A 1 680 ? 13.845 -16.680 -28.257 1.00 94.62 680 SER A C 1
ATOM 4458 O O . SER A 1 680 ? 12.849 -16.758 -28.980 1.00 94.62 680 SER A O 1
ATOM 4460 N N . THR A 1 681 ? 13.746 -16.496 -26.944 1.00 96.62 681 THR A N 1
ATOM 4461 C CA . THR A 1 681 ? 12.479 -16.257 -26.243 1.00 96.62 681 THR A CA 1
ATOM 4462 C C . THR A 1 681 ? 12.542 -14.933 -25.497 1.00 96.62 681 THR A C 1
ATOM 4464 O O . THR A 1 681 ? 13.450 -14.744 -24.691 1.00 96.62 681 THR A O 1
ATOM 4467 N N . LEU A 1 682 ? 11.568 -14.056 -25.723 1.00 96.25 682 LEU A N 1
ATOM 4468 C CA . LEU A 1 682 ? 11.307 -12.875 -24.910 1.00 96.25 682 LEU A CA 1
ATOM 4469 C C . LEU A 1 682 ? 9.971 -13.050 -24.177 1.00 96.25 682 LEU A C 1
ATOM 4471 O O . LEU A 1 682 ? 8.957 -13.293 -24.827 1.00 96.25 682 LEU A O 1
ATOM 4475 N N . SER A 1 683 ? 9.976 -12.882 -22.859 1.00 97.12 683 SER A N 1
ATOM 4476 C CA . SER A 1 683 ? 8.780 -12.823 -22.013 1.00 97.12 683 SER A CA 1
ATOM 4477 C C . SER A 1 683 ? 8.718 -11.465 -21.311 1.00 97.12 683 SER A C 1
ATOM 4479 O O . SER A 1 683 ? 9.710 -11.004 -20.750 1.00 97.12 683 SER A O 1
ATOM 4481 N N . LEU A 1 684 ? 7.565 -10.809 -21.392 1.00 97.31 684 LEU A N 1
ATOM 4482 C CA . LEU A 1 684 ? 7.202 -9.579 -20.687 1.00 97.31 684 LEU A CA 1
ATOM 4483 C C . LEU A 1 684 ? 5.859 -9.820 -19.976 1.00 97.31 684 LEU A C 1
ATOM 4485 O O . LEU A 1 684 ? 4.909 -9.044 -20.127 1.00 97.31 684 LEU A O 1
ATOM 4489 N N . ASP A 1 685 ? 5.755 -10.951 -19.285 1.00 97.25 685 ASP A N 1
ATOM 4490 C CA . ASP A 1 685 ? 4.495 -11.541 -18.839 1.00 97.25 685 ASP A CA 1
ATOM 4491 C C . ASP A 1 685 ? 4.177 -11.217 -17.375 1.00 97.25 685 ASP A C 1
ATOM 4493 O O . ASP A 1 685 ? 5.059 -10.924 -16.569 1.00 97.25 685 ASP A O 1
ATOM 4497 N N . ASP A 1 686 ? 2.891 -11.287 -17.027 1.00 98.31 686 ASP A N 1
ATOM 4498 C CA . ASP A 1 686 ? 2.387 -11.272 -15.645 1.00 98.31 686 ASP A CA 1
ATOM 4499 C C . ASP A 1 686 ? 2.844 -10.070 -14.790 1.00 98.31 686 ASP A C 1
ATOM 4501 O O . ASP A 1 686 ? 2.794 -10.080 -13.557 1.00 98.31 686 ASP A O 1
ATOM 4505 N N . ASN A 1 687 ? 3.214 -8.963 -15.435 1.00 98.62 687 ASN A N 1
ATOM 4506 C CA . ASN A 1 687 ? 3.582 -7.745 -14.734 1.00 98.62 687 ASN A CA 1
ATOM 4507 C C . ASN A 1 687 ? 2.339 -7.006 -14.215 1.00 98.62 687 ASN A C 1
ATOM 4509 O O . ASN A 1 687 ? 1.333 -6.850 -14.914 1.00 98.62 687 ASN A O 1
ATOM 4513 N N . SER A 1 688 ? 2.414 -6.493 -12.988 1.00 98.62 688 SER A N 1
ATOM 4514 C CA . SER A 1 688 ? 1.278 -5.919 -12.265 1.00 98.62 688 SER A CA 1
ATOM 4515 C C . SER A 1 688 ? 1.550 -4.492 -11.810 1.00 98.62 688 SER A C 1
ATOM 4517 O O . SER A 1 688 ? 2.509 -4.224 -11.093 1.00 98.62 688 SER A O 1
ATOM 4519 N N . ASN A 1 689 ? 0.664 -3.565 -12.164 1.00 98.69 689 ASN A N 1
ATOM 4520 C CA . ASN A 1 689 ? 0.725 -2.176 -11.723 1.00 98.69 689 ASN A CA 1
ATOM 4521 C C . ASN A 1 689 ? -0.587 -1.751 -11.056 1.00 98.69 689 ASN A C 1
ATOM 4523 O O . ASN A 1 689 ? -1.659 -1.829 -11.661 1.00 98.69 689 ASN A O 1
ATOM 4527 N N . VAL A 1 690 ? -0.513 -1.261 -9.819 1.00 98.81 690 VAL A N 1
ATOM 4528 C CA . VAL A 1 690 ? -1.677 -0.911 -9.002 1.00 98.81 690 VAL A CA 1
ATOM 4529 C C . VAL A 1 690 ? -1.574 0.518 -8.468 1.00 98.81 690 VAL A C 1
ATOM 4531 O O . VAL A 1 690 ? -0.571 0.918 -7.887 1.00 98.81 690 VAL A O 1
ATOM 4534 N N . ALA A 1 691 ? -2.654 1.285 -8.586 1.00 98.88 691 ALA A N 1
ATOM 4535 C CA . ALA A 1 691 ? -2.852 2.526 -7.843 1.00 98.88 691 ALA A CA 1
ATOM 4536 C C . ALA A 1 691 ? -4.145 2.440 -7.024 1.00 98.88 691 ALA A C 1
ATOM 4538 O O . ALA A 1 691 ? -5.208 2.120 -7.558 1.00 98.88 691 ALA A O 1
ATOM 4539 N N . SER A 1 692 ? -4.076 2.734 -5.728 1.00 98.62 692 SER A N 1
ATOM 4540 C CA . SER A 1 692 ? -5.213 2.635 -4.812 1.00 98.62 692 SER A CA 1
ATOM 4541 C C . SER A 1 692 ? -5.298 3.858 -3.909 1.00 98.62 692 SER A C 1
ATOM 4543 O O . SER A 1 692 ? -4.347 4.178 -3.207 1.00 98.62 692 SER A O 1
ATOM 4545 N N . SER A 1 693 ? -6.441 4.537 -3.890 1.00 98.56 693 SER A N 1
ATOM 4546 C CA . SER A 1 693 ? -6.701 5.661 -2.989 1.00 98.56 693 SER A CA 1
ATOM 4547 C C . SER A 1 693 ? -8.022 5.447 -2.256 1.00 98.56 693 SER A C 1
ATOM 4549 O O . SER A 1 693 ? -9.055 5.201 -2.880 1.00 98.56 693 SER A O 1
ATOM 4551 N N . THR A 1 694 ? -8.009 5.477 -0.923 1.00 98.25 694 THR A N 1
ATOM 4552 C CA . THR A 1 694 ? -9.213 5.361 -0.087 1.00 98.25 694 THR A CA 1
ATOM 4553 C C . THR A 1 694 ? -9.193 6.389 1.038 1.00 98.25 694 THR A C 1
ATOM 4555 O O . THR A 1 694 ? -8.231 6.443 1.792 1.00 98.25 694 THR A O 1
ATOM 4558 N N . VAL A 1 695 ? -10.256 7.180 1.218 1.00 97.94 695 VAL A N 1
ATOM 4559 C CA . VAL A 1 695 ? -10.278 8.173 2.313 1.00 97.94 695 VAL A CA 1
ATOM 4560 C C . VAL A 1 695 ? -10.635 7.531 3.644 1.00 97.94 695 VAL A C 1
ATOM 4562 O O . VAL A 1 695 ? -9.884 7.682 4.593 1.00 97.94 695 VAL A O 1
ATOM 4565 N N . ASN A 1 696 ? -11.752 6.810 3.735 1.00 97.31 696 ASN A N 1
ATOM 4566 C CA . ASN A 1 696 ? -12.181 6.155 4.971 1.00 97.31 696 ASN A CA 1
ATOM 4567 C C . ASN A 1 696 ? -12.416 4.660 4.733 1.00 97.31 696 ASN A C 1
ATOM 4569 O O . ASN A 1 696 ? -13.218 4.281 3.875 1.00 97.31 696 ASN A O 1
ATOM 4573 N N . ALA A 1 697 ? -11.752 3.812 5.514 1.00 97.44 697 ALA A N 1
ATOM 4574 C CA . ALA A 1 697 ? -11.905 2.364 5.505 1.00 97.44 697 ALA A CA 1
ATOM 4575 C C . ALA A 1 697 ? -12.093 1.831 6.932 1.00 97.44 697 ALA A C 1
ATOM 4577 O O . ALA A 1 697 ? -11.226 2.025 7.782 1.00 97.44 697 ALA A O 1
ATOM 4578 N N . ALA A 1 698 ? -13.193 1.124 7.192 1.00 97.69 698 ALA A N 1
ATOM 4579 C CA . ALA A 1 698 ? -13.464 0.531 8.501 1.00 97.69 698 ALA A CA 1
ATOM 4580 C C . ALA A 1 698 ? -13.923 -0.927 8.387 1.00 97.69 698 ALA A C 1
ATOM 4582 O O . ALA A 1 698 ? -14.792 -1.258 7.581 1.00 97.69 698 ALA A O 1
ATOM 4583 N N . SER A 1 699 ? -13.360 -1.790 9.227 1.00 98.00 699 SER A N 1
ATOM 4584 C CA . SER A 1 699 ? -13.799 -3.166 9.443 1.00 98.00 699 SER A CA 1
ATOM 4585 C C . SER A 1 699 ? -14.171 -3.327 10.910 1.00 98.00 699 SER A C 1
ATOM 4587 O O . SER A 1 699 ? -13.300 -3.293 11.779 1.00 98.00 699 SER A O 1
ATOM 4589 N N . ASN A 1 700 ? -15.459 -3.493 11.190 1.00 98.44 700 ASN A N 1
ATOM 4590 C CA . ASN A 1 700 ? -15.999 -3.602 12.539 1.00 98.44 700 ASN A CA 1
ATOM 4591 C C . ASN A 1 700 ? -16.618 -4.982 12.729 1.00 98.44 700 ASN A C 1
ATOM 4593 O O . ASN A 1 700 ? -17.482 -5.384 11.953 1.00 98.44 700 ASN A O 1
ATOM 4597 N N . SER A 1 701 ? -16.202 -5.693 13.770 1.00 98.38 701 SER A N 1
ATOM 4598 C CA . SER A 1 701 ? -16.743 -7.009 14.091 1.00 98.38 701 SER A CA 1
ATOM 4599 C C . SER A 1 701 ? -17.112 -7.111 15.562 1.00 98.38 701 SER A C 1
ATOM 4601 O O . SER A 1 701 ? -16.342 -6.713 16.435 1.00 98.38 701 SER A O 1
ATOM 4603 N N . MET A 1 702 ? -18.285 -7.668 15.839 1.00 98.69 702 MET A N 1
ATOM 4604 C CA . MET A 1 702 ? -18.687 -8.070 17.175 1.00 98.69 702 MET A CA 1
ATOM 4605 C C . MET A 1 702 ? -19.176 -9.519 17.165 1.00 98.69 702 MET A C 1
ATOM 4607 O O . MET A 1 702 ? -20.023 -9.897 16.356 1.00 98.69 702 MET A O 1
ATOM 4611 N N . THR A 1 703 ? -18.656 -10.320 18.088 1.00 98.44 703 THR A N 1
ATOM 4612 C CA . THR A 1 703 ? -19.054 -11.715 18.286 1.00 98.44 703 THR A CA 1
ATOM 4613 C C . THR A 1 703 ? -19.474 -11.914 19.732 1.00 98.44 703 THR A C 1
ATOM 4615 O O . THR A 1 703 ? -18.727 -11.566 20.646 1.00 98.44 703 THR A O 1
ATOM 4618 N N . VAL A 1 704 ? -20.650 -12.501 19.931 1.00 97.75 704 VAL A N 1
ATOM 4619 C CA . VAL A 1 704 ? -21.209 -12.825 21.243 1.00 97.75 704 VAL A CA 1
ATOM 4620 C C . VAL A 1 704 ? -21.615 -14.294 21.258 1.00 97.75 704 VAL A C 1
ATOM 4622 O O . VAL A 1 704 ? -22.463 -14.717 20.472 1.00 97.75 704 VAL A O 1
ATOM 4625 N N . ALA A 1 705 ? -20.999 -15.081 22.136 1.00 96.75 705 ALA A N 1
ATOM 4626 C CA . ALA A 1 705 ? -21.220 -16.520 22.221 1.00 96.75 705 ALA A CA 1
ATOM 4627 C C . ALA A 1 705 ? -21.543 -16.960 23.653 1.00 96.75 705 ALA A C 1
ATOM 4629 O O . ALA A 1 705 ? -20.776 -16.697 24.577 1.00 96.75 705 ALA A O 1
ATOM 4630 N N . ALA A 1 706 ? -22.656 -17.667 23.825 1.00 95.44 706 ALA A N 1
ATOM 4631 C CA . ALA A 1 706 ? -23.040 -18.300 25.077 1.00 95.44 706 ALA A CA 1
ATOM 4632 C C . ALA A 1 706 ? -23.191 -19.816 24.890 1.00 95.44 706 ALA A C 1
ATOM 4634 O O . ALA A 1 706 ? -23.870 -20.255 23.965 1.00 95.44 706 ALA A O 1
ATOM 4635 N N . ASP A 1 707 ? -22.647 -20.630 25.794 1.00 93.38 707 ASP A N 1
ATOM 4636 C CA . ASP A 1 707 ? -22.876 -22.084 25.741 1.00 93.38 707 ASP A CA 1
ATOM 4637 C C . ASP A 1 707 ? -24.316 -22.448 26.134 1.00 93.38 707 ASP A C 1
ATOM 4639 O O . ASP A 1 707 ? -24.867 -23.458 25.700 1.00 93.38 707 ASP A O 1
ATOM 4643 N N . THR A 1 708 ? -24.952 -21.633 26.976 1.00 89.62 708 THR A N 1
ATOM 4644 C CA . THR A 1 708 ? -26.284 -21.893 27.537 1.00 89.62 708 THR A CA 1
ATOM 4645 C C . THR A 1 708 ? -27.274 -20.796 27.162 1.00 89.62 708 THR A C 1
ATOM 4647 O O . THR A 1 708 ? -28.118 -20.994 26.290 1.00 89.62 708 THR A O 1
ATOM 4650 N N . SER A 1 709 ? -27.188 -19.624 27.781 1.00 89.94 709 SER A N 1
ATOM 4651 C CA . SER A 1 709 ? -28.152 -18.544 27.589 1.00 89.94 709 SER A CA 1
ATOM 4652 C C . SER A 1 709 ? -27.471 -17.220 27.295 1.00 89.94 709 SER A C 1
ATOM 4654 O O . SER A 1 709 ? -26.563 -16.825 28.028 1.00 89.94 709 SER A O 1
ATOM 4656 N N . LEU A 1 710 ? -27.984 -16.525 26.287 1.00 91.19 710 LEU A N 1
ATOM 4657 C CA . LEU A 1 710 ? -27.764 -15.112 26.040 1.00 91.19 710 LEU A CA 1
ATOM 4658 C C . LEU A 1 710 ? -28.996 -14.345 26.534 1.00 91.19 710 LEU A C 1
ATOM 4660 O O . LEU A 1 710 ? -30.109 -14.568 26.056 1.00 91.19 710 LEU A O 1
ATOM 4664 N N . VAL A 1 711 ? -28.812 -13.506 27.550 1.00 88.31 711 VAL A N 1
ATOM 4665 C CA . VAL A 1 711 ? -29.909 -12.850 28.271 1.00 88.31 711 VAL A CA 1
ATOM 4666 C C . VAL A 1 711 ? -29.878 -11.350 28.006 1.00 88.31 711 VAL A C 1
ATOM 4668 O O . VAL A 1 711 ? -28.869 -10.701 28.272 1.00 88.31 711 VAL A O 1
ATOM 4671 N N . SER A 1 712 ? -30.996 -10.800 27.523 1.00 84.62 712 SER A N 1
ATOM 4672 C CA . SER A 1 712 ? -31.193 -9.349 27.418 1.00 84.62 712 SER A CA 1
ATOM 4673 C C . SER A 1 712 ? -30.997 -8.686 28.776 1.00 84.62 712 SER A C 1
ATOM 4675 O O . SER A 1 712 ? -31.634 -9.072 29.761 1.00 84.62 712 SER A O 1
ATOM 4677 N N . THR A 1 713 ? -30.193 -7.629 28.806 1.00 77.69 713 THR A N 1
ATOM 4678 C CA . THR A 1 713 ? -30.011 -6.800 30.001 1.00 77.69 713 THR A CA 1
ATOM 4679 C C . THR A 1 713 ? -30.842 -5.521 29.953 1.00 77.69 713 THR A C 1
ATOM 4681 O O . THR A 1 713 ? -30.876 -4.766 30.922 1.00 77.69 713 THR A O 1
ATOM 4684 N N . THR A 1 714 ? -31.572 -5.294 28.859 1.00 70.50 714 THR A N 1
ATOM 4685 C CA . THR A 1 714 ? -32.421 -4.117 28.666 1.00 70.50 714 THR A CA 1
ATOM 4686 C C . THR A 1 714 ? -33.617 -4.091 29.635 1.00 70.50 714 THR A C 1
ATOM 4688 O O . THR A 1 714 ? -34.439 -5.009 29.683 1.00 70.50 714 THR A O 1
ATOM 4691 N N . VAL A 1 715 ? -33.747 -3.008 30.412 1.00 59.72 715 VAL A N 1
ATOM 4692 C CA . VAL A 1 715 ? -34.814 -2.831 31.416 1.00 59.72 715 VAL A CA 1
ATOM 4693 C C . VAL A 1 715 ? -36.126 -2.367 30.766 1.00 59.72 715 VAL A C 1
ATOM 4695 O O . VAL A 1 715 ? -36.158 -1.398 29.999 1.00 59.72 715 VAL A O 1
ATOM 4698 N N . SER A 1 716 ? -37.238 -3.019 31.131 1.00 50.12 716 SER A N 1
ATOM 4699 C CA . SER A 1 716 ? -38.597 -2.636 30.714 1.00 50.12 716 SER A CA 1
ATOM 4700 C C . SER A 1 716 ? -38.936 -1.202 31.154 1.00 50.12 716 SER A C 1
ATOM 4702 O O . SER A 1 716 ? -38.898 -0.899 32.343 1.00 50.12 716 SER A O 1
ATOM 4704 N N . GLY A 1 717 ? -39.291 -0.326 30.205 1.00 48.78 717 GLY A N 1
ATOM 4705 C CA . GLY A 1 717 ? -39.643 1.080 30.467 1.00 48.78 717 GLY A CA 1
ATOM 4706 C C . GLY A 1 717 ? -38.510 2.099 30.274 1.00 48.78 717 GLY A C 1
ATOM 4707 O O . GLY A 1 717 ? -38.740 3.289 30.477 1.00 48.78 717 GLY A O 1
ATOM 4708 N N . SER A 1 718 ? -37.311 1.669 29.864 1.00 54.41 718 SER A N 1
ATOM 4709 C CA . SER A 1 718 ? -36.281 2.582 29.343 1.00 54.41 718 SER A CA 1
ATOM 4710 C C . SER A 1 718 ? -36.647 3.091 27.932 1.00 54.41 718 SER A C 1
ATOM 4712 O O . SER A 1 718 ? -37.530 2.533 27.281 1.00 54.41 718 SER A O 1
ATOM 4714 N N . ASN A 1 719 ? -35.993 4.159 27.442 1.00 48.44 719 ASN A N 1
ATOM 4715 C CA . ASN A 1 719 ? -36.247 4.735 26.102 1.00 48.44 719 ASN A CA 1
ATOM 4716 C C . ASN A 1 719 ? -36.021 3.739 24.941 1.00 48.44 719 ASN A C 1
ATOM 4718 O O . ASN A 1 719 ? -36.393 4.032 23.806 1.00 48.44 719 ASN A O 1
ATOM 4722 N N . TYR A 1 720 ? -35.426 2.577 25.222 1.00 56.66 720 TYR A N 1
ATOM 4723 C CA . TYR A 1 720 ? -35.109 1.522 24.271 1.00 56.66 720 TYR A CA 1
ATOM 4724 C C . TYR A 1 720 ? -35.741 0.218 24.793 1.00 56.66 720 TYR A C 1
ATOM 4726 O O . TYR A 1 720 ? -35.395 -0.259 25.869 1.00 56.66 720 TYR A O 1
ATOM 4734 N N . GLY A 1 721 ? -36.760 -0.303 24.101 1.00 58.47 721 GLY A N 1
ATOM 4735 C CA . GLY A 1 721 ? -37.444 -1.549 24.486 1.00 58.47 721 GLY A CA 1
ATOM 4736 C C . GLY A 1 721 ? -36.609 -2.801 24.179 1.00 58.47 721 GLY A C 1
ATOM 4737 O O . GLY A 1 721 ? -35.454 -2.694 23.799 1.00 58.47 721 GLY A O 1
ATOM 4738 N N . ALA A 1 722 ? -37.210 -3.996 24.232 1.00 71.06 722 ALA A N 1
ATOM 4739 C CA . ALA A 1 722 ? -36.583 -5.275 23.836 1.00 71.06 722 ALA A CA 1
ATOM 4740 C C . ALA A 1 722 ? -36.197 -5.387 22.334 1.00 71.06 722 ALA A C 1
ATOM 4742 O O . ALA A 1 722 ? -35.897 -6.473 21.830 1.00 71.06 722 ALA A O 1
ATOM 4743 N N . ASN A 1 723 ? -36.264 -4.278 21.598 1.00 86.81 723 ASN A N 1
ATOM 4744 C CA . ASN A 1 723 ? -35.894 -4.161 20.199 1.00 86.81 723 ASN A CA 1
ATOM 4745 C C . ASN A 1 723 ? -34.605 -3.347 20.080 1.00 86.81 723 ASN A C 1
ATOM 4747 O O . ASN A 1 723 ? -34.465 -2.308 20.726 1.00 86.81 723 ASN A O 1
ATOM 4751 N N . ALA A 1 724 ? -33.758 -3.723 19.128 1.00 90.69 724 ALA A N 1
ATOM 4752 C CA . ALA A 1 724 ? -32.809 -2.798 18.545 1.00 90.69 724 ALA A CA 1
ATOM 4753 C C . ALA A 1 724 ? -33.555 -1.596 17.939 1.00 90.69 724 ALA A C 1
ATOM 4755 O O . ALA A 1 724 ? -34.618 -1.749 17.333 1.00 90.69 724 ALA A O 1
ATOM 4756 N N . SER A 1 725 ? -33.003 -0.399 18.108 1.00 91.81 725 SER A N 1
ATOM 4757 C CA . SER A 1 725 ? -33.518 0.868 17.592 1.00 91.81 725 SER A CA 1
ATOM 4758 C C . SER A 1 725 ? -32.408 1.590 16.840 1.00 91.81 725 SER A C 1
ATOM 4760 O O . SER A 1 725 ? -31.439 2.044 17.447 1.00 91.81 725 SER A O 1
ATOM 4762 N N . LEU A 1 726 ? -32.552 1.697 15.521 1.00 93.69 726 LEU A N 1
ATOM 4763 C CA . LEU A 1 726 ? -31.627 2.375 14.616 1.00 93.69 726 LEU A CA 1
ATOM 4764 C C . LEU A 1 726 ? -32.346 3.594 14.040 1.00 93.69 726 LEU A C 1
ATOM 4766 O O . LEU A 1 726 ? -33.201 3.451 13.169 1.00 93.69 726 LEU A O 1
ATOM 4770 N N . SER A 1 727 ? -32.055 4.789 14.550 1.00 91.12 727 SER A N 1
ATOM 4771 C CA . SER A 1 727 ? -32.829 5.982 14.193 1.00 91.12 727 SER A CA 1
ATOM 4772 C C . SER A 1 727 ? -31.992 7.247 14.169 1.00 91.12 727 SER A C 1
ATOM 4774 O O . SER A 1 727 ? -31.096 7.422 14.996 1.00 91.12 727 SER A O 1
ATOM 4776 N N . GLY A 1 728 ? -32.328 8.166 13.272 1.00 89.38 728 GLY A N 1
ATOM 4777 C CA . GLY A 1 728 ? -31.729 9.491 13.259 1.00 89.38 728 GLY A CA 1
ATOM 4778 C C . GLY A 1 728 ? -31.921 10.201 11.936 1.00 89.38 728 GLY A C 1
ATOM 4779 O O . GLY A 1 728 ? -32.957 10.070 11.293 1.00 89.38 728 GLY A O 1
ATOM 4780 N N . SER A 1 729 ? -30.925 11.000 11.568 1.00 86.38 729 SER A N 1
ATOM 4781 C CA . SER A 1 729 ? -30.909 11.739 10.308 1.00 86.38 729 SER A CA 1
ATOM 4782 C C . SER A 1 729 ? -29.576 11.572 9.597 1.00 86.38 729 SER A C 1
ATOM 4784 O O . SER A 1 729 ? -28.600 11.173 10.229 1.00 86.38 729 SER A O 1
ATOM 4786 N N . SER A 1 730 ? -29.516 11.903 8.304 1.00 82.81 730 SER A N 1
ATOM 4787 C CA . SER A 1 730 ? -28.294 11.866 7.485 1.00 82.81 730 SER A CA 1
ATOM 4788 C C . SER A 1 730 ? -27.009 12.202 8.260 1.00 82.81 730 SER A C 1
ATOM 4790 O O . SER A 1 730 ? -26.790 13.350 8.645 1.00 82.81 730 SER A O 1
ATOM 4792 N N . GLY A 1 731 ? -26.134 11.207 8.443 1.00 79.00 731 GLY A N 1
ATOM 4793 C CA . GLY A 1 731 ? -24.837 11.366 9.116 1.00 79.00 731 GLY A CA 1
ATOM 4794 C C . GLY A 1 731 ? -24.878 11.362 10.652 1.00 79.00 731 GLY A C 1
ATOM 4795 O O . GLY A 1 731 ? -23.825 11.456 11.278 1.00 79.00 731 GLY A O 1
ATOM 4796 N N . ASN A 1 732 ? -26.049 11.200 11.273 1.00 85.81 732 ASN A N 1
ATOM 4797 C CA . ASN A 1 732 ? -26.277 11.297 12.719 1.00 85.81 732 ASN A CA 1
ATOM 4798 C C . ASN A 1 732 ? -27.306 10.257 13.220 1.00 85.81 732 ASN A C 1
ATOM 4800 O O . ASN A 1 732 ? -28.256 10.613 13.919 1.00 85.81 732 ASN A O 1
ATOM 4804 N N . TYR A 1 733 ? -27.168 8.987 12.843 1.00 91.25 733 TYR A N 1
ATOM 4805 C CA . TYR A 1 733 ? -28.018 7.907 13.345 1.00 91.25 733 TYR A CA 1
ATOM 4806 C C . TYR A 1 733 ? -27.445 7.302 14.624 1.00 91.25 733 TYR A C 1
ATOM 4808 O O . TYR A 1 733 ? -26.272 6.931 14.694 1.00 91.25 733 TYR A O 1
ATOM 4816 N N . THR A 1 734 ? -28.305 7.159 15.623 1.00 91.19 734 THR A N 1
ATOM 4817 C CA . THR A 1 734 ? -28.004 6.486 16.884 1.00 91.19 734 THR A CA 1
ATOM 4818 C C . THR A 1 734 ? -28.537 5.060 16.830 1.00 91.19 734 THR A C 1
ATOM 4820 O O . THR A 1 734 ? -29.651 4.823 16.358 1.00 91.19 734 THR A O 1
ATOM 4823 N N . SER A 1 735 ? -27.746 4.117 17.334 1.00 92.31 735 SER A N 1
ATOM 4824 C CA . SER A 1 735 ? -28.143 2.720 17.510 1.00 92.31 735 SER A CA 1
ATOM 4825 C C . SER A 1 735 ? -28.209 2.372 18.992 1.00 92.31 735 SER A C 1
ATOM 4827 O O . SER A 1 735 ? -27.250 2.656 19.713 1.00 92.31 735 SER A O 1
ATOM 4829 N N . ALA A 1 736 ? -29.286 1.715 19.416 1.00 91.38 736 ALA A N 1
ATOM 4830 C CA . ALA A 1 736 ? -29.436 1.168 20.763 1.00 91.38 736 ALA A CA 1
ATOM 4831 C C . ALA A 1 736 ? -30.004 -0.262 20.726 1.00 91.38 736 ALA A C 1
ATOM 4833 O O . ALA A 1 736 ? -30.931 -0.507 19.958 1.00 91.38 736 ALA A O 1
ATOM 4834 N N . ALA A 1 737 ? -29.440 -1.192 21.501 1.00 91.69 737 ALA A N 1
ATOM 4835 C CA . ALA A 1 737 ? -29.848 -2.605 21.642 1.00 91.69 737 ALA A CA 1
ATOM 4836 C C . ALA A 1 737 ? -29.069 -3.244 22.815 1.00 91.69 737 ALA A C 1
ATOM 4838 O O . ALA A 1 737 ? -28.358 -2.532 23.510 1.00 91.69 737 ALA A O 1
ATOM 4839 N N . ASP A 1 738 ? -29.095 -4.563 23.018 1.00 91.62 738 ASP A N 1
ATOM 4840 C CA . ASP A 1 738 ? -28.096 -5.215 23.889 1.00 91.62 738 ASP A CA 1
ATOM 4841 C C . ASP A 1 738 ? -26.714 -5.250 23.206 1.00 91.62 738 ASP A C 1
ATOM 4843 O O . ASP A 1 738 ? -25.684 -5.067 23.852 1.00 91.62 738 ASP A O 1
ATOM 4847 N N . TYR A 1 739 ? -26.673 -5.409 21.881 1.00 95.19 739 TYR A N 1
ATOM 4848 C CA . TYR A 1 739 ? -25.427 -5.389 21.110 1.00 95.19 739 TYR A CA 1
ATOM 4849 C C . TYR A 1 739 ? -25.538 -4.496 19.880 1.00 95.19 739 TYR A C 1
ATOM 4851 O O . TYR A 1 739 ? -26.404 -4.705 19.028 1.00 95.19 739 TYR A O 1
ATOM 4859 N N . VAL A 1 740 ? -24.655 -3.502 19.762 1.00 96.00 740 VAL A N 1
ATOM 4860 C CA . VAL A 1 740 ? -24.679 -2.554 18.638 1.00 96.00 740 VAL A CA 1
ATOM 4861 C C . VAL A 1 740 ? -23.321 -2.367 17.978 1.00 96.00 740 VAL A C 1
ATOM 4863 O O . VAL A 1 740 ? -22.297 -2.202 18.642 1.00 96.00 740 VAL A O 1
ATOM 4866 N N . VAL A 1 741 ? -23.340 -2.323 16.645 1.00 98.12 741 VAL A N 1
ATOM 4867 C CA . VAL A 1 741 ? -22.214 -1.911 15.801 1.00 98.12 741 VAL A CA 1
ATOM 4868 C C . VAL A 1 741 ? -22.666 -0.730 14.944 1.00 98.12 741 VAL A C 1
ATOM 4870 O O . VAL A 1 741 ? -23.560 -0.878 14.110 1.00 98.12 741 VAL A O 1
ATOM 4873 N N . ASN A 1 742 ? -22.051 0.437 15.145 1.00 96.12 742 ASN A N 1
ATOM 4874 C CA . ASN A 1 742 ? -22.339 1.659 14.396 1.00 96.12 742 ASN A CA 1
ATOM 4875 C C . ASN A 1 742 ? -21.086 2.166 13.683 1.00 96.12 742 ASN A C 1
ATOM 4877 O O . ASN A 1 742 ? -20.083 2.493 14.321 1.00 96.12 742 ASN A O 1
ATOM 4881 N N . ASN A 1 743 ? -21.159 2.250 12.358 1.00 97.12 743 ASN A N 1
ATOM 4882 C CA . ASN A 1 743 ? -20.098 2.793 11.528 1.00 97.12 743 ASN A CA 1
ATOM 4883 C C . ASN A 1 743 ? -20.538 4.070 10.814 1.00 97.12 743 ASN A C 1
ATOM 4885 O O . ASN A 1 743 ? -21.490 4.057 10.031 1.00 97.12 743 ASN A O 1
ATOM 4889 N N . ALA A 1 744 ? -19.787 5.149 11.027 1.00 95.12 744 ALA A N 1
ATOM 4890 C CA . ALA A 1 744 ? -20.043 6.460 10.460 1.00 95.12 744 ALA A CA 1
ATOM 4891 C C . ALA A 1 744 ? -18.842 7.028 9.713 1.00 95.12 744 ALA A C 1
ATOM 4893 O O . ALA A 1 744 ? -17.827 7.356 10.317 1.00 95.12 744 ALA A O 1
ATOM 4894 N N . GLN A 1 745 ? -18.972 7.212 8.400 1.00 96.19 745 GLN A N 1
ATOM 4895 C CA . GLN A 1 745 ? -17.906 7.786 7.578 1.00 96.19 745 GLN A CA 1
ATOM 4896 C C . GLN A 1 745 ? -18.405 9.014 6.813 1.00 96.19 745 GLN A C 1
ATOM 4898 O O . GLN A 1 745 ? -19.498 9.001 6.246 1.00 96.19 745 GLN A O 1
ATOM 4903 N N . SER A 1 746 ? -17.616 10.089 6.806 1.00 94.44 746 SER A N 1
ATOM 4904 C CA . SER A 1 746 ? -17.974 11.345 6.137 1.00 94.44 746 SER A CA 1
ATOM 4905 C C . SER A 1 746 ? -16.793 11.944 5.380 1.00 94.44 746 SER A C 1
ATOM 4907 O O . SER A 1 746 ? -15.700 12.062 5.932 1.00 94.44 746 SER A O 1
ATOM 4909 N N . VAL A 1 747 ? -17.022 12.391 4.145 1.00 96.50 747 VAL A N 1
ATOM 4910 C CA . VAL A 1 747 ? -16.024 13.101 3.330 1.00 96.50 747 VAL A CA 1
ATOM 4911 C C . VAL A 1 747 ? -16.651 14.340 2.688 1.00 96.50 747 VAL A C 1
ATOM 4913 O O . VAL A 1 747 ? -17.654 14.240 1.981 1.00 96.50 747 VAL A O 1
ATOM 4916 N N . ASN A 1 748 ? -16.061 15.510 2.943 1.00 93.94 748 ASN A N 1
ATOM 4917 C CA . ASN A 1 748 ? -16.582 16.810 2.505 1.00 93.94 748 ASN A CA 1
ATOM 4918 C C . ASN A 1 748 ? -16.334 17.112 1.012 1.00 93.94 748 ASN A C 1
ATOM 4920 O O . ASN A 1 748 ? -15.541 16.455 0.342 1.00 93.94 748 ASN A O 1
ATOM 4924 N N . SER A 1 749 ? -16.999 18.153 0.492 1.00 90.81 749 SER A N 1
ATOM 4925 C CA . SER A 1 749 ? -16.997 18.523 -0.937 1.00 90.81 749 SER A CA 1
ATOM 4926 C C . SER A 1 749 ? -15.653 18.979 -1.496 1.00 90.81 749 SER A C 1
ATOM 4928 O O . SER A 1 749 ? -15.432 18.909 -2.699 1.00 90.81 749 SER A O 1
ATOM 4930 N N . ASN A 1 750 ? -14.759 19.462 -0.637 1.00 89.81 750 ASN A N 1
ATOM 4931 C CA . ASN A 1 750 ? -13.468 20.001 -1.061 1.00 89.81 750 ASN A CA 1
ATOM 4932 C C . ASN A 1 750 ? -12.369 18.926 -1.112 1.00 89.81 750 ASN A C 1
ATOM 4934 O O . ASN A 1 750 ? -11.205 19.244 -1.350 1.00 89.81 750 ASN A O 1
ATOM 4938 N N . VAL A 1 751 ? -12.727 17.664 -0.874 1.00 96.12 751 VAL A N 1
ATOM 4939 C CA . VAL A 1 751 ? -11.808 16.531 -0.930 1.00 96.12 751 VAL A CA 1
ATOM 4940 C C . VAL A 1 751 ? -11.776 15.964 -2.345 1.00 96.12 751 VAL A C 1
ATOM 4942 O O . VAL A 1 751 ? -12.817 15.711 -2.957 1.00 96.12 751 VAL A O 1
ATOM 4945 N N . THR A 1 752 ? -10.567 15.730 -2.848 1.00 97.00 752 THR A N 1
ATOM 4946 C CA . THR A 1 752 ? -10.329 15.028 -4.113 1.00 97.00 752 THR A CA 1
ATOM 4947 C C . THR A 1 752 ? -9.644 13.696 -3.837 1.00 97.00 752 THR A C 1
ATOM 4949 O O . THR A 1 752 ? -8.669 13.645 -3.091 1.00 97.00 752 THR A O 1
ATOM 4952 N N . VAL A 1 753 ? -10.147 12.621 -4.437 1.00 98.50 753 VAL A N 1
ATOM 4953 C CA . VAL A 1 753 ? -9.616 11.260 -4.311 1.00 98.50 753 VAL A CA 1
ATOM 4954 C C . VAL A 1 753 ? -9.208 10.791 -5.698 1.00 98.50 753 VAL A C 1
ATOM 4956 O O . VAL A 1 753 ? -10.064 10.635 -6.568 1.00 98.50 753 VAL A O 1
ATOM 4959 N N . THR A 1 754 ? -7.916 10.582 -5.924 1.00 98.44 754 THR A N 1
ATOM 4960 C CA . THR A 1 754 ? -7.380 10.167 -7.223 1.00 98.44 754 THR A CA 1
ATOM 4961 C C . THR A 1 754 ? -6.565 8.890 -7.105 1.00 98.44 754 THR A C 1
ATOM 4963 O O . THR A 1 754 ? -5.720 8.750 -6.224 1.00 98.44 754 THR A O 1
ATOM 4966 N N . ALA A 1 755 ? -6.798 7.962 -8.027 1.00 98.81 755 ALA A N 1
ATOM 4967 C CA . ALA A 1 755 ? -5.920 6.834 -8.294 1.00 98.81 755 ALA A CA 1
ATOM 4968 C C . ALA A 1 755 ? -5.570 6.827 -9.788 1.00 98.81 755 ALA A C 1
ATOM 4970 O O . ALA A 1 755 ? -6.458 6.926 -10.638 1.00 98.81 755 ALA A O 1
ATOM 4971 N N . ALA A 1 756 ? -4.288 6.733 -10.123 1.00 98.69 756 ALA A N 1
ATOM 4972 C CA . ALA A 1 756 ? -3.792 6.734 -11.493 1.00 98.69 756 ALA A CA 1
ATOM 4973 C C . ALA A 1 756 ? -2.728 5.644 -11.668 1.00 98.69 756 ALA A C 1
ATOM 4975 O O . ALA A 1 756 ? -1.635 5.771 -11.130 1.00 98.69 756 ALA A O 1
ATOM 4976 N N . ALA A 1 757 ? -3.042 4.588 -12.415 1.00 98.81 757 ALA A N 1
ATOM 4977 C CA . ALA A 1 757 ? -2.084 3.551 -12.792 1.00 98.81 757 ALA A CA 1
ATOM 4978 C C . ALA A 1 757 ? -1.808 3.647 -14.297 1.00 98.81 757 ALA A C 1
ATOM 4980 O O . ALA A 1 757 ? -2.751 3.667 -15.089 1.00 98.81 757 ALA A O 1
ATOM 4981 N N . ALA A 1 758 ? -0.541 3.731 -14.689 1.00 98.44 758 ALA A N 1
ATOM 4982 C CA . ALA A 1 758 ? -0.104 3.797 -16.078 1.00 98.44 758 ALA A CA 1
ATOM 4983 C C . ALA A 1 758 ? 1.001 2.770 -16.331 1.00 98.44 758 ALA A C 1
ATOM 4985 O O . ALA A 1 758 ? 2.021 2.797 -15.650 1.00 98.44 758 ALA A O 1
ATOM 4986 N N . THR A 1 759 ? 0.810 1.892 -17.308 1.00 98.19 759 THR A N 1
ATOM 4987 C CA . THR A 1 759 ? 1.784 0.860 -17.667 1.00 98.19 759 THR A CA 1
ATOM 4988 C C . THR A 1 759 ? 2.136 0.966 -19.144 1.00 98.19 759 THR A C 1
ATOM 4990 O O . THR A 1 759 ? 1.246 0.936 -19.995 1.00 98.19 759 THR A O 1
ATOM 4993 N N . ASN A 1 760 ? 3.430 1.069 -19.440 1.00 94.81 760 ASN A N 1
ATOM 4994 C CA . ASN A 1 760 ? 3.975 1.073 -20.793 1.00 94.81 760 ASN A CA 1
ATOM 4995 C C . ASN A 1 760 ? 4.824 -0.188 -21.001 1.00 94.81 760 ASN A C 1
ATOM 4997 O O . ASN A 1 760 ? 5.897 -0.297 -20.417 1.00 94.81 760 ASN A O 1
ATOM 5001 N N . LEU A 1 761 ? 4.345 -1.106 -21.836 1.00 93.44 761 LEU A N 1
ATOM 5002 C CA . LEU A 1 761 ? 5.057 -2.282 -22.332 1.00 93.44 761 LEU A CA 1
ATOM 5003 C C . LEU A 1 761 ? 5.402 -2.052 -23.797 1.00 93.44 761 LEU A C 1
ATOM 5005 O O . LEU A 1 761 ? 4.526 -1.746 -24.611 1.00 93.44 761 LEU A O 1
ATOM 5009 N N . TRP A 1 762 ? 6.670 -2.190 -24.140 1.00 83.94 762 TRP A N 1
ATOM 5010 C CA . TRP A 1 762 ? 7.110 -2.047 -25.518 1.00 83.94 762 TRP A CA 1
ATOM 5011 C C . TRP A 1 762 ? 8.434 -2.757 -25.735 1.00 83.94 762 TRP A C 1
ATOM 5013 O O . TRP A 1 762 ? 9.202 -2.978 -24.804 1.00 83.94 762 TRP A O 1
ATOM 5023 N N . ASN A 1 763 ? 8.696 -3.115 -26.984 1.00 79.38 763 ASN A N 1
ATOM 5024 C CA . ASN A 1 763 ? 9.995 -3.610 -27.385 1.00 79.38 763 ASN A CA 1
ATOM 5025 C C . ASN A 1 763 ? 10.914 -2.440 -27.767 1.00 79.38 763 ASN A C 1
ATOM 5027 O O . ASN A 1 763 ? 10.538 -1.585 -28.572 1.00 79.38 763 ASN A O 1
ATOM 5031 N N . ASN A 1 764 ? 12.130 -2.397 -27.221 1.00 69.88 764 ASN A N 1
ATOM 5032 C CA . ASN A 1 764 ? 13.060 -1.270 -27.402 1.00 69.88 764 ASN A CA 1
ATOM 5033 C C . ASN A 1 764 ? 13.777 -1.260 -28.768 1.00 69.88 764 ASN A C 1
ATOM 5035 O O . ASN A 1 764 ? 14.821 -0.627 -28.915 1.00 69.88 764 ASN A O 1
ATOM 5039 N N . ASP A 1 765 ? 13.222 -1.926 -29.785 1.00 69.75 765 ASP A N 1
ATOM 5040 C CA . ASP A 1 765 ? 13.864 -2.085 -31.098 1.00 69.75 765 ASP A CA 1
ATOM 5041 C C . ASP A 1 765 ? 13.813 -0.830 -31.983 1.00 69.75 765 ASP A C 1
ATOM 5043 O O . ASP A 1 765 ? 14.519 -0.734 -32.988 1.00 69.75 765 ASP A O 1
ATOM 5047 N N . GLY A 1 766 ? 13.009 0.163 -31.595 1.00 51.81 766 GLY A N 1
ATOM 5048 C CA . GLY A 1 766 ? 12.968 1.482 -32.213 1.00 51.81 766 GLY A CA 1
ATOM 5049 C C . GLY A 1 766 ? 13.499 2.541 -31.256 1.00 51.81 766 GLY A C 1
ATOM 5050 O O . GLY A 1 766 ? 12.837 2.884 -30.277 1.00 51.81 766 GLY A O 1
ATOM 5051 N N . GLY A 1 767 ? 14.651 3.141 -31.569 1.00 42.69 767 GLY A N 1
ATOM 5052 C CA . GLY A 1 767 ? 14.967 4.456 -31.006 1.00 42.69 767 GLY A CA 1
ATOM 5053 C C . GLY A 1 767 ? 13.839 5.446 -31.338 1.00 42.69 767 GLY A C 1
ATOM 5054 O O . GLY A 1 767 ? 13.081 5.233 -32.287 1.00 42.69 767 GLY A O 1
ATOM 5055 N N . ALA A 1 768 ? 13.741 6.561 -30.608 1.00 29.62 768 ALA A N 1
ATOM 5056 C CA . ALA A 1 768 ? 12.723 7.613 -30.792 1.00 29.62 768 ALA A CA 1
ATOM 5057 C C . ALA A 1 768 ? 12.606 8.195 -32.231 1.00 29.62 768 ALA A C 1
ATOM 5059 O O . ALA A 1 768 ? 11.770 9.060 -32.488 1.00 29.62 768 ALA A O 1
ATOM 5060 N N . THR A 1 769 ? 13.442 7.740 -33.165 1.00 31.95 769 THR A N 1
ATOM 5061 C CA . THR A 1 769 ? 13.596 8.184 -34.551 1.00 31.95 769 THR A CA 1
ATOM 5062 C C . THR A 1 769 ? 13.209 7.138 -35.608 1.00 31.95 769 THR A C 1
ATOM 5064 O O . THR A 1 769 ? 13.302 7.442 -36.794 1.00 31.95 769 THR A O 1
ATOM 5067 N N . GLY A 1 770 ? 12.747 5.937 -35.232 1.00 34.16 770 GLY A N 1
ATOM 5068 C CA . GLY A 1 770 ? 12.172 4.972 -36.185 1.00 34.16 770 GLY A CA 1
ATOM 5069 C C . GLY A 1 770 ? 13.161 4.264 -37.124 1.00 34.16 770 GLY A C 1
ATOM 5070 O O . GLY A 1 770 ? 12.738 3.770 -38.164 1.00 34.16 770 GLY A O 1
ATOM 5071 N N . GLN A 1 771 ? 14.448 4.194 -36.771 1.00 38.97 771 GLN A N 1
ATOM 5072 C CA . GLN A 1 771 ? 15.451 3.375 -37.467 1.00 38.97 771 GLN A CA 1
ATOM 5073 C C . GLN A 1 771 ? 15.809 2.158 -36.595 1.00 38.97 771 GLN A C 1
ATOM 5075 O O . GLN A 1 771 ? 16.093 2.329 -35.407 1.00 38.97 771 GLN A O 1
ATOM 5080 N N . SER A 1 772 ? 15.769 0.954 -37.179 1.00 42.31 772 SER A N 1
ATOM 5081 C CA . SER A 1 772 ? 16.181 -0.306 -36.533 1.00 42.31 772 SER A CA 1
ATOM 5082 C C . SER A 1 772 ? 17.668 -0.261 -36.166 1.00 42.31 772 SER A C 1
ATOM 5084 O O . SER A 1 772 ? 18.482 0.163 -36.986 1.00 42.31 772 SER A O 1
ATOM 5086 N N . GLN A 1 773 ? 18.020 -0.689 -34.950 1.00 47.75 773 GLN A N 1
ATOM 5087 C CA . GLN A 1 773 ? 19.407 -0.756 -34.458 1.00 47.75 773 GLN A CA 1
ATOM 5088 C C . GLN A 1 773 ? 20.050 -2.158 -34.598 1.00 47.75 773 GLN A C 1
ATOM 5090 O O . GLN A 1 773 ? 21.201 -2.333 -34.197 1.00 47.75 773 GLN A O 1
ATOM 5095 N N . PHE A 1 774 ? 19.340 -3.142 -35.172 1.00 50.69 774 PHE A N 1
ATOM 5096 C CA . PHE A 1 774 ? 19.747 -4.559 -35.237 1.00 50.69 774 PHE A CA 1
ATOM 5097 C C . PHE A 1 774 ? 19.793 -5.087 -36.688 1.00 50.69 774 PHE A C 1
ATOM 5099 O O . PHE A 1 774 ? 18.928 -4.727 -37.488 1.00 50.69 774 PHE A O 1
ATOM 5106 N N . VAL A 1 775 ? 20.758 -5.968 -37.017 1.00 45.50 775 VAL A N 1
ATOM 5107 C CA . VAL A 1 775 ? 20.828 -6.726 -38.304 1.00 45.50 775 VAL A CA 1
ATOM 5108 C C . VAL A 1 775 ? 19.939 -7.960 -38.310 1.00 45.50 775 VAL A C 1
ATOM 5110 O O . VAL A 1 775 ? 19.581 -8.463 -39.378 1.00 45.50 775 VAL A O 1
ATOM 5113 N N . SER A 1 776 ? 19.476 -8.397 -37.138 1.00 53.69 776 SER A N 1
ATOM 5114 C CA . SER A 1 776 ? 18.240 -9.162 -37.031 1.00 53.69 776 SER A CA 1
ATOM 5115 C C . SER A 1 776 ? 17.082 -8.275 -37.488 1.00 53.69 776 SER A C 1
ATOM 5117 O O . SER A 1 776 ? 16.401 -7.639 -36.689 1.00 53.69 776 SER A O 1
ATOM 5119 N N . ASN A 1 777 ? 16.868 -8.209 -38.797 1.00 58.22 777 ASN A N 1
ATOM 5120 C CA . ASN A 1 777 ? 15.841 -7.422 -39.479 1.00 58.22 777 ASN A CA 1
ATOM 5121 C C . ASN A 1 777 ? 14.393 -7.923 -39.193 1.00 58.22 777 ASN A C 1
ATOM 5123 O O . ASN A 1 777 ? 13.528 -7.893 -40.071 1.00 58.22 777 ASN A O 1
ATOM 5127 N N . GLY A 1 778 ? 14.136 -8.453 -37.993 1.00 76.06 778 GLY A N 1
ATOM 5128 C CA . GLY A 1 778 ? 12.886 -9.070 -37.578 1.00 76.06 778 GLY A CA 1
ATOM 5129 C C . GLY A 1 778 ? 13.013 -9.974 -36.347 1.00 76.06 778 GLY A C 1
ATOM 5130 O O . GLY A 1 778 ? 14.060 -10.066 -35.710 1.00 76.06 778 GLY A O 1
ATOM 5131 N N . ILE A 1 779 ? 11.920 -10.667 -36.040 1.00 88.44 779 ILE A N 1
ATOM 5132 C CA . ILE A 1 779 ? 11.817 -11.744 -35.049 1.00 88.44 779 ILE A CA 1
ATOM 5133 C C . ILE A 1 779 ? 11.880 -13.077 -35.819 1.00 88.44 779 ILE A C 1
ATOM 5135 O O . ILE A 1 779 ? 10.934 -13.406 -36.547 1.00 88.44 779 ILE A O 1
ATOM 5139 N N . ASN A 1 780 ? 12.963 -13.852 -35.692 1.00 89.12 780 ASN A N 1
ATOM 5140 C CA . ASN A 1 780 ? 13.214 -15.053 -36.508 1.00 89.12 780 ASN A CA 1
ATOM 5141 C C . ASN A 1 780 ? 13.340 -16.343 -35.680 1.00 89.12 780 ASN A C 1
ATOM 5143 O O . ASN A 1 780 ? 14.238 -16.453 -34.856 1.00 89.12 780 ASN A O 1
ATOM 5147 N N . GLN A 1 781 ? 12.519 -17.365 -35.944 1.00 92.81 781 GLN A N 1
ATOM 5148 C CA . GLN A 1 781 ? 12.544 -18.624 -35.174 1.00 92.81 781 GLN A CA 1
ATOM 5149 C C . GLN A 1 781 ? 12.399 -18.410 -33.657 1.00 92.81 781 GLN A C 1
ATOM 5151 O O . GLN A 1 781 ? 12.969 -19.149 -32.854 1.00 92.81 781 GLN A O 1
ATOM 5156 N N . SER A 1 782 ? 11.638 -17.392 -33.266 1.00 94.75 782 SER A N 1
ATOM 5157 C CA . SER A 1 782 ? 11.605 -16.884 -31.898 1.00 94.75 782 SER A CA 1
ATOM 5158 C C . SER A 1 782 ? 10.192 -16.749 -31.349 1.00 94.75 782 SER A C 1
ATOM 5160 O O . SER A 1 782 ? 9.199 -16.803 -32.079 1.00 94.75 782 SER A O 1
ATOM 5162 N N . THR A 1 783 ? 10.101 -16.559 -30.036 1.00 96.62 783 THR A N 1
ATOM 5163 C CA . THR A 1 783 ? 8.844 -16.292 -29.327 1.00 96.62 783 THR A CA 1
ATOM 5164 C C . THR A 1 783 ? 8.937 -14.970 -28.581 1.00 96.62 783 THR A C 1
ATOM 5166 O O . THR A 1 783 ? 9.927 -14.726 -27.900 1.00 96.62 783 THR A O 1
ATOM 5169 N N . VAL A 1 784 ? 7.908 -14.135 -28.707 1.00 96.00 784 VAL A N 1
ATOM 5170 C CA . VAL A 1 784 ? 7.722 -12.907 -27.927 1.00 96.00 784 VAL A CA 1
ATOM 5171 C C . VAL A 1 784 ? 6.362 -12.986 -27.244 1.00 96.00 784 VAL A C 1
ATOM 5173 O O . VAL A 1 784 ? 5.343 -13.064 -27.930 1.00 96.00 784 VAL A O 1
ATOM 5176 N N . ASP A 1 785 ? 6.340 -12.969 -25.918 1.00 96.06 785 ASP A N 1
ATOM 5177 C CA . ASP A 1 785 ? 5.118 -13.030 -25.116 1.00 96.06 785 ASP A CA 1
ATOM 5178 C C . ASP A 1 785 ? 4.984 -11.785 -24.226 1.00 96.06 785 ASP A C 1
ATOM 5180 O O . ASP A 1 785 ? 5.947 -11.349 -23.596 1.00 96.06 785 ASP A O 1
ATOM 5184 N N . LEU A 1 786 ? 3.810 -11.158 -24.279 1.00 95.56 786 LEU A N 1
ATOM 5185 C CA . LEU A 1 786 ? 3.371 -10.008 -23.486 1.00 95.56 786 LEU A CA 1
ATOM 5186 C C . LEU A 1 786 ? 1.982 -10.339 -22.914 1.00 95.56 786 LEU A C 1
ATOM 5188 O O . LEU A 1 786 ? 0.998 -9.632 -23.175 1.00 95.56 786 LEU A O 1
ATOM 5192 N N . SER A 1 787 ? 1.859 -11.458 -22.214 1.00 96.19 787 SER A N 1
ATOM 5193 C CA . SER A 1 787 ? 0.596 -11.986 -21.708 1.00 96.19 787 SER A CA 1
ATOM 5194 C C . SER A 1 787 ? 0.393 -11.745 -20.212 1.00 96.19 787 SER A C 1
ATOM 5196 O O . SER A 1 787 ? 1.330 -11.570 -19.447 1.00 96.19 787 SER A O 1
ATOM 5198 N N . GLY A 1 788 ? -0.868 -11.710 -19.775 1.00 97.50 788 GLY A N 1
ATOM 5199 C CA . GLY A 1 788 ? -1.220 -11.677 -18.346 1.00 97.50 788 GLY A CA 1
ATOM 5200 C C . GLY A 1 788 ? -0.936 -10.357 -17.615 1.00 97.50 788 GLY A C 1
ATOM 5201 O O . GLY A 1 788 ? -1.228 -10.240 -16.425 1.00 97.50 788 GLY A O 1
ATOM 5202 N N . ASN A 1 789 ? -0.447 -9.323 -18.304 1.00 98.25 789 ASN A N 1
ATOM 5203 C CA . ASN A 1 789 ? -0.114 -8.056 -17.658 1.00 98.25 789 ASN A CA 1
ATOM 5204 C C . ASN A 1 789 ? -1.367 -7.326 -17.160 1.00 98.25 789 ASN A C 1
ATOM 5206 O O . ASN A 1 789 ? -2.357 -7.161 -17.883 1.00 98.25 789 ASN A O 1
ATOM 5210 N N . ALA A 1 790 ? -1.307 -6.827 -15.927 1.00 98.38 790 ALA A N 1
ATOM 5211 C CA . ALA A 1 790 ? -2.433 -6.229 -15.227 1.00 98.38 790 ALA A CA 1
ATOM 5212 C C . ALA A 1 790 ? -2.146 -4.778 -14.820 1.00 98.38 790 ALA A C 1
ATOM 5214 O O . ALA A 1 790 ? -1.128 -4.451 -14.218 1.00 98.38 790 ALA A O 1
ATOM 5215 N N . THR A 1 791 ? -3.079 -3.874 -15.107 1.00 98.75 791 THR A N 1
ATOM 5216 C CA . THR A 1 791 ? -3.046 -2.483 -14.635 1.00 98.75 791 THR A CA 1
ATOM 5217 C C . THR A 1 791 ? -4.355 -2.156 -13.936 1.00 98.75 791 THR A C 1
ATOM 5219 O O . THR A 1 791 ? -5.420 -2.209 -14.550 1.00 98.75 791 THR A O 1
ATOM 5222 N N . SER A 1 792 ? -4.299 -1.811 -12.652 1.00 98.62 792 SER A N 1
ATOM 5223 C CA . SER A 1 792 ? -5.480 -1.581 -11.820 1.00 98.62 792 SER A CA 1
ATOM 5224 C C . SER A 1 792 ? -5.437 -0.225 -11.131 1.00 98.62 792 SER A C 1
ATOM 5226 O O . SER A 1 792 ? -4.456 0.137 -10.490 1.00 98.62 792 SER A O 1
ATOM 5228 N N . SER A 1 793 ? -6.532 0.522 -11.218 1.00 98.75 793 SER A N 1
ATOM 5229 C CA . SER A 1 793 ? -6.717 1.780 -10.501 1.00 98.75 793 SER A CA 1
ATOM 5230 C C . SER A 1 793 ? -8.003 1.737 -9.687 1.00 98.75 793 SER A C 1
ATOM 5232 O O . SER A 1 793 ? -9.075 1.484 -10.235 1.00 98.75 793 SER A O 1
ATOM 5234 N N . THR A 1 794 ? -7.921 1.970 -8.376 1.00 98.75 794 THR A N 1
ATOM 5235 C CA . THR A 1 794 ? -9.079 1.986 -7.470 1.00 98.75 794 THR A CA 1
ATOM 5236 C C . THR A 1 794 ? -9.113 3.262 -6.636 1.00 98.75 794 THR A C 1
ATOM 5238 O O . THR A 1 794 ? -8.210 3.509 -5.847 1.00 98.75 794 THR A O 1
ATOM 5241 N N . ALA A 1 795 ? -10.181 4.050 -6.749 1.00 98.69 795 ALA A N 1
ATOM 5242 C CA . ALA A 1 795 ? -10.402 5.245 -5.933 1.00 98.69 795 ALA A CA 1
ATOM 5243 C C . ALA A 1 795 ? -11.734 5.141 -5.183 1.00 98.69 795 ALA A C 1
ATOM 5245 O O . ALA A 1 795 ? -12.783 4.967 -5.802 1.00 98.69 795 ALA A O 1
ATOM 5246 N N . LEU A 1 796 ? -11.711 5.245 -3.854 1.00 98.19 796 LEU A N 1
ATOM 5247 C CA . LEU A 1 796 ? -12.891 5.113 -2.998 1.00 98.19 796 LEU A CA 1
ATOM 5248 C C . LEU A 1 796 ? -12.959 6.243 -1.972 1.00 98.19 796 LEU A C 1
ATOM 5250 O O . LEU A 1 796 ? -11.983 6.534 -1.289 1.00 98.19 796 LEU A O 1
ATOM 5254 N N . SER A 1 797 ? -14.127 6.855 -1.793 1.00 97.75 797 SER A N 1
ATOM 5255 C CA . SER A 1 797 ? -14.294 7.812 -0.698 1.00 97.75 797 SER A CA 1
ATOM 5256 C C . SER A 1 797 ? -14.509 7.084 0.635 1.00 97.75 797 SER A C 1
ATOM 5258 O O . SER A 1 797 ? -13.662 7.177 1.521 1.00 97.75 797 SER A O 1
ATOM 5260 N N . ASN A 1 798 ? -15.576 6.294 0.763 1.00 97.12 798 ASN A N 1
ATOM 5261 C CA . ASN A 1 798 ? -15.894 5.549 1.981 1.00 97.12 798 ASN A CA 1
ATOM 5262 C C . ASN A 1 798 ? -16.059 4.050 1.697 1.00 97.12 798 ASN A C 1
ATOM 5264 O O . ASN A 1 798 ? -16.764 3.650 0.765 1.00 97.12 798 ASN A O 1
ATOM 5268 N N . ARG A 1 799 ? -15.452 3.207 2.537 1.00 96.88 799 ARG A N 1
ATOM 5269 C CA . ARG A 1 799 ? -15.602 1.749 2.513 1.00 96.88 799 ARG A CA 1
ATOM 5270 C C . ARG A 1 799 ? -15.786 1.198 3.921 1.00 96.88 799 ARG A C 1
ATOM 5272 O O . ARG A 1 799 ? -14.996 1.501 4.813 1.00 96.88 799 ARG A O 1
ATOM 5279 N N . SER A 1 800 ? -16.776 0.334 4.109 1.00 96.94 800 SER A N 1
ATOM 5280 C CA . SER A 1 800 ? -17.017 -0.299 5.403 1.00 96.94 800 SER A CA 1
ATOM 5281 C C . SER A 1 800 ? -17.462 -1.753 5.305 1.00 96.94 800 SER A C 1
ATOM 5283 O O . SER A 1 800 ? -18.115 -2.178 4.348 1.00 96.94 800 SER A O 1
ATOM 5285 N N . THR A 1 801 ? -17.111 -2.521 6.331 1.00 97.62 801 THR A N 1
ATOM 5286 C CA . THR A 1 801 ? -17.620 -3.869 6.577 1.00 97.62 801 THR A CA 1
ATOM 5287 C C . THR A 1 801 ? -17.969 -3.987 8.053 1.00 97.62 801 THR A C 1
ATOM 5289 O O . THR A 1 801 ? -17.110 -3.765 8.902 1.00 97.62 801 THR A O 1
ATOM 5292 N N . ASN A 1 802 ? -19.224 -4.307 8.358 1.00 98.19 802 ASN A N 1
ATOM 5293 C CA . ASN A 1 802 ? -19.731 -4.425 9.720 1.00 98.19 802 ASN A CA 1
ATOM 5294 C C . ASN A 1 802 ? -20.354 -5.803 9.915 1.00 98.19 802 ASN A C 1
ATOM 5296 O O . ASN A 1 802 ? -21.256 -6.184 9.169 1.00 98.19 802 ASN A O 1
ATOM 5300 N N . THR A 1 803 ? -19.893 -6.538 10.920 1.00 98.31 803 THR A N 1
ATOM 5301 C CA . THR A 1 803 ? -20.407 -7.868 11.248 1.00 98.31 803 THR A CA 1
ATOM 5302 C C . THR A 1 803 ? -20.800 -7.950 12.717 1.00 98.31 803 THR A C 1
ATOM 5304 O O . THR A 1 803 ? -20.022 -7.558 13.584 1.00 98.31 803 THR A O 1
ATOM 5307 N N . LEU A 1 804 ? -21.978 -8.498 13.007 1.00 98.50 804 LEU A N 1
ATOM 5308 C CA . LEU A 1 804 ? -22.427 -8.829 14.359 1.00 98.50 804 LEU A CA 1
ATOM 5309 C C . LEU A 1 804 ? -22.958 -10.265 14.369 1.00 98.50 804 LEU A C 1
ATOM 5311 O O . LEU A 1 804 ? -23.852 -10.602 13.596 1.00 98.50 804 LEU A O 1
ATOM 5315 N N . THR A 1 805 ? -22.380 -11.118 15.211 1.00 98.00 805 THR A N 1
ATOM 5316 C CA . THR A 1 805 ? -22.757 -12.535 15.319 1.00 98.00 805 THR A CA 1
ATOM 5317 C C . THR A 1 805 ? -23.138 -12.885 16.749 1.00 98.00 805 THR A C 1
ATOM 5319 O O . THR A 1 805 ? -22.336 -12.679 17.658 1.00 98.00 805 THR A O 1
ATOM 5322 N N . LEU A 1 806 ? -24.338 -13.437 16.934 1.00 95.94 806 LEU A N 1
ATOM 5323 C CA . LEU A 1 806 ? -24.858 -13.950 18.202 1.00 95.94 806 LEU A CA 1
ATOM 5324 C C . LEU A 1 806 ? -25.052 -15.471 18.109 1.00 95.94 806 LEU A C 1
ATOM 5326 O O . LEU A 1 806 ? -25.582 -15.979 17.118 1.00 95.94 806 LEU A O 1
ATOM 5330 N N . SER A 1 807 ? -24.643 -16.206 19.143 1.00 94.75 807 SER A N 1
ATOM 5331 C CA . SER A 1 807 ? -24.855 -17.654 19.239 1.00 94.75 807 SER A CA 1
ATOM 5332 C C . SER A 1 807 ? -25.148 -18.076 20.675 1.00 94.75 807 SER A C 1
ATOM 5334 O O . SER A 1 807 ? -24.368 -17.755 21.569 1.00 94.75 807 SER A O 1
ATOM 5336 N N . ALA A 1 808 ? -26.227 -18.829 20.894 1.00 91.19 808 ALA A N 1
ATOM 5337 C CA . ALA A 1 808 ? -26.581 -19.383 22.204 1.00 91.19 808 ALA A CA 1
ATOM 5338 C C . ALA A 1 808 ? -27.414 -20.672 22.100 1.00 91.19 808 ALA A C 1
ATOM 5340 O O . ALA A 1 808 ? -27.889 -21.015 21.023 1.00 91.19 808 ALA A O 1
ATOM 5341 N N . ASN A 1 809 ? -27.674 -21.375 23.210 1.00 85.94 809 ASN A N 1
ATOM 5342 C CA . ASN A 1 809 ? -28.780 -22.342 23.227 1.00 85.94 809 ASN A CA 1
ATOM 5343 C C . ASN A 1 809 ? -30.126 -21.609 23.380 1.00 85.94 809 ASN A C 1
ATOM 5345 O O . ASN A 1 809 ? -31.050 -21.870 22.615 1.00 85.94 809 ASN A O 1
ATOM 5349 N N . SER A 1 810 ? -30.240 -20.644 24.291 1.00 82.31 810 SER A N 1
ATOM 5350 C CA . SER A 1 810 ? -31.406 -19.754 24.409 1.00 82.31 810 SER A CA 1
ATOM 5351 C C . SER A 1 810 ? -30.979 -18.299 24.268 1.00 82.31 810 SER A C 1
ATOM 5353 O O . SER A 1 810 ? -30.016 -17.902 24.913 1.00 82.31 810 SER A O 1
ATOM 5355 N N . ASP A 1 811 ? -31.711 -17.499 23.497 1.00 82.69 811 ASP A N 1
ATOM 5356 C CA . ASP A 1 811 ? -31.374 -16.091 23.244 1.00 82.69 811 ASP A CA 1
ATOM 5357 C C . ASP A 1 811 ? -32.587 -15.176 23.465 1.00 82.69 811 ASP A C 1
ATOM 5359 O O . ASP A 1 811 ? -33.644 -15.408 22.877 1.00 82.69 811 ASP A O 1
ATOM 5363 N N . SER A 1 812 ? -32.456 -14.168 24.331 1.00 85.62 812 SER A N 1
ATOM 5364 C CA . SER A 1 812 ? -33.434 -13.083 24.488 1.00 85.62 812 SER A CA 1
ATOM 5365 C C . SER A 1 812 ? -32.884 -11.695 24.141 1.00 85.62 812 SER A C 1
ATOM 5367 O O . SER A 1 812 ? -33.607 -10.711 24.307 1.00 85.62 812 SER A O 1
ATOM 5369 N N . ALA A 1 813 ? -31.631 -11.605 23.687 1.00 88.62 813 ALA A N 1
ATOM 5370 C CA . ALA A 1 813 ? -30.939 -10.354 23.421 1.00 88.62 813 ALA A CA 1
ATOM 5371 C C . ALA A 1 813 ? -31.321 -9.742 22.069 1.00 88.62 813 ALA A C 1
ATOM 5373 O O . ALA A 1 813 ? -31.710 -10.413 21.113 1.00 88.62 813 ALA A O 1
ATOM 5374 N N . SER A 1 814 ? -31.205 -8.425 21.994 1.00 90.56 814 SER A N 1
ATOM 5375 C CA . SER A 1 814 ? -31.428 -7.616 20.804 1.00 90.56 814 SER A CA 1
ATOM 5376 C C . SER A 1 814 ? -30.107 -7.165 20.183 1.00 90.56 814 SER A C 1
ATOM 5378 O O . SER A 1 814 ? -29.121 -6.913 20.880 1.00 90.56 814 SER A O 1
ATOM 5380 N N . ALA A 1 815 ? -30.081 -7.038 18.856 1.00 94.06 815 ALA A N 1
ATOM 5381 C CA . ALA A 1 815 ? -28.864 -6.727 18.118 1.00 94.06 815 ALA A CA 1
ATOM 5382 C C . ALA A 1 815 ? -29.111 -5.784 16.934 1.00 94.06 815 ALA A C 1
ATOM 5384 O O . ALA A 1 815 ? -30.067 -5.944 16.172 1.00 94.06 815 ALA A O 1
ATOM 5385 N N . GLY A 1 816 ? -28.222 -4.803 16.770 1.00 95.31 816 GLY A N 1
ATOM 5386 C CA . GLY A 1 816 ? -28.324 -3.767 15.746 1.00 95.31 816 GLY A CA 1
ATOM 5387 C C . GLY A 1 816 ? -27.012 -3.532 15.002 1.00 95.31 816 GLY A C 1
ATOM 5388 O O . GLY A 1 816 ? -25.975 -3.300 15.622 1.00 95.31 816 GLY A O 1
ATOM 5389 N N . VAL A 1 817 ? -27.062 -3.524 13.669 1.00 97.69 817 VAL A N 1
ATOM 5390 C CA . VAL A 1 817 ? -25.936 -3.109 12.818 1.00 97.69 817 VAL A CA 1
ATOM 5391 C C . VAL A 1 817 ? -26.360 -1.926 11.968 1.00 97.69 817 VAL A C 1
ATOM 5393 O O . VAL A 1 817 ? -27.329 -2.012 11.213 1.00 97.69 817 VAL A O 1
ATOM 5396 N N . ILE A 1 818 ? -25.619 -0.826 12.060 1.00 95.25 818 ILE A N 1
ATOM 5397 C CA . ILE A 1 818 ? -25.842 0.346 11.223 1.00 95.25 818 ILE A CA 1
ATOM 5398 C C . ILE A 1 818 ? -24.566 0.794 10.524 1.00 95.25 818 ILE A C 1
ATOM 5400 O O . ILE A 1 818 ? -23.490 0.891 11.117 1.00 95.25 818 ILE A O 1
ATOM 5404 N N . ASN A 1 819 ? -24.722 1.126 9.248 1.00 95.62 819 ASN A N 1
ATOM 5405 C CA . ASN A 1 819 ? -23.718 1.829 8.479 1.00 95.62 819 ASN A CA 1
ATOM 5406 C C . ASN A 1 819 ? -24.298 3.111 7.894 1.00 95.62 819 ASN A C 1
ATOM 5408 O O . ASN A 1 819 ? -25.304 3.073 7.190 1.00 95.62 819 ASN A O 1
ATOM 5412 N N . GLN A 1 820 ? -23.619 4.226 8.136 1.00 94.50 820 GLN A N 1
ATOM 5413 C CA . GLN A 1 820 ? -23.953 5.530 7.585 1.00 94.50 820 GLN A CA 1
ATOM 5414 C C . GLN A 1 820 ? -22.727 6.137 6.890 1.00 94.50 820 GLN A C 1
ATOM 5416 O O . GLN A 1 820 ? -21.691 6.374 7.514 1.00 94.50 820 GLN A O 1
ATOM 5421 N N . GLN A 1 821 ? -22.827 6.399 5.588 1.00 95.75 821 GLN A N 1
ATOM 5422 C CA . GLN A 1 821 ? -21.738 6.988 4.805 1.00 95.75 821 GLN A CA 1
ATOM 5423 C C . GLN A 1 821 ? -22.229 8.199 4.012 1.00 95.75 821 GLN A C 1
ATOM 5425 O O . GLN A 1 821 ? -23.241 8.138 3.314 1.00 95.75 821 GLN A O 1
ATOM 5430 N N . VAL A 1 822 ? -21.499 9.307 4.107 1.00 95.00 822 VAL A N 1
ATOM 5431 C CA . VAL A 1 822 ? -21.752 10.522 3.327 1.00 95.00 822 VAL A CA 1
ATOM 5432 C C . VAL A 1 822 ? -20.477 10.892 2.582 1.00 95.00 822 VAL A C 1
ATOM 5434 O O . VAL A 1 822 ? -19.410 11.015 3.184 1.00 95.00 822 VAL A O 1
ATOM 5437 N N . SER A 1 823 ? -20.578 11.082 1.270 1.00 96.12 823 SER A N 1
ATOM 5438 C CA . SER A 1 823 ? -19.477 11.570 0.448 1.00 96.12 823 SER A CA 1
ATOM 5439 C C . SER A 1 823 ? -19.933 12.693 -0.466 1.00 96.12 823 SER A C 1
ATOM 5441 O O . SER A 1 823 ? -20.890 12.555 -1.227 1.00 96.12 823 SER A O 1
ATOM 5443 N N . SER A 1 824 ? -19.201 13.798 -0.420 1.00 95.62 824 SER A N 1
ATOM 5444 C CA . SER A 1 824 ? -19.290 14.886 -1.392 1.00 95.62 824 SER A CA 1
ATOM 5445 C C . SER A 1 824 ? -18.005 15.018 -2.220 1.00 95.62 824 SER A C 1
ATOM 5447 O O . SER A 1 824 ? -17.870 15.980 -2.971 1.00 95.62 824 SER A O 1
ATOM 5449 N N . ALA A 1 825 ? -17.064 14.077 -2.086 1.00 96.56 825 ALA A N 1
ATOM 5450 C CA . ALA A 1 825 ? -15.748 14.145 -2.715 1.00 96.56 825 ALA A CA 1
ATOM 5451 C C . ALA A 1 825 ? -15.799 13.945 -4.230 1.00 96.56 825 ALA A C 1
ATOM 5453 O O . ALA A 1 825 ? -16.613 13.179 -4.742 1.00 96.56 825 ALA A O 1
ATOM 5454 N N . THR A 1 826 ? -14.852 14.549 -4.942 1.00 97.50 826 THR A N 1
ATOM 5455 C CA . THR A 1 826 ? -14.588 14.153 -6.331 1.00 97.50 826 THR A CA 1
ATOM 5456 C C . THR A 1 826 ? -13.703 12.912 -6.326 1.00 97.50 826 THR A C 1
ATOM 5458 O O . THR A 1 826 ? -12.596 12.958 -5.792 1.00 97.50 826 THR A O 1
ATOM 5461 N N . VAL A 1 827 ? -14.182 11.807 -6.898 1.00 98.62 827 VAL A N 1
ATOM 5462 C CA . VAL A 1 827 ? -13.489 10.512 -6.913 1.00 98.62 827 VAL A CA 1
ATOM 5463 C C . VAL A 1 827 ? -13.145 10.122 -8.346 1.00 98.62 827 VAL A C 1
ATOM 5465 O O . VAL A 1 827 ? -14.039 9.965 -9.175 1.00 98.62 827 VAL A O 1
ATOM 5468 N N . THR A 1 828 ? -11.861 9.907 -8.628 1.00 98.62 828 THR A N 1
ATOM 5469 C CA . THR A 1 828 ? -11.370 9.568 -9.968 1.00 98.62 828 THR A CA 1
ATOM 5470 C C . THR A 1 828 ? -10.406 8.388 -9.923 1.00 98.62 828 THR A C 1
ATOM 5472 O O . THR A 1 828 ? -9.376 8.453 -9.258 1.00 98.62 828 THR A O 1
ATOM 5475 N N . ALA A 1 829 ? -10.702 7.336 -10.685 1.00 98.81 829 ALA A N 1
ATOM 5476 C CA . ALA A 1 829 ? -9.785 6.231 -10.952 1.00 98.81 829 ALA A CA 1
ATOM 5477 C C . ALA A 1 829 ? -9.454 6.184 -12.449 1.00 98.81 829 ALA A C 1
ATOM 5479 O O . ALA A 1 829 ? -10.358 6.041 -13.271 1.00 98.81 829 ALA A O 1
ATOM 5480 N N . ASN A 1 830 ? -8.177 6.298 -12.806 1.00 98.44 830 ASN A N 1
ATOM 5481 C CA . ASN A 1 830 ? -7.686 6.158 -14.176 1.00 98.44 830 ASN A CA 1
ATOM 5482 C C . ASN A 1 830 ? -6.674 5.008 -14.262 1.00 98.44 830 ASN A C 1
ATOM 5484 O O . ASN A 1 830 ? -5.672 5.023 -13.552 1.00 98.44 830 ASN A O 1
ATOM 5488 N N . ALA A 1 831 ? -6.927 4.028 -15.122 1.00 98.56 831 ALA A N 1
ATOM 5489 C CA . ALA A 1 831 ? -5.989 2.963 -15.460 1.00 98.56 831 ALA A CA 1
ATOM 5490 C C . ALA A 1 831 ? -5.649 3.072 -16.948 1.00 98.56 831 ALA A C 1
ATOM 5492 O O . ALA A 1 831 ? -6.548 3.186 -17.778 1.00 98.56 831 ALA A O 1
ATOM 5493 N N . THR A 1 832 ? -4.366 3.088 -17.294 1.00 97.75 832 THR A N 1
ATOM 5494 C CA . THR A 1 832 ? -3.897 3.197 -18.678 1.00 97.75 832 THR A CA 1
ATOM 5495 C C . THR A 1 832 ? -2.857 2.128 -18.962 1.00 97.75 832 THR A C 1
ATOM 5497 O O . THR A 1 832 ? -1.867 2.040 -18.244 1.00 97.75 832 THR A O 1
ATOM 5500 N N . THR A 1 833 ? -3.052 1.347 -20.018 1.00 96.31 833 THR A N 1
ATOM 5501 C CA . THR A 1 833 ? -2.061 0.367 -20.474 1.00 96.31 833 THR A CA 1
ATOM 5502 C C . THR A 1 833 ? -1.754 0.607 -21.937 1.00 96.31 833 THR A C 1
ATOM 5504 O O . THR A 1 833 ? -2.658 0.639 -22.769 1.00 96.31 833 THR A O 1
ATOM 5507 N N . LYS A 1 834 ? -0.476 0.758 -22.257 1.00 93.75 834 LYS A N 1
ATOM 5508 C CA . LYS A 1 834 ? 0.034 0.752 -23.621 1.00 93.75 834 LYS A CA 1
ATOM 5509 C C . LYS A 1 834 ? 0.971 -0.439 -23.741 1.00 93.75 834 LYS A C 1
ATOM 5511 O O . LYS A 1 834 ? 2.064 -0.376 -23.199 1.00 93.75 834 LYS A O 1
ATOM 5516 N N . ALA A 1 835 ? 0.533 -1.504 -24.398 1.00 92.19 835 ALA A N 1
ATOM 5517 C CA . ALA A 1 835 ? 1.340 -2.682 -24.679 1.00 92.19 835 ALA A CA 1
ATOM 5518 C C . ALA A 1 835 ? 1.397 -2.899 -26.191 1.00 92.19 835 ALA A C 1
ATOM 5520 O O . ALA A 1 835 ? 0.381 -3.219 -26.813 1.00 92.19 835 ALA A O 1
ATOM 5521 N N . ASP A 1 836 ? 2.577 -2.691 -26.770 1.00 87.75 836 ASP A N 1
ATOM 5522 C CA . ASP A 1 836 ? 2.785 -2.787 -28.211 1.00 87.75 836 ASP A CA 1
ATOM 5523 C C . ASP A 1 836 ? 4.044 -3.588 -28.547 1.00 87.75 836 ASP A C 1
ATOM 5525 O O . ASP A 1 836 ? 5.085 -3.399 -27.923 1.00 87.75 836 ASP A O 1
ATOM 5529 N N . VAL A 1 837 ? 3.965 -4.411 -29.594 1.00 88.00 837 VAL A N 1
ATOM 5530 C CA . VAL A 1 837 ? 5.142 -4.982 -30.265 1.00 88.00 837 VAL A CA 1
ATOM 5531 C C . VAL A 1 837 ? 5.271 -4.340 -31.640 1.00 88.00 837 VAL A C 1
ATOM 5533 O O . VAL A 1 837 ? 4.385 -4.486 -32.481 1.00 88.00 837 VAL A O 1
ATOM 5536 N N . VAL A 1 838 ? 6.357 -3.611 -31.882 1.00 83.94 838 VAL A N 1
ATOM 5537 C CA . VAL A 1 838 ? 6.604 -2.889 -33.133 1.00 83.94 838 VAL A CA 1
ATOM 5538 C C . VAL A 1 838 ? 7.982 -3.238 -33.675 1.00 83.94 838 VAL A C 1
ATOM 5540 O O . VAL A 1 838 ? 8.992 -2.818 -33.122 1.00 83.94 838 VAL A O 1
ATOM 5543 N N . VAL A 1 839 ? 8.026 -3.960 -34.792 1.00 79.94 839 VAL A N 1
ATOM 5544 C CA . VAL A 1 839 ? 9.272 -4.321 -35.485 1.00 79.94 839 VAL A CA 1
ATOM 5545 C C . VAL A 1 839 ? 9.122 -3.978 -36.966 1.00 79.94 839 VAL A C 1
ATOM 5547 O O . VAL A 1 839 ? 8.102 -4.297 -37.576 1.00 79.94 839 VAL A O 1
ATOM 5550 N N . ALA A 1 840 ? 10.100 -3.290 -37.553 1.00 69.06 840 ALA A N 1
ATOM 5551 C CA . ALA A 1 840 ? 10.065 -2.893 -38.961 1.00 69.06 840 ALA A CA 1
ATOM 5552 C C . ALA A 1 840 ? 11.016 -3.751 -39.802 1.00 69.06 840 ALA A C 1
ATOM 5554 O O . ALA A 1 840 ? 12.115 -4.073 -39.362 1.00 69.06 840 ALA A O 1
ATOM 5555 N N . GLY A 1 841 ? 10.585 -4.092 -41.017 1.00 64.19 841 GLY A N 1
ATOM 5556 C CA . GLY A 1 841 ? 11.436 -4.693 -42.042 1.00 64.19 841 GLY A CA 1
ATOM 5557 C C . GLY A 1 841 ? 11.932 -3.621 -43.009 1.00 64.19 841 GLY A C 1
ATOM 5558 O O . GLY A 1 841 ? 11.156 -2.731 -43.375 1.00 64.19 841 GLY A O 1
ATOM 5559 N N . TYR A 1 842 ? 13.205 -3.735 -43.400 1.00 55.31 842 TYR A N 1
ATOM 5560 C CA . TYR A 1 842 ? 13.932 -3.045 -44.480 1.00 55.31 842 TYR A CA 1
ATOM 5561 C C . TYR A 1 842 ? 15.171 -2.276 -43.996 1.00 55.31 842 TYR A C 1
ATOM 5563 O O . TYR A 1 842 ? 15.074 -1.171 -43.460 1.00 55.31 842 TYR A O 1
ATOM 5571 N N . ASP A 1 843 ? 16.342 -2.845 -44.292 1.00 56.44 843 ASP A N 1
ATOM 5572 C CA . ASP A 1 843 ? 17.639 -2.182 -44.197 1.00 56.44 843 ASP A CA 1
ATOM 5573 C C . ASP A 1 843 ? 18.071 -1.668 -45.585 1.00 56.44 843 ASP A C 1
ATOM 5575 O O . ASP A 1 843 ? 18.448 -2.423 -46.486 1.00 56.44 843 ASP A O 1
ATOM 5579 N N . GLY A 1 844 ? 18.022 -0.347 -45.763 1.00 49.00 844 GLY A N 1
ATOM 5580 C CA . GLY A 1 844 ? 18.443 0.312 -47.000 1.00 49.00 844 GLY A CA 1
ATOM 5581 C C . GLY A 1 844 ? 19.952 0.263 -47.271 1.00 49.00 844 GLY A C 1
ATOM 5582 O O . GLY A 1 844 ? 20.358 0.648 -48.369 1.00 49.00 844 GLY A O 1
ATOM 5583 N N . ALA A 1 845 ? 20.773 -0.183 -46.312 1.00 46.78 845 ALA A N 1
ATOM 5584 C CA . ALA A 1 845 ? 22.229 -0.236 -46.429 1.00 46.78 845 ALA A CA 1
ATOM 5585 C C . ALA A 1 845 ? 22.746 -1.549 -47.049 1.00 46.78 845 ALA A C 1
ATOM 5587 O O . ALA A 1 845 ? 23.683 -1.502 -47.846 1.00 46.78 845 ALA A O 1
ATOM 5588 N N . THR A 1 846 ? 22.123 -2.701 -46.760 1.00 50.19 846 THR A N 1
ATOM 5589 C CA . THR A 1 846 ? 22.610 -4.030 -47.203 1.00 50.19 846 THR A CA 1
ATOM 5590 C C . THR A 1 846 ? 21.853 -4.643 -48.387 1.00 50.19 846 THR A C 1
ATOM 5592 O O . THR A 1 846 ? 22.216 -5.722 -48.858 1.00 50.19 846 THR A O 1
ATOM 5595 N N . ALA A 1 847 ? 20.807 -3.979 -48.898 1.00 52.12 847 ALA A N 1
ATOM 5596 C CA . ALA A 1 847 ? 19.893 -4.512 -49.923 1.00 52.12 847 ALA A CA 1
ATOM 5597 C C . ALA A 1 847 ? 19.225 -5.855 -49.545 1.00 52.12 847 ALA A C 1
ATOM 5599 O O . ALA A 1 847 ? 18.684 -6.545 -50.415 1.00 52.12 847 ALA A O 1
ATOM 5600 N N . SER A 1 848 ? 19.247 -6.223 -48.258 1.00 58.28 848 SER A N 1
ATOM 5601 C CA . SER A 1 848 ? 18.522 -7.369 -47.723 1.00 58.28 848 SER A CA 1
ATOM 5602 C C . SER A 1 848 ? 17.128 -6.929 -47.269 1.00 58.28 848 SER A C 1
ATOM 5604 O O . SER A 1 848 ? 16.951 -5.927 -46.580 1.00 58.28 848 SER A O 1
ATOM 5606 N N . ASP A 1 849 ? 16.111 -7.667 -47.701 1.00 68.06 849 ASP A N 1
ATOM 5607 C CA . ASP A 1 849 ? 14.703 -7.362 -47.442 1.00 68.06 849 ASP A CA 1
ATOM 5608 C C . ASP A 1 849 ? 14.025 -8.577 -46.801 1.00 68.06 849 ASP A C 1
ATOM 5610 O O . ASP A 1 849 ? 13.379 -9.370 -47.487 1.00 68.06 849 ASP A O 1
ATOM 5614 N N . PRO A 1 850 ? 14.259 -8.816 -45.505 1.00 73.94 850 PRO A N 1
ATOM 5615 C CA . PRO A 1 850 ? 13.626 -9.914 -44.794 1.00 73.94 850 PRO A CA 1
ATOM 5616 C C . PRO A 1 850 ? 12.307 -9.485 -44.141 1.00 73.94 850 PRO A C 1
ATOM 5618 O O . PRO A 1 850 ? 12.035 -8.310 -43.893 1.00 73.94 850 PRO A O 1
ATOM 5621 N N . SER A 1 851 ? 11.481 -10.489 -43.857 1.00 83.06 851 SER A N 1
ATOM 5622 C CA . SER A 1 851 ? 10.203 -10.330 -43.164 1.00 83.06 851 SER A CA 1
ATOM 5623 C C . SER A 1 851 ? 10.443 -9.917 -41.702 1.00 83.06 851 SER A C 1
ATOM 5625 O O . SER A 1 851 ? 11.151 -10.649 -41.008 1.00 83.06 851 SER A O 1
ATOM 5627 N N . PRO A 1 852 ? 9.829 -8.828 -41.188 1.00 84.44 852 PRO A N 1
ATOM 5628 C CA . PRO A 1 852 ? 9.964 -8.427 -39.784 1.00 84.44 852 PRO A CA 1
ATOM 5629 C C . PRO A 1 852 ? 9.508 -9.496 -38.779 1.00 84.44 852 PRO A C 1
ATOM 5631 O O . PRO A 1 852 ? 9.908 -9.459 -37.619 1.00 84.44 852 PRO A O 1
ATOM 5634 N N . LEU A 1 853 ? 8.695 -10.466 -39.202 1.00 90.12 853 LEU A N 1
ATOM 5635 C CA . LEU A 1 853 ? 8.362 -11.655 -38.418 1.00 90.12 853 LEU A CA 1
ATOM 5636 C C . LEU A 1 853 ? 8.451 -12.908 -39.308 1.00 90.12 853 LEU A C 1
ATOM 5638 O O . LEU A 1 853 ? 7.721 -12.993 -40.299 1.00 90.12 853 LEU A O 1
ATOM 5642 N N . ASP A 1 854 ? 9.330 -13.865 -38.991 1.00 90.62 854 ASP A N 1
ATOM 5643 C CA . ASP A 1 854 ? 9.528 -15.101 -39.773 1.00 90.62 854 ASP A CA 1
ATOM 5644 C C . ASP A 1 854 ? 9.711 -16.351 -38.897 1.00 90.62 854 ASP A C 1
ATOM 5646 O O . ASP A 1 854 ? 10.600 -16.406 -38.053 1.00 90.62 854 ASP A O 1
ATOM 5650 N N . THR A 1 855 ? 8.903 -17.389 -39.139 1.00 94.12 855 THR A N 1
ATOM 5651 C CA . THR A 1 855 ? 8.957 -18.677 -38.421 1.00 94.12 855 THR A CA 1
ATOM 5652 C C . THR A 1 855 ? 8.863 -18.509 -36.893 1.00 94.12 855 THR A C 1
ATOM 5654 O O . THR A 1 855 ? 9.488 -19.229 -36.126 1.00 94.12 855 THR A O 1
ATOM 5657 N N . SER A 1 856 ? 8.075 -17.536 -36.440 1.00 95.56 856 SER A N 1
ATOM 5658 C CA . SER A 1 856 ? 8.074 -17.034 -35.062 1.00 95.56 856 SER A CA 1
ATOM 5659 C C . SER A 1 856 ? 6.664 -16.938 -34.478 1.00 95.56 856 SER A C 1
ATOM 5661 O O . SER A 1 856 ? 5.660 -17.107 -35.177 1.00 95.56 856 SER A O 1
ATOM 5663 N N . SER A 1 857 ? 6.565 -16.629 -33.186 1.00 96.31 857 SER A N 1
ATOM 5664 C CA . SER A 1 857 ? 5.291 -16.335 -32.530 1.00 96.31 857 SER A CA 1
ATOM 5665 C C . SER A 1 857 ? 5.341 -15.060 -31.690 1.00 96.31 857 SER A C 1
ATOM 5667 O O . SER A 1 857 ? 6.335 -14.789 -31.023 1.00 96.31 857 SER A O 1
ATOM 5669 N N . VAL A 1 858 ? 4.267 -14.269 -31.752 1.00 95.88 858 VAL A N 1
ATOM 5670 C CA . VAL A 1 858 ? 4.062 -13.069 -30.933 1.00 95.88 858 VAL A CA 1
ATOM 5671 C C . VAL A 1 858 ? 2.699 -13.151 -30.254 1.00 95.88 858 VAL A C 1
ATOM 5673 O O . VAL A 1 858 ? 1.672 -13.261 -30.932 1.00 95.88 858 VAL A O 1
ATOM 5676 N N . ALA A 1 859 ? 2.678 -13.077 -28.929 1.00 95.69 859 ALA A N 1
ATOM 5677 C CA . ALA A 1 859 ? 1.474 -13.142 -28.118 1.00 95.69 859 ALA A CA 1
ATOM 5678 C C . ALA A 1 859 ? 1.301 -11.874 -27.274 1.00 95.69 859 ALA A C 1
ATOM 5680 O O . ALA A 1 859 ? 2.199 -11.446 -26.567 1.00 95.69 859 ALA A O 1
ATOM 5681 N N . LEU A 1 860 ? 0.121 -11.263 -27.367 1.00 95.19 860 LEU A N 1
ATOM 5682 C CA . LEU A 1 860 ? -0.364 -10.214 -26.477 1.00 95.19 860 LEU A CA 1
ATOM 5683 C C . LEU A 1 860 ? -1.713 -10.694 -25.947 1.00 95.19 860 LEU A C 1
ATOM 5685 O O . LEU A 1 860 ? -2.762 -10.305 -26.475 1.00 95.19 860 LEU A O 1
ATOM 5689 N N . ASN A 1 861 ? -1.700 -11.619 -24.985 1.00 95.75 861 ASN A N 1
ATOM 5690 C CA . ASN A 1 861 ? -2.916 -12.299 -24.554 1.00 95.75 861 ASN A CA 1
ATOM 5691 C C . ASN A 1 861 ? -3.294 -12.005 -23.103 1.00 95.75 861 ASN A C 1
ATOM 5693 O O . ASN A 1 861 ? -2.450 -11.843 -22.233 1.00 95.75 861 ASN A O 1
ATOM 5697 N N . SER A 1 862 ? -4.594 -12.005 -22.814 1.00 96.81 862 SER A N 1
ATOM 5698 C CA . SER A 1 862 ? -5.118 -11.932 -21.442 1.00 96.81 862 SER A CA 1
ATOM 5699 C C . SER A 1 862 ? -4.641 -10.716 -20.631 1.00 96.81 862 SER A C 1
ATOM 5701 O O . SER A 1 862 ? -4.696 -10.746 -19.404 1.00 96.81 862 SER A O 1
ATOM 5703 N N . ASN A 1 863 ? -4.204 -9.633 -21.283 1.00 97.00 863 ASN A N 1
ATOM 5704 C CA . ASN A 1 863 ? -3.842 -8.403 -20.586 1.00 97.00 863 ASN A CA 1
ATOM 5705 C C . ASN A 1 863 ? -5.103 -7.707 -20.060 1.00 97.00 863 ASN A C 1
ATOM 5707 O O . ASN A 1 863 ? -6.145 -7.704 -20.723 1.00 97.00 863 ASN A O 1
ATOM 5711 N N . ALA A 1 864 ? -5.030 -7.102 -18.876 1.00 97.50 864 ALA A N 1
ATOM 5712 C CA . ALA A 1 864 ? -6.190 -6.532 -18.200 1.00 97.50 864 ALA A CA 1
ATOM 5713 C C . ALA A 1 864 ? -5.931 -5.117 -17.674 1.00 97.50 864 ALA A C 1
ATOM 5715 O O . ALA A 1 864 ? -5.057 -4.891 -16.840 1.00 97.50 864 ALA A O 1
ATOM 5716 N N . THR A 1 865 ? -6.771 -4.168 -18.076 1.00 98.19 865 THR A N 1
ATOM 5717 C CA . THR A 1 865 ? -6.775 -2.797 -17.551 1.00 98.19 865 THR A CA 1
ATOM 5718 C C . THR A 1 865 ? -8.092 -2.528 -16.840 1.00 98.19 865 THR A C 1
ATOM 5720 O O . THR A 1 865 ? -9.149 -2.486 -17.467 1.00 98.19 865 THR A O 1
ATOM 5723 N N . THR A 1 866 ? -8.051 -2.337 -15.522 1.00 98.44 866 THR A N 1
ATOM 5724 C CA . THR A 1 866 ? -9.247 -2.138 -14.694 1.00 98.44 866 THR A CA 1
ATOM 5725 C C . THR A 1 866 ? -9.213 -0.804 -13.961 1.00 98.44 866 THR A C 1
ATOM 5727 O O . THR A 1 866 ? -8.268 -0.505 -13.239 1.00 98.44 866 THR A O 1
ATOM 5730 N N . ALA A 1 867 ? -10.280 -0.017 -14.077 1.00 98.62 867 ALA A N 1
ATOM 5731 C CA . ALA A 1 867 ? -10.481 1.192 -13.285 1.00 98.62 867 ALA A CA 1
ATOM 5732 C C . ALA A 1 867 ? -11.772 1.098 -12.471 1.00 98.62 867 ALA A C 1
ATOM 5734 O O . ALA A 1 867 ? -12.841 0.813 -13.012 1.00 98.62 867 ALA A O 1
ATOM 5735 N N . ARG A 1 868 ? -11.701 1.371 -11.169 1.00 98.56 868 ARG A N 1
ATOM 5736 C CA . ARG A 1 868 ? -12.849 1.308 -10.265 1.00 98.56 868 ARG A CA 1
ATOM 5737 C C . ARG A 1 868 ? -12.926 2.543 -9.380 1.00 98.56 868 ARG A C 1
ATOM 5739 O O . ARG A 1 868 ? -12.052 2.776 -8.553 1.00 98.56 868 ARG A O 1
ATOM 5746 N N . ALA A 1 869 ? -14.002 3.307 -9.515 1.00 98.56 869 ALA A N 1
ATOM 5747 C CA . ALA A 1 869 ? -14.253 4.494 -8.706 1.00 98.56 869 ALA A CA 1
ATOM 5748 C C . ALA A 1 869 ? -15.554 4.344 -7.909 1.00 98.56 869 ALA A C 1
ATOM 5750 O O . ALA A 1 869 ? -16.553 3.842 -8.427 1.00 98.56 869 ALA A O 1
ATOM 5751 N N . GLY A 1 870 ? -15.553 4.774 -6.650 1.00 97.75 870 GLY A N 1
ATOM 5752 C CA . GLY A 1 870 ? -16.703 4.623 -5.763 1.00 97.75 870 GLY A CA 1
ATOM 5753 C C . GLY A 1 870 ? -16.849 5.754 -4.754 1.00 97.75 870 GLY A C 1
ATOM 5754 O O . GLY A 1 870 ? -15.887 6.104 -4.072 1.00 97.75 870 GLY A O 1
ATOM 5755 N N . GLY A 1 871 ? -18.065 6.278 -4.602 1.00 97.75 871 GLY A N 1
ATOM 5756 C CA . GLY A 1 871 ? -18.407 7.163 -3.487 1.00 97.75 871 GLY A CA 1
ATOM 5757 C C . GLY A 1 871 ? -18.441 6.374 -2.175 1.00 97.75 871 GLY A C 1
ATOM 5758 O O . GLY A 1 871 ? -17.485 6.385 -1.402 1.00 97.75 871 GLY A O 1
ATOM 5759 N N . ASN A 1 872 ? -19.520 5.627 -1.948 1.00 96.69 872 ASN A N 1
ATOM 5760 C CA . ASN A 1 872 ? -19.727 4.838 -0.733 1.00 96.69 872 ASN A CA 1
ATOM 5761 C C . ASN A 1 872 ? -19.889 3.347 -1.045 1.00 96.69 872 ASN A C 1
ATOM 5763 O O . ASN A 1 872 ? -20.658 2.972 -1.930 1.00 96.69 872 ASN A O 1
ATOM 5767 N N . ASN A 1 873 ? -19.198 2.488 -0.296 1.00 96.50 873 ASN A N 1
ATOM 5768 C CA . ASN A 1 873 ? -19.353 1.036 -0.354 1.00 96.50 873 ASN A CA 1
ATOM 5769 C C . ASN A 1 873 ? -19.511 0.455 1.052 1.00 96.50 873 ASN A C 1
ATOM 5771 O O . ASN A 1 873 ? -18.672 0.711 1.917 1.00 96.50 873 ASN A O 1
ATOM 5775 N N . ALA A 1 874 ? -20.542 -0.354 1.267 1.00 96.38 874 ALA A N 1
ATOM 5776 C CA . ALA A 1 874 ? -20.837 -0.920 2.574 1.00 96.38 874 ALA A CA 1
ATOM 5777 C C . ALA A 1 874 ? -21.269 -2.377 2.500 1.00 96.38 874 ALA A C 1
ATOM 5779 O O . ALA A 1 874 ? -22.009 -2.794 1.606 1.00 96.38 874 ALA A O 1
ATOM 5780 N N . THR A 1 875 ? -20.849 -3.142 3.498 1.00 97.06 875 THR A N 1
ATOM 5781 C CA . THR A 1 875 ? -21.354 -4.488 3.752 1.00 97.06 875 THR A CA 1
ATOM 5782 C C . THR A 1 875 ? -21.741 -4.606 5.216 1.00 97.06 875 THR A C 1
ATOM 5784 O O . THR A 1 875 ? -20.903 -4.372 6.083 1.00 97.06 875 THR A O 1
ATOM 5787 N N . ASN A 1 876 ? -22.992 -4.969 5.492 1.00 97.75 876 ASN A N 1
ATOM 5788 C CA . ASN A 1 876 ? -23.485 -5.218 6.842 1.00 97.75 876 ASN A CA 1
ATOM 5789 C C . ASN A 1 876 ? -23.987 -6.654 6.943 1.00 97.75 876 ASN A C 1
ATOM 5791 O O . ASN A 1 876 ? -24.825 -7.074 6.147 1.00 97.75 876 ASN A O 1
ATOM 5795 N N . ALA A 1 877 ? -23.508 -7.391 7.936 1.00 97.88 877 ALA A N 1
ATOM 5796 C CA . ALA A 1 877 ? -23.979 -8.733 8.227 1.00 97.88 877 ALA A CA 1
ATOM 5797 C C . ALA A 1 877 ? -24.366 -8.856 9.700 1.00 97.88 877 ALA A C 1
ATOM 5799 O O . ALA A 1 877 ? -23.554 -8.598 10.587 1.00 97.88 877 ALA A O 1
ATOM 5800 N N . LEU A 1 878 ? -25.600 -9.281 9.953 1.00 98.00 878 LEU A N 1
ATOM 5801 C CA . LEU A 1 878 ? -26.080 -9.672 11.272 1.00 98.00 878 LEU A CA 1
ATOM 5802 C C . LEU A 1 878 ? -26.508 -11.137 11.213 1.00 98.00 878 LEU A C 1
ATOM 5804 O O . LEU A 1 878 ? -27.334 -11.512 10.384 1.00 98.00 878 LEU A O 1
ATOM 5808 N N . SER A 1 879 ? -25.941 -11.970 12.078 1.00 96.69 879 SER A N 1
ATOM 5809 C CA . SER A 1 879 ? -26.323 -13.374 12.206 1.00 96.69 879 SER A CA 1
ATOM 5810 C C . SER A 1 879 ? -26.650 -13.695 13.656 1.00 96.69 879 SER A C 1
ATOM 5812 O O . SER A 1 879 ? -25.871 -13.358 14.543 1.00 96.69 879 SER A O 1
ATOM 5814 N N . ALA A 1 880 ? -27.761 -14.383 13.898 1.00 93.31 880 ALA A N 1
ATOM 5815 C CA . ALA A 1 880 ? -28.098 -14.914 15.212 1.00 93.31 880 ALA A CA 1
ATOM 5816 C C . ALA A 1 880 ? -28.531 -16.381 15.112 1.00 93.31 880 ALA A C 1
ATOM 5818 O O . ALA A 1 880 ? -29.324 -16.757 14.244 1.00 93.31 880 ALA A O 1
ATOM 5819 N N . SER A 1 881 ? -27.999 -17.218 16.001 1.00 92.75 881 SER A N 1
ATOM 5820 C CA . SER A 1 881 ? -28.303 -18.647 16.064 1.00 92.75 881 SER A CA 1
ATOM 5821 C C . SER A 1 881 ? -28.659 -19.063 17.486 1.00 92.75 881 SER A C 1
ATOM 5823 O O . SER A 1 881 ? -27.884 -18.827 18.411 1.00 92.75 881 SER A O 1
ATOM 5825 N N . ALA A 1 882 ? -29.804 -19.724 17.651 1.00 88.69 882 ALA A N 1
ATOM 5826 C CA . ALA A 1 882 ? -30.244 -20.257 18.934 1.00 88.69 882 ALA A CA 1
ATOM 5827 C C . ALA A 1 882 ? -30.944 -21.618 18.805 1.00 88.69 882 ALA A C 1
ATOM 5829 O O . ALA A 1 882 ? -31.456 -21.976 17.747 1.00 88.69 882 ALA A O 1
ATOM 5830 N N . THR A 1 883 ? -31.049 -22.392 19.889 1.00 86.38 883 THR A N 1
ATOM 5831 C CA . THR A 1 883 ? -32.054 -23.473 19.928 1.00 86.38 883 THR A CA 1
ATOM 5832 C C . THR A 1 883 ? -33.458 -22.899 20.093 1.00 86.38 883 THR A C 1
ATOM 5834 O O . THR A 1 883 ? -34.381 -23.410 19.471 1.00 86.38 883 THR A O 1
ATOM 5837 N N . SER A 1 884 ? -33.614 -21.795 20.830 1.00 82.31 884 SER A N 1
ATOM 5838 C CA . SER A 1 884 ? -34.866 -21.040 20.949 1.00 82.31 884 SER A CA 1
ATOM 5839 C C . SER A 1 884 ? -34.611 -19.544 21.134 1.00 82.31 884 SER A C 1
ATOM 5841 O O . SER A 1 884 ? -33.786 -19.162 21.964 1.00 82.31 884 SER A O 1
ATOM 5843 N N . PHE A 1 885 ? -35.377 -18.707 20.433 1.00 83.75 885 PHE A N 1
ATOM 5844 C CA . PHE A 1 885 ? -35.442 -17.268 20.698 1.00 83.75 885 PHE A CA 1
ATOM 5845 C C . PHE A 1 885 ? -36.571 -16.958 21.689 1.00 83.75 885 PHE A C 1
ATOM 5847 O O . PHE A 1 885 ? -37.678 -17.479 21.551 1.00 83.75 885 PHE A O 1
ATOM 5854 N N . ALA A 1 886 ? -36.292 -16.109 22.673 1.00 75.44 886 ALA A N 1
ATOM 5855 C CA . ALA A 1 886 ? -37.186 -15.725 23.763 1.00 75.44 886 ALA A CA 1
ATOM 5856 C C . ALA A 1 886 ? -37.348 -14.194 23.895 1.00 75.44 886 ALA A C 1
ATOM 5858 O O . ALA A 1 886 ? -37.786 -13.712 24.940 1.00 75.44 886 ALA A O 1
ATOM 5859 N N . ASN A 1 887 ? -37.000 -13.417 22.860 1.00 71.62 887 ASN A N 1
ATOM 5860 C CA . ASN A 1 887 ? -37.174 -11.960 22.863 1.00 71.62 887 ASN A CA 1
ATOM 5861 C C . ASN A 1 887 ? -38.642 -11.558 23.061 1.00 71.62 887 ASN A C 1
ATOM 5863 O O . ASN A 1 887 ? -39.552 -12.076 22.413 1.00 71.62 887 ASN A O 1
ATOM 5867 N N . THR A 1 888 ? -38.860 -10.541 23.889 1.00 67.69 888 THR A N 1
ATOM 5868 C CA . THR A 1 888 ? -40.168 -9.928 24.153 1.00 67.69 888 THR A CA 1
ATOM 5869 C C . THR A 1 888 ? -40.375 -8.687 23.278 1.00 67.69 888 THR A C 1
ATOM 5871 O O . THR A 1 888 ? -40.541 -7.574 23.772 1.00 67.69 888 THR A O 1
ATOM 5874 N N . SER A 1 889 ? -40.329 -8.857 21.952 1.00 70.56 889 SER A N 1
ATOM 5875 C CA . SER A 1 889 ? -40.483 -7.740 21.007 1.00 70.56 889 SER A CA 1
ATOM 5876 C C . SER A 1 889 ? -41.877 -7.103 21.077 1.00 70.56 889 SER A C 1
ATOM 5878 O O . SER A 1 889 ? -42.890 -7.798 21.153 1.00 70.56 889 SER A O 1
ATOM 5880 N N . THR A 1 890 ? -41.941 -5.773 20.969 1.00 67.06 890 THR A N 1
ATOM 5881 C CA . THR A 1 890 ? -43.190 -4.999 20.843 1.00 67.06 890 THR A CA 1
ATOM 5882 C C . THR A 1 890 ? -43.698 -4.891 19.395 1.00 67.06 890 THR A C 1
ATOM 5884 O O . THR A 1 890 ? -44.719 -4.246 19.156 1.00 67.06 890 THR A O 1
ATOM 5887 N N . GLY A 1 891 ? -43.016 -5.528 18.432 1.00 75.00 891 GLY A N 1
ATOM 5888 C CA . GLY A 1 891 ? -43.292 -5.460 16.991 1.00 75.00 891 GLY A CA 1
ATOM 5889 C C . GLY A 1 891 ? -42.078 -4.978 16.187 1.00 75.00 891 GLY A C 1
ATOM 5890 O O . GLY A 1 891 ? -41.192 -4.337 16.740 1.00 75.00 891 GLY A O 1
ATOM 5891 N N . GLY A 1 892 ? -42.018 -5.304 14.893 1.00 80.56 892 GLY A N 1
ATOM 5892 C CA . GLY A 1 892 ? -40.970 -4.835 13.976 1.00 80.56 892 GLY A CA 1
ATOM 5893 C C . GLY A 1 892 ? -41.465 -3.682 13.098 1.00 80.56 892 GLY A C 1
ATOM 5894 O O . GLY A 1 892 ? -42.597 -3.730 12.619 1.00 80.56 892 GLY A O 1
ATOM 5895 N N . ALA A 1 893 ? -40.637 -2.663 12.869 1.00 87.00 893 ALA A N 1
ATOM 5896 C CA . ALA A 1 893 ? -40.934 -1.517 12.013 1.00 87.00 893 ALA A CA 1
ATOM 5897 C C . ALA A 1 893 ? -39.689 -1.050 11.242 1.00 87.00 893 ALA A C 1
ATOM 5899 O O . ALA A 1 893 ? -38.599 -0.966 11.803 1.00 87.00 893 ALA A O 1
ATOM 5900 N N . ALA A 1 894 ? -39.870 -0.686 9.973 1.00 90.44 894 ALA A N 1
ATOM 5901 C CA . ALA A 1 894 ? -38.882 0.013 9.157 1.00 90.44 894 ALA A CA 1
ATOM 5902 C C . ALA A 1 894 ? -39.568 1.219 8.502 1.00 90.44 894 ALA A C 1
ATOM 5904 O O . ALA A 1 894 ? -40.602 1.084 7.854 1.00 90.44 894 ALA A O 1
ATOM 5905 N N . THR A 1 895 ? -39.045 2.419 8.738 1.00 91.12 895 THR A N 1
ATOM 5906 C CA . THR A 1 895 ? -39.557 3.678 8.190 1.00 91.12 895 THR A CA 1
ATOM 5907 C C . THR A 1 895 ? -38.416 4.407 7.508 1.00 91.12 895 THR A C 1
ATOM 5909 O O . THR A 1 895 ? -37.489 4.861 8.174 1.00 91.12 895 THR A O 1
ATOM 5912 N N . LEU A 1 896 ? -38.511 4.529 6.185 1.00 90.75 896 LEU A N 1
ATOM 5913 C CA . LEU A 1 896 ? -37.590 5.303 5.360 1.00 90.75 896 LEU A CA 1
ATOM 5914 C C . LEU A 1 896 ? -38.308 6.541 4.818 1.00 90.75 896 LEU A C 1
ATOM 5916 O O . LEU A 1 896 ? -39.464 6.469 4.399 1.00 90.75 896 LEU A O 1
ATOM 5920 N N . THR A 1 897 ? -37.633 7.684 4.808 1.00 87.12 897 THR A N 1
ATOM 5921 C CA . THR A 1 897 ? -38.192 8.965 4.365 1.00 87.12 897 THR A CA 1
ATOM 5922 C C . THR A 1 897 ? -37.269 9.644 3.357 1.00 87.12 897 THR A C 1
ATOM 5924 O O . THR A 1 897 ? -36.049 9.496 3.393 1.00 87.12 897 THR A O 1
ATOM 5927 N N . SER A 1 898 ? -37.834 10.463 2.468 1.00 82.69 898 SER A N 1
ATOM 5928 C CA . SER A 1 898 ? -37.040 11.282 1.538 1.00 82.69 898 SER A CA 1
ATOM 5929 C C . SER A 1 898 ? -36.230 12.372 2.251 1.00 82.69 898 SER A C 1
ATOM 5931 O O . SER A 1 898 ? -35.176 12.773 1.765 1.00 82.69 898 SER A O 1
ATOM 5933 N N . SER A 1 899 ? -36.692 12.817 3.426 1.00 81.12 899 SER A N 1
ATOM 5934 C CA . SER A 1 899 ? -35.942 13.674 4.353 1.00 81.12 899 SER A CA 1
ATOM 5935 C C . SER A 1 899 ? -34.836 12.933 5.105 1.00 81.12 899 SER A C 1
ATOM 5937 O O . SER A 1 899 ? -34.047 13.577 5.795 1.00 81.12 899 SER A O 1
ATOM 5939 N N . ARG A 1 900 ? -34.782 11.600 4.982 1.00 86.06 900 ARG A N 1
ATOM 5940 C CA . ARG A 1 900 ? -33.808 10.716 5.630 1.00 86.06 900 ARG A CA 1
ATOM 5941 C C . ARG A 1 900 ? -33.817 10.831 7.151 1.00 86.06 900 ARG A C 1
ATOM 5943 O O . ARG A 1 900 ? -32.776 10.854 7.790 1.00 86.06 900 ARG A O 1
ATOM 5950 N N . ALA A 1 901 ? -35.016 10.996 7.703 1.00 88.12 901 ALA A N 1
ATOM 5951 C CA . ALA A 1 901 ? -35.354 10.822 9.108 1.00 88.12 901 ALA A CA 1
ATOM 5952 C C . ALA A 1 901 ? -35.804 9.368 9.314 1.00 88.12 901 ALA A C 1
ATOM 5954 O O . ALA A 1 901 ? -36.992 9.091 9.491 1.00 88.12 901 ALA A O 1
ATOM 5955 N N . ASP A 1 902 ? -34.864 8.439 9.152 1.00 92.31 902 ASP A N 1
ATOM 5956 C CA . ASP A 1 902 ? -35.171 7.013 9.066 1.00 92.31 902 ASP A CA 1
ATOM 5957 C C . ASP A 1 902 ? -35.149 6.359 10.448 1.00 92.31 902 ASP A C 1
ATOM 5959 O O . ASP A 1 902 ? -34.442 6.798 11.362 1.00 92.31 902 ASP A O 1
ATOM 5963 N N . SER A 1 903 ? -35.960 5.316 10.605 1.00 91.44 903 SER A N 1
ATOM 5964 C CA . SER A 1 903 ? -36.102 4.569 11.851 1.00 91.44 903 SER A CA 1
ATOM 5965 C C . SER A 1 903 ? -36.358 3.096 11.564 1.00 91.44 903 SER A C 1
ATOM 5967 O O . SER A 1 903 ? -37.302 2.749 10.855 1.00 91.44 903 SER A O 1
ATOM 5969 N N . VAL A 1 904 ? -35.527 2.223 12.125 1.00 92.94 904 VAL A N 1
ATOM 5970 C CA . VAL A 1 904 ? -35.657 0.767 12.042 1.00 92.94 904 VAL A CA 1
ATOM 5971 C C . VAL A 1 904 ? -35.653 0.205 13.456 1.00 92.94 904 VAL A C 1
ATOM 5973 O O . VAL A 1 904 ? -34.711 0.435 14.212 1.00 92.94 904 VAL A O 1
ATOM 5976 N N . SER A 1 905 ? -36.698 -0.536 13.819 1.00 91.56 905 SER A N 1
ATOM 5977 C CA . SER A 1 905 ? -36.823 -1.163 15.130 1.00 91.56 905 SER A CA 1
ATOM 5978 C C . SER A 1 905 ? -37.317 -2.600 15.034 1.00 91.56 905 SER A C 1
ATOM 5980 O O . SER A 1 905 ? -38.368 -2.855 14.456 1.00 91.56 905 SER A O 1
ATOM 5982 N N . ALA A 1 906 ? -36.564 -3.540 15.597 1.00 90.94 906 ALA A N 1
ATOM 5983 C CA . ALA A 1 906 ? -36.885 -4.969 15.662 1.00 90.94 906 ALA A CA 1
ATOM 5984 C C . ALA A 1 906 ? -35.955 -5.657 16.675 1.00 90.94 906 ALA A C 1
ATOM 5986 O O . ALA A 1 906 ? -34.985 -5.044 17.100 1.00 90.94 906 ALA A O 1
ATOM 5987 N N . SER A 1 907 ? -36.182 -6.921 17.047 1.00 89.50 907 SER A N 1
ATOM 5988 C CA . SER A 1 907 ? -35.216 -7.679 17.867 1.00 89.50 907 SER A CA 1
ATOM 5989 C C . SER A 1 907 ? -33.831 -7.707 17.215 1.00 89.50 907 SER A C 1
ATOM 5991 O O . SER A 1 907 ? -32.829 -7.462 17.882 1.00 89.50 907 SER A O 1
ATOM 5993 N N . PHE A 1 908 ? -33.801 -7.922 15.898 1.00 92.69 908 PHE A N 1
ATOM 5994 C CA . PHE A 1 908 ? -32.598 -7.880 15.073 1.00 92.69 908 PHE A CA 1
ATOM 5995 C C . PHE A 1 908 ? -32.788 -6.870 13.942 1.00 92.69 908 PHE A C 1
ATOM 5997 O O . PHE A 1 908 ? -33.686 -7.036 13.113 1.00 92.69 908 PHE A O 1
ATOM 6004 N N . ALA A 1 909 ? -31.962 -5.825 13.909 1.00 94.38 909 ALA A N 1
ATOM 6005 C CA . ALA A 1 909 ? -32.100 -4.726 12.958 1.00 94.38 909 ALA A CA 1
ATOM 6006 C C . ALA A 1 909 ? -30.804 -4.464 12.178 1.00 94.38 909 ALA A C 1
ATOM 6008 O O . ALA A 1 909 ? -29.719 -4.386 12.756 1.00 94.38 909 ALA A O 1
ATOM 6009 N N . VAL A 1 910 ? -30.928 -4.270 10.864 1.00 97.00 910 VAL A N 1
ATOM 6010 C CA . VAL A 1 910 ? -29.838 -3.822 9.988 1.00 97.00 910 VAL A CA 1
ATOM 6011 C C . VAL A 1 910 ? -30.291 -2.593 9.204 1.00 97.00 910 VAL A C 1
ATOM 6013 O O . VAL A 1 910 ? -31.318 -2.638 8.528 1.00 97.00 910 VAL A O 1
ATOM 6016 N N . LEU A 1 911 ? -29.522 -1.504 9.267 1.00 95.25 911 LEU A N 1
ATOM 6017 C CA . LEU A 1 911 ? -29.776 -0.280 8.501 1.00 95.25 911 LEU A CA 1
ATOM 6018 C C . LEU A 1 911 ? -28.523 0.156 7.738 1.00 95.25 911 LEU A C 1
ATOM 6020 O O . LEU A 1 911 ? -27.439 0.279 8.309 1.00 95.25 911 LEU A O 1
ATOM 6024 N N . ASN A 1 912 ? -28.686 0.450 6.451 1.00 95.38 912 ASN A N 1
ATOM 6025 C CA . ASN A 1 912 ? -27.643 1.059 5.640 1.00 95.38 912 ASN A CA 1
ATOM 6026 C C . ASN A 1 912 ? -28.096 2.372 4.998 1.00 95.38 912 ASN A C 1
ATOM 6028 O O . ASN A 1 912 ? -28.982 2.391 4.146 1.00 95.38 912 ASN A O 1
ATOM 6032 N N . GLU A 1 913 ? -27.400 3.446 5.343 1.00 94.62 913 GLU A N 1
ATOM 6033 C CA . GLU A 1 913 ? -27.676 4.812 4.918 1.00 94.62 913 GLU A CA 1
ATOM 6034 C C . GLU A 1 913 ? -26.497 5.372 4.126 1.00 94.62 913 GLU A C 1
ATOM 6036 O O . GLU A 1 913 ? -25.401 5.533 4.663 1.00 94.62 913 GLU A O 1
ATOM 6041 N N . GLN A 1 914 ? -26.691 5.697 2.847 1.00 95.12 914 GLN A N 1
ATOM 6042 C CA . GLN A 1 914 ? -25.603 6.212 2.007 1.00 95.12 914 GLN A CA 1
ATOM 6043 C C . GLN A 1 914 ? -26.015 7.433 1.180 1.00 95.12 914 GLN A C 1
ATOM 6045 O O . GLN A 1 914 ? -27.067 7.444 0.538 1.00 95.12 914 GLN A O 1
ATOM 6050 N N . VAL A 1 915 ? -25.149 8.451 1.151 1.00 95.44 915 VAL A N 1
ATOM 6051 C CA . VAL A 1 915 ? -25.290 9.624 0.273 1.00 95.44 915 VAL A CA 1
ATOM 6052 C C . VAL A 1 915 ? -24.021 9.889 -0.498 1.00 95.44 915 VAL A C 1
ATOM 6054 O O . VAL A 1 915 ? -22.965 10.086 0.103 1.00 95.44 915 VAL A O 1
ATOM 6057 N N . ASN A 1 916 ? -24.157 10.016 -1.813 1.00 96.56 916 ASN A N 1
ATOM 6058 C CA . ASN A 1 916 ? -23.111 10.523 -2.680 1.00 96.56 916 ASN A CA 1
ATOM 6059 C C . ASN A 1 916 ? -23.575 11.802 -3.401 1.00 96.56 916 ASN A C 1
ATOM 6061 O O . ASN A 1 916 ? -24.474 11.779 -4.245 1.00 96.56 916 ASN A O 1
ATOM 6065 N N . ASN A 1 917 ? -22.967 12.935 -3.062 1.00 96.31 917 ASN A N 1
ATOM 6066 C CA . ASN A 1 917 ? -23.152 14.217 -3.745 1.00 96.31 917 ASN A CA 1
ATOM 6067 C C . ASN A 1 917 ? -22.002 14.536 -4.712 1.00 96.31 917 ASN A C 1
ATOM 6069 O O . ASN A 1 917 ? -22.172 15.361 -5.606 1.00 96.31 917 ASN A O 1
ATOM 6073 N N . GLY A 1 918 ? -20.840 13.906 -4.526 1.00 96.06 918 GLY A N 1
ATOM 6074 C CA . GLY A 1 918 ? -19.640 14.162 -5.313 1.00 96.06 918 GLY A CA 1
ATOM 6075 C C . GLY A 1 918 ? -19.600 13.401 -6.640 1.00 96.06 918 GLY A C 1
ATOM 6076 O O . GLY A 1 918 ? -20.252 12.368 -6.803 1.00 96.06 918 GLY A O 1
ATOM 6077 N N . GLY A 1 919 ? -18.857 13.926 -7.616 1.00 97.50 919 GLY A N 1
ATOM 6078 C CA . GLY A 1 919 ? -18.674 13.264 -8.910 1.00 97.50 919 GLY A CA 1
ATOM 6079 C C . GLY A 1 919 ? -17.765 12.038 -8.800 1.00 97.50 919 GLY A C 1
ATOM 6080 O O . GLY A 1 919 ? -16.733 12.098 -8.137 1.00 97.50 919 GLY A O 1
ATOM 6081 N N . VAL A 1 920 ? -18.123 10.945 -9.476 1.00 98.62 920 VAL A N 1
ATOM 6082 C CA . VAL A 1 920 ? -17.356 9.691 -9.507 1.00 98.62 920 VAL A CA 1
ATOM 6083 C C . VAL A 1 920 ? -17.029 9.337 -10.955 1.00 98.62 920 VAL A C 1
ATOM 6085 O O . VAL A 1 920 ? -17.933 9.184 -11.774 1.00 98.62 920 VAL A O 1
ATOM 6088 N N . THR A 1 921 ? -15.744 9.197 -11.278 1.00 98.56 921 THR A N 1
ATOM 6089 C CA . THR A 1 921 ? -15.263 8.874 -12.629 1.00 98.56 921 THR A CA 1
ATOM 6090 C C . THR A 1 921 ? -14.302 7.688 -12.611 1.00 98.56 921 THR A C 1
ATOM 6092 O O . THR A 1 921 ? -13.299 7.715 -11.904 1.00 98.56 921 THR A O 1
ATOM 6095 N N . ALA A 1 922 ? -14.574 6.665 -13.419 1.00 98.69 922 ALA A N 1
ATOM 6096 C CA . ALA A 1 922 ? -13.660 5.553 -13.678 1.00 98.69 922 ALA A CA 1
ATOM 6097 C C . ALA A 1 922 ? -13.303 5.494 -15.169 1.00 98.69 922 ALA A C 1
ATOM 6099 O O . ALA A 1 922 ? -14.201 5.423 -16.008 1.00 98.69 922 ALA A O 1
ATOM 6100 N N . ALA A 1 923 ? -12.014 5.486 -15.506 1.00 98.38 923 ALA A N 1
ATOM 6101 C CA . ALA A 1 923 ? -11.537 5.423 -16.885 1.00 98.38 923 ALA A CA 1
ATOM 6102 C C . ALA A 1 923 ? -10.477 4.329 -17.067 1.00 98.38 923 ALA A C 1
ATOM 6104 O O . ALA A 1 923 ? -9.465 4.335 -16.372 1.00 98.38 923 ALA A O 1
ATOM 6105 N N . ALA A 1 924 ? -10.708 3.405 -17.999 1.00 98.00 924 ALA A N 1
ATOM 6106 C CA . ALA A 1 924 ? -9.741 2.391 -18.414 1.00 98.00 924 ALA A CA 1
ATOM 6107 C C . ALA A 1 924 ? -9.348 2.651 -19.875 1.00 98.00 924 ALA A C 1
ATOM 6109 O O . ALA A 1 924 ? -10.190 2.534 -20.760 1.00 98.00 924 ALA A O 1
ATOM 6110 N N . ASN A 1 925 ? -8.101 3.036 -20.137 1.00 95.31 925 ASN A N 1
ATOM 6111 C CA . ASN A 1 925 ? -7.619 3.392 -21.473 1.00 95.31 925 ASN A CA 1
ATOM 6112 C C . ASN A 1 925 ? -6.568 2.390 -21.937 1.00 95.31 925 ASN A C 1
ATOM 6114 O O . ASN A 1 925 ? -5.612 2.129 -21.209 1.00 95.31 925 ASN A O 1
ATOM 6118 N N . VAL A 1 926 ? -6.735 1.834 -23.136 1.00 94.62 926 VAL A N 1
ATOM 6119 C CA . VAL A 1 926 ? -5.841 0.781 -23.626 1.00 94.62 926 VAL A CA 1
ATOM 6120 C C . VAL A 1 926 ? -5.320 1.025 -25.032 1.00 94.62 926 VAL A C 1
ATOM 6122 O O . VAL A 1 926 ? -6.027 1.517 -25.917 1.00 94.62 926 VAL A O 1
ATOM 6125 N N . THR A 1 927 ? -4.080 0.591 -25.227 1.00 90.69 927 THR A N 1
ATOM 6126 C CA . THR A 1 927 ? -3.494 0.256 -26.517 1.00 90.69 927 THR A CA 1
ATOM 6127 C C . THR A 1 927 ? -2.908 -1.145 -26.402 1.00 90.69 927 THR A C 1
ATOM 6129 O O . THR A 1 927 ? -2.001 -1.358 -25.607 1.00 90.69 927 THR A O 1
ATOM 6132 N N . TYR A 1 928 ? -3.460 -2.089 -27.165 1.00 90.44 928 TYR A N 1
ATOM 6133 C CA . TYR A 1 928 ? -2.916 -3.437 -27.338 1.00 90.44 928 TYR A CA 1
ATOM 6134 C C . TYR A 1 928 ? -2.650 -3.638 -28.824 1.00 90.44 928 TYR A C 1
ATOM 6136 O O . TYR A 1 928 ? -3.607 -3.691 -29.601 1.00 90.44 928 TYR A O 1
ATOM 6144 N N . GLY A 1 929 ? -1.391 -3.678 -29.240 1.00 87.38 929 GLY A N 1
ATOM 6145 C CA . GLY A 1 929 ? -1.052 -3.635 -30.659 1.00 87.38 929 GLY A CA 1
ATOM 6146 C C . GLY A 1 929 ? 0.137 -4.502 -31.038 1.00 87.38 929 GLY A C 1
ATOM 6147 O O . GLY A 1 929 ? 1.082 -4.673 -30.278 1.00 87.38 929 GLY A O 1
ATOM 6148 N N . ALA A 1 930 ? 0.107 -5.021 -32.260 1.00 88.06 930 ALA A N 1
ATOM 6149 C CA . ALA A 1 930 ? 1.281 -5.599 -32.901 1.00 88.06 930 ALA A CA 1
ATOM 6150 C C . ALA A 1 930 ? 1.432 -4.998 -34.301 1.00 88.06 930 ALA A C 1
ATOM 6152 O O . ALA A 1 930 ? 0.471 -4.985 -35.071 1.00 88.06 930 ALA A O 1
ATOM 6153 N N . SER A 1 931 ? 2.612 -4.485 -34.644 1.00 86.44 931 SER A N 1
ATOM 6154 C CA . SER A 1 931 ? 2.879 -3.852 -35.935 1.00 86.44 931 SER A CA 1
ATOM 6155 C C . SER A 1 931 ? 4.191 -4.344 -36.539 1.00 86.44 931 SER A C 1
ATOM 6157 O O . SER A 1 931 ? 5.258 -4.146 -35.968 1.00 86.44 931 SER A O 1
ATOM 6159 N N . PHE A 1 932 ? 4.100 -4.909 -37.741 1.00 85.38 932 PHE A N 1
ATOM 6160 C CA . PHE A 1 932 ? 5.197 -5.530 -38.484 1.00 85.38 932 PHE A CA 1
ATOM 6161 C C . PHE A 1 932 ? 5.337 -4.907 -39.876 1.00 85.38 932 PHE A C 1
ATOM 6163 O O . PHE A 1 932 ? 5.247 -5.596 -40.883 1.00 85.38 932 PHE A O 1
ATOM 6170 N N . ASN A 1 933 ? 5.449 -3.584 -39.995 1.00 77.62 933 ASN A N 1
ATOM 6171 C CA . ASN A 1 933 ? 5.446 -2.947 -41.320 1.00 77.62 933 ASN A CA 1
ATOM 6172 C C . ASN A 1 933 ? 6.763 -3.204 -42.068 1.00 77.62 933 ASN A C 1
ATOM 6174 O O . ASN A 1 933 ? 7.834 -3.053 -41.487 1.00 77.62 933 ASN A O 1
ATOM 6178 N N . ASN A 1 934 ? 6.682 -3.539 -43.358 1.00 73.94 934 ASN A N 1
ATOM 6179 C CA . ASN A 1 934 ? 7.840 -3.686 -44.239 1.00 73.94 934 ASN A CA 1
ATOM 6180 C C . ASN A 1 934 ? 7.778 -2.675 -45.403 1.00 73.94 934 ASN A C 1
ATOM 6182 O O . ASN A 1 934 ? 6.750 -2.521 -46.074 1.00 73.94 934 ASN A O 1
ATOM 6186 N N . LEU A 1 935 ? 8.880 -1.970 -45.660 1.00 69.00 935 LEU A N 1
ATOM 6187 C CA . LEU A 1 935 ? 8.999 -1.064 -46.814 1.00 69.00 935 LEU A CA 1
ATOM 6188 C C . LEU A 1 935 ? 9.576 -1.762 -48.057 1.00 69.00 935 LEU A C 1
ATOM 6190 O O . LEU A 1 935 ? 9.514 -1.200 -49.153 1.00 69.00 935 LEU A O 1
ATOM 6194 N N . GLY A 1 936 ? 10.084 -2.988 -47.908 1.00 71.50 936 GLY A N 1
ATOM 6195 C CA . GLY A 1 936 ? 10.592 -3.802 -49.005 1.00 71.50 936 GLY A CA 1
ATOM 6196 C C . GLY A 1 936 ? 9.550 -4.691 -49.706 1.00 71.50 936 GLY A C 1
ATOM 6197 O O . GLY A 1 936 ? 8.328 -4.548 -49.575 1.00 71.50 936 GLY A O 1
ATOM 6198 N N . THR A 1 937 ? 10.058 -5.583 -50.546 1.00 75.75 937 THR A N 1
ATOM 6199 C CA . THR A 1 937 ? 9.347 -6.590 -51.346 1.00 75.75 937 THR A CA 1
ATOM 6200 C C . THR A 1 937 ? 8.915 -7.838 -50.564 1.00 75.75 937 THR A C 1
ATOM 6202 O O . THR A 1 937 ? 7.978 -8.505 -51.008 1.00 75.75 937 THR A O 1
ATOM 6205 N N . ALA A 1 938 ? 9.527 -8.151 -49.416 1.00 77.75 938 ALA A N 1
ATOM 6206 C CA . ALA A 1 938 ? 9.155 -9.300 -48.595 1.00 77.75 938 ALA A CA 1
ATOM 6207 C C . ALA A 1 938 ? 7.817 -9.090 -47.863 1.00 77.75 938 ALA A C 1
ATOM 6209 O O . ALA A 1 938 ? 7.436 -7.952 -47.555 1.00 77.75 938 ALA A O 1
ATOM 6210 N N . PRO A 1 939 ? 7.078 -10.170 -47.552 1.00 84.88 939 PRO A N 1
ATOM 6211 C CA . PRO A 1 939 ? 5.922 -10.083 -46.667 1.00 84.88 939 PRO A CA 1
ATOM 6212 C C . PRO A 1 939 ? 6.318 -9.545 -45.286 1.00 84.88 939 PRO A C 1
ATOM 6214 O O . PRO A 1 939 ? 7.439 -9.742 -44.834 1.00 84.88 939 PRO A O 1
ATOM 6217 N N . SER A 1 940 ? 5.380 -8.889 -44.606 1.00 85.25 940 SER A N 1
ATOM 6218 C CA . SER A 1 940 ? 5.549 -8.394 -43.235 1.00 85.25 940 SER A CA 1
ATOM 6219 C C . SER A 1 940 ? 5.583 -9.519 -42.192 1.00 85.25 940 SER A C 1
ATOM 6221 O O . SER A 1 940 ? 6.298 -9.438 -41.196 1.00 85.25 940 SER A O 1
ATOM 6223 N N . VAL A 1 941 ? 4.781 -10.565 -42.410 1.00 90.62 941 VAL A N 1
ATOM 6224 C CA . VAL A 1 941 ? 4.660 -11.724 -41.518 1.00 90.62 941 VAL A CA 1
ATOM 6225 C C . VAL A 1 941 ? 4.704 -13.011 -42.341 1.00 90.62 941 VAL A C 1
ATOM 6227 O O . VAL A 1 941 ? 3.847 -13.222 -43.203 1.00 90.62 941 VAL A O 1
ATOM 6230 N N . THR A 1 942 ? 5.662 -13.891 -42.048 1.00 91.31 942 THR A N 1
ATOM 6231 C CA . THR A 1 942 ? 5.929 -15.126 -42.803 1.00 91.31 942 THR A CA 1
ATOM 6232 C C . THR A 1 942 ? 6.007 -16.337 -41.867 1.00 91.31 942 THR A C 1
ATOM 6234 O O . THR A 1 942 ? 6.660 -16.264 -40.835 1.00 91.31 942 THR A O 1
ATOM 6237 N N . ASN A 1 943 ? 5.331 -17.454 -42.173 1.00 93.88 943 ASN A N 1
ATOM 6238 C CA . ASN A 1 943 ? 5.398 -18.715 -41.395 1.00 93.88 943 ASN A CA 1
ATOM 6239 C C . ASN A 1 943 ? 5.182 -18.562 -39.868 1.00 93.88 943 ASN A C 1
ATOM 6241 O O . ASN A 1 943 ? 5.727 -19.334 -39.085 1.00 93.88 943 ASN A O 1
ATOM 6245 N N . SER A 1 944 ? 4.432 -17.546 -39.434 1.00 96.19 944 SER A N 1
ATOM 6246 C CA . SER A 1 944 ? 4.411 -17.095 -38.035 1.00 96.19 944 SER A CA 1
ATOM 6247 C C . SER A 1 944 ? 3.005 -17.023 -37.447 1.00 96.19 944 SER A C 1
ATOM 6249 O O . SER A 1 944 ? 2.009 -17.038 -38.176 1.00 96.19 944 SER A O 1
ATOM 6251 N N . ALA A 1 945 ? 2.917 -16.898 -36.124 1.00 96.25 945 ALA A N 1
ATOM 6252 C CA . ALA A 1 945 ? 1.668 -16.677 -35.405 1.00 96.25 945 ALA A CA 1
ATOM 6253 C C . ALA A 1 945 ? 1.678 -15.339 -34.654 1.00 96.25 945 ALA A C 1
ATOM 6255 O O . ALA A 1 945 ? 2.616 -15.050 -33.923 1.00 96.25 945 ALA A O 1
ATOM 6256 N N . VAL A 1 946 ? 0.620 -14.538 -34.798 1.00 95.94 946 VAL A N 1
ATOM 6257 C CA . VAL A 1 946 ? 0.408 -13.321 -33.998 1.00 95.94 946 VAL A CA 1
ATOM 6258 C C . VAL A 1 946 ? -0.955 -13.404 -33.326 1.00 95.94 946 VAL A C 1
ATOM 6260 O O . VAL A 1 946 ? -1.973 -13.550 -34.009 1.00 95.94 946 VAL A O 1
ATOM 6263 N N . THR A 1 947 ? -1.000 -13.299 -32.001 1.00 95.94 947 THR A N 1
ATOM 6264 C CA . THR A 1 947 ? -2.250 -13.354 -31.235 1.00 95.94 947 THR A CA 1
ATOM 6265 C C . THR A 1 947 ? -2.421 -12.122 -30.362 1.00 95.94 947 THR A C 1
ATOM 6267 O O . THR A 1 947 ? -1.554 -11.817 -29.553 1.00 95.94 947 THR A O 1
ATOM 6270 N N . VAL A 1 948 ? -3.567 -11.458 -30.491 1.00 95.31 948 VAL A N 1
ATOM 6271 C CA . VAL A 1 948 ? -4.043 -10.402 -29.591 1.00 95.31 948 VAL A CA 1
ATOM 6272 C C . VAL A 1 948 ? -5.379 -10.882 -29.028 1.00 95.31 948 VAL A C 1
ATOM 6274 O O . VAL A 1 948 ? -6.442 -10.484 -29.512 1.00 95.31 948 VAL A O 1
ATOM 6277 N N . ASN A 1 949 ? -5.345 -11.832 -28.088 1.00 95.69 949 ASN A N 1
ATOM 6278 C CA . ASN A 1 949 ? -6.536 -12.548 -27.625 1.00 95.69 949 ASN A CA 1
ATOM 6279 C C . ASN A 1 949 ? -6.849 -12.316 -26.143 1.00 95.69 949 ASN A C 1
ATOM 6281 O O . ASN A 1 949 ? -5.958 -12.253 -25.311 1.00 95.69 949 ASN A O 1
ATOM 6285 N N . GLY A 1 950 ? -8.131 -12.282 -25.778 1.00 95.94 950 GLY A N 1
ATOM 6286 C CA . GLY A 1 950 ? -8.550 -12.266 -24.371 1.00 95.94 950 GLY A CA 1
ATOM 6287 C C . GLY A 1 950 ? -8.190 -10.994 -23.592 1.00 95.94 950 GLY A C 1
ATOM 6288 O O . GLY A 1 950 ? -8.332 -10.983 -22.373 1.00 95.94 950 GLY A O 1
ATOM 6289 N N . ASN A 1 951 ? -7.733 -9.929 -24.255 1.00 95.81 951 ASN A N 1
ATOM 6290 C CA . ASN A 1 951 ? -7.376 -8.679 -23.586 1.00 95.81 951 ASN A CA 1
ATOM 6291 C C . ASN A 1 951 ? -8.631 -7.923 -23.140 1.00 95.81 951 ASN A C 1
ATOM 6293 O O . ASN A 1 951 ? -9.654 -7.940 -23.829 1.00 95.81 951 ASN A O 1
ATOM 6297 N N . SER A 1 952 ? -8.568 -7.221 -22.010 1.00 95.88 952 SER A N 1
ATOM 6298 C CA . SER A 1 952 ? -9.731 -6.558 -21.425 1.00 95.88 952 SER A CA 1
ATOM 6299 C C . SER A 1 952 ? -9.450 -5.141 -20.931 1.00 95.88 952 SER A C 1
ATOM 6301 O O . SER A 1 952 ? -8.426 -4.874 -20.309 1.00 95.88 952 SER A O 1
ATOM 6303 N N . ALA A 1 953 ? -10.401 -4.234 -21.162 1.00 96.50 953 ALA A N 1
ATOM 6304 C CA . ALA A 1 953 ? -10.452 -2.929 -20.509 1.00 96.50 953 ALA A CA 1
ATOM 6305 C C . ALA A 1 953 ? -11.806 -2.758 -19.818 1.00 96.50 953 ALA A C 1
ATOM 6307 O O . ALA A 1 953 ? -12.852 -2.734 -20.474 1.00 96.50 953 ALA A O 1
ATOM 6308 N N . VAL A 1 954 ? -11.796 -2.646 -18.491 1.00 97.94 954 VAL A N 1
ATOM 6309 C CA . VAL A 1 954 ? -13.010 -2.597 -17.672 1.00 97.94 954 VAL A CA 1
ATOM 6310 C C . VAL A 1 954 ? -12.996 -1.371 -16.770 1.00 97.94 954 VAL A C 1
ATOM 6312 O O . VAL A 1 954 ? -12.093 -1.179 -15.963 1.00 97.94 954 VAL A O 1
ATOM 6315 N N . SER A 1 955 ? -14.036 -0.549 -16.856 1.00 98.31 955 SER A N 1
ATOM 6316 C CA . SER A 1 955 ? -14.230 0.599 -15.967 1.00 98.31 955 SER A CA 1
ATOM 6317 C C . SER A 1 955 ? -15.549 0.478 -15.202 1.00 98.31 955 SER A C 1
ATOM 6319 O O . SER A 1 955 ? -16.604 0.330 -15.824 1.00 98.31 955 SER A O 1
ATOM 6321 N N . VAL A 1 956 ? -15.525 0.600 -13.876 1.00 98.44 956 VAL A N 1
ATOM 6322 C CA . VAL A 1 956 ? -16.729 0.571 -13.032 1.00 98.44 956 VAL A CA 1
ATOM 6323 C C . VAL A 1 956 ? -16.770 1.796 -12.127 1.00 98.44 956 VAL A C 1
ATOM 6325 O O . VAL A 1 956 ? -15.893 1.980 -11.287 1.00 98.44 956 VAL A O 1
ATOM 6328 N N . ALA A 1 957 ? -17.817 2.604 -12.256 1.00 98.31 957 ALA A N 1
ATOM 6329 C CA . ALA A 1 957 ? -18.088 3.728 -11.370 1.00 98.31 957 ALA A CA 1
ATOM 6330 C C . ALA A 1 957 ? -19.399 3.501 -10.614 1.00 98.31 957 ALA A C 1
ATOM 6332 O O . ALA A 1 957 ? -20.400 3.091 -11.206 1.00 98.31 957 ALA A O 1
ATOM 6333 N N . TYR A 1 958 ? -19.422 3.782 -9.313 1.00 97.69 958 TYR A N 1
ATOM 6334 C CA . TYR A 1 958 ? -20.663 3.766 -8.543 1.00 97.69 958 TYR A CA 1
ATOM 6335 C C . TYR A 1 958 ? -20.745 4.901 -7.521 1.00 97.69 958 TYR A C 1
ATOM 6337 O O . TYR A 1 958 ? -19.763 5.233 -6.862 1.00 97.69 958 TYR A O 1
ATOM 6345 N N . GLY A 1 959 ? -21.931 5.488 -7.362 1.00 97.88 959 GLY A N 1
ATOM 6346 C CA . GLY A 1 959 ? -22.189 6.467 -6.305 1.00 97.88 959 GLY A CA 1
ATOM 6347 C C . GLY A 1 959 ? -22.264 5.773 -4.948 1.00 97.88 959 GLY A C 1
ATOM 6348 O O . GLY A 1 959 ? -21.413 5.985 -4.085 1.00 97.88 959 GLY A O 1
ATOM 6349 N N . ASN A 1 960 ? -23.247 4.883 -4.791 1.00 96.50 960 ASN A N 1
ATOM 6350 C CA . ASN A 1 960 ? -23.453 4.086 -3.582 1.00 96.50 960 ASN A CA 1
ATOM 6351 C C . ASN A 1 960 ? -23.601 2.593 -3.903 1.00 96.50 960 ASN A C 1
ATOM 6353 O O . ASN A 1 960 ? -24.341 2.221 -4.815 1.00 96.50 960 ASN A O 1
ATOM 6357 N N . ALA A 1 961 ? -22.939 1.743 -3.121 1.00 96.50 961 ALA A N 1
ATOM 6358 C CA . ALA A 1 961 ? -23.071 0.292 -3.159 1.00 96.50 961 ALA A CA 1
ATOM 6359 C C . ALA A 1 961 ? -23.276 -0.262 -1.740 1.00 96.50 961 ALA A C 1
ATOM 6361 O O . ALA A 1 961 ? -22.520 0.073 -0.823 1.00 96.50 961 ALA A O 1
ATOM 6362 N N . ALA A 1 962 ? -24.288 -1.109 -1.554 1.00 96.12 962 ALA A N 1
ATOM 6363 C CA . ALA A 1 962 ? -24.615 -1.712 -0.266 1.00 96.12 962 ALA A CA 1
ATOM 6364 C C . ALA A 1 962 ? -24.981 -3.188 -0.402 1.00 96.12 962 ALA A C 1
ATOM 6366 O O . ALA A 1 962 ? -25.765 -3.576 -1.266 1.00 96.12 962 ALA A O 1
ATOM 6367 N N . THR A 1 963 ? -24.450 -4.007 0.499 1.00 97.06 963 THR A N 1
ATOM 6368 C CA . THR A 1 963 ? -24.893 -5.389 0.700 1.00 97.06 963 THR A CA 1
ATOM 6369 C C . THR A 1 963 ? -25.252 -5.572 2.163 1.00 97.06 963 THR A C 1
ATOM 6371 O O . THR A 1 963 ? -24.401 -5.396 3.030 1.00 97.06 963 THR A O 1
ATOM 6374 N N . ASN A 1 964 ? -26.500 -5.923 2.446 1.00 96.88 964 ASN A N 1
ATOM 6375 C CA . ASN A 1 964 ? -26.964 -6.205 3.795 1.00 96.88 964 ASN A CA 1
ATOM 6376 C C . ASN A 1 964 ? -27.462 -7.639 3.866 1.00 96.88 964 ASN A C 1
ATOM 6378 O O . ASN A 1 964 ? -28.252 -8.072 3.026 1.00 96.88 964 ASN A O 1
ATOM 6382 N N . SER A 1 965 ? -27.034 -8.359 4.892 1.00 97.50 965 SER A N 1
ATOM 6383 C CA . SER A 1 965 ? -27.508 -9.705 5.180 1.00 97.50 965 SER A CA 1
ATOM 6384 C C . SER A 1 965 ? -27.946 -9.822 6.632 1.00 97.50 965 SER A C 1
ATOM 6386 O O . SER A 1 965 ? -27.193 -9.457 7.536 1.00 97.50 965 SER A O 1
ATOM 6388 N N . LEU A 1 966 ? -29.134 -10.377 6.846 1.00 96.56 966 LEU A N 1
ATOM 6389 C CA . LEU A 1 966 ? -29.643 -10.772 8.151 1.00 96.56 966 LEU A CA 1
ATOM 6390 C C . LEU A 1 966 ? -29.967 -12.268 8.123 1.00 96.56 966 LEU A C 1
ATOM 6392 O O . LEU A 1 966 ? -30.783 -12.705 7.313 1.00 96.56 966 LEU A O 1
ATOM 6396 N N . THR A 1 967 ? -29.336 -13.046 8.998 1.00 95.31 967 THR A N 1
ATOM 6397 C CA . THR A 1 967 ? -29.528 -14.499 9.083 1.00 95.31 967 THR A CA 1
ATOM 6398 C C . THR A 1 967 ? -29.984 -14.895 10.482 1.00 95.31 967 THR A C 1
ATOM 6400 O O . THR A 1 967 ? -29.299 -14.609 11.459 1.00 95.31 967 THR A O 1
ATOM 6403 N N . LEU A 1 968 ? -31.114 -15.596 10.579 1.00 90.12 968 LEU A N 1
ATOM 6404 C CA . LEU A 1 968 ? -31.608 -16.200 11.815 1.00 90.12 968 LEU A CA 1
ATOM 6405 C C . LEU A 1 968 ? -31.693 -17.720 11.685 1.00 90.12 968 LEU A C 1
ATOM 6407 O O . LEU A 1 968 ? -32.306 -18.228 10.745 1.00 90.12 968 LEU A O 1
ATOM 6411 N N . THR A 1 969 ? -31.143 -18.443 12.660 1.00 88.06 969 THR A N 1
ATOM 6412 C CA . THR A 1 969 ? -31.242 -19.910 12.736 1.00 88.06 969 THR A CA 1
ATOM 6413 C C . THR A 1 969 ? -31.801 -20.339 14.094 1.00 88.06 969 THR A C 1
ATOM 6415 O O . THR A 1 969 ? -31.224 -20.000 15.122 1.00 88.06 969 THR A O 1
ATOM 6418 N N . ALA A 1 970 ? -32.919 -21.076 14.114 1.00 79.19 970 ALA A N 1
ATOM 6419 C CA . ALA A 1 970 ? -33.573 -21.548 15.341 1.00 79.19 970 ALA A CA 1
ATOM 6420 C C . ALA A 1 970 ? -33.972 -23.031 15.285 1.00 79.19 970 ALA A C 1
ATOM 6422 O O . ALA A 1 970 ? -34.701 -23.433 14.386 1.00 79.19 970 ALA A O 1
ATOM 6423 N N . LEU A 1 971 ? -33.615 -23.860 16.273 1.00 61.28 971 LEU A N 1
ATOM 6424 C CA . LEU A 1 971 ? -34.092 -25.257 16.297 1.00 61.28 971 LEU A CA 1
ATOM 6425 C C . LEU A 1 971 ? -35.571 -25.380 16.719 1.00 61.28 971 LEU A C 1
ATOM 6427 O O . LEU A 1 971 ? -36.274 -26.228 16.188 1.00 61.28 971 LEU A O 1
ATOM 6431 N N . ASN A 1 972 ? -36.045 -24.539 17.642 1.00 63.31 972 ASN A N 1
ATOM 6432 C CA . ASN A 1 972 ? -37.383 -24.531 18.242 1.00 63.31 972 ASN A CA 1
ATOM 6433 C C . ASN A 1 972 ? -37.746 -23.106 18.729 1.00 63.31 972 ASN A C 1
ATOM 6435 O O . ASN A 1 972 ? -37.582 -22.789 19.906 1.00 63.31 972 ASN A O 1
ATOM 6439 N N . SER A 1 973 ? -38.258 -22.221 17.864 1.00 59.12 973 SER A N 1
ATOM 6440 C CA . SER A 1 973 ? -38.896 -20.982 18.351 1.00 59.12 973 SER A CA 1
ATOM 6441 C C . SER A 1 973 ? -40.197 -21.351 19.096 1.00 59.12 973 SER A C 1
ATOM 6443 O O . SER A 1 973 ? -40.926 -22.221 18.604 1.00 59.12 973 SER A O 1
ATOM 6445 N N . PRO A 1 974 ? -40.501 -20.797 20.289 1.00 53.59 974 PRO A N 1
ATOM 6446 C CA . PRO A 1 974 ? -41.643 -21.247 21.079 1.00 53.59 974 PRO A CA 1
ATOM 6447 C C . PRO A 1 974 ? -42.957 -21.032 20.317 1.00 53.59 974 PRO A C 1
ATOM 6449 O O . PRO A 1 974 ? -43.368 -19.908 20.034 1.00 53.59 974 PRO A O 1
ATOM 6452 N N . ALA A 1 975 ? -43.650 -22.136 20.028 1.00 45.34 975 ALA A N 1
ATOM 6453 C CA . ALA A 1 975 ? -44.958 -22.142 19.373 1.00 45.34 975 ALA A CA 1
ATOM 6454 C C . ALA A 1 975 ? -46.099 -21.611 20.273 1.00 45.34 975 ALA A C 1
ATOM 6456 O O . ALA A 1 975 ? -47.231 -21.490 19.814 1.00 45.34 975 ALA A O 1
ATOM 6457 N N . THR A 1 976 ? -45.833 -21.323 21.558 1.00 45.69 976 THR A N 1
ATOM 6458 C CA . THR A 1 976 ? -46.870 -21.079 22.582 1.00 45.69 976 THR A CA 1
ATOM 6459 C C . THR A 1 976 ? -46.676 -19.807 23.427 1.00 45.69 976 THR A C 1
ATOM 6461 O O . THR A 1 976 ? -47.219 -19.726 24.526 1.00 45.69 976 THR A O 1
ATOM 6464 N N . GLY A 1 977 ? -45.933 -18.802 22.944 1.00 53.12 977 GLY A N 1
ATOM 6465 C CA . GLY A 1 977 ? -45.807 -17.472 23.571 1.00 53.12 977 GLY A CA 1
ATOM 6466 C C . GLY A 1 977 ? -46.390 -16.359 22.688 1.00 53.12 977 GLY A C 1
ATOM 6467 O O . GLY A 1 977 ? -46.309 -16.434 21.467 1.00 53.12 977 GLY A O 1
ATOM 6468 N N . THR A 1 978 ? -46.997 -15.328 23.281 1.00 53.31 978 THR A N 1
ATOM 6469 C CA . THR A 1 978 ? -47.803 -14.299 22.586 1.00 53.31 978 THR A CA 1
ATOM 6470 C C . THR A 1 978 ? -47.018 -13.256 21.771 1.00 53.31 978 THR A C 1
ATOM 6472 O O . THR A 1 978 ? -47.649 -12.384 21.179 1.00 53.31 978 THR A O 1
ATOM 6475 N N . THR A 1 979 ? -45.681 -13.307 21.714 1.00 63.81 979 THR A N 1
ATOM 6476 C CA . THR A 1 979 ? -44.855 -12.322 20.981 1.00 63.81 979 THR A CA 1
ATOM 6477 C C . THR A 1 979 ? -43.772 -13.004 20.132 1.00 63.81 979 THR A C 1
ATOM 6479 O O . THR A 1 979 ? -42.918 -13.683 20.703 1.00 63.81 979 THR A O 1
ATOM 6482 N N . PRO A 1 980 ? -43.785 -12.845 18.795 1.00 71.12 980 PRO A N 1
ATOM 6483 C CA . PRO A 1 980 ? -42.773 -13.408 17.898 1.00 71.12 980 PRO A CA 1
ATOM 6484 C C . PRO A 1 980 ? -41.446 -12.637 17.967 1.00 71.12 980 PRO A C 1
ATOM 6486 O O . PRO A 1 980 ? -41.427 -11.438 18.255 1.00 71.12 980 PRO A O 1
ATOM 6489 N N . THR A 1 981 ? -40.336 -13.299 17.628 1.00 81.06 981 THR A N 1
ATOM 6490 C CA . THR A 1 981 ? -39.060 -12.620 17.337 1.00 81.06 981 THR A CA 1
ATOM 6491 C C . THR A 1 981 ? -39.239 -11.729 16.110 1.00 81.06 981 THR A C 1
ATOM 6493 O O . THR A 1 981 ? -39.899 -12.134 15.152 1.00 81.06 981 THR A O 1
ATOM 6496 N N . THR A 1 982 ? -38.674 -10.521 16.107 1.00 86.50 982 THR A N 1
ATOM 6497 C CA . THR A 1 982 ? -38.838 -9.594 14.977 1.00 86.50 982 THR A CA 1
ATOM 6498 C C . THR A 1 982 ? -37.517 -9.283 14.290 1.00 86.50 982 THR A C 1
ATOM 6500 O O . THR A 1 982 ? -36.472 -9.165 14.930 1.00 86.50 982 THR A O 1
ATOM 6503 N N . THR A 1 983 ? -37.564 -9.132 12.970 1.00 89.94 983 THR A N 1
ATOM 6504 C CA . THR A 1 983 ? -36.407 -8.766 12.144 1.00 89.94 983 THR A CA 1
ATOM 6505 C C . THR A 1 983 ? -36.724 -7.578 11.260 1.00 89.94 983 THR A C 1
ATOM 6507 O O . THR A 1 983 ? -37.808 -7.540 10.669 1.00 89.94 983 THR A O 1
ATOM 6510 N N . ALA A 1 984 ? -35.764 -6.669 11.105 1.00 92.56 984 ALA A N 1
ATOM 6511 C CA . ALA A 1 984 ? -35.855 -5.587 10.137 1.00 92.56 984 ALA A CA 1
ATOM 6512 C C . ALA A 1 984 ? -34.534 -5.354 9.396 1.00 92.56 984 ALA A C 1
ATOM 6514 O O . ALA A 1 984 ? -33.462 -5.329 9.998 1.00 92.56 984 ALA A O 1
ATOM 6515 N N . ILE A 1 985 ? -34.618 -5.179 8.078 1.00 94.62 985 ILE A N 1
ATOM 6516 C CA . ILE A 1 985 ? -33.476 -4.901 7.204 1.00 94.62 985 ILE A CA 1
ATOM 6517 C C . ILE A 1 985 ? -33.853 -3.782 6.237 1.00 94.62 985 ILE A C 1
ATOM 6519 O O . ILE A 1 985 ? -34.808 -3.920 5.483 1.00 94.62 985 ILE A O 1
ATOM 6523 N N . ALA A 1 986 ? -33.110 -2.677 6.253 1.00 93.62 986 ALA A N 1
ATOM 6524 C CA . ALA A 1 986 ? -33.428 -1.509 5.441 1.00 93.62 986 ALA A CA 1
ATOM 6525 C C . ALA A 1 986 ? -32.188 -0.894 4.782 1.00 93.62 986 ALA A C 1
ATOM 6527 O O . ALA A 1 986 ? -31.069 -0.954 5.298 1.00 93.62 986 ALA A O 1
ATOM 6528 N N . SER A 1 987 ? -32.399 -0.280 3.617 1.00 94.38 987 SER A N 1
ATOM 6529 C CA . SER A 1 987 ? -31.387 0.499 2.901 1.00 94.38 987 SER A CA 1
ATOM 6530 C C . SER A 1 987 ? -31.991 1.744 2.280 1.00 94.38 987 SER A C 1
ATOM 6532 O O . SER A 1 987 ? -32.946 1.638 1.513 1.00 94.38 987 SER A O 1
ATOM 6534 N N . ASN A 1 988 ? -31.376 2.895 2.526 1.00 93.62 988 ASN A N 1
ATOM 6535 C CA . ASN A 1 988 ? -31.724 4.157 1.885 1.00 93.62 988 ASN A CA 1
ATOM 6536 C C . ASN A 1 988 ? -30.460 4.750 1.245 1.00 93.62 988 ASN A C 1
ATOM 6538 O O . ASN A 1 988 ? -29.456 5.018 1.912 1.00 93.62 988 ASN A O 1
ATOM 6542 N N . GLN A 1 989 ? -30.483 4.904 -0.077 1.00 94.25 989 GLN A N 1
ATOM 6543 C CA . GLN A 1 989 ? -29.340 5.370 -0.859 1.00 94.25 989 GLN A CA 1
ATOM 6544 C C . GLN A 1 989 ? -29.743 6.562 -1.725 1.00 94.25 989 GLN A C 1
ATOM 6546 O O . GLN A 1 989 ? -30.725 6.499 -2.466 1.00 94.25 989 GLN A O 1
ATOM 6551 N N . SER A 1 990 ? -28.948 7.630 -1.694 1.00 94.50 990 SER A N 1
ATOM 6552 C CA . SER A 1 990 ? -29.148 8.816 -2.531 1.00 94.50 990 SER A CA 1
ATOM 6553 C C . SER A 1 990 ? -27.871 9.183 -3.277 1.00 94.50 990 SER A C 1
ATOM 6555 O O . SER A 1 990 ? -26.814 9.359 -2.670 1.00 94.50 990 SER A O 1
ATOM 6557 N N . ASN A 1 991 ? -27.967 9.322 -4.600 1.00 96.00 991 ASN A N 1
ATOM 6558 C CA . ASN A 1 991 ? -26.879 9.804 -5.440 1.00 96.00 991 ASN A CA 1
ATOM 6559 C C . ASN A 1 991 ? -27.341 11.030 -6.233 1.00 96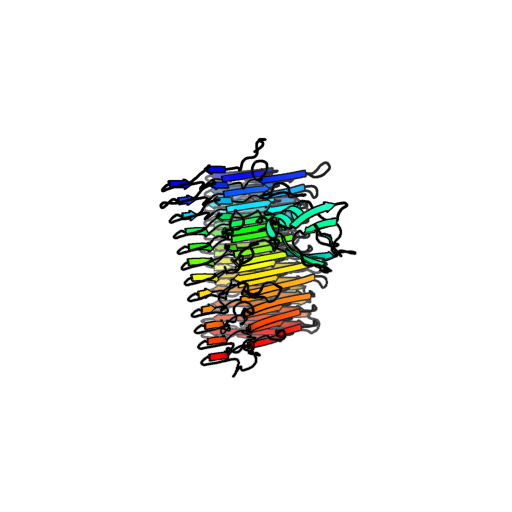.00 991 ASN A C 1
ATOM 6561 O O . ASN A 1 991 ? -28.299 10.944 -6.998 1.00 96.00 991 ASN A O 1
ATOM 6565 N N . THR A 1 992 ? -26.632 12.146 -6.078 1.00 95.81 992 THR A N 1
ATOM 6566 C CA . THR A 1 992 ? -26.850 13.383 -6.854 1.00 95.81 992 THR A CA 1
ATOM 6567 C C . THR A 1 992 ? -25.622 13.807 -7.659 1.00 95.81 992 THR A C 1
ATOM 6569 O O . THR A 1 992 ? -25.747 14.637 -8.555 1.00 95.81 992 THR A O 1
ATOM 6572 N N . GLY A 1 993 ? -24.451 13.223 -7.379 1.00 95.69 993 GLY A N 1
ATOM 6573 C CA . GLY A 1 993 ? -23.238 13.442 -8.163 1.00 95.69 993 GLY A CA 1
ATOM 6574 C C . GLY A 1 993 ? -23.262 12.716 -9.511 1.00 95.69 993 GLY A C 1
ATOM 6575 O O . GLY A 1 993 ? -23.938 11.696 -9.675 1.00 95.69 993 GLY A O 1
ATOM 6576 N N . ALA A 1 994 ? -22.512 13.237 -10.485 1.00 97.19 994 ALA A N 1
ATOM 6577 C CA . ALA A 1 994 ? -22.339 12.594 -11.787 1.00 97.19 994 ALA A CA 1
ATOM 6578 C C . ALA A 1 994 ? -21.532 11.293 -11.650 1.00 97.19 994 ALA A C 1
ATOM 6580 O O . ALA A 1 994 ? -20.499 11.291 -10.983 1.00 97.19 994 ALA A O 1
ATOM 6581 N N . ILE A 1 995 ? -21.985 10.213 -12.293 1.00 98.38 995 ILE A N 1
ATOM 6582 C CA . ILE A 1 995 ? -21.312 8.907 -12.291 1.00 98.38 995 ILE A CA 1
ATOM 6583 C C . ILE A 1 995 ? -20.919 8.555 -13.723 1.00 98.38 995 ILE A C 1
ATOM 6585 O O . ILE A 1 995 ? -21.785 8.278 -14.552 1.00 98.38 995 ILE A O 1
ATOM 6589 N N . ASN A 1 996 ? -19.616 8.545 -13.996 1.00 97.94 996 ASN A N 1
ATOM 6590 C CA . ASN A 1 996 ? -19.060 8.341 -15.329 1.00 97.94 996 ASN A CA 1
ATOM 6591 C C . ASN A 1 996 ? -18.134 7.120 -15.335 1.00 97.94 996 ASN A C 1
ATOM 6593 O O . ASN A 1 996 ? -17.211 7.030 -14.529 1.00 97.94 996 ASN A O 1
ATOM 6597 N N . ALA A 1 997 ? -18.348 6.198 -16.269 1.00 97.88 997 ALA A N 1
ATOM 6598 C CA . ALA A 1 997 ? -17.437 5.090 -16.534 1.00 97.88 997 ALA A CA 1
ATOM 6599 C C . ALA A 1 997 ? -17.113 5.060 -18.030 1.00 97.88 997 ALA A C 1
ATOM 6601 O O . ALA A 1 997 ? -18.034 5.130 -18.845 1.00 97.88 997 ALA A O 1
ATOM 6602 N N . SER A 1 998 ? -15.834 4.964 -18.389 1.00 96.88 998 SER A N 1
ATOM 6603 C CA . SER A 1 998 ? -15.394 4.918 -19.785 1.00 96.88 998 SER A CA 1
ATOM 6604 C C . SER A 1 998 ? -14.237 3.947 -19.999 1.00 96.88 998 SER A C 1
ATOM 6606 O O . SER A 1 998 ? -13.210 4.034 -19.329 1.00 96.88 998 SER A O 1
ATOM 6608 N N . SER A 1 999 ? -14.373 3.078 -20.993 1.00 93.56 999 SER A N 1
ATOM 6609 C CA . SER A 1 999 ? -13.297 2.260 -21.540 1.00 93.56 999 SER A CA 1
ATOM 6610 C C . SER A 1 999 ? -12.890 2.838 -22.896 1.00 93.56 999 SER A C 1
ATOM 6612 O O . SER A 1 999 ? -13.683 2.802 -23.841 1.00 93.56 999 SER A O 1
ATOM 6614 N N . GLY A 1 1000 ? -11.697 3.423 -22.972 1.00 86.75 1000 GLY A N 1
ATOM 6615 C CA . GLY A 1 1000 ? -11.154 4.071 -24.162 1.00 86.75 1000 GLY A CA 1
ATOM 6616 C C . GLY A 1 1000 ? -10.152 3.186 -24.898 1.00 86.75 1000 GLY A C 1
ATOM 6617 O O . GLY A 1 1000 ? -9.359 2.479 -24.280 1.00 86.75 1000 GLY A O 1
ATOM 6618 N N . VAL A 1 1001 ? -10.173 3.264 -26.226 1.00 79.69 1001 VAL A N 1
ATOM 6619 C CA . VAL A 1 1001 ? -9.203 2.624 -27.121 1.00 79.69 1001 VAL A CA 1
ATOM 6620 C C . VAL A 1 1001 ? -8.533 3.734 -27.921 1.00 79.69 1001 VAL A C 1
ATOM 6622 O O . VAL A 1 1001 ? -9.218 4.510 -28.592 1.00 79.69 1001 VAL A O 1
ATOM 6625 N N . THR A 1 1002 ? -7.212 3.861 -27.817 1.00 75.88 1002 THR A N 1
ATOM 6626 C CA . THR A 1 1002 ? -6.456 4.883 -28.561 1.00 75.88 1002 THR A CA 1
ATOM 6627 C C . THR A 1 1002 ? -6.402 4.518 -30.055 1.00 75.88 1002 THR A C 1
ATOM 6629 O O . THR A 1 1002 ? -6.524 3.352 -30.419 1.00 75.88 1002 THR A O 1
ATOM 6632 N N . SER A 1 1003 ? -6.246 5.488 -30.963 1.00 55.88 1003 SER A N 1
ATOM 6633 C CA . SER A 1 1003 ? -6.197 5.211 -32.413 1.00 55.88 1003 SER A CA 1
ATOM 6634 C C . SER A 1 1003 ? -5.114 4.174 -32.760 1.00 55.88 1003 SER A C 1
ATOM 6636 O O . SER A 1 1003 ? -3.953 4.382 -32.424 1.00 55.88 1003 SER A O 1
ATOM 6638 N N . GLY A 1 1004 ? -5.484 3.088 -33.454 1.00 58.28 1004 GLY A N 1
ATOM 6639 C CA . GLY A 1 1004 ? -4.575 1.988 -33.828 1.00 58.28 1004 GLY A CA 1
ATOM 6640 C C . GLY A 1 1004 ? -4.492 0.822 -32.829 1.00 58.28 1004 GLY A C 1
ATOM 6641 O O . GLY A 1 1004 ? -3.741 -0.116 -33.070 1.00 58.28 1004 GLY A O 1
ATOM 6642 N N . ALA A 1 1005 ? -5.258 0.855 -31.736 1.00 64.06 1005 ALA A N 1
ATOM 6643 C CA . ALA A 1 1005 ? -5.273 -0.188 -30.710 1.00 64.06 1005 ALA A CA 1
ATOM 6644 C C . ALA A 1 1005 ? -6.217 -1.370 -31.028 1.00 64.06 1005 ALA A C 1
ATOM 6646 O O . ALA A 1 1005 ? -7.172 -1.232 -31.790 1.00 64.06 1005 ALA A O 1
ATOM 6647 N N . LEU A 1 1006 ? -5.951 -2.526 -30.403 1.00 74.50 1006 LEU A N 1
ATOM 6648 C CA . LEU A 1 1006 ? -6.555 -3.841 -30.680 1.00 74.50 1006 LEU A CA 1
ATOM 6649 C C . LEU A 1 1006 ? -6.371 -4.279 -32.138 1.00 74.50 1006 LEU A C 1
ATOM 6651 O O . LEU A 1 1006 ? -7.293 -4.793 -32.772 1.00 74.50 1006 LEU A O 1
ATOM 6655 N N . ALA A 1 1007 ? -5.176 -4.052 -32.678 1.00 82.38 1007 ALA A N 1
ATOM 6656 C CA . ALA A 1 1007 ? -4.880 -4.295 -34.079 1.00 82.38 1007 ALA A CA 1
ATOM 6657 C C . ALA A 1 1007 ? -3.610 -5.125 -34.260 1.00 82.38 1007 ALA A C 1
ATOM 6659 O O . ALA A 1 1007 ? -2.644 -5.002 -33.507 1.00 82.38 1007 ALA A O 1
ATOM 6660 N N . ILE A 1 1008 ? -3.623 -5.929 -35.322 1.00 85.25 1008 ILE A N 1
ATOM 6661 C CA . ILE A 1 1008 ? -2.421 -6.506 -35.909 1.00 85.25 1008 ILE A CA 1
ATOM 6662 C C . ILE A 1 1008 ? -2.216 -5.805 -37.247 1.00 85.25 1008 ILE A C 1
ATOM 6664 O O . ILE A 1 1008 ? -3.047 -5.919 -38.150 1.00 85.25 1008 ILE A O 1
ATOM 6668 N N . ASN A 1 1009 ? -1.131 -5.053 -37.357 1.00 83.81 1009 ASN A N 1
ATOM 6669 C CA . ASN A 1 1009 ? -0.795 -4.270 -38.530 1.00 83.81 1009 ASN A CA 1
ATOM 6670 C C . ASN A 1 1009 ? 0.387 -4.914 -39.270 1.00 83.81 1009 ASN A C 1
ATOM 6672 O O . ASN A 1 1009 ? 1.501 -4.944 -38.763 1.00 83.81 1009 ASN A O 1
ATOM 6676 N N . ALA A 1 1010 ? 0.143 -5.439 -40.469 1.00 78.81 1010 ALA A N 1
ATOM 6677 C CA . ALA A 1 1010 ? 1.146 -6.103 -41.304 1.00 78.81 1010 ALA A CA 1
ATOM 6678 C C . ALA A 1 1010 ? 1.105 -5.501 -42.714 1.00 78.81 1010 ALA A C 1
ATOM 6680 O O . ALA A 1 1010 ? 0.542 -6.087 -43.642 1.00 78.81 1010 ALA A O 1
ATOM 6681 N N . VAL A 1 1011 ? 1.623 -4.277 -42.857 1.00 76.62 1011 VAL A N 1
ATOM 6682 C CA . VAL A 1 1011 ? 1.630 -3.553 -44.134 1.00 76.62 1011 VAL A CA 1
ATOM 6683 C C . VAL A 1 1011 ? 2.977 -3.715 -44.808 1.00 76.62 1011 VAL A C 1
ATOM 6685 O O . VAL A 1 1011 ? 3.995 -3.292 -44.267 1.00 76.62 1011 VAL A O 1
ATOM 6688 N N . ALA A 1 1012 ? 2.951 -4.237 -46.031 1.00 73.31 1012 ALA A N 1
ATOM 6689 C CA . ALA A 1 1012 ? 4.121 -4.322 -46.881 1.00 73.31 1012 ALA A CA 1
ATOM 6690 C C . ALA A 1 1012 ? 3.906 -3.456 -48.135 1.00 73.31 1012 ALA A C 1
ATOM 6692 O O . ALA A 1 1012 ? 2.933 -3.648 -48.867 1.00 73.31 1012 ALA A O 1
ATOM 6693 N N . SER A 1 1013 ? 4.745 -2.431 -48.322 1.00 69.19 1013 SER A N 1
ATOM 6694 C CA . SER A 1 1013 ? 4.482 -1.322 -49.267 1.00 69.19 1013 SER A CA 1
ATOM 6695 C C . SER A 1 1013 ? 5.505 -1.174 -50.401 1.00 69.19 1013 SER A C 1
ATOM 6697 O O . SER A 1 1013 ? 5.356 -0.290 -51.248 1.00 69.19 1013 SER A O 1
ATOM 6699 N N . GLY A 1 1014 ? 6.513 -2.050 -50.461 1.00 68.25 1014 GLY A N 1
ATOM 6700 C CA . GLY A 1 1014 ? 7.537 -2.031 -51.503 1.00 68.25 1014 GLY A CA 1
ATOM 6701 C C . GLY A 1 1014 ? 7.028 -2.431 -52.893 1.00 68.25 1014 GLY A C 1
ATOM 6702 O O . GLY A 1 1014 ? 6.049 -3.161 -53.065 1.00 68.25 1014 GLY A O 1
ATOM 6703 N N . THR A 1 1015 ? 7.725 -1.952 -53.928 1.00 64.31 1015 THR A N 1
ATOM 6704 C CA . THR A 1 1015 ? 7.390 -2.236 -55.334 1.00 64.31 1015 THR A CA 1
ATOM 6705 C C . THR A 1 1015 ? 7.615 -3.719 -55.648 1.00 64.31 1015 THR A C 1
ATOM 6707 O O . THR A 1 1015 ? 8.738 -4.195 -55.549 1.00 64.31 1015 THR A O 1
ATOM 6710 N N . GLY A 1 1016 ? 6.570 -4.445 -56.067 1.00 64.25 1016 GLY A N 1
ATOM 6711 C CA . GLY A 1 1016 ? 6.641 -5.887 -56.371 1.00 64.25 1016 GLY A CA 1
ATOM 6712 C C . GLY A 1 1016 ? 6.137 -6.810 -55.255 1.00 64.25 1016 GLY A C 1
ATOM 6713 O O . GLY A 1 1016 ? 6.141 -8.025 -55.432 1.00 64.25 1016 GLY A O 1
ATOM 6714 N N . ASN A 1 1017 ? 5.664 -6.249 -54.140 1.00 64.62 1017 ASN A N 1
ATOM 6715 C CA . ASN A 1 1017 ? 5.111 -7.013 -53.028 1.00 64.62 1017 ASN A CA 1
ATOM 6716 C C . ASN A 1 1017 ? 3.754 -7.665 -53.380 1.00 64.62 1017 ASN A C 1
ATOM 6718 O O . ASN A 1 1017 ? 2.887 -7.029 -53.985 1.00 64.62 1017 ASN A O 1
ATOM 6722 N N . THR A 1 1018 ? 3.556 -8.930 -52.988 1.00 57.09 1018 THR A N 1
ATOM 6723 C CA . THR A 1 1018 ? 2.324 -9.707 -53.233 1.00 57.09 1018 THR A CA 1
ATOM 6724 C C . THR A 1 1018 ? 1.345 -9.733 -52.048 1.00 57.09 1018 THR A C 1
ATOM 6726 O O . THR A 1 1018 ? 0.260 -10.298 -52.183 1.00 57.09 1018 THR A O 1
ATOM 6729 N N . GLY A 1 1019 ? 1.689 -9.127 -50.904 1.00 67.38 1019 GLY A N 1
ATOM 6730 C CA . GLY A 1 1019 ? 0.846 -9.009 -49.708 1.00 67.38 1019 GLY A CA 1
ATOM 6731 C C . GLY A 1 1019 ? 1.645 -9.045 -48.395 1.00 67.38 1019 GLY A C 1
ATOM 6732 O O . GLY A 1 1019 ? 2.698 -9.667 -48.312 1.00 67.38 1019 GLY A O 1
ATOM 6733 N N . GLY A 1 1020 ? 1.123 -8.418 -47.333 1.00 79.25 1020 GLY A N 1
ATOM 6734 C CA . GLY A 1 1020 ? 1.813 -8.318 -46.037 1.00 79.25 1020 GLY A CA 1
ATOM 6735 C C . GLY A 1 1020 ? 1.887 -9.609 -45.205 1.00 79.25 1020 GLY A C 1
ATOM 6736 O O . GLY A 1 1020 ? 2.600 -9.650 -44.213 1.00 79.25 1020 GLY A O 1
ATOM 6737 N N . VAL A 1 1021 ? 1.192 -10.686 -45.575 1.00 88.56 1021 VAL A N 1
ATOM 6738 C CA . VAL A 1 1021 ? 1.120 -11.921 -44.770 1.00 88.56 1021 VAL A CA 1
ATOM 6739 C C . VAL A 1 1021 ? 1.261 -13.147 -45.672 1.00 88.56 1021 VAL A C 1
ATOM 6741 O O . VAL A 1 1021 ? 0.539 -13.255 -46.661 1.00 88.56 1021 VAL A O 1
ATOM 6744 N N . THR A 1 1022 ? 2.138 -14.093 -45.318 1.00 90.31 1022 THR A N 1
ATOM 6745 C CA . THR A 1 1022 ? 2.355 -15.363 -46.042 1.00 90.31 1022 THR A CA 1
ATOM 6746 C C . THR A 1 1022 ? 2.488 -16.548 -45.075 1.00 90.31 1022 THR A C 1
ATOM 6748 O O . THR A 1 1022 ? 3.282 -16.498 -44.144 1.00 90.31 1022 THR A O 1
ATOM 6751 N N . ASN A 1 1023 ? 1.739 -17.641 -45.287 1.00 91.38 1023 ASN A N 1
ATOM 6752 C CA . ASN A 1 1023 ? 1.786 -18.866 -44.458 1.00 91.38 1023 ASN A CA 1
ATOM 6753 C C . ASN A 1 1023 ? 1.676 -18.632 -42.933 1.00 91.38 1023 ASN A C 1
ATOM 6755 O O . ASN A 1 1023 ? 2.255 -19.373 -42.145 1.00 91.38 1023 ASN A O 1
ATOM 6759 N N . ALA A 1 1024 ? 0.953 -17.598 -42.509 1.00 93.75 1024 ALA A N 1
ATOM 6760 C CA . ALA A 1 1024 ? 0.895 -17.163 -41.117 1.00 93.75 1024 ALA A CA 1
ATOM 6761 C C . ALA A 1 1024 ? -0.537 -17.175 -40.566 1.00 93.75 1024 ALA A C 1
ATOM 6763 O O . ALA A 1 1024 ? -1.509 -17.111 -41.324 1.00 93.75 1024 ALA A O 1
ATOM 6764 N N . SER A 1 1025 ? -0.667 -17.226 -39.240 1.00 94.19 1025 SER A N 1
ATOM 6765 C CA . SER A 1 1025 ? -1.942 -17.112 -38.526 1.00 94.19 1025 SER A CA 1
ATOM 6766 C C . SER A 1 1025 ? -1.991 -15.825 -37.710 1.00 94.19 1025 SER A C 1
ATOM 6768 O O . SER A 1 1025 ? -1.132 -15.603 -36.860 1.00 94.19 1025 SER A O 1
ATOM 6770 N N . LEU A 1 1026 ? -3.021 -15.004 -37.920 1.00 94.06 1026 LEU A N 1
ATOM 6771 C CA . LEU A 1 1026 ? -3.276 -13.815 -37.104 1.00 94.06 1026 LEU A CA 1
ATOM 6772 C C . LEU A 1 1026 ? -4.609 -13.997 -36.379 1.00 94.06 1026 LEU A C 1
ATOM 6774 O O . LEU A 1 1026 ? -5.607 -14.358 -37.004 1.00 94.06 1026 LEU A O 1
ATOM 6778 N N . SER A 1 1027 ? -4.630 -13.761 -35.071 1.00 94.75 1027 SER A N 1
ATOM 6779 C CA . SER A 1 1027 ? -5.815 -13.946 -34.233 1.00 94.75 1027 SER A CA 1
ATOM 6780 C C . SER A 1 1027 ? -6.082 -12.705 -33.398 1.00 94.75 1027 SER A C 1
ATOM 6782 O O . SER A 1 1027 ? -5.221 -12.274 -32.639 1.00 94.75 1027 SER A O 1
ATOM 6784 N N . ILE A 1 1028 ? -7.304 -12.183 -33.497 1.00 93.56 1028 ILE A N 1
ATOM 6785 C CA . ILE A 1 1028 ? -7.843 -11.156 -32.601 1.00 93.56 1028 ILE A CA 1
ATOM 6786 C C . ILE A 1 1028 ? -9.182 -11.683 -32.086 1.00 93.56 1028 ILE A C 1
ATOM 6788 O O . ILE A 1 1028 ? -10.213 -11.509 -32.732 1.00 93.56 1028 ILE A O 1
ATOM 6792 N N . ASN A 1 1029 ? -9.167 -12.394 -30.959 1.00 93.81 1029 ASN A N 1
ATOM 6793 C CA . ASN A 1 1029 ? -10.325 -13.132 -30.451 1.00 93.81 1029 ASN A CA 1
ATOM 6794 C C . ASN A 1 1029 ? -10.543 -12.903 -28.952 1.00 93.81 1029 ASN A C 1
ATOM 6796 O O . ASN A 1 1029 ? -9.601 -12.874 -28.171 1.00 93.81 1029 ASN A O 1
ATOM 6800 N N . GLY A 1 1030 ? -11.802 -12.786 -28.522 1.00 93.25 1030 GLY A N 1
ATOM 6801 C CA . GLY A 1 1030 ? -12.154 -12.738 -27.096 1.00 93.25 1030 GLY A CA 1
ATOM 6802 C C . GLY A 1 1030 ? -11.734 -11.469 -26.344 1.00 93.25 1030 GLY A C 1
ATOM 6803 O O . GLY A 1 1030 ? -11.777 -11.473 -25.119 1.00 93.25 1030 GLY A O 1
ATOM 6804 N N . ASN A 1 1031 ? -11.339 -10.395 -27.037 1.00 93.50 1031 ASN A N 1
ATOM 6805 C CA . ASN A 1 1031 ? -11.045 -9.113 -26.389 1.00 93.50 1031 ASN A CA 1
ATOM 6806 C C . ASN A 1 1031 ? -12.341 -8.422 -25.918 1.00 93.50 1031 ASN A C 1
ATOM 6808 O O . ASN A 1 1031 ? -13.352 -8.464 -26.623 1.00 93.50 1031 ASN A O 1
ATOM 6812 N N . ALA A 1 1032 ? -12.315 -7.764 -24.756 1.00 94.25 1032 ALA A N 1
ATOM 6813 C CA . ALA A 1 1032 ? -13.491 -7.170 -24.119 1.00 94.25 1032 ALA A CA 1
ATOM 6814 C C . ALA A 1 1032 ? -13.267 -5.712 -23.686 1.00 94.25 1032 ALA A C 1
ATOM 6816 O O . ALA A 1 1032 ? -12.283 -5.379 -23.035 1.00 94.25 1032 ALA A O 1
ATOM 6817 N N . LEU A 1 1033 ? -14.233 -4.844 -23.985 1.00 94.12 1033 LEU A N 1
ATOM 6818 C CA . LEU A 1 1033 ? -14.293 -3.470 -23.483 1.00 94.12 1033 LEU A CA 1
ATOM 6819 C C . LEU A 1 1033 ? -15.617 -3.309 -22.744 1.00 94.12 1033 LEU A C 1
ATOM 6821 O O . LEU A 1 1033 ? -16.674 -3.579 -23.319 1.00 94.12 1033 LEU A O 1
ATOM 6825 N N . ALA A 1 1034 ? -15.575 -2.907 -21.478 1.00 96.00 1034 ALA A N 1
ATOM 6826 C CA . ALA A 1 1034 ? -16.777 -2.772 -20.671 1.00 96.00 1034 ALA A CA 1
ATOM 6827 C C . ALA A 1 1034 ? -16.725 -1.540 -19.768 1.00 96.00 1034 ALA A C 1
ATOM 6829 O O . ALA A 1 1034 ? -15.762 -1.304 -19.039 1.00 96.00 1034 ALA A O 1
ATOM 6830 N N . SER A 1 1035 ? -17.831 -0.801 -19.745 1.00 97.50 1035 SER A N 1
ATOM 6831 C CA . SER A 1 1035 ? -18.047 0.299 -18.812 1.00 97.50 1035 SER A CA 1
ATOM 6832 C C . SER A 1 1035 ? -19.381 0.138 -18.109 1.00 97.50 1035 SER A C 1
ATOM 6834 O O . SER A 1 1035 ? -20.400 -0.096 -18.755 1.00 97.50 1035 SER A O 1
ATOM 6836 N N . ALA A 1 1036 ? -19.385 0.297 -16.789 1.00 97.75 1036 ALA A N 1
ATOM 6837 C CA . ALA A 1 1036 ? -20.602 0.274 -15.993 1.00 97.75 1036 ALA A CA 1
ATOM 6838 C C . ALA A 1 1036 ? -20.630 1.449 -15.012 1.00 97.75 1036 ALA A C 1
ATOM 6840 O O . ALA A 1 1036 ? -19.693 1.647 -14.238 1.00 97.75 1036 ALA A O 1
ATOM 6841 N N . ALA A 1 1037 ? -21.718 2.213 -15.042 1.00 97.25 1037 ALA A N 1
ATOM 6842 C CA . ALA A 1 1037 ? -21.969 3.335 -14.148 1.00 97.25 1037 ALA A CA 1
ATOM 6843 C C . ALA A 1 1037 ? -23.262 3.079 -13.363 1.00 97.25 1037 ALA A C 1
ATOM 6845 O O . ALA A 1 1037 ? -24.330 2.927 -13.956 1.00 97.25 1037 ALA A O 1
ATOM 6846 N N . TYR A 1 1038 ? -23.171 3.043 -12.034 1.00 97.50 1038 TYR A N 1
ATOM 6847 C CA . TYR A 1 1038 ? -24.309 2.809 -11.144 1.00 97.50 1038 TYR A CA 1
ATOM 6848 C C . TYR A 1 1038 ? -24.511 4.004 -10.208 1.00 97.50 1038 TYR A C 1
ATOM 6850 O O . TYR A 1 1038 ? -23.635 4.331 -9.417 1.00 97.50 1038 TYR A O 1
ATOM 6858 N N . GLY A 1 1039 ? -25.678 4.650 -10.236 1.00 96.25 1039 GLY A N 1
ATOM 6859 C CA . GLY A 1 1039 ? -25.997 5.677 -9.234 1.00 96.25 1039 GLY A CA 1
ATOM 6860 C C . GLY A 1 1039 ? -26.035 5.079 -7.825 1.00 96.25 1039 GLY A C 1
ATOM 6861 O O . GLY A 1 1039 ? -25.246 5.445 -6.957 1.00 96.25 1039 GLY A O 1
ATOM 6862 N N . ASN A 1 1040 ? -26.925 4.103 -7.642 1.00 94.06 1040 ASN A N 1
ATOM 6863 C CA . ASN A 1 1040 ? -27.138 3.361 -6.406 1.00 94.06 1040 ASN A CA 1
ATOM 6864 C C . ASN A 1 1040 ? -27.281 1.868 -6.731 1.00 94.06 1040 ASN A C 1
ATOM 6866 O O . ASN A 1 1040 ? -27.950 1.516 -7.703 1.00 94.06 1040 ASN A O 1
ATOM 6870 N N . SER A 1 1041 ? -26.688 1.004 -5.913 1.00 95.00 1041 SER A N 1
ATOM 6871 C CA . SER A 1 1041 ? -26.883 -0.444 -5.948 1.00 95.00 1041 SER A CA 1
ATOM 6872 C C . SER A 1 1041 ? -27.006 -0.971 -4.521 1.00 95.00 1041 SER A C 1
ATOM 6874 O O . SER A 1 1041 ? -26.132 -0.722 -3.688 1.00 95.00 1041 SER A O 1
ATOM 6876 N N . ALA A 1 1042 ? -28.086 -1.692 -4.227 1.00 94.19 1042 ALA A N 1
ATOM 6877 C CA . ALA A 1 1042 ? -28.321 -2.290 -2.920 1.00 94.19 1042 ALA A CA 1
ATOM 6878 C C . ALA A 1 1042 ? -28.848 -3.715 -3.064 1.00 94.19 1042 ALA A C 1
ATOM 6880 O O . ALA A 1 1042 ? -29.748 -3.974 -3.861 1.00 94.19 1042 ALA A O 1
ATOM 6881 N N . THR A 1 1043 ? -28.318 -4.622 -2.248 1.00 95.81 1043 THR A N 1
ATOM 6882 C CA . THR A 1 1043 ? -28.861 -5.971 -2.055 1.00 95.81 1043 THR A CA 1
ATOM 6883 C C . THR A 1 1043 ? -29.164 -6.173 -0.577 1.00 95.81 1043 THR A C 1
ATOM 6885 O O . THR A 1 1043 ? -28.289 -5.969 0.261 1.00 95.81 1043 THR A O 1
ATOM 6888 N N . ASN A 1 1044 ? -30.396 -6.571 -0.260 1.00 94.31 1044 ASN A N 1
ATOM 6889 C CA . ASN A 1 1044 ? -30.819 -6.944 1.088 1.00 94.31 1044 ASN A CA 1
ATOM 6890 C C . ASN A 1 1044 ? -31.239 -8.414 1.073 1.00 94.31 1044 ASN A C 1
ATOM 6892 O O . ASN A 1 1044 ? -32.161 -8.780 0.344 1.00 94.31 1044 ASN A O 1
ATOM 6896 N N . THR A 1 1045 ? -30.585 -9.234 1.888 1.00 96.38 1045 THR A N 1
ATOM 6897 C CA . THR A 1 1045 ? -30.867 -10.666 1.998 1.00 96.38 1045 THR A CA 1
ATOM 6898 C C . THR A 1 1045 ? -31.295 -10.990 3.421 1.00 96.38 1045 THR A C 1
ATOM 6900 O O . THR A 1 1045 ? -30.532 -10.783 4.361 1.00 96.38 1045 THR A O 1
ATOM 6903 N N . LEU A 1 1046 ? -32.502 -11.530 3.580 1.00 93.38 1046 LEU A N 1
ATOM 6904 C CA . LEU A 1 1046 ? -32.995 -12.078 4.841 1.00 93.38 1046 LEU A CA 1
ATOM 6905 C C . LEU A 1 1046 ? -33.086 -13.600 4.719 1.00 93.38 1046 LEU A C 1
ATOM 6907 O O . LEU A 1 1046 ? -33.795 -14.108 3.852 1.00 93.38 1046 LEU A O 1
ATOM 6911 N N . THR A 1 1047 ? -32.389 -14.318 5.595 1.00 92.75 1047 THR A N 1
ATOM 6912 C CA . THR A 1 1047 ? -32.448 -15.781 5.689 1.00 92.75 1047 THR A CA 1
ATOM 6913 C C . THR A 1 1047 ? -32.993 -16.177 7.055 1.00 92.75 1047 THR A C 1
ATOM 6915 O O . THR A 1 1047 ? -32.455 -15.761 8.077 1.00 92.75 1047 THR A O 1
ATOM 6918 N N . ILE A 1 1048 ? -34.045 -16.996 7.086 1.00 86.62 1048 ILE A N 1
ATOM 6919 C CA . ILE A 1 1048 ? -34.625 -17.535 8.321 1.00 86.62 1048 ILE A CA 1
ATOM 6920 C C . ILE A 1 1048 ? -34.714 -19.055 8.175 1.00 86.62 1048 ILE A C 1
ATOM 6922 O O . ILE A 1 1048 ? -35.349 -19.546 7.243 1.00 86.62 1048 ILE A O 1
ATOM 6926 N N . GLY A 1 1049 ? -34.086 -19.798 9.085 1.00 83.62 1049 GLY A N 1
ATOM 6927 C CA . GLY A 1 1049 ? -34.089 -21.262 9.092 1.00 83.62 1049 GLY A CA 1
ATOM 6928 C C . GLY A 1 1049 ? -34.447 -21.840 10.460 1.00 83.62 1049 GLY A C 1
ATOM 6929 O O . GLY A 1 1049 ? -34.028 -21.311 11.488 1.00 83.62 1049 GLY A O 1
ATOM 6930 N N . GLY A 1 1050 ? -35.213 -22.936 10.485 1.00 78.38 1050 GLY A N 1
ATOM 6931 C CA . GLY A 1 1050 ? -35.543 -23.639 11.725 1.00 78.38 1050 GLY A CA 1
ATOM 6932 C C . GLY A 1 1050 ? -36.619 -24.717 11.617 1.00 78.38 1050 GLY A C 1
ATOM 6933 O O . GLY A 1 1050 ? -37.308 -24.783 10.602 1.00 78.38 1050 GLY A O 1
ATOM 6934 N N . ASN A 1 1051 ? -36.796 -25.545 12.662 1.00 71.00 1051 ASN A N 1
ATOM 6935 C CA . ASN A 1 1051 ? -37.871 -26.558 12.675 1.00 71.00 1051 ASN A CA 1
ATOM 6936 C C . ASN A 1 1051 ? -39.250 -25.930 12.947 1.00 71.00 1051 ASN A C 1
ATOM 6938 O O . ASN A 1 1051 ? -40.243 -26.374 12.383 1.00 71.00 1051 ASN A O 1
ATOM 6942 N N . ASN A 1 1052 ? -39.298 -24.887 13.788 1.00 66.12 1052 ASN A N 1
ATOM 6943 C CA . ASN A 1 1052 ? -40.481 -24.066 14.065 1.00 66.12 1052 ASN A CA 1
ATOM 6944 C C . ASN A 1 1052 ? -40.111 -22.585 13.893 1.00 66.12 1052 ASN A C 1
ATOM 6946 O O . ASN A 1 1052 ? -39.322 -22.057 14.680 1.00 66.12 1052 ASN A O 1
ATOM 6950 N N . VAL A 1 1053 ? -40.673 -21.921 12.878 1.00 63.97 1053 VAL A N 1
ATOM 6951 C CA . VAL A 1 1053 ? -40.405 -20.508 12.561 1.00 63.97 1053 VAL A CA 1
ATOM 6952 C C . VAL A 1 1053 ? -41.583 -19.643 13.019 1.00 63.97 1053 VAL A C 1
ATOM 6954 O O . VAL A 1 1053 ? -42.667 -19.722 12.448 1.00 63.97 1053 VAL A O 1
ATOM 6957 N N . ASN A 1 1054 ? -41.364 -18.809 14.040 1.00 68.56 1054 ASN A N 1
ATOM 6958 C CA . ASN A 1 1054 ? -42.316 -17.808 14.537 1.00 68.56 1054 ASN A CA 1
ATOM 6959 C C . ASN A 1 1054 ? -41.639 -16.423 14.563 1.00 68.56 1054 ASN A C 1
ATOM 6961 O O . ASN A 1 1054 ? -41.211 -15.943 15.613 1.00 68.56 1054 ASN A O 1
ATOM 6965 N N . VAL A 1 1055 ? -41.462 -15.831 13.375 1.00 65.19 1055 VAL A N 1
ATOM 6966 C CA . VAL A 1 1055 ? -40.741 -14.563 13.164 1.00 65.19 1055 VAL A CA 1
ATOM 6967 C C . VAL A 1 1055 ? -41.628 -13.577 12.404 1.00 65.19 1055 VAL A C 1
ATOM 6969 O O . VAL A 1 1055 ? -42.192 -13.937 11.370 1.00 65.19 1055 VAL A O 1
ATOM 6972 N N . THR A 1 1056 ? -41.720 -12.330 12.876 1.00 70.12 1056 THR A N 1
ATOM 6973 C CA . THR A 1 1056 ? -42.359 -11.230 12.131 1.00 70.12 1056 THR A CA 1
ATOM 6974 C C . THR A 1 1056 ? -41.303 -10.393 11.423 1.00 70.12 1056 THR A C 1
ATOM 6976 O O . THR A 1 1056 ? -40.311 -9.975 12.021 1.00 70.12 1056 THR A O 1
ATOM 6979 N N . VAL A 1 1057 ? -41.546 -10.117 10.147 1.00 71.19 1057 VAL A N 1
ATOM 6980 C CA . VAL A 1 1057 ? -40.581 -9.496 9.241 1.00 71.19 1057 VAL A CA 1
ATOM 6981 C C . VAL A 1 1057 ? -41.074 -8.110 8.816 1.00 71.19 1057 VAL A C 1
ATOM 6983 O O . VAL A 1 1057 ? -42.208 -7.982 8.356 1.00 71.19 1057 VAL A O 1
ATOM 6986 N N . ALA A 1 1058 ? -40.223 -7.089 8.951 1.00 71.31 1058 ALA A N 1
ATOM 6987 C CA . ALA A 1 1058 ? -40.429 -5.746 8.402 1.00 71.31 1058 ALA A CA 1
ATOM 6988 C C . ALA A 1 1058 ? -39.292 -5.408 7.423 1.00 71.31 1058 ALA A C 1
ATOM 6990 O O . ALA A 1 1058 ? -38.125 -5.641 7.736 1.00 71.31 1058 ALA A O 1
ATOM 6991 N N . HIS A 1 1059 ? -39.631 -4.910 6.233 1.00 57.94 1059 HIS A N 1
ATOM 6992 C CA . HIS A 1 1059 ? -38.683 -4.525 5.179 1.00 57.94 1059 HIS A CA 1
ATOM 6993 C C . HIS A 1 1059 ? -38.923 -3.076 4.777 1.00 57.94 1059 HIS A C 1
ATOM 6995 O O . HIS A 1 1059 ? -40.113 -2.732 4.577 1.00 57.94 1059 HIS A O 1
#

Foldseek 3Di:
DDDPDDDAQAEDEAEAEAAPEEAEQEAAEAEFEWEAEAEDAEAEADDQEAEQDDPVDAHAAQQDEDEDEAEDDDPDAAAETEFEDEGPYPDDANAEYHAAYEYYHAYEYEQEQYEYEGATEYYEYAYEYEYEHQYYFHAHPDFFKWFDFDQDTDGDWSAEYYYGYEYDARYEWEWEQAPDDPDTPAGHEHEYEHQYEYALYEYAYANYEAETETEYYAYDDLFYEYEYEHAYYAIFYEHTYAYEFNYEYEYYGWDAWFAKFFKDKDKWKWFADDFADADFGKTWTDDPPFADDPVQQVQQCVPPDDQWHWDQDPRTIMITGHPDDGPDGIDMDIGIDAIGRTTAMHAYYEYEHQAAYYSYEYDLYHYEHEYEWEYYYGEAEYEYEYQAAAHNYPDPPQLKWKAAQSQMTGWSYEYGYHAEFQYAYEHEYEHEQEYEQAHPDPPHFHEYESYEYERAQYEYEWEYEYYEYEYEYYAYHQEHATFYTYYYEYEFEHEAETYYDQSHAYEYEGHFEYYLYEHYRAQYEYYYEYEYYHYEYEYAHENAAEDARNDLDAFWKFWCQDVPDGHGMTMWSYGYEHAYEYAEAYEWAYHYEREYYYPFPRRTDDDDDTGAYESYEAERESYEYEWEFEYYHEEYEYEAEYQEYHTAYTYEYEYEYDYQYERETAWEYEYEAAQLHALYEYYHEQYEWEWYTENAEYEAEYEHYHAAEADFSHDPPPPAALKWKWFDFAQITMITWRYEHEYGYEYDQNYEWETYWEYEAEYPQDDPPRDGRGPSQARYSYEHEQYNYEWEWETEYEEYEYEYEAEHQEYQTAYEYEYHYEDNYATETETEYEHEYAGEFDDPPPPDTDANAELYEYYNEQYETEWEWEYYAYEYEYEYEYQEYDYPDPDWDWDQDPSRRTMTIFSYEYEYHYEFNYAIETETEYADEYAQEYAAQYANHYSYEYENYQYETETEWEYEYYEYEYYYHYAQYDPPDPGFGEYEYDYDYYFNHHWYWYYHYPPRGLDYHQHYNYDNHPYNYYSYYYYRYNYYYYTYTYHYYYDYYYHYYYPDHRYHYYD

Secondary structure (DSSP, 8-state):
----S---TEEEEESS-EES-EEE--S-EEEEEEEEEEEEEEEEEEEEEEEEEETTEEPP--SEEEEEEEEE--SSS-EEEEEE---SSSS--SEEEEESS-EESS-EEE--S-EEEEEEEEEEEEEEEEEEEEEEEE-BSSPPEEEE-SS-EEEESSEEEEEEEEE-TTEEEEEEEBS-SSS---B-EEEEEESS-EES-EEE--S-EEEEEEEEEEE-TT-EEEEEEEEEEEE-EEEEEEEEE-SEEEEEE-B--BPPBPPEEEEEEEE-S---SSSPEEEEE--TTS---HHHHHHHHHHH-TTEEEEEETTEEEEEESSPPTT--EEEEEEEEPPB--BPPBSEEEEEESS-EES-EEE--S-EEEEEEEEEEEEEEEEEEEEEEEESBS-GGGSSEEEETTSEEESSEEEEEEEEE-S-EEEEE--EEEEEE--SSTT----EES-EEE--S-EEEEEEEEEEEEEEEEEEEEEE---EEEEEEEEE-S-EEEEE-TT-EEEEEESS-EES-EEE--S-EEEEEEEEEEEEEEEEEEEEEEEE-SSSPPPEEEES--TTSSSSEEEESEEEEEEEEE-S-EEEEEEEEEEEEE--S-STT-SS--B-EES-EEE--S-EEEEEEEEEEEEEEEEEEEEEEE--EEEEEEEEE-SSEEEEEEEEEEEEE---EES-EEE--S-EEEEEEEEEEEEEEEEEEESSEE---PPTTSSS-SSEEEEEETTEEEEEESEEEEEEEEE-TTEEEEEEEEEEEEETTB-TTS-B-BSS-SEES-EEE--S-EEEEEEEEEEEEEEEEEE-SEE---EEEEEEEEE--EEEEEEEEEEEEE--B--TTT-----SEES-EEE--S-EEEEEEEEEEEEEEEEEEESEE-------EEE--TT---EEEESEEEEEEEEE-S-EEEEEEEEEEEE--BSSSS-SEES-EEE--S-EEEEEEEEEEEEEEEEEEES---TTSSS-EEEEEEEEEEE-S-EEEEEEE-TT-SEEE--B-STT---SEES-EEE--S-EEEEEEEEEEEEEEEEEEESS--EEEE-

pLDDT: mean 85.91, std 15.78, range [29.62, 98.88]